Protein AF-A0A421JG02-F1 (afdb_monomer)

Foldseek 3Di:
DDFAADDLQDLARTADCVPPALCCQQQPPFQDDQVQQQFWDFDPPQADVLWFGWIFRRSRNNYFHLFHYPQGQFLLSLLVSLCVRFVAPFAEKEFDADPVVRDTHLAIDTDGSVRLVLLLQLLLQLVLVCLLPQPLQDVVPDVLSVLSVCQLVCLAVAFQVRAGQEEEEEEAWDPLSLSPLVSCQQSLHAYAYDYPLCDLVLVLVVCLLSLHQEYEYAPVCLQVVLVSCVVVVPSNSSHAEYEHQDDQQCDDPDPRNVVSVVSQVSSVVSRHHYYYSVSSSVSCVVRGDHGDHHDQRRFSYFQWDDDLPPDRTWTFTAGRSLLSSLLSQVSHQENDDDQFEEEQRPGCSDLASVSVSSNSSSSSHYYYYDHPPDDPVCLLVSLLNRLGAEYEDEQLVLLVLLLVLCCVACVPPPDPPRNVVRVVQLVQLLVLVVVVDDPSLDDPVCVVPPLCVSCSSRSNNNYAAYEYEPAFAALLSQSRCCSNNVHHYKYFYADVQLSGGQAIRNDPPDRQWNGAGTSFWMKMFRADVLQVQACPPPFHHKHFIKIAGSNGTQDIRVCVPVSPVQADPVGIGGPQWIWGQGPSRIIHTDAGVPQWAAALVRHIEHQRLLFNLLSRLDSQFSGKDKDHHNDHQAIEIETAGALVVVLVCCVPFVVDPNVNSPPDDLVVSQVVCQPLVNQLRVLVSSVVSSVVVVSDDPRSGHQGYHYHNPLQDSLLVQADPSSHGSNVSSCVVCVVVRVVRVVVPGSPDDVVVVCVVVVPDDDDDDDDDDDDPDPCVVQVQQQALCADPVLFHDCDDRNDHDQRQLSSVLSVVLVCVVVVNQFLFAAEEEAAPFQCQVNSLVRSQSVLHPLQQEAEDEQVVLVVDPAHSLLVVVLLFQSRKKKKFKDKFKKFKFAWADKAWDADPVRDFIKIWTWGDAPVDIDIDIDGPVLVVQCVVQVPDHQWIWMATPVPRHIDTPFGEPVCPPPDPDDDPPGDYDHTHDDGRMDMDMDMDMDGSSVVLLVQLCPDPPCSVPNPDDGRRDPVSSVVSVVVSVVCVVVVRIDMRAGEREYEQNLSHAPVSLVSVSVLSNDSRGHHYYYYAHDQWHDHPPDRDIDGRNHDPSNVVSYHYRYGDDDDLVSLLVSLVVLCVVVVAAEDPLLSNVLSVVCVVANSVVSSVLRVQLCVQCVVVVHSYRYNVSSVVSPVVDDGPVVVVVVCQVCQQVDADPVRHGRDDRPPDD

pLDDT: mean 83.11, std 15.07, range [21.45, 98.75]

Mean predicted aligned error: 18.97 Å

Radius of gyration: 35.98 Å; Cα contacts (8 Å, |Δi|>4): 2361; chains: 1; bounding box: 77×93×108 Å

Solvent-accessible surface area (backbone atoms only — not comparable to full-atom values): 64714 Å² total; per-residue (Å²): 136,81,89,46,73,30,61,67,68,37,53,26,52,23,64,62,60,86,94,56,52,35,57,54,50,40,58,67,55,19,47,50,64,61,83,37,47,46,20,18,40,69,45,85,93,48,54,47,96,64,33,41,39,37,32,26,10,52,72,44,65,75,24,54,32,33,24,55,17,84,78,37,45,26,60,50,40,35,36,51,49,13,39,73,66,33,30,85,38,50,30,41,29,36,38,57,70,40,86,87,82,75,46,64,48,97,54,77,49,63,43,25,31,47,55,49,54,51,48,25,45,16,33,43,20,12,48,52,51,52,59,68,69,35,92,66,63,47,49,90,82,32,71,44,43,38,34,60,73,43,35,92,78,46,44,76,73,25,22,88,87,48,60,52,36,29,44,31,38,39,62,76,53,41,66,64,57,54,42,50,55,52,25,29,43,35,53,34,32,19,30,36,55,49,60,93,80,60,47,68,71,48,50,48,51,50,44,38,74,57,38,24,37,35,39,42,24,40,60,88,51,50,62,59,52,44,49,52,32,67,80,33,53,83,66,36,61,54,42,33,36,38,37,22,68,40,88,71,43,79,82,60,87,46,76,63,15,51,48,42,43,50,50,46,50,56,23,45,79,64,51,25,50,72,42,28,45,65,60,32,27,52,47,4,67,76,48,67,62,81,80,38,68,51,43,47,55,18,38,45,34,39,49,66,41,78,57,77,78,79,58,85,58,50,28,36,44,35,24,18,33,20,49,27,8,23,34,41,32,51,45,39,57,41,86,54,58,88,80,29,30,34,46,51,72,56,54,56,67,42,48,57,41,38,41,51,51,53,38,33,46,37,58,49,17,25,42,33,34,52,55,84,94,62,53,85,75,50,47,46,55,51,29,50,72,69,39,30,30,32,40,70,47,43,40,70,59,53,54,52,50,50,44,55,48,36,50,72,29,66,55,33,92,86,39,71,68,58,19,53,52,44,42,52,55,33,53,53,32,44,52,30,48,74,68,66,44,90,63,26,81,63,48,77,73,51,44,73,61,52,25,48,54,54,18,50,75,51,12,39,72,53,39,59,38,36,38,34,27,94,54,86,61,35,50,56,53,51,51,48,50,32,40,52,50,59,30,52,75,33,31,31,40,57,41,74,55,30,40,12,54,50,21,39,29,65,63,83,92,52,76,66,35,24,17,4,44,26,50,19,35,35,38,32,31,36,50,33,70,96,75,73,25,39,61,80,40,93,74,27,34,19,13,37,33,30,42,33,47,62,21,42,52,84,45,40,59,99,32,66,68,64,24,60,75,34,37,46,97,90,54,39,33,58,69,55,30,26,28,32,36,31,87,57,28,28,32,29,80,58,45,45,70,86,62,59,34,38,28,51,85,68,50,76,40,53,39,62,49,42,27,46,46,53,46,39,55,32,78,43,40,72,43,61,46,51,49,66,38,59,86,34,83,56,25,35,31,46,32,8,33,36,80,68,54,45,51,52,48,37,33,75,75,66,76,42,55,69,76,72,57,74,80,53,53,74,67,60,50,38,56,56,47,57,34,68,69,46,37,32,54,50,48,52,54,54,51,53,45,39,54,80,66,71,75,60,58,85,70,62,40,72,35,28,74,44,60,38,61,73,73,77,35,53,88,78,56,22,19,41,91,86,67,47,76,20,59,68,50,36,47,64,73,42,38,70,62,54,50,51,37,60,76,71,38,53,56,82,59,63,66,68,70,57,46,68,77,54,73,84,70,90,80,91,82,86,90,76,92,85,79,71,98,56,89,42,84,86,43,68,68,37,61,16,57,25,54,50,98,83,45,50,47,47,67,68,28,45,69,37,69,53,61,48,71,37,40,28,51,50,45,52,49,51,52,32,51,78,66,68,69,44,81,59,44,38,36,34,36,38,36,60,81,78,45,51,62,68,48,53,55,49,6,48,44,38,61,77,29,88,83,49,29,76,34,70,46,48,29,64,54,52,77,74,50,103,56,55,58,69,54,52,51,50,50,46,49,29,46,2,21,25,38,36,36,61,46,80,45,54,33,36,43,23,25,27,66,45,76,48,73,51,75,48,95,82,74,81,60,52,48,30,40,40,30,36,25,29,77,75,46,74,51,78,43,81,34,51,57,69,46,54,50,33,40,60,72,64,65,66,50,68,46,26,28,36,39,31,35,68,88,80,56,50,61,45,74,76,26,34,29,60,92,60,70,82,81,62,101,78,79,69,99,78,76,51,70,36,75,64,39,69,55,72,50,67,50,80,47,79,48,78,47,76,43,34,50,38,59,54,46,62,59,66,71,50,86,58,66,86,69,56,80,76,60,91,68,84,68,91,77,57,65,71,58,50,52,55,47,53,52,52,53,52,50,32,40,74,72,68,41,30,46,81,41,68,10,32,27,36,33,35,51,44,37,59,32,35,59,68,57,53,55,48,50,58,58,50,35,67,42,94,74,42,35,48,41,34,33,27,33,63,51,67,71,29,54,27,35,97,57,95,49,71,27,65,41,13,44,58,68,74,57,50,75,37,36,49,77,41,61,43,62,84,76,52,69,70,48,44,37,52,52,49,51,54,48,28,59,76,69,73,45,46,65,36,72,66,23,47,52,48,38,30,51,45,22,71,79,68,35,52,60,58,31,51,59,44,50,64,51,10,38,54,47,14,47,73,73,73,35,83,50,22,41,48,68,26,45,53,50,38,56,74,76,49,73,53,74,68,58,44,50,51,49,50,61,76,46,28,65,79,39,62,47,101,84,71,46,54,46,85,68,82,82,79,88,129

Structure (mmCIF, N/CA/C/O backbone):
data_AF-A0A421JG02-F1
#
_entry.id   AF-A0A421JG02-F1
#
loop_
_atom_site.group_PDB
_atom_site.id
_atom_site.type_symbol
_atom_site.label_atom_id
_atom_site.label_alt_id
_atom_site.label_comp_id
_atom_site.label_asym_id
_atom_site.label_entity_id
_atom_site.label_seq_id
_atom_site.pdbx_PDB_ins_code
_atom_site.Cartn_x
_atom_site.Cartn_y
_atom_site.Cartn_z
_atom_site.occupancy
_atom_site.B_iso_or_equiv
_atom_site.auth_seq_id
_atom_site.auth_comp_id
_atom_site.auth_asym_id
_atom_site.auth_atom_id
_atom_site.pdbx_PDB_model_num
ATOM 1 N N . MET A 1 1 ? -4.098 19.974 -42.041 1.00 53.78 1 MET A N 1
ATOM 2 C CA . MET A 1 1 ? -4.782 18.676 -42.225 1.00 53.78 1 MET A CA 1
ATOM 3 C C . MET A 1 1 ? -5.918 18.601 -41.223 1.00 53.78 1 MET A C 1
ATOM 5 O O . MET A 1 1 ? -5.728 19.054 -40.105 1.00 53.78 1 MET A O 1
ATOM 9 N N . THR A 1 2 ? -7.088 18.103 -41.615 1.00 62.44 2 THR A N 1
ATOM 10 C CA . THR A 1 2 ? -8.236 17.939 -40.708 1.00 62.44 2 THR A CA 1
ATOM 11 C C . THR A 1 2 ? -8.220 16.510 -40.173 1.00 62.44 2 THR A C 1
ATOM 13 O O . THR A 1 2 ? -8.227 15.577 -40.975 1.00 62.44 2 THR A O 1
ATOM 16 N N . LEU A 1 3 ? -8.170 16.336 -38.849 1.00 81.12 3 LEU A N 1
ATOM 17 C CA . LEU A 1 3 ? -8.297 15.029 -38.192 1.00 81.12 3 LEU A CA 1
ATOM 18 C C . LEU A 1 3 ? -9.614 14.361 -38.609 1.00 81.12 3 LEU A C 1
ATOM 20 O O . LEU A 1 3 ? -10.677 14.975 -38.509 1.00 81.12 3 LEU A O 1
ATOM 24 N N . LYS A 1 4 ? -9.539 13.116 -39.090 1.00 86.81 4 LYS A N 1
ATOM 25 C CA . LYS A 1 4 ? -10.704 12.302 -39.457 1.00 86.81 4 LYS A CA 1
ATOM 26 C C . LYS A 1 4 ? -10.833 11.123 -38.506 1.00 86.81 4 LYS A C 1
ATOM 28 O O . LYS A 1 4 ? -9.879 10.362 -38.337 1.00 86.81 4 LYS A O 1
ATOM 33 N N . PHE A 1 5 ? -12.014 10.978 -37.910 1.00 90.00 5 PHE A N 1
ATOM 34 C CA . PHE A 1 5 ? -12.365 9.791 -37.136 1.00 90.00 5 PHE A CA 1
ATOM 35 C C . PHE A 1 5 ? -12.297 8.546 -38.015 1.00 90.00 5 PHE A C 1
ATOM 37 O O . PHE A 1 5 ? -12.697 8.587 -39.178 1.00 90.00 5 PHE A O 1
ATOM 44 N N . ALA A 1 6 ? -11.783 7.457 -37.449 1.00 92.19 6 ALA A N 1
ATOM 45 C CA . ALA A 1 6 ? -11.785 6.168 -38.119 1.00 92.19 6 ALA A CA 1
ATOM 46 C C . ALA A 1 6 ? -13.196 5.588 -38.228 1.00 92.19 6 ALA A C 1
ATOM 48 O O . ALA A 1 6 ? -14.113 5.997 -37.510 1.00 92.19 6 ALA A O 1
ATOM 49 N N . ALA A 1 7 ? -13.345 4.585 -39.096 1.00 92.44 7 ALA A N 1
ATOM 50 C CA . ALA A 1 7 ? -14.558 3.784 -39.161 1.00 92.44 7 ALA A CA 1
ATOM 51 C C . ALA A 1 7 ? -14.955 3.257 -37.757 1.00 92.44 7 ALA A C 1
ATOM 53 O O . ALA A 1 7 ? -14.069 2.952 -36.944 1.00 92.44 7 ALA A O 1
ATOM 54 N N . PRO A 1 8 ? -16.260 3.149 -37.439 1.00 88.88 8 PRO A N 1
ATOM 55 C CA . PRO A 1 8 ? -16.722 2.740 -36.109 1.00 88.88 8 PRO A CA 1
ATOM 56 C C . PRO A 1 8 ? -16.119 1.421 -35.607 1.00 88.88 8 PRO A C 1
ATOM 58 O O . PRO A 1 8 ? -15.774 1.323 -34.432 1.00 88.88 8 PRO A O 1
ATOM 61 N N . ASP A 1 9 ? -15.884 0.459 -36.498 1.00 91.69 9 ASP A N 1
ATOM 62 C CA . ASP A 1 9 ? -15.304 -0.864 -36.234 1.00 91.69 9 ASP A CA 1
ATOM 63 C C . ASP A 1 9 ? -13.762 -0.892 -36.168 1.00 91.69 9 ASP A C 1
ATOM 65 O O . ASP A 1 9 ? -13.172 -1.889 -35.753 1.00 91.69 9 ASP A O 1
ATOM 69 N N . SER A 1 10 ? -13.090 0.205 -36.532 1.00 95.31 10 SER A N 1
ATOM 70 C CA . SER A 1 10 ? -11.630 0.327 -36.457 1.00 95.31 10 SER A CA 1
ATOM 71 C C . SER A 1 10 ? -11.121 0.197 -35.013 1.00 95.31 10 SER A C 1
ATOM 73 O O . SER A 1 10 ? -11.756 0.716 -34.096 1.00 95.31 10 SER A O 1
ATOM 75 N N . PRO A 1 11 ? -9.939 -0.387 -34.761 1.00 95.50 11 PRO A N 1
ATOM 76 C CA . PRO A 1 11 ? -9.336 -0.387 -33.428 1.00 95.50 11 PRO A CA 1
ATOM 77 C C . PRO A 1 11 ? -8.666 0.953 -33.051 1.00 95.50 11 PRO A C 1
ATOM 79 O O . PRO A 1 11 ? -8.079 1.063 -31.970 1.00 95.50 11 PRO A O 1
ATOM 82 N N . TYR A 1 12 ? -8.737 1.961 -33.930 1.00 95.62 12 TYR A N 1
ATOM 83 C CA . TYR A 1 12 ? -8.125 3.282 -33.767 1.00 95.62 12 TYR A CA 1
ATOM 84 C C . TYR A 1 12 ? -9.171 4.397 -33.683 1.00 95.62 12 TYR A C 1
ATOM 86 O O . TYR A 1 12 ? -10.253 4.282 -34.260 1.00 95.62 12 TYR A O 1
ATOM 94 N N . VAL A 1 13 ? -8.845 5.491 -32.988 1.00 93.50 13 VAL A N 1
ATOM 95 C CA . VAL A 1 13 ? -9.718 6.681 -32.901 1.00 93.50 13 VAL A CA 1
ATOM 96 C C . VAL A 1 13 ? -9.753 7.445 -34.235 1.00 93.50 13 VAL A C 1
ATOM 98 O O . VAL A 1 13 ? -10.818 7.875 -34.678 1.00 93.50 13 VAL A O 1
ATOM 101 N N . PHE A 1 14 ? -8.608 7.565 -34.908 1.00 92.12 14 PHE A N 1
ATOM 102 C CA . PHE A 1 14 ? -8.414 8.291 -36.165 1.00 92.12 14 PHE A CA 1
ATOM 103 C C . PHE A 1 14 ? -7.791 7.381 -37.241 1.00 92.12 14 PHE A C 1
ATOM 105 O O . PHE A 1 14 ? -7.031 6.468 -36.920 1.00 92.12 14 PHE A O 1
ATOM 112 N N . GLU A 1 15 ? -8.110 7.613 -38.523 1.00 87.12 15 GLU A N 1
ATOM 113 C CA . GLU A 1 15 ? -7.632 6.770 -39.645 1.00 87.12 15 GLU A CA 1
ATOM 114 C C . GLU A 1 15 ? -6.109 6.849 -39.841 1.00 87.12 15 GLU A C 1
ATOM 116 O O . GLU A 1 15 ? -5.441 5.841 -40.056 1.00 87.12 15 GLU A O 1
ATOM 121 N N . SER A 1 16 ? -5.562 8.061 -39.770 1.00 81.94 16 SER A N 1
ATOM 122 C CA . SER A 1 16 ? -4.130 8.354 -39.785 1.00 81.94 16 SER A CA 1
ATOM 123 C C . SER A 1 16 ? -3.914 9.747 -39.205 1.00 81.94 16 SER A C 1
ATOM 125 O O . SER A 1 16 ? -4.707 10.661 -39.448 1.00 81.94 16 SER A O 1
ATOM 127 N N . THR A 1 17 ? -2.841 9.909 -38.438 1.00 75.44 17 THR A N 1
ATOM 128 C CA . THR A 1 17 ? -2.424 11.205 -37.877 1.00 75.44 17 THR A CA 1
ATOM 129 C C . THR A 1 17 ? -1.066 11.649 -38.409 1.00 75.44 17 THR A C 1
ATOM 131 O O . THR A 1 17 ? -0.420 12.518 -37.829 1.00 75.44 17 THR A O 1
ATOM 134 N N . GLU A 1 18 ? -0.605 11.044 -39.503 1.00 74.12 18 GLU A N 1
ATOM 135 C CA . GLU A 1 18 ? 0.679 11.380 -40.107 1.00 74.12 18 GLU A CA 1
ATOM 136 C C . GLU A 1 18 ? 0.724 12.863 -40.512 1.00 74.12 18 GLU A C 1
ATOM 138 O O . GLU A 1 18 ? -0.155 13.362 -41.214 1.00 74.12 18 GLU A O 1
ATOM 143 N N . GLY A 1 19 ? 1.736 13.586 -40.026 1.00 70.50 19 GLY A N 1
ATOM 144 C CA . GLY A 1 19 ? 1.893 15.023 -40.277 1.00 70.50 19 GLY A CA 1
ATOM 145 C C . GLY A 1 19 ? 0.917 15.932 -39.517 1.00 70.50 19 GLY A C 1
ATOM 146 O O . GLY A 1 19 ? 0.912 17.139 -39.764 1.00 70.50 19 GLY A O 1
ATOM 147 N N . VAL A 1 20 ? 0.104 15.389 -38.604 1.00 75.12 20 VAL A N 1
ATOM 148 C CA . VAL A 1 20 ? -0.772 16.166 -37.715 1.00 75.12 20 VAL A CA 1
ATOM 149 C C . VAL A 1 20 ? -0.023 16.517 -36.431 1.00 75.12 20 VAL A C 1
ATOM 151 O O . VAL A 1 20 ? 0.640 15.670 -35.836 1.00 75.12 20 VAL A O 1
ATOM 154 N N . ASP A 1 21 ? -0.140 17.771 -35.999 1.00 77.12 21 ASP A N 1
ATOM 155 C CA . ASP A 1 21 ? 0.488 18.254 -34.771 1.00 77.12 21 ASP A CA 1
ATOM 156 C C . ASP A 1 21 ? -0.081 17.516 -33.543 1.00 77.12 21 ASP A C 1
ATOM 158 O O . ASP A 1 21 ? -1.298 17.379 -33.397 1.00 77.12 21 ASP A O 1
ATOM 162 N N . ALA A 1 22 ? 0.789 17.067 -32.635 1.00 80.75 22 ALA A N 1
ATOM 163 C CA . ALA A 1 22 ? 0.407 16.471 -31.356 1.00 80.75 22 ALA A CA 1
ATOM 164 C C . ALA A 1 22 ? -0.580 17.356 -30.568 1.00 80.75 22 ALA A C 1
ATOM 166 O O . ALA A 1 22 ? -1.494 16.844 -29.930 1.00 80.75 22 ALA A O 1
ATOM 167 N N . ASN A 1 23 ? -0.462 18.681 -30.662 1.00 80.56 23 ASN A N 1
ATOM 168 C CA . ASN A 1 23 ? -1.401 19.632 -30.075 1.00 80.56 23 ASN A CA 1
ATOM 169 C C . ASN A 1 23 ? -2.809 19.525 -30.681 1.00 80.56 23 ASN A C 1
ATOM 171 O O . ASN A 1 23 ? -3.804 19.655 -29.969 1.00 80.56 23 ASN A O 1
ATOM 175 N N . ASP A 1 24 ? -2.913 19.294 -31.991 1.00 82.00 24 ASP A N 1
ATOM 176 C CA . ASP A 1 24 ? -4.205 19.126 -32.658 1.00 82.00 24 ASP A CA 1
ATOM 177 C C . ASP A 1 24 ? -4.868 17.808 -32.242 1.00 82.00 24 ASP A C 1
ATOM 179 O O . ASP A 1 24 ? -6.076 17.777 -32.011 1.00 82.00 24 ASP A O 1
ATOM 183 N N . ILE A 1 25 ? -4.078 16.742 -32.083 1.00 83.88 25 ILE A N 1
ATOM 184 C CA . ILE A 1 25 ? -4.570 15.435 -31.632 1.00 83.88 25 ILE A CA 1
ATOM 185 C C . ILE A 1 25 ? -4.988 15.518 -30.160 1.00 83.88 25 ILE A C 1
ATOM 187 O O . ILE A 1 25 ? -6.156 15.317 -29.836 1.00 83.88 25 ILE A O 1
ATOM 191 N N . PHE A 1 26 ? -4.047 15.845 -29.274 1.00 84.19 26 PHE A N 1
ATOM 192 C CA . PHE A 1 26 ? -4.220 15.650 -27.839 1.00 84.19 26 PHE A CA 1
ATOM 193 C C . PHE A 1 26 ? -4.927 16.824 -27.168 1.00 84.19 26 PHE A C 1
ATOM 195 O O . PHE A 1 26 ? -5.838 16.618 -26.376 1.00 84.19 26 PHE A O 1
ATOM 202 N N . CYS A 1 27 ? -4.586 18.068 -27.510 1.00 73.88 27 CYS A N 1
ATOM 203 C CA . CYS A 1 27 ? -5.169 19.232 -26.838 1.00 73.88 27 CYS A CA 1
ATOM 204 C C . CYS A 1 27 ? -6.498 19.694 -27.450 1.00 73.88 27 CYS A C 1
ATOM 206 O O . CYS A 1 27 ? -7.296 20.313 -26.747 1.00 73.88 27 CYS A O 1
ATOM 208 N N . LYS A 1 28 ? -6.736 19.442 -28.746 1.00 76.69 28 LYS A N 1
ATOM 209 C CA . LYS A 1 28 ? -7.933 19.940 -29.452 1.00 76.69 28 LYS A CA 1
ATOM 210 C C . LYS A 1 28 ? -8.975 18.868 -29.769 1.00 76.69 28 LYS A C 1
ATOM 212 O O . LYS A 1 28 ? -10.156 19.201 -29.750 1.00 76.69 28 LYS A O 1
ATOM 217 N N . ALA A 1 29 ? -8.572 17.634 -30.082 1.00 78.69 29 ALA A N 1
ATOM 218 C CA . ALA A 1 29 ? -9.492 16.597 -30.566 1.00 78.69 29 ALA A CA 1
ATOM 219 C C . ALA A 1 29 ? -9.861 15.516 -29.530 1.00 78.69 29 ALA A C 1
ATOM 221 O O . ALA A 1 29 ? -10.871 14.840 -29.711 1.00 78.69 29 ALA A O 1
ATOM 222 N N . THR A 1 30 ? -9.076 15.344 -28.461 1.00 77.19 30 THR A N 1
ATOM 223 C CA . THR A 1 30 ? -9.308 14.344 -27.402 1.00 77.19 30 THR A CA 1
ATOM 224 C C . THR A 1 30 ? -9.508 15.046 -26.062 1.00 77.19 30 THR A C 1
ATOM 226 O O . THR A 1 30 ? -8.708 14.964 -25.144 1.00 77.19 30 THR A O 1
ATOM 229 N N . PRO A 1 31 ? -10.602 15.775 -25.914 1.00 74.75 31 PRO A N 1
ATOM 230 C CA . PRO A 1 31 ? -11.671 15.008 -25.294 1.00 74.75 31 PRO A CA 1
ATOM 231 C C . PRO A 1 31 ? -12.711 14.648 -26.339 1.00 74.75 31 PRO A C 1
ATOM 233 O O . PRO A 1 31 ? -13.146 15.510 -27.103 1.00 74.75 31 PRO A O 1
ATOM 236 N N . LEU A 1 32 ? -13.118 13.378 -26.361 1.00 85.62 32 LEU A N 1
ATOM 237 C CA . LEU A 1 32 ? -14.301 12.987 -27.129 1.00 85.62 32 LEU A CA 1
ATOM 238 C C . LEU A 1 32 ? -15.550 13.574 -26.453 1.00 85.62 32 LEU A C 1
ATOM 240 O O . LEU A 1 32 ? -15.459 14.096 -25.342 1.00 85.62 32 LEU A O 1
ATOM 244 N N . ASP A 1 33 ? -16.709 13.507 -27.115 1.00 86.69 33 ASP A N 1
ATOM 245 C CA . ASP A 1 33 ? -17.950 14.087 -26.587 1.00 86.69 33 ASP A CA 1
ATOM 246 C C . ASP A 1 33 ? -18.226 13.607 -25.141 1.00 86.69 33 ASP A C 1
ATOM 248 O O . ASP A 1 33 ? -18.523 12.424 -24.920 1.00 86.69 33 ASP A O 1
ATOM 252 N N . PRO A 1 34 ? -18.159 14.504 -24.133 1.00 82.69 34 PRO A N 1
ATOM 253 C CA . PRO A 1 34 ? -18.368 14.133 -22.738 1.00 82.69 34 PRO A CA 1
ATOM 254 C C . PRO A 1 34 ? -19.764 13.552 -22.471 1.00 82.69 34 PRO A C 1
ATOM 256 O O . PRO A 1 34 ? -19.947 12.822 -21.493 1.00 82.69 34 PRO A O 1
ATOM 259 N N . HIS A 1 35 ? -20.757 13.856 -23.319 1.00 85.94 35 HIS A N 1
ATOM 260 C CA . HIS A 1 35 ? -22.115 13.335 -23.175 1.00 85.94 35 HIS A CA 1
ATOM 261 C C . HIS A 1 35 ? -22.213 11.841 -23.475 1.00 85.94 35 HIS A C 1
ATOM 263 O O . HIS A 1 35 ? -22.980 11.152 -22.801 1.00 85.94 35 HIS A O 1
ATOM 269 N N . THR A 1 36 ? -21.445 11.330 -24.439 1.00 90.44 36 THR A N 1
ATOM 270 C CA . THR A 1 36 ? -21.402 9.895 -24.746 1.00 90.44 36 THR A CA 1
ATOM 271 C C . THR A 1 36 ? -20.355 9.174 -23.908 1.00 90.44 36 THR A C 1
ATOM 273 O O . THR A 1 36 ? -20.602 8.057 -23.465 1.00 90.44 36 THR A O 1
ATOM 276 N N . LEU A 1 37 ? -19.220 9.814 -23.608 1.00 89.75 37 LEU A N 1
ATOM 277 C CA . LEU A 1 37 ? -18.149 9.210 -22.806 1.00 89.75 37 LEU A CA 1
ATOM 278 C C . LEU A 1 37 ? -18.584 8.821 -21.391 1.00 89.75 37 LEU A C 1
ATOM 280 O O . LEU A 1 37 ? -18.060 7.854 -20.841 1.00 89.75 37 LEU A O 1
ATOM 284 N N . LYS A 1 38 ? -19.533 9.558 -20.801 1.00 90.31 38 LYS A N 1
ATOM 285 C CA . LYS A 1 38 ? -20.004 9.344 -19.422 1.00 90.31 38 LYS A CA 1
ATOM 286 C C . LYS A 1 38 ? -20.917 8.129 -19.232 1.00 90.31 38 LYS A C 1
ATOM 288 O O . LYS A 1 38 ? -21.396 7.916 -18.113 1.00 90.31 38 LYS A O 1
ATOM 293 N N . GLU A 1 39 ? -21.192 7.381 -20.299 1.00 93.00 39 GLU A N 1
ATOM 294 C CA . GLU A 1 39 ? -22.127 6.256 -20.326 1.00 93.00 39 GLU A CA 1
ATOM 295 C C . GLU A 1 39 ? -21.510 5.025 -21.001 1.00 93.00 39 GLU A C 1
ATOM 297 O O . GLU A 1 39 ? -20.660 5.120 -21.890 1.00 93.00 39 GLU A O 1
ATOM 302 N N . ALA A 1 40 ? -21.987 3.849 -20.597 1.00 95.44 40 ALA A N 1
ATOM 303 C CA . ALA A 1 40 ? -21.702 2.591 -21.275 1.00 95.44 40 ALA A CA 1
ATOM 304 C C . ALA A 1 40 ? -23.009 1.891 -21.649 1.00 95.44 40 ALA A C 1
ATOM 306 O O . ALA A 1 40 ? -24.020 2.025 -20.961 1.00 95.44 40 ALA A O 1
ATOM 307 N N . VAL A 1 41 ? -22.989 1.140 -22.745 1.00 96.19 41 VAL A N 1
ATOM 308 C CA . VAL A 1 41 ? -24.159 0.426 -23.263 1.00 96.19 41 VAL A CA 1
ATOM 309 C C . VAL A 1 41 ? -23.917 -1.082 -23.249 1.00 96.19 41 VAL A C 1
ATOM 311 O O . VAL A 1 41 ? -22.798 -1.514 -23.546 1.00 96.19 41 VAL A O 1
ATOM 314 N N . PRO A 1 42 ? -24.935 -1.892 -22.907 1.00 96.50 42 PRO A N 1
ATOM 315 C CA . PRO A 1 42 ? -24.840 -3.340 -23.001 1.00 96.50 42 PRO A CA 1
ATOM 316 C C . PRO A 1 42 ? -24.860 -3.777 -24.469 1.00 96.50 42 PRO A C 1
ATOM 318 O O . PRO A 1 42 ? -25.662 -3.287 -25.268 1.00 96.50 42 PRO A O 1
ATOM 321 N N . LEU A 1 43 ? -24.007 -4.732 -24.827 1.00 95.62 43 LEU A N 1
ATOM 322 C CA . LEU A 1 43 ? -23.992 -5.326 -26.155 1.00 95.62 43 LEU A CA 1
ATOM 323 C C . LEU A 1 43 ? -25.175 -6.293 -26.317 1.00 95.62 43 LEU A C 1
ATOM 325 O O . LEU A 1 43 ? -25.401 -7.131 -25.433 1.00 95.62 43 LEU A O 1
ATOM 329 N N . PRO A 1 44 ? -25.918 -6.233 -27.437 1.00 93.00 44 PRO A N 1
ATOM 330 C CA . PRO A 1 44 ? -27.021 -7.153 -27.694 1.00 93.00 44 PRO A CA 1
ATOM 331 C C . PRO A 1 44 ? -26.571 -8.618 -27.639 1.00 93.00 44 PRO A C 1
ATOM 333 O O . PRO A 1 44 ? -25.515 -8.962 -28.163 1.00 93.00 44 PRO A O 1
ATOM 336 N N . ASN A 1 45 ? -27.394 -9.485 -27.039 1.00 92.81 45 ASN A N 1
ATOM 337 C CA . ASN A 1 45 ? -27.180 -10.940 -26.977 1.00 92.81 45 ASN A CA 1
ATOM 338 C C . ASN A 1 45 ? -25.843 -11.381 -26.342 1.00 92.81 45 ASN A C 1
ATOM 340 O O . ASN A 1 45 ? -25.326 -12.439 -26.684 1.00 92.81 45 ASN A O 1
ATOM 344 N N . SER A 1 46 ? -25.280 -10.577 -25.432 1.00 95.19 46 SER A N 1
ATOM 345 C CA . SER A 1 46 ? -23.986 -10.856 -24.781 1.00 95.19 46 SER A CA 1
ATOM 346 C C . SER A 1 46 ? -24.079 -11.345 -23.330 1.00 95.19 46 SER A C 1
ATOM 348 O O . SER A 1 46 ? -23.049 -11.599 -22.711 1.00 95.19 46 SER A O 1
ATOM 350 N N . ALA A 1 47 ? -25.285 -11.431 -22.764 1.00 93.38 47 ALA A N 1
ATOM 351 C CA . ALA A 1 47 ? -25.493 -11.949 -21.413 1.00 93.38 47 ALA A CA 1
ATOM 352 C C . ALA A 1 47 ? -25.419 -13.483 -21.402 1.00 93.38 47 ALA A C 1
ATOM 354 O O . ALA A 1 47 ? -25.941 -14.137 -22.305 1.00 93.38 47 ALA A O 1
ATOM 355 N N . GLU A 1 48 ? -24.817 -14.047 -20.357 1.00 94.38 48 GLU A N 1
ATOM 356 C CA . GLU A 1 48 ? -24.607 -15.490 -20.185 1.00 94.38 48 GLU A CA 1
ATOM 357 C C . GLU A 1 48 ? -25.083 -15.920 -18.787 1.00 94.38 48 GLU A C 1
ATOM 359 O O . GLU A 1 48 ? -25.111 -15.093 -17.875 1.00 94.38 48 GLU A O 1
ATOM 364 N N . PRO A 1 49 ? -25.452 -17.193 -18.556 1.00 92.81 49 PRO A N 1
ATOM 365 C CA . PRO A 1 49 ? -25.801 -17.661 -17.215 1.00 92.81 49 PRO A CA 1
ATOM 366 C C . PRO A 1 49 ? -24.705 -17.336 -16.185 1.00 92.81 49 PRO A C 1
ATOM 368 O O . PRO A 1 49 ? -23.549 -17.711 -16.367 1.00 92.81 49 PRO A O 1
ATOM 371 N N . GLY A 1 50 ? -25.069 -16.627 -15.111 1.00 93.50 50 GLY A N 1
ATOM 372 C CA . GLY A 1 50 ? -24.138 -16.172 -14.068 1.00 93.50 50 GLY A CA 1
ATOM 373 C C . GLY A 1 50 ? -23.319 -14.920 -14.415 1.00 93.50 50 GLY A C 1
ATOM 374 O O . GLY A 1 50 ? -22.515 -14.483 -13.593 1.00 93.50 50 GLY A O 1
ATOM 375 N N . TYR A 1 51 ? -23.524 -14.308 -15.587 1.00 96.00 51 TYR A N 1
ATOM 376 C CA . TYR A 1 51 ? -22.831 -13.092 -16.016 1.00 96.00 51 TYR A CA 1
ATOM 377 C C . TYR A 1 51 ? -23.794 -12.048 -16.599 1.00 96.00 51 TYR A C 1
ATOM 379 O O . TYR A 1 51 ? -24.737 -12.361 -17.323 1.00 96.00 51 TYR A O 1
ATOM 387 N N . SER A 1 52 ? -23.530 -10.766 -16.341 1.00 96.31 52 SER A N 1
ATOM 388 C CA . SER A 1 52 ? -24.252 -9.685 -17.022 1.00 96.31 52 SER A CA 1
ATOM 389 C C . SER A 1 52 ? -23.956 -9.664 -18.526 1.00 96.31 52 SER A C 1
ATOM 391 O O . SER A 1 52 ? -22.999 -10.278 -19.001 1.00 96.31 52 SER A O 1
ATOM 393 N N . ALA A 1 53 ? -24.710 -8.849 -19.271 1.00 96.31 53 ALA A N 1
ATOM 394 C CA . ALA A 1 53 ? -24.278 -8.408 -20.595 1.00 96.31 53 ALA A CA 1
ATOM 395 C C . ALA A 1 53 ? -22.879 -7.764 -20.535 1.00 96.31 53 ALA A C 1
ATOM 397 O O . ALA A 1 53 ? -22.455 -7.249 -19.493 1.00 96.31 53 ALA A O 1
ATOM 398 N N . ILE A 1 54 ? -22.180 -7.773 -21.666 1.00 97.44 54 ILE A N 1
ATOM 399 C CA . ILE A 1 54 ? -20.917 -7.059 -21.857 1.00 97.44 54 ILE A CA 1
ATOM 400 C C . ILE A 1 54 ? -21.233 -5.583 -22.085 1.00 97.44 54 ILE A C 1
ATOM 402 O O . ILE A 1 54 ? -22.054 -5.261 -22.938 1.00 97.44 54 ILE A O 1
ATOM 406 N N . TYR A 1 55 ? -20.566 -4.685 -21.366 1.00 97.62 55 TYR A N 1
ATOM 407 C CA . TYR A 1 55 ? -20.721 -3.240 -21.521 1.00 97.62 55 TYR A CA 1
ATOM 408 C C . TYR A 1 55 ? -19.493 -2.620 -22.187 1.00 97.62 55 TYR A C 1
ATOM 410 O O . TYR A 1 55 ? -18.352 -2.904 -21.809 1.00 97.62 55 TYR A O 1
ATOM 418 N N . ARG A 1 56 ? -19.745 -1.716 -23.138 1.00 97.31 56 ARG A N 1
ATOM 419 C CA . ARG A 1 56 ? -18.736 -0.880 -23.810 1.00 97.31 56 ARG A CA 1
ATOM 420 C C . ARG A 1 56 ? -19.097 0.593 -23.722 1.00 97.31 56 ARG A C 1
ATOM 422 O O . ARG A 1 56 ? -20.267 0.937 -23.562 1.00 97.31 56 ARG A O 1
ATOM 429 N N . ASN A 1 57 ? -18.098 1.464 -23.847 1.00 96.19 57 ASN A N 1
ATOM 430 C CA . ASN A 1 57 ? -18.325 2.906 -23.855 1.00 96.19 57 ASN A CA 1
ATOM 431 C C . ASN A 1 57 ? -19.282 3.300 -24.993 1.00 96.19 57 ASN A C 1
ATOM 433 O O . ASN A 1 57 ? -19.095 2.884 -26.137 1.00 96.19 57 ASN A O 1
ATOM 437 N N . LYS A 1 58 ? -20.279 4.138 -24.693 1.00 95.44 58 LYS A N 1
ATOM 438 C CA . LYS A 1 58 ? -21.313 4.554 -25.654 1.00 95.44 58 LYS A CA 1
ATOM 439 C C . LYS A 1 58 ? -20.764 5.343 -26.848 1.00 95.44 58 LYS A C 1
ATOM 441 O O . LYS A 1 58 ? -21.431 5.421 -27.872 1.00 95.44 58 LYS A O 1
ATOM 446 N N . THR A 1 59 ? -19.567 5.915 -26.734 1.00 94.06 59 THR A N 1
ATOM 447 C CA . THR A 1 59 ? -18.915 6.658 -27.825 1.00 94.06 59 THR A CA 1
ATOM 448 C C . THR A 1 59 ? -18.480 5.745 -28.975 1.00 94.06 59 THR A C 1
ATOM 450 O O . THR A 1 59 ? -18.545 6.158 -30.127 1.00 94.06 59 THR A O 1
ATOM 453 N N . PHE A 1 60 ? -18.062 4.509 -28.674 1.00 94.31 60 PHE A N 1
ATOM 454 C CA . PHE A 1 60 ? -17.628 3.514 -29.663 1.00 94.31 60 PHE A CA 1
ATOM 455 C C . PHE A 1 60 ? -18.097 2.104 -29.261 1.00 94.31 60 PHE A C 1
ATOM 457 O O . PHE A 1 60 ? -17.287 1.272 -28.842 1.00 94.31 60 PHE A O 1
ATOM 464 N N . PRO A 1 61 ? -19.405 1.812 -29.330 1.00 93.06 61 PRO A N 1
ATOM 465 C CA . PRO A 1 61 ? -19.927 0.510 -28.923 1.00 93.06 61 PRO A CA 1
ATOM 466 C C . PRO A 1 61 ? -19.480 -0.632 -29.855 1.00 93.06 61 PRO A C 1
ATOM 468 O O . PRO A 1 61 ? -19.384 -1.784 -29.424 1.00 93.06 61 PRO A O 1
ATOM 471 N N . GLU A 1 62 ? -19.163 -0.338 -31.117 1.00 94.06 62 GLU A N 1
ATOM 472 C CA . GLU A 1 62 ? -18.822 -1.335 -32.135 1.00 94.06 62 GLU A CA 1
ATOM 473 C C . GLU A 1 62 ? -17.424 -1.941 -31.933 1.00 94.06 62 GLU A C 1
ATOM 475 O O . GLU A 1 62 ? -17.245 -3.143 -32.147 1.00 94.06 62 GLU A O 1
ATOM 480 N N . ALA A 1 63 ? -16.444 -1.153 -31.472 1.00 94.44 63 ALA A N 1
ATOM 481 C CA . ALA A 1 63 ? -15.058 -1.599 -31.322 1.00 94.44 63 ALA A CA 1
ATOM 482 C C . ALA A 1 63 ? -14.293 -0.889 -30.198 1.00 94.44 63 ALA A C 1
ATOM 484 O O . ALA A 1 63 ? -14.453 0.307 -29.959 1.00 94.44 63 ALA A O 1
ATOM 485 N N . LEU A 1 64 ? -13.381 -1.634 -29.564 1.00 96.94 64 LEU A N 1
ATOM 486 C CA . LEU A 1 64 ? -12.440 -1.094 -28.584 1.00 96.94 64 LEU A CA 1
ATOM 487 C C . LEU A 1 64 ? -11.331 -0.305 -29.293 1.00 96.94 64 LEU A C 1
ATOM 489 O O . LEU A 1 64 ? -10.630 -0.843 -30.152 1.00 96.94 64 LEU A O 1
ATOM 493 N N . LYS A 1 65 ? -11.148 0.956 -28.900 1.00 96.62 65 LYS A N 1
ATOM 494 C CA . LYS A 1 65 ? -10.141 1.872 -29.444 1.00 96.62 65 LYS A CA 1
ATOM 495 C C . LYS A 1 65 ? -8.918 1.885 -28.537 1.00 96.62 65 LYS A C 1
ATOM 497 O O . LYS A 1 65 ? -8.941 2.491 -27.471 1.00 96.62 65 LYS A O 1
ATOM 502 N N . TRP A 1 66 ? -7.854 1.195 -28.930 1.00 95.75 66 TRP A N 1
ATOM 503 C CA . TRP A 1 66 ? -6.679 1.007 -28.067 1.00 95.75 66 TRP A CA 1
ATOM 504 C C . TRP A 1 66 ? -5.526 1.962 -28.363 1.00 95.75 66 TRP A C 1
ATOM 506 O O . TRP A 1 66 ? -4.624 2.110 -27.546 1.00 95.75 66 TRP A O 1
ATOM 516 N N . ALA A 1 67 ? -5.562 2.625 -29.514 1.00 95.56 67 ALA A N 1
ATOM 517 C CA . ALA A 1 67 ? -4.608 3.652 -29.897 1.00 95.56 67 ALA A CA 1
ATOM 518 C C . ALA A 1 67 ? -5.316 4.772 -30.665 1.00 95.56 67 ALA A C 1
ATOM 520 O O . ALA A 1 67 ? -6.390 4.578 -31.243 1.00 95.56 67 ALA A O 1
ATOM 521 N N . PHE A 1 68 ? -4.701 5.952 -30.704 1.00 92.62 68 PHE A N 1
ATOM 522 C CA . PHE A 1 68 ? -5.248 7.078 -31.460 1.00 92.62 68 PHE A CA 1
ATOM 523 C C . PHE A 1 68 ? -5.188 6.858 -32.963 1.00 92.62 68 PHE A C 1
ATOM 525 O O . PHE A 1 68 ? -6.131 7.210 -33.663 1.00 92.62 68 PHE A O 1
ATOM 532 N N . SER A 1 69 ? -4.106 6.263 -33.454 1.00 92.31 69 SER A N 1
ATOM 533 C CA . SER A 1 69 ? -3.886 6.009 -34.872 1.00 92.31 69 SER A CA 1
ATOM 534 C C . SER A 1 69 ? -2.952 4.811 -35.053 1.00 92.31 69 SER A C 1
ATOM 536 O O . SER A 1 69 ? -2.237 4.441 -34.114 1.00 92.31 69 SER A O 1
ATOM 538 N N . PRO A 1 70 ? -2.916 4.202 -36.248 1.00 91.75 70 PRO A N 1
ATOM 539 C CA . PRO A 1 70 ? -1.998 3.103 -36.540 1.00 91.75 70 PRO A CA 1
ATOM 540 C C . PRO A 1 70 ? -0.510 3.486 -36.487 1.00 91.75 70 PRO A C 1
ATOM 542 O O . PRO A 1 70 ? 0.326 2.591 -36.498 1.00 91.75 70 PRO A O 1
ATOM 545 N N . GLN A 1 71 ? -0.166 4.779 -36.410 1.00 90.56 71 GLN A N 1
ATOM 546 C CA . GLN A 1 71 ? 1.213 5.273 -36.275 1.00 90.56 71 GLN A CA 1
ATOM 547 C C . GLN A 1 71 ? 1.614 5.608 -34.827 1.00 90.56 71 GLN A C 1
ATOM 549 O O . GLN A 1 71 ? 2.756 5.987 -34.585 1.00 90.56 71 GLN A O 1
ATOM 554 N N . LEU A 1 72 ? 0.676 5.538 -33.875 1.00 93.19 72 LEU A N 1
ATOM 555 C CA . LEU A 1 72 ? 0.863 5.927 -32.472 1.00 93.19 72 LEU A CA 1
ATOM 556 C C . LEU A 1 72 ? 0.517 4.753 -31.549 1.00 93.19 72 LEU A C 1
ATOM 558 O O . LEU A 1 72 ? -0.431 4.802 -30.765 1.00 93.19 72 LEU A O 1
ATOM 562 N N . THR A 1 73 ? 1.269 3.668 -31.697 1.00 95.31 73 THR A N 1
ATOM 563 C CA . THR A 1 73 ? 0.989 2.344 -31.125 1.00 95.31 73 THR A CA 1
ATOM 564 C C . THR A 1 73 ? 1.921 1.936 -29.987 1.00 95.31 73 THR A C 1
ATOM 566 O O . THR A 1 73 ? 1.661 0.949 -29.291 1.00 95.31 73 THR A O 1
ATOM 569 N N . THR A 1 74 ? 2.987 2.702 -29.765 1.00 96.75 74 THR A N 1
ATOM 570 C CA . THR A 1 74 ? 3.946 2.504 -28.677 1.00 96.75 74 THR A CA 1
ATOM 571 C C . THR A 1 74 ? 4.223 3.810 -27.932 1.00 96.75 74 THR A C 1
ATOM 573 O O . THR A 1 74 ? 4.080 4.905 -28.475 1.00 96.75 74 THR A O 1
ATOM 576 N N . ILE A 1 75 ? 4.708 3.705 -26.688 1.00 95.44 75 ILE A N 1
ATOM 577 C CA . ILE A 1 75 ? 5.219 4.863 -25.924 1.00 95.44 75 ILE A CA 1
ATOM 578 C C . ILE A 1 75 ? 6.303 5.616 -26.713 1.00 95.44 75 ILE A C 1
ATOM 580 O O . ILE A 1 75 ? 6.344 6.844 -26.668 1.00 95.44 75 ILE A O 1
ATOM 584 N N . TYR A 1 76 ? 7.151 4.894 -27.456 1.00 95.12 76 TYR A N 1
ATOM 585 C CA . TYR A 1 76 ? 8.161 5.486 -28.335 1.00 95.12 76 TYR A CA 1
ATOM 586 C C . TYR A 1 76 ? 7.540 6.422 -29.367 1.00 95.12 76 TYR A C 1
ATOM 588 O O . TYR A 1 76 ? 7.949 7.578 -29.480 1.00 95.12 76 TYR A O 1
ATOM 596 N N . GLU A 1 77 ? 6.522 5.953 -30.081 1.00 94.50 77 GLU A N 1
ATOM 597 C CA . GLU A 1 77 ? 5.849 6.732 -31.118 1.00 94.50 77 GLU A CA 1
ATOM 598 C C . GLU A 1 77 ? 5.089 7.926 -30.531 1.00 94.50 77 GLU A C 1
ATOM 600 O O . GLU A 1 77 ? 5.208 9.036 -31.052 1.00 94.50 77 GLU A O 1
ATOM 605 N N . LEU A 1 78 ? 4.382 7.733 -29.411 1.00 93.81 78 LEU A N 1
ATOM 606 C CA . LEU A 1 78 ? 3.680 8.808 -28.700 1.00 93.81 78 LEU A CA 1
ATOM 607 C C . LEU A 1 78 ? 4.637 9.923 -28.256 1.00 93.81 78 LEU A C 1
ATOM 609 O O . LEU A 1 78 ? 4.404 11.102 -28.544 1.00 93.81 78 LEU A O 1
ATOM 613 N N . TYR A 1 79 ? 5.743 9.561 -27.600 1.00 94.00 79 TYR A N 1
ATOM 614 C CA . TYR A 1 79 ? 6.762 10.520 -27.180 1.00 94.00 79 TYR A CA 1
ATOM 615 C C . TYR A 1 79 ? 7.428 11.197 -28.383 1.00 94.00 79 TYR A C 1
ATOM 617 O O . TYR A 1 79 ? 7.558 12.417 -28.404 1.00 94.00 79 TYR A O 1
ATOM 625 N N . THR A 1 80 ? 7.809 10.433 -29.409 1.00 92.56 80 THR A N 1
ATOM 626 C CA . THR A 1 80 ? 8.497 10.957 -30.599 1.00 92.56 80 THR A CA 1
ATOM 627 C C . THR A 1 80 ? 7.625 11.946 -31.367 1.00 92.56 80 THR A C 1
ATOM 629 O O . THR A 1 80 ? 8.116 12.979 -31.823 1.00 92.56 80 THR A O 1
ATOM 632 N N . ASN A 1 81 ? 6.326 11.668 -31.489 1.00 91.19 81 ASN A N 1
ATOM 633 C CA . ASN A 1 81 ? 5.374 12.594 -32.093 1.00 91.19 81 ASN A CA 1
ATOM 634 C C . ASN A 1 81 ? 5.294 13.909 -31.304 1.00 91.19 81 ASN A C 1
ATOM 636 O O . ASN A 1 81 ? 5.360 14.993 -31.876 1.00 91.19 81 ASN A O 1
ATOM 640 N N . SER A 1 82 ? 5.246 13.808 -29.979 1.00 90.38 82 SER A N 1
ATOM 641 C CA . SER A 1 82 ? 5.192 14.963 -29.078 1.00 90.38 82 SER A CA 1
ATOM 642 C C . SER A 1 82 ? 6.483 15.779 -29.115 1.00 90.38 82 SER A C 1
ATOM 644 O O . SER A 1 82 ? 6.444 17.000 -29.230 1.00 90.38 82 SER A O 1
ATOM 646 N N . PHE A 1 83 ? 7.638 15.112 -29.105 1.00 92.25 83 PHE A N 1
ATOM 647 C CA . PHE A 1 83 ? 8.950 15.740 -29.229 1.00 92.25 83 PHE A CA 1
ATOM 648 C C . PHE A 1 83 ? 9.073 16.554 -30.526 1.00 92.25 83 PHE A C 1
ATOM 650 O O . PHE A 1 83 ? 9.522 17.699 -30.482 1.00 92.25 83 PHE A O 1
ATOM 657 N N . LYS A 1 84 ? 8.613 16.010 -31.663 1.00 90.75 84 LYS A N 1
ATOM 658 C CA . LYS A 1 84 ? 8.618 16.719 -32.955 1.00 90.75 84 LYS A CA 1
ATOM 659 C C . LYS A 1 84 ? 7.840 18.038 -32.904 1.00 90.75 84 LYS A C 1
ATOM 661 O O . LYS A 1 84 ? 8.271 19.011 -33.515 1.00 90.75 84 LYS A O 1
ATOM 666 N N . CYS A 1 85 ? 6.728 18.082 -32.172 1.00 88.44 85 CYS A N 1
ATOM 667 C CA . CYS A 1 85 ? 5.861 19.260 -32.080 1.00 88.44 85 CYS A CA 1
ATOM 668 C C . CYS A 1 85 ? 6.291 20.247 -30.983 1.00 88.44 85 CYS A C 1
ATOM 670 O O . CYS A 1 85 ? 6.143 21.456 -31.140 1.00 88.44 85 CYS A O 1
ATOM 672 N N . PHE A 1 86 ? 6.851 19.745 -29.881 1.00 90.88 86 PHE A N 1
ATOM 673 C CA . PHE A 1 86 ? 7.069 20.511 -28.652 1.00 90.88 86 PHE A CA 1
ATOM 674 C C . PHE A 1 86 ? 8.534 20.591 -28.219 1.00 90.88 86 PHE A C 1
ATOM 676 O O . PHE A 1 86 ? 8.808 20.884 -27.060 1.00 90.88 86 PHE A O 1
ATOM 683 N N . SER A 1 87 ? 9.487 20.367 -29.129 1.00 93.62 87 SER A N 1
ATOM 684 C CA . SER A 1 87 ? 10.931 20.311 -28.840 1.00 93.62 87 SER A CA 1
ATOM 685 C C . SER A 1 87 ? 11.441 21.442 -27.928 1.00 93.62 87 SER A C 1
ATOM 687 O O . SER A 1 87 ? 12.233 21.195 -27.021 1.00 93.62 87 SER A O 1
ATOM 689 N N . ASN A 1 88 ? 10.965 22.677 -28.122 1.00 95.25 88 ASN A N 1
ATOM 690 C CA . ASN A 1 88 ? 11.409 23.844 -27.347 1.00 95.25 88 ASN A CA 1
ATOM 691 C C . ASN A 1 88 ? 10.557 24.127 -26.096 1.00 95.25 88 ASN A C 1
ATOM 693 O O . ASN A 1 88 ? 10.873 25.041 -25.335 1.00 95.25 88 ASN A O 1
ATOM 697 N N . ASN A 1 89 ? 9.481 23.372 -25.868 1.00 94.25 89 ASN A N 1
ATOM 698 C CA . ASN A 1 89 ? 8.622 23.557 -24.705 1.00 94.25 89 ASN A CA 1
ATOM 699 C C . ASN A 1 89 ? 9.260 22.932 -23.453 1.00 94.25 89 ASN A C 1
ATOM 701 O O . ASN A 1 89 ? 9.973 21.930 -23.563 1.00 94.25 89 ASN A O 1
ATOM 705 N N . PRO A 1 90 ? 8.971 23.466 -22.253 1.00 96.69 90 PRO A N 1
ATOM 706 C CA . PRO A 1 90 ? 9.338 22.832 -20.989 1.00 96.69 90 PRO A CA 1
ATOM 707 C C . PRO A 1 90 ? 8.735 21.425 -20.852 1.00 96.69 90 PRO A C 1
ATOM 709 O O . PRO A 1 90 ? 7.522 21.267 -20.964 1.00 96.69 90 PRO A O 1
ATOM 712 N N . ALA A 1 91 ? 9.566 20.428 -20.546 1.00 96.56 91 ALA A N 1
ATOM 713 C CA . ALA A 1 91 ? 9.174 19.026 -20.397 1.00 96.56 91 ALA A CA 1
ATOM 714 C C . ALA A 1 91 ? 9.151 18.574 -18.935 1.00 96.56 91 ALA A C 1
ATOM 716 O O . ALA A 1 91 ? 8.152 18.039 -18.467 1.00 96.56 91 ALA A O 1
ATOM 717 N N . LEU A 1 92 ? 10.238 18.803 -18.197 1.00 97.75 92 LEU A N 1
ATOM 718 C CA . LEU A 1 92 ? 10.389 18.390 -16.799 1.00 97.75 92 LEU A CA 1
ATOM 719 C C . LEU A 1 92 ? 10.869 19.583 -15.979 1.00 97.75 92 LEU A C 1
ATOM 721 O O . LEU A 1 92 ? 11.711 20.341 -16.453 1.00 97.75 92 LEU A O 1
ATOM 725 N N . ALA A 1 93 ? 10.357 19.743 -14.764 1.00 97.44 93 ALA A N 1
ATOM 726 C CA . ALA A 1 93 ? 10.704 20.821 -13.856 1.00 97.44 93 ALA A CA 1
ATOM 727 C C . ALA A 1 93 ? 10.967 20.300 -12.443 1.00 97.44 93 ALA A C 1
ATOM 729 O O . ALA A 1 93 ? 10.155 19.582 -11.859 1.00 97.44 93 ALA A O 1
ATOM 730 N N . SER A 1 94 ? 12.085 20.720 -11.870 1.00 95.81 94 SER A N 1
ATOM 731 C CA . SER A 1 94 ? 12.502 20.371 -10.516 1.00 95.81 94 SER A CA 1
ATOM 732 C C . SER A 1 94 ? 13.235 21.549 -9.877 1.00 95.81 94 SER A C 1
ATOM 734 O O . SER A 1 94 ? 13.549 22.551 -10.525 1.00 95.81 94 SER A O 1
ATOM 736 N N . ARG A 1 95 ? 13.475 21.452 -8.571 1.00 94.25 95 ARG A N 1
ATOM 737 C CA . ARG A 1 95 ? 14.333 22.391 -7.850 1.00 94.25 95 ARG A CA 1
ATOM 738 C C . ARG A 1 95 ? 15.728 21.790 -7.799 1.00 94.25 95 ARG A C 1
ATOM 740 O O . ARG A 1 95 ? 15.882 20.666 -7.328 1.00 94.25 95 ARG A O 1
ATOM 747 N N . GLU A 1 96 ? 16.722 22.522 -8.288 1.00 92.19 96 GLU A N 1
ATOM 748 C CA . GLU A 1 96 ? 18.118 22.090 -8.185 1.00 92.19 96 GLU A CA 1
ATOM 749 C C . GLU A 1 96 ? 18.483 21.877 -6.712 1.00 92.19 96 GLU A C 1
ATOM 751 O O . GLU A 1 96 ? 18.162 22.710 -5.861 1.00 92.19 96 GLU A O 1
ATOM 756 N N . TYR A 1 97 ? 19.134 20.756 -6.417 1.00 92.12 97 TYR A N 1
ATOM 757 C CA . TYR A 1 97 ? 19.553 20.403 -5.069 1.00 92.12 97 TYR A CA 1
ATOM 758 C C . TYR A 1 97 ? 21.052 20.633 -4.911 1.00 92.12 97 TYR A C 1
ATOM 760 O O . TYR A 1 97 ? 21.856 20.122 -5.694 1.00 92.12 97 TYR A O 1
ATOM 768 N N . ASN A 1 98 ? 21.434 21.404 -3.897 1.00 90.12 98 ASN A N 1
ATOM 769 C CA . ASN A 1 98 ? 22.829 21.589 -3.543 1.00 90.12 98 ASN A CA 1
ATOM 770 C C . ASN A 1 98 ? 23.233 20.519 -2.523 1.00 90.12 98 ASN A C 1
ATOM 772 O O . ASN A 1 98 ? 22.879 20.589 -1.350 1.00 90.12 98 ASN A O 1
ATOM 776 N N . TYR A 1 99 ? 24.012 19.541 -2.976 1.00 86.81 99 TYR A N 1
ATOM 777 C CA . TYR A 1 99 ? 24.478 18.428 -2.150 1.00 86.81 99 TYR A CA 1
ATOM 778 C C . TYR A 1 99 ? 25.575 18.805 -1.134 1.00 86.81 99 TYR A C 1
ATOM 780 O O . TYR A 1 99 ? 25.956 17.966 -0.321 1.00 86.81 99 TYR A O 1
ATOM 788 N N . GLU A 1 100 ? 26.114 20.026 -1.183 1.00 82.38 100 GLU A N 1
ATOM 789 C CA . GLU A 1 100 ? 27.046 20.545 -0.173 1.00 82.38 100 GLU A CA 1
ATOM 790 C C . GLU A 1 100 ? 26.299 21.224 0.980 1.00 82.38 100 GLU A C 1
ATOM 792 O O . GLU A 1 100 ? 26.638 21.002 2.141 1.00 82.38 100 GLU A O 1
ATOM 797 N N . THR A 1 101 ? 25.271 22.029 0.678 1.00 86.31 101 THR A N 1
ATOM 798 C CA . THR A 1 101 ? 24.486 22.751 1.700 1.00 86.31 101 THR A CA 1
ATOM 799 C C . THR A 1 101 ? 23.266 21.976 2.193 1.00 86.31 101 THR A C 1
ATOM 801 O O . THR A 1 101 ? 22.737 22.277 3.258 1.00 86.31 101 THR A O 1
ATOM 804 N N . GLY A 1 102 ? 22.805 20.983 1.430 1.00 85.38 102 GLY A N 1
ATOM 805 C CA . GLY A 1 102 ? 21.595 20.215 1.710 1.00 85.38 102 GLY A CA 1
ATOM 806 C C . GLY A 1 102 ? 20.291 20.943 1.361 1.00 85.38 102 GLY A C 1
ATOM 807 O O . GLY A 1 102 ? 19.213 20.489 1.749 1.00 85.38 102 GLY A O 1
ATOM 808 N N . GLU A 1 103 ? 20.363 22.065 0.640 1.00 87.88 103 GLU A N 1
ATOM 809 C CA . GLU A 1 103 ? 19.219 22.929 0.340 1.00 87.88 103 GLU A CA 1
ATOM 810 C C . GLU A 1 103 ? 18.767 22.827 -1.124 1.00 87.88 103 GLU A C 1
ATOM 812 O O . GLU A 1 103 ? 19.564 22.652 -2.046 1.00 87.88 103 GLU A O 1
ATOM 817 N N . SER A 1 104 ? 17.459 22.984 -1.352 1.00 91.69 104 SER A N 1
ATOM 818 C CA . SER A 1 104 ? 16.888 23.109 -2.700 1.00 91.69 104 SER A CA 1
ATOM 819 C C . SER A 1 104 ? 16.810 24.575 -3.130 1.00 91.69 104 SER A C 1
ATOM 821 O O . SER A 1 104 ? 16.347 25.419 -2.359 1.00 91.69 104 SER A O 1
ATOM 823 N N . ALA A 1 105 ? 17.155 24.873 -4.384 1.00 92.38 105 ALA A N 1
ATOM 824 C CA . ALA A 1 105 ? 17.061 26.207 -4.981 1.00 92.38 105 ALA A CA 1
ATOM 825 C C . ALA A 1 105 ? 15.656 26.810 -4.802 1.00 92.38 105 ALA A C 1
ATOM 827 O O . ALA A 1 105 ? 14.680 26.071 -4.877 1.00 92.38 105 ALA A O 1
ATOM 828 N N . PRO A 1 106 ? 15.487 28.121 -4.568 1.00 91.81 106 PRO A N 1
ATOM 829 C CA . PRO A 1 106 ? 14.192 28.717 -4.200 1.00 91.81 106 PRO A CA 1
ATOM 830 C C . PRO A 1 106 ? 13.129 28.687 -5.314 1.00 91.81 106 PRO A C 1
ATOM 832 O O . PRO A 1 106 ? 11.964 28.980 -5.055 1.00 91.81 106 PRO A O 1
ATOM 835 N N . GLU A 1 107 ? 13.507 28.322 -6.537 1.00 93.81 107 GLU A N 1
ATOM 836 C CA . GLU A 1 107 ? 12.652 28.317 -7.722 1.00 93.81 107 GLU A CA 1
ATOM 837 C C . GLU A 1 107 ? 12.717 26.981 -8.475 1.00 93.81 107 GLU A C 1
ATOM 839 O O . GLU A 1 107 ? 13.670 26.212 -8.341 1.00 93.81 107 GLU A O 1
ATOM 844 N N . TYR A 1 108 ? 11.682 26.711 -9.273 1.00 95.56 108 TYR A N 1
ATOM 845 C CA . TYR A 1 108 ? 11.664 25.582 -10.200 1.00 95.56 108 TYR A CA 1
ATOM 846 C C . TYR A 1 108 ? 12.367 25.961 -11.496 1.00 95.56 108 TYR A C 1
ATOM 848 O O . TYR A 1 108 ? 12.002 26.950 -12.133 1.00 95.56 108 TYR A O 1
ATOM 856 N N . LYS A 1 109 ? 13.297 25.116 -11.929 1.00 96.06 109 LYS A N 1
ATOM 857 C CA . LYS A 1 109 ? 13.894 25.181 -13.260 1.00 96.06 109 LYS A CA 1
ATOM 858 C C . LYS A 1 109 ? 13.364 24.036 -14.099 1.00 96.06 109 LYS A C 1
ATOM 860 O O . LYS A 1 109 ? 13.154 22.934 -13.596 1.00 96.06 109 LYS A O 1
ATOM 865 N N . SER A 1 110 ? 13.122 24.314 -15.372 1.00 96.56 110 SER A N 1
ATOM 866 C CA . SER A 1 110 ? 12.650 23.315 -16.320 1.00 96.56 110 SER A CA 1
ATOM 867 C C . SER A 1 110 ? 13.677 23.046 -17.400 1.00 96.56 110 SER A C 1
ATOM 869 O O . SER A 1 110 ? 14.269 23.993 -17.911 1.00 96.56 110 SER A O 1
ATOM 871 N N . ILE A 1 111 ? 13.786 21.787 -17.803 1.00 97.19 111 ILE A N 1
ATOM 872 C CA . ILE A 1 111 ? 14.431 21.399 -19.055 1.00 97.19 111 ILE A CA 1
ATOM 873 C C . ILE A 1 111 ? 13.378 21.245 -20.151 1.00 97.19 111 ILE A C 1
ATOM 875 O O . ILE A 1 111 ? 12.226 20.887 -19.889 1.00 97.19 111 ILE A O 1
ATOM 879 N N . THR A 1 112 ? 13.772 21.522 -21.382 1.00 98.00 112 THR A N 1
ATOM 880 C CA . THR A 1 112 ? 12.951 21.401 -22.588 1.00 98.00 112 THR A CA 1
ATOM 881 C C . THR A 1 112 ? 12.842 19.955 -23.072 1.00 98.00 112 THR A C 1
ATOM 883 O O . THR A 1 112 ? 13.633 19.092 -22.685 1.00 98.00 112 THR A O 1
ATOM 886 N N . TYR A 1 113 ? 11.893 19.675 -23.968 1.00 97.00 113 TYR A N 1
ATOM 887 C CA . TYR A 1 113 ? 11.809 18.375 -24.645 1.00 97.00 113 TYR A CA 1
ATOM 888 C C . TYR A 1 113 ? 13.081 18.051 -25.449 1.00 97.00 113 TYR A C 1
ATOM 890 O O . TYR A 1 113 ? 13.490 16.894 -25.487 1.00 97.00 113 TYR A O 1
ATOM 898 N N . SER A 1 114 ? 13.751 19.054 -26.025 1.00 98.00 114 SER A N 1
ATOM 899 C CA . SER A 1 114 ? 15.052 18.913 -26.693 1.00 98.00 114 SER A CA 1
ATOM 900 C C . SER A 1 114 ? 16.155 18.476 -25.735 1.00 98.00 114 SER A C 1
ATOM 902 O O . SER A 1 114 ? 16.912 17.551 -26.032 1.00 98.00 114 SER A O 1
ATOM 904 N N . GLU A 1 115 ? 16.246 19.110 -24.568 1.00 97.56 115 GLU A N 1
ATOM 905 C CA . GLU A 1 115 ? 17.225 18.742 -23.541 1.00 97.56 115 GLU A CA 1
ATOM 906 C C . GLU A 1 115 ? 16.928 17.362 -22.951 1.00 97.56 115 GLU A C 1
ATOM 908 O O . GLU A 1 115 ? 17.854 16.568 -22.774 1.00 97.56 115 GLU A O 1
ATOM 913 N N . LEU A 1 116 ? 15.651 17.038 -22.723 1.00 97.38 116 LEU A N 1
ATOM 914 C CA . LEU A 1 116 ? 15.205 15.700 -22.339 1.00 97.38 116 LEU A CA 1
ATOM 915 C C . LEU A 1 116 ? 15.625 14.661 -23.388 1.00 97.38 116 LEU A C 1
ATOM 917 O O . LEU A 1 116 ? 16.239 13.657 -23.032 1.00 97.38 116 LEU A O 1
ATOM 921 N N . ASN A 1 117 ? 15.358 14.920 -24.674 1.00 96.75 117 ASN A N 1
ATOM 922 C CA . ASN A 1 117 ? 15.678 14.011 -25.774 1.00 96.75 117 ASN A CA 1
ATOM 923 C C . ASN A 1 117 ? 17.195 13.787 -25.917 1.00 96.75 117 ASN A C 1
ATOM 925 O O . ASN A 1 117 ? 17.652 12.657 -26.096 1.00 96.75 117 ASN A O 1
ATOM 929 N N . LYS A 1 118 ? 18.000 14.846 -25.772 1.00 96.75 118 LYS A N 1
ATOM 930 C CA . LYS A 1 118 ? 19.465 14.736 -25.756 1.00 96.75 118 LYS A CA 1
ATOM 931 C C . LYS A 1 118 ? 19.952 13.930 -24.549 1.00 96.75 118 LYS A C 1
ATOM 933 O O . LYS A 1 118 ? 20.779 13.034 -24.698 1.00 96.75 118 LYS A O 1
ATOM 938 N N . THR A 1 119 ? 19.418 14.225 -23.365 1.00 96.69 119 THR A N 1
ATOM 939 C CA . THR A 1 119 ? 19.842 13.602 -22.105 1.00 96.69 119 THR A CA 1
ATOM 940 C C . THR A 1 119 ? 19.508 12.115 -22.073 1.00 96.69 119 THR A C 1
ATOM 942 O O . THR A 1 119 ? 20.388 11.318 -21.759 1.00 96.69 119 THR A O 1
ATOM 945 N N . ARG A 1 120 ? 18.289 11.714 -22.467 1.00 95.62 120 ARG A N 1
ATOM 946 C CA . ARG A 1 120 ? 17.913 10.290 -22.548 1.00 95.62 120 ARG A CA 1
ATOM 947 C C . ARG A 1 120 ? 18.814 9.511 -23.511 1.00 95.62 120 ARG A C 1
ATOM 949 O O . ARG A 1 120 ? 19.165 8.379 -23.209 1.00 95.62 120 ARG A O 1
ATOM 956 N N . SER A 1 121 ? 19.192 10.112 -24.644 1.00 96.75 121 SER A N 1
ATOM 957 C CA . SER A 1 121 ? 19.961 9.433 -25.697 1.00 96.75 121 SER A CA 1
ATOM 958 C C . SER A 1 121 ? 21.389 9.193 -25.220 1.00 96.75 121 SER A C 1
ATOM 960 O O . SER A 1 121 ? 21.890 8.074 -25.275 1.00 96.75 121 SER A O 1
ATOM 962 N N . ALA A 1 122 ? 22.000 10.227 -24.636 1.00 98.06 122 ALA A N 1
ATOM 963 C CA . ALA A 1 122 ? 23.310 10.136 -24.007 1.00 98.06 122 ALA A CA 1
ATOM 964 C C . ALA A 1 122 ? 23.328 9.139 -22.832 1.00 98.06 122 ALA A C 1
ATOM 966 O O . ALA A 1 122 ? 24.243 8.334 -22.713 1.00 98.06 122 ALA A O 1
ATOM 967 N N . LEU A 1 123 ? 22.308 9.129 -21.971 1.00 97.94 123 LEU A N 1
ATOM 968 C CA . LEU A 1 123 ? 22.238 8.157 -20.874 1.00 97.94 123 LEU A CA 1
ATOM 969 C C . LEU A 1 123 ? 22.065 6.724 -21.370 1.00 97.94 123 LEU A C 1
ATOM 971 O O . LEU A 1 123 ? 22.731 5.829 -20.861 1.00 97.94 123 LEU A O 1
ATOM 975 N N . GLY A 1 124 ? 21.205 6.507 -22.365 1.00 97.31 124 GLY A N 1
ATOM 976 C CA . GLY A 1 124 ? 20.958 5.185 -22.933 1.00 97.31 124 GLY A CA 1
ATOM 977 C C . GLY A 1 124 ? 22.204 4.601 -23.589 1.00 97.31 124 GLY A C 1
ATOM 978 O O . GLY A 1 124 ? 22.595 3.475 -23.285 1.00 97.31 124 GLY A O 1
ATOM 979 N N . ALA A 1 125 ? 22.877 5.399 -24.419 1.00 98.06 125 ALA A N 1
ATOM 980 C CA . ALA A 1 125 ? 24.136 5.025 -25.049 1.00 98.06 125 ALA A CA 1
ATOM 981 C C . ALA A 1 125 ? 25.236 4.738 -24.011 1.00 98.06 125 ALA A C 1
ATOM 983 O O . ALA A 1 125 ? 25.914 3.711 -24.078 1.00 98.06 125 ALA A O 1
ATOM 984 N N . GLY A 1 126 ? 25.353 5.592 -22.990 1.00 98.25 126 GLY A N 1
ATOM 985 C CA . GLY A 1 126 ? 26.302 5.409 -21.896 1.00 98.25 126 GLY A CA 1
ATOM 986 C C . GLY A 1 126 ? 26.027 4.159 -21.063 1.00 98.25 126 GLY A C 1
ATOM 987 O O . GLY A 1 126 ? 26.956 3.422 -20.740 1.00 98.25 126 GLY A O 1
ATOM 988 N N . LEU A 1 127 ? 24.759 3.878 -20.752 1.00 98.19 127 LEU A N 1
ATOM 989 C CA . LEU A 1 127 ? 24.348 2.676 -20.028 1.00 98.19 127 LEU A CA 1
ATOM 990 C C . LEU A 1 127 ? 24.695 1.412 -20.821 1.00 98.19 127 LEU A C 1
ATOM 992 O O . LEU A 1 127 ? 25.285 0.485 -20.267 1.00 98.19 127 LEU A O 1
ATOM 996 N N . MET A 1 128 ? 24.373 1.382 -22.117 1.00 98.00 128 MET A N 1
ATOM 997 C CA . MET A 1 128 ? 24.700 0.249 -22.984 1.00 98.00 128 MET A CA 1
ATOM 998 C C . MET A 1 128 ? 26.209 0.030 -23.084 1.00 98.00 128 MET A C 1
ATOM 1000 O O . MET A 1 128 ? 26.662 -1.108 -22.964 1.00 98.00 128 MET A O 1
ATOM 1004 N N . TYR A 1 129 ? 26.990 1.104 -23.242 1.00 97.69 129 TYR A N 1
ATOM 1005 C CA . TYR A 1 129 ? 28.450 1.033 -23.229 1.00 97.69 129 TYR A CA 1
ATOM 1006 C C . TYR A 1 129 ? 28.961 0.422 -21.918 1.00 97.69 129 TYR A C 1
ATOM 1008 O O . TYR A 1 129 ? 29.668 -0.584 -21.949 1.00 97.69 129 TYR A O 1
ATOM 1016 N N . LEU A 1 130 ? 28.536 0.971 -20.773 1.00 97.38 130 LEU A N 1
ATOM 1017 C CA . LEU A 1 130 ? 28.964 0.523 -19.445 1.00 97.38 130 LEU A CA 1
ATOM 1018 C C . LEU A 1 130 ? 28.667 -0.952 -19.196 1.00 97.38 130 LEU A C 1
ATOM 1020 O O . LEU A 1 130 ? 29.514 -1.663 -18.660 1.00 97.38 130 LEU A O 1
ATOM 1024 N N . LEU A 1 131 ? 27.479 -1.415 -19.581 1.00 98.00 131 LEU A N 1
ATOM 1025 C CA . LEU A 1 131 ? 27.086 -2.806 -19.397 1.00 98.00 131 LEU A CA 1
ATOM 1026 C C . LEU A 1 131 ? 27.839 -3.747 -20.341 1.00 98.00 131 LEU A C 1
ATOM 1028 O O . LEU A 1 131 ? 28.317 -4.791 -19.899 1.00 98.00 131 LEU A O 1
ATOM 1032 N N . LYS A 1 132 ? 28.010 -3.373 -21.614 1.00 96.88 132 LYS A N 1
ATOM 1033 C CA . LYS A 1 132 ? 28.775 -4.169 -22.587 1.00 96.88 132 LYS A CA 1
ATOM 1034 C C . LYS A 1 132 ? 30.243 -4.314 -22.184 1.00 96.88 132 LYS A C 1
ATOM 1036 O O . LYS A 1 132 ? 30.802 -5.400 -22.325 1.00 96.88 132 LYS A O 1
ATOM 1041 N N . SER A 1 133 ? 30.849 -3.254 -21.645 1.00 96.62 133 SER A N 1
ATOM 1042 C CA . SER A 1 133 ? 32.246 -3.245 -21.197 1.00 96.62 133 SER A CA 1
ATOM 1043 C C . SER A 1 133 ? 32.442 -3.631 -19.725 1.00 96.62 133 SER A C 1
ATOM 1045 O O . SER A 1 133 ? 33.550 -3.484 -19.210 1.00 96.62 133 SER A O 1
ATOM 1047 N N . ASN A 1 134 ? 31.394 -4.059 -19.012 1.00 98.31 134 ASN A N 1
ATOM 1048 C CA . ASN A 1 134 ? 31.482 -4.306 -17.573 1.00 98.31 134 ASN A CA 1
ATOM 1049 C C . ASN A 1 134 ? 32.414 -5.501 -17.270 1.00 98.31 134 ASN A C 1
ATOM 1051 O O . ASN A 1 134 ? 32.194 -6.586 -17.815 1.00 98.31 134 ASN A O 1
ATOM 1055 N N . PRO A 1 135 ? 33.415 -5.355 -16.379 1.00 97.69 135 PRO A N 1
ATOM 1056 C CA . PRO A 1 135 ? 34.392 -6.411 -16.095 1.00 97.69 135 PRO A CA 1
ATOM 1057 C C . PRO A 1 135 ? 33.799 -7.630 -15.374 1.00 97.69 135 PRO A C 1
ATOM 1059 O O . PRO A 1 135 ? 34.415 -8.692 -15.371 1.00 97.69 135 PRO A O 1
ATOM 1062 N N . TYR A 1 136 ? 32.622 -7.491 -14.762 1.00 97.81 136 TYR A N 1
ATOM 1063 C CA . TYR A 1 136 ? 31.938 -8.555 -14.027 1.00 97.81 136 TYR A CA 1
ATOM 1064 C C . TYR A 1 136 ? 30.854 -9.254 -14.861 1.00 97.81 136 TYR A C 1
ATOM 1066 O O . TYR A 1 136 ? 30.187 -10.167 -14.369 1.00 97.81 136 TYR A O 1
ATOM 1074 N N . LYS A 1 137 ? 30.663 -8.846 -16.123 1.00 97.69 137 LYS A N 1
ATOM 1075 C CA . LYS A 1 137 ? 29.699 -9.468 -17.033 1.00 97.69 137 LYS A CA 1
ATOM 1076 C C . LYS A 1 137 ? 30.179 -10.855 -17.463 1.00 97.69 137 LYS A C 1
ATOM 1078 O O . LYS A 1 137 ? 31.158 -10.996 -18.187 1.00 97.69 137 LYS A O 1
ATOM 1083 N N . ASP A 1 138 ? 29.421 -11.870 -17.073 1.00 96.69 138 ASP A N 1
ATOM 1084 C CA . ASP A 1 138 ? 29.602 -13.267 -17.478 1.00 96.69 138 ASP A CA 1
ATOM 1085 C C . ASP A 1 138 ? 28.391 -13.754 -18.291 1.00 96.69 138 ASP A C 1
ATOM 1087 O O . ASP A 1 138 ? 27.382 -14.192 -17.732 1.00 96.69 138 ASP A O 1
ATOM 1091 N N . SER A 1 139 ? 28.478 -13.625 -19.617 1.00 96.81 139 SER A N 1
ATOM 1092 C CA . SER A 1 139 ? 27.412 -14.003 -20.557 1.00 96.81 139 SER A CA 1
ATOM 1093 C C . SER A 1 139 ? 27.311 -15.513 -20.788 1.00 96.81 139 SER A C 1
ATOM 1095 O O . SER A 1 139 ? 26.301 -15.976 -21.310 1.00 96.81 139 SER A O 1
ATOM 1097 N N . ALA A 1 140 ? 28.333 -16.287 -20.406 1.00 95.62 140 ALA A N 1
ATOM 1098 C CA . ALA A 1 140 ? 28.287 -17.745 -20.478 1.00 95.62 140 ALA A CA 1
ATOM 1099 C C . ALA A 1 140 ? 27.466 -18.325 -19.319 1.00 95.62 140 ALA A C 1
ATOM 1101 O O . ALA A 1 140 ? 26.770 -19.325 -19.487 1.00 95.62 140 ALA A O 1
ATOM 1102 N N . ARG A 1 141 ? 27.535 -17.682 -18.149 1.00 95.06 141 ARG A N 1
ATOM 1103 C CA . ARG A 1 141 ? 26.825 -18.114 -16.945 1.00 95.06 141 ARG A CA 1
ATOM 1104 C C . ARG A 1 141 ? 25.413 -17.550 -16.821 1.00 95.06 141 ARG A C 1
ATOM 1106 O O . ARG A 1 141 ? 24.532 -18.258 -16.338 1.00 95.06 141 ARG A O 1
ATOM 1113 N N . TYR A 1 142 ? 25.192 -16.292 -17.203 1.00 96.75 142 TYR A N 1
ATOM 1114 C CA . TYR A 1 142 ? 23.930 -15.600 -16.934 1.00 96.75 142 TYR A CA 1
ATOM 1115 C C . TYR A 1 142 ? 23.217 -15.164 -18.216 1.00 96.75 142 TYR A C 1
ATOM 1117 O O . TYR A 1 142 ? 23.747 -14.395 -19.020 1.00 96.75 142 TYR A O 1
ATOM 1125 N N . ALA A 1 143 ? 21.962 -15.595 -18.373 1.00 94.94 143 ALA A N 1
ATOM 1126 C CA . ALA A 1 143 ? 21.139 -15.250 -19.530 1.00 94.94 143 ALA A CA 1
ATOM 1127 C C . ALA A 1 143 ? 20.882 -13.736 -19.637 1.00 94.94 143 ALA A C 1
ATOM 1129 O O . ALA A 1 143 ? 20.902 -13.186 -20.738 1.00 94.94 143 ALA A O 1
ATOM 1130 N N . SER A 1 144 ? 20.695 -13.039 -18.510 1.00 96.12 144 SER A N 1
ATOM 1131 C CA . SER A 1 144 ? 20.522 -11.580 -18.498 1.00 96.12 144 SER A CA 1
ATOM 1132 C C . SER A 1 144 ? 21.747 -10.831 -19.033 1.00 96.12 144 SER A C 1
ATOM 1134 O O . SER A 1 144 ? 21.585 -9.820 -19.711 1.00 96.12 144 SER A O 1
ATOM 1136 N N . HIS A 1 145 ? 22.960 -11.353 -18.829 1.00 98.19 145 HIS A N 1
ATOM 1137 C CA . HIS A 1 145 ? 24.188 -10.795 -19.402 1.00 98.19 145 HIS A CA 1
ATOM 1138 C C . HIS A 1 145 ? 24.300 -11.051 -20.905 1.00 98.19 145 HIS A C 1
ATOM 1140 O O . HIS A 1 145 ? 24.623 -10.137 -21.661 1.00 98.19 145 HIS A O 1
ATOM 1146 N N . ALA A 1 146 ? 23.957 -12.259 -21.361 1.00 97.50 146 ALA A N 1
ATOM 1147 C CA . ALA A 1 146 ? 23.907 -12.560 -22.791 1.00 97.50 146 ALA A CA 1
ATOM 1148 C C . ALA A 1 146 ? 22.899 -11.664 -23.536 1.00 97.50 146 ALA A C 1
ATOM 1150 O O . ALA A 1 146 ? 23.134 -11.286 -24.683 1.00 97.50 146 ALA A O 1
ATOM 1151 N N . LYS A 1 147 ? 21.794 -11.276 -22.886 1.00 97.19 147 LYS A N 1
ATOM 1152 C CA . LYS A 1 147 ? 20.823 -10.325 -23.450 1.00 97.19 147 LYS A CA 1
ATOM 1153 C C . LYS A 1 147 ? 21.397 -8.921 -23.641 1.00 97.19 147 LYS A C 1
ATOM 1155 O O . LYS A 1 147 ? 21.019 -8.271 -24.604 1.00 97.19 147 LYS A O 1
ATOM 1160 N N . ILE A 1 148 ? 22.328 -8.470 -22.796 1.00 98.00 148 ILE A N 1
ATOM 1161 C CA . ILE A 1 148 ? 23.028 -7.182 -22.980 1.00 98.00 148 ILE A CA 1
ATOM 1162 C C . ILE A 1 148 ? 23.829 -7.199 -24.289 1.00 98.00 148 ILE A C 1
ATOM 1164 O O . ILE A 1 148 ? 23.757 -6.255 -25.075 1.00 98.00 148 ILE A O 1
ATOM 1168 N N . ASP A 1 149 ? 24.566 -8.285 -24.542 1.00 97.06 149 ASP A N 1
ATOM 1169 C CA . ASP A 1 149 ? 25.421 -8.413 -25.730 1.00 97.06 149 ASP A CA 1
ATOM 1170 C C . ASP A 1 149 ? 24.611 -8.484 -27.025 1.00 97.06 149 ASP A C 1
ATOM 1172 O O . ASP A 1 149 ? 24.987 -7.897 -28.039 1.00 97.06 149 ASP A O 1
ATOM 1176 N N . ASN A 1 150 ? 23.479 -9.186 -26.982 1.00 96.38 150 ASN A N 1
ATOM 1177 C CA . ASN A 1 150 ? 22.636 -9.427 -28.147 1.00 96.38 150 ASN A CA 1
ATOM 1178 C C . ASN A 1 150 ? 21.549 -8.359 -28.362 1.00 96.38 150 ASN A C 1
ATOM 1180 O O . ASN A 1 150 ? 20.818 -8.428 -29.348 1.00 96.38 150 ASN A O 1
ATOM 1184 N N . HIS A 1 151 ? 21.445 -7.365 -27.475 1.00 97.38 151 HIS A N 1
ATOM 1185 C CA . HIS A 1 151 ? 20.308 -6.443 -27.415 1.00 97.38 151 HIS A CA 1
ATOM 1186 C C . HIS A 1 151 ? 20.009 -5.720 -28.733 1.00 97.38 151 HIS A C 1
ATOM 1188 O O . HIS A 1 151 ? 18.886 -5.762 -29.225 1.00 97.38 151 HIS A O 1
ATOM 1194 N N . GLU A 1 152 ? 21.027 -5.115 -29.348 1.00 95.50 152 GLU A N 1
ATOM 1195 C CA . GLU A 1 152 ? 20.900 -4.382 -30.622 1.00 95.50 152 GLU A CA 1
ATOM 1196 C C . GLU A 1 152 ? 20.470 -5.276 -31.794 1.00 95.50 152 GLU A C 1
ATOM 1198 O O . GLU A 1 152 ? 19.868 -4.793 -32.752 1.00 95.50 152 GLU A O 1
ATOM 1203 N N . ARG A 1 153 ? 20.753 -6.581 -31.717 1.00 95.75 153 ARG A N 1
ATOM 1204 C CA . ARG A 1 153 ? 20.327 -7.563 -32.719 1.00 95.75 153 ARG A CA 1
ATOM 1205 C C . ARG A 1 153 ? 18.884 -8.008 -32.482 1.00 95.75 153 ARG A C 1
ATOM 1207 O O . ARG A 1 153 ? 18.121 -8.123 -33.437 1.00 95.75 153 ARG A O 1
ATOM 1214 N N . ASP A 1 154 ? 18.523 -8.253 -31.224 1.00 96.38 154 ASP A N 1
ATOM 1215 C CA . ASP A 1 154 ? 17.312 -8.998 -30.869 1.00 96.38 154 ASP A CA 1
ATOM 1216 C C . ASP A 1 154 ? 16.113 -8.107 -30.506 1.00 96.38 154 ASP A C 1
ATOM 1218 O O . ASP A 1 154 ? 14.995 -8.616 -30.434 1.00 96.38 154 ASP A O 1
ATOM 1222 N N . TYR A 1 155 ? 16.297 -6.788 -30.334 1.00 96.19 155 TYR A N 1
ATOM 1223 C CA . TYR A 1 155 ? 15.270 -5.895 -29.769 1.00 96.19 155 TYR A CA 1
ATOM 1224 C C . TYR A 1 155 ? 13.889 -5.961 -30.437 1.00 96.19 155 TYR A C 1
ATOM 1226 O O . TYR A 1 155 ? 12.866 -5.859 -29.761 1.00 96.19 155 TYR A O 1
ATOM 1234 N N . ARG A 1 156 ? 13.836 -6.178 -31.758 1.00 95.31 156 ARG A N 1
ATOM 1235 C CA . ARG A 1 156 ? 12.568 -6.276 -32.505 1.00 95.31 156 ARG A CA 1
ATOM 1236 C C . ARG A 1 156 ? 11.786 -7.555 -32.223 1.00 95.31 156 ARG A C 1
ATOM 1238 O O . ARG A 1 156 ? 10.591 -7.596 -32.493 1.00 95.31 156 ARG A O 1
ATOM 1245 N N . GLY A 1 157 ? 12.457 -8.594 -31.735 1.00 95.00 157 GLY A N 1
ATOM 1246 C CA . GLY A 1 157 ? 11.854 -9.879 -31.399 1.00 95.00 157 GLY A CA 1
ATOM 1247 C C . GLY A 1 157 ? 11.395 -9.982 -29.947 1.00 95.00 157 GLY A C 1
ATOM 1248 O O . GLY A 1 157 ? 10.948 -11.055 -29.550 1.00 95.00 157 GLY A O 1
ATOM 1249 N N . TYR A 1 158 ? 11.538 -8.922 -29.142 1.00 96.69 158 TYR A N 1
ATOM 1250 C CA . TYR A 1 158 ? 11.163 -8.987 -27.736 1.00 96.69 158 TYR A CA 1
ATOM 1251 C C . TYR A 1 158 ? 9.655 -8.927 -27.516 1.00 96.69 158 TYR A C 1
ATOM 1253 O O . TYR A 1 158 ? 8.975 -8.029 -28.017 1.00 96.69 158 TYR A O 1
ATOM 1261 N N . ASP A 1 159 ? 9.175 -9.836 -26.672 1.00 95.50 159 ASP A N 1
ATOM 1262 C CA . ASP A 1 159 ? 7.785 -9.974 -26.244 1.00 95.50 159 ASP A CA 1
ATOM 1263 C C . ASP A 1 159 ? 7.699 -10.417 -24.767 1.00 95.50 159 ASP A C 1
ATOM 1265 O O . ASP A 1 159 ? 8.683 -10.357 -24.025 1.00 95.50 159 ASP A O 1
ATOM 1269 N N . SER A 1 160 ? 6.521 -10.855 -24.310 1.00 91.81 160 SER A N 1
ATOM 1270 C CA . SER A 1 160 ? 6.312 -11.330 -22.934 1.00 91.81 160 SER A CA 1
ATOM 1271 C C . SER A 1 160 ? 7.068 -12.616 -22.572 1.00 91.81 160 SER A C 1
ATOM 1273 O O . SER A 1 160 ? 7.286 -12.868 -21.389 1.00 91.81 160 SER A O 1
ATOM 1275 N N . ASN A 1 161 ? 7.457 -13.429 -23.556 1.00 90.56 161 ASN A N 1
ATOM 1276 C CA . ASN A 1 161 ? 8.174 -14.692 -23.360 1.00 90.56 161 ASN A CA 1
ATOM 1277 C C . ASN A 1 161 ? 9.690 -14.515 -23.514 1.00 90.56 161 ASN A C 1
ATOM 1279 O O . ASN A 1 161 ? 10.470 -15.172 -22.826 1.00 90.56 161 ASN A O 1
ATOM 1283 N N . ASN A 1 162 ? 10.112 -13.603 -24.388 1.00 92.94 162 ASN A N 1
ATOM 1284 C CA . ASN A 1 162 ? 11.502 -13.266 -24.642 1.00 92.94 162 ASN A CA 1
ATOM 1285 C C . ASN A 1 162 ? 11.731 -11.765 -24.439 1.00 92.94 162 ASN A C 1
ATOM 1287 O O . ASN A 1 162 ? 11.746 -10.991 -25.385 1.00 92.94 162 ASN A O 1
ATOM 1291 N N . MET A 1 163 ? 11.900 -11.341 -23.189 1.00 94.12 163 MET A N 1
ATOM 1292 C CA . MET A 1 163 ? 12.151 -9.932 -22.856 1.00 94.12 163 MET A CA 1
ATOM 1293 C C . MET A 1 163 ? 13.624 -9.544 -23.023 1.00 94.12 163 MET A C 1
ATOM 1295 O O . MET A 1 163 ? 14.505 -10.406 -22.979 1.00 94.12 163 MET A O 1
ATOM 1299 N N . SER A 1 164 ? 13.894 -8.238 -23.069 1.00 96.50 164 SER A N 1
ATOM 1300 C CA . SER A 1 164 ? 15.226 -7.661 -22.834 1.00 96.50 164 SER A CA 1
ATOM 1301 C C . SER A 1 164 ? 15.800 -8.067 -21.461 1.00 96.50 164 SER A C 1
ATOM 1303 O O . SER A 1 164 ? 15.110 -8.637 -20.610 1.00 96.50 164 SER A O 1
ATOM 1305 N N . PHE A 1 165 ? 17.075 -7.752 -21.210 1.00 97.69 165 PHE A N 1
ATOM 1306 C CA . PHE A 1 165 ? 17.560 -7.630 -19.832 1.00 97.69 165 PHE A CA 1
ATOM 1307 C C . PHE A 1 165 ? 16.759 -6.550 -19.081 1.00 97.69 165 PHE A C 1
ATOM 1309 O O . PHE A 1 165 ? 16.241 -5.618 -19.705 1.00 97.69 165 PHE A O 1
ATOM 1316 N N . VAL A 1 166 ? 16.655 -6.684 -17.752 1.00 98.44 166 VAL A N 1
ATOM 1317 C CA . VAL A 1 166 ? 15.796 -5.824 -16.925 1.00 98.44 166 VAL A CA 1
ATOM 1318 C C . VAL A 1 166 ? 16.603 -4.748 -16.202 1.00 98.44 166 VAL A C 1
ATOM 1320 O O . VAL A 1 166 ? 17.427 -5.053 -15.342 1.00 98.44 166 VAL A O 1
ATOM 1323 N N . ALA A 1 167 ? 16.334 -3.477 -16.498 1.00 98.50 167 ALA A N 1
ATOM 1324 C CA . ALA A 1 167 ? 16.873 -2.359 -15.723 1.00 98.50 167 ALA A CA 1
ATOM 1325 C C . ALA A 1 167 ? 15.968 -2.061 -14.516 1.00 98.50 167 ALA A C 1
ATOM 1327 O O . ALA A 1 167 ? 14.760 -1.884 -14.666 1.00 98.50 167 ALA A O 1
ATOM 1328 N N . THR A 1 168 ? 16.530 -2.003 -13.308 1.00 98.56 168 THR A N 1
ATOM 1329 C CA . THR A 1 168 ? 15.747 -1.718 -12.093 1.00 98.56 168 THR A CA 1
ATOM 1330 C C . THR A 1 168 ? 15.895 -0.261 -11.678 1.00 98.56 168 THR A C 1
ATOM 1332 O O . THR A 1 168 ? 17.012 0.236 -11.592 1.00 98.56 168 THR A O 1
ATOM 1335 N N . LEU A 1 169 ? 14.785 0.420 -11.399 1.00 98.19 169 LEU A N 1
ATOM 1336 C CA . LEU A 1 169 ? 14.765 1.792 -10.887 1.00 98.19 169 LEU A CA 1
ATOM 1337 C C . LEU A 1 169 ? 14.482 1.783 -9.377 1.00 98.19 169 LEU A C 1
ATOM 1339 O O . LEU A 1 169 ? 13.520 1.151 -8.941 1.00 98.19 169 LEU A O 1
ATOM 1343 N N . PHE A 1 170 ? 15.279 2.490 -8.575 1.00 95.31 170 PHE A N 1
ATOM 1344 C CA . PHE A 1 170 ? 15.077 2.572 -7.124 1.00 95.31 170 PHE A CA 1
ATOM 1345 C C . PHE A 1 170 ? 15.354 3.982 -6.591 1.00 95.31 170 PHE A C 1
ATOM 1347 O O . PHE A 1 170 ? 16.488 4.352 -6.332 1.00 95.31 170 PHE A O 1
ATOM 1354 N N . SER A 1 171 ? 14.321 4.812 -6.482 1.00 92.19 171 SER A N 1
ATOM 1355 C CA . SER A 1 171 ? 14.437 6.140 -5.872 1.00 92.19 171 SER A CA 1
ATOM 1356 C C . SER A 1 171 ? 13.049 6.705 -5.578 1.00 92.19 171 SER A C 1
ATOM 1358 O O . SER A 1 171 ? 12.056 6.261 -6.167 1.00 92.19 171 SER A O 1
ATOM 1360 N N . GLY A 1 172 ? 12.988 7.731 -4.729 1.00 84.62 172 GLY A N 1
ATOM 1361 C CA . GLY A 1 172 ? 11.834 8.622 -4.641 1.00 84.62 172 GLY A CA 1
ATOM 1362 C C . GLY A 1 172 ? 11.569 9.388 -5.949 1.00 84.62 172 GLY A C 1
ATOM 1363 O O . GLY A 1 172 ? 12.330 9.328 -6.916 1.00 84.62 172 GLY A O 1
ATOM 1364 N N . ASN A 1 173 ? 10.464 10.137 -5.992 1.00 87.56 173 ASN A N 1
ATOM 1365 C CA . ASN A 1 173 ? 10.074 10.881 -7.191 1.00 87.56 173 ASN A CA 1
ATOM 1366 C C . ASN A 1 173 ? 11.056 11.995 -7.549 1.00 87.56 173 ASN A C 1
ATOM 1368 O O . ASN A 1 173 ? 11.240 12.934 -6.776 1.00 87.56 173 ASN A O 1
ATOM 1372 N N . ARG A 1 174 ? 11.592 11.933 -8.770 1.00 92.75 174 ARG A N 1
ATOM 1373 C CA . ARG A 1 174 ? 12.487 12.947 -9.335 1.00 92.75 174 ARG A CA 1
ATOM 1374 C C . ARG A 1 174 ? 12.530 12.889 -10.861 1.00 92.75 174 ARG A C 1
ATOM 1376 O O . ARG A 1 174 ? 12.110 11.900 -11.464 1.00 92.75 174 ARG A O 1
ATOM 1383 N N . ALA A 1 175 ? 13.071 13.937 -11.477 1.00 95.75 175 ALA A N 1
ATOM 1384 C CA . ALA A 1 175 ? 13.159 14.050 -12.932 1.00 95.75 175 ALA A CA 1
ATOM 1385 C C . ALA A 1 175 ? 14.022 12.938 -13.552 1.00 95.75 175 ALA A C 1
ATOM 1387 O O . ALA A 1 175 ? 13.655 12.378 -14.579 1.00 95.75 175 ALA A O 1
ATOM 1388 N N . GLU A 1 176 ? 15.127 12.571 -12.905 1.00 97.00 176 GLU A N 1
ATOM 1389 C CA . GLU A 1 176 ? 16.058 11.520 -13.327 1.00 97.00 176 GLU A CA 1
ATOM 1390 C C . GLU A 1 176 ? 15.369 10.158 -13.427 1.00 97.00 176 GLU A C 1
ATOM 1392 O O . GLU A 1 176 ? 15.599 9.417 -14.380 1.00 97.00 176 GLU A O 1
ATOM 1397 N N . TRP A 1 177 ? 14.440 9.859 -12.516 1.00 96.38 177 TRP A N 1
ATOM 1398 C CA . TRP A 1 177 ? 13.620 8.653 -12.606 1.00 96.38 177 TRP A CA 1
ATOM 1399 C C . TRP A 1 177 ? 12.809 8.648 -13.905 1.00 96.38 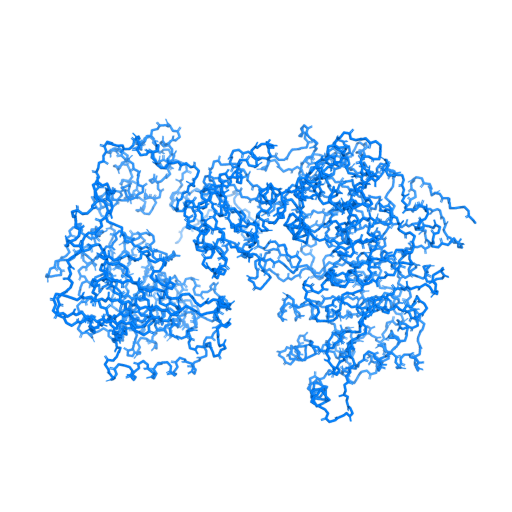177 TRP A C 1
ATOM 1401 O O . TRP A 1 177 ? 12.857 7.685 -14.669 1.00 96.38 177 TRP A O 1
ATOM 1411 N N . GLY A 1 178 ? 12.114 9.755 -14.198 1.00 96.25 178 GLY A N 1
ATOM 1412 C CA . GLY A 1 178 ? 11.337 9.909 -15.429 1.00 96.25 178 GLY A CA 1
ATOM 1413 C C . GLY A 1 178 ? 12.201 9.823 -16.690 1.00 96.25 178 GLY A C 1
ATOM 1414 O O . GLY A 1 178 ? 11.818 9.176 -17.661 1.00 96.25 178 GLY A O 1
ATOM 1415 N N . ILE A 1 179 ? 13.399 10.412 -16.671 1.00 97.94 179 ILE A N 1
ATOM 1416 C CA . ILE A 1 179 ? 14.350 10.332 -17.788 1.00 97.94 179 ILE A CA 1
ATOM 1417 C C . ILE A 1 179 ? 14.804 8.884 -18.017 1.00 97.94 179 ILE A C 1
ATOM 1419 O O . ILE A 1 179 ? 14.864 8.452 -19.167 1.00 97.94 179 ILE A O 1
ATOM 1423 N N . ALA A 1 180 ? 15.095 8.127 -16.954 1.00 98.12 180 ALA A N 1
ATOM 1424 C CA . ALA A 1 180 ? 15.482 6.721 -17.058 1.00 98.12 180 ALA A CA 1
ATOM 1425 C C . ALA A 1 180 ? 14.340 5.849 -17.616 1.00 98.12 180 ALA A C 1
ATOM 1427 O O . ALA A 1 180 ? 14.570 4.959 -18.439 1.00 98.12 180 ALA A O 1
ATOM 1428 N N . ASP A 1 181 ? 13.096 6.136 -17.237 1.00 97.12 181 ASP A N 1
ATOM 1429 C CA . ASP A 1 181 ? 11.922 5.445 -17.773 1.00 97.12 181 ASP A CA 1
ATOM 1430 C C . ASP A 1 181 ? 11.713 5.707 -19.277 1.00 97.12 181 ASP A C 1
ATOM 1432 O O . ASP A 1 181 ? 11.505 4.780 -20.067 1.00 97.12 181 ASP A O 1
ATOM 1436 N N . VAL A 1 182 ? 11.869 6.964 -19.710 1.00 96.62 182 VAL A N 1
ATOM 1437 C CA . VAL A 1 182 ? 11.852 7.305 -21.140 1.00 96.62 182 VAL A CA 1
ATOM 1438 C C . VAL A 1 182 ? 13.014 6.619 -21.856 1.00 96.62 182 VAL A C 1
ATOM 1440 O O . VAL A 1 182 ? 12.791 5.943 -22.852 1.00 96.62 182 VAL A O 1
ATOM 1443 N N . MET A 1 183 ? 14.239 6.729 -21.338 1.00 97.50 183 MET A N 1
ATOM 1444 C CA . MET A 1 183 ? 15.439 6.111 -21.915 1.00 97.50 183 MET A CA 1
ATOM 1445 C C . MET A 1 183 ? 15.257 4.605 -22.153 1.00 97.50 183 MET A C 1
ATOM 1447 O O . MET A 1 183 ? 15.501 4.135 -23.262 1.00 97.50 183 MET A O 1
ATOM 1451 N N . THR A 1 184 ? 14.808 3.855 -21.142 1.00 97.62 184 THR A N 1
ATOM 1452 C CA . THR A 1 184 ? 14.586 2.402 -21.275 1.00 97.62 184 THR A CA 1
ATOM 1453 C C . THR A 1 184 ? 13.555 2.080 -22.358 1.00 97.62 184 THR A C 1
ATOM 1455 O O . THR A 1 184 ? 13.802 1.211 -23.194 1.00 97.62 184 THR A O 1
ATOM 1458 N N . SER A 1 185 ? 12.465 2.850 -22.430 1.00 94.25 185 SER A N 1
ATOM 1459 C CA . SER A 1 185 ? 11.434 2.706 -23.467 1.00 94.25 185 SER A CA 1
ATOM 1460 C C . SER A 1 185 ? 11.966 2.924 -24.884 1.00 94.25 185 SER A C 1
ATOM 1462 O O . SER A 1 185 ? 11.557 2.218 -25.802 1.00 94.25 185 SER A O 1
ATOM 1464 N N . MET A 1 186 ? 12.862 3.897 -25.082 1.00 92.25 186 MET A N 1
ATOM 1465 C CA . MET A 1 186 ? 13.413 4.202 -26.412 1.00 92.25 186 MET A CA 1
ATOM 1466 C C . MET A 1 186 ? 14.440 3.174 -26.888 1.00 92.25 186 MET A C 1
ATOM 1468 O O . MET A 1 186 ? 14.738 3.108 -28.078 1.00 92.25 186 MET A O 1
ATOM 1472 N N . LEU A 1 187 ? 14.981 2.382 -25.962 1.00 97.19 187 LEU A N 1
ATOM 1473 C CA . LEU A 1 187 ? 15.935 1.322 -26.255 1.00 97.19 187 LEU A CA 1
ATOM 1474 C C . LEU A 1 187 ? 15.308 -0.073 -26.208 1.00 97.19 187 LEU A C 1
ATOM 1476 O O . LEU A 1 187 ? 16.047 -1.047 -26.258 1.00 97.19 187 LEU A O 1
ATOM 1480 N N . SER A 1 188 ? 13.983 -0.210 -26.088 1.00 97.81 188 SER A N 1
ATOM 1481 C CA . SER A 1 188 ? 13.323 -1.515 -25.897 1.00 97.81 188 SER A CA 1
ATOM 1482 C C . SER A 1 188 ? 13.851 -2.303 -24.685 1.00 97.81 188 SER A C 1
ATOM 1484 O O . SER A 1 188 ? 13.852 -3.535 -24.682 1.00 97.81 188 SER A O 1
ATOM 1486 N N . ILE A 1 189 ? 14.330 -1.602 -23.653 1.00 98.25 189 ILE A N 1
ATOM 1487 C CA . ILE A 1 189 ? 14.795 -2.206 -22.403 1.00 98.25 189 ILE A CA 1
ATOM 1488 C C . ILE A 1 189 ? 13.598 -2.326 -21.465 1.00 98.25 189 ILE A C 1
ATOM 1490 O O . ILE A 1 189 ? 13.000 -1.327 -21.071 1.00 98.25 189 ILE A O 1
ATOM 1494 N N . THR A 1 190 ? 13.270 -3.551 -21.063 1.00 98.12 190 THR A N 1
ATOM 1495 C CA . THR A 1 190 ? 12.267 -3.789 -20.023 1.00 98.12 190 THR A CA 1
ATOM 1496 C C . THR A 1 190 ? 12.778 -3.251 -18.693 1.00 98.12 190 THR A C 1
ATOM 1498 O O . THR A 1 190 ? 13.926 -3.493 -18.319 1.00 98.12 190 THR A O 1
ATOM 1501 N N . ASN A 1 191 ? 11.930 -2.548 -17.943 1.00 97.81 191 ASN A N 1
ATOM 1502 C CA . ASN A 1 191 ? 12.302 -2.070 -16.615 1.00 97.81 191 ASN A CA 1
ATOM 1503 C C . ASN A 1 191 ? 11.363 -2.574 -15.504 1.00 97.81 191 ASN A C 1
ATOM 1505 O O . ASN A 1 191 ? 10.246 -3.032 -15.753 1.00 97.81 191 ASN A O 1
ATOM 1509 N N . THR A 1 192 ? 11.828 -2.484 -14.263 1.00 97.44 192 THR A N 1
ATOM 1510 C CA . THR A 1 192 ? 11.042 -2.715 -13.040 1.00 97.44 192 THR A CA 1
ATOM 1511 C C . THR A 1 192 ? 11.409 -1.656 -12.001 1.00 97.44 192 THR A C 1
ATOM 1513 O O . THR A 1 192 ? 12.384 -0.923 -12.182 1.00 97.44 192 THR A O 1
ATOM 1516 N N . ALA A 1 193 ? 10.652 -1.561 -10.910 1.00 94.19 193 ALA A N 1
ATOM 1517 C CA . ALA A 1 193 ? 10.917 -0.601 -9.845 1.00 94.19 193 ALA A CA 1
ATOM 1518 C C . ALA A 1 193 ? 10.890 -1.238 -8.451 1.00 94.19 193 ALA A C 1
ATOM 1520 O O . ALA A 1 193 ? 10.075 -2.120 -8.170 1.00 94.19 193 ALA A O 1
ATOM 1521 N N . LEU A 1 194 ? 11.767 -0.745 -7.576 1.00 88.81 194 LEU A N 1
ATOM 1522 C CA . LEU A 1 194 ? 11.759 -1.010 -6.137 1.00 88.81 194 LEU A CA 1
ATOM 1523 C C . LEU A 1 194 ? 11.139 0.172 -5.381 1.00 88.81 194 LEU A C 1
ATOM 1525 O O . LEU A 1 194 ? 11.049 1.283 -5.903 1.00 88.81 194 LEU A O 1
ATOM 1529 N N . TYR A 1 195 ? 10.724 -0.077 -4.139 1.00 74.38 195 TYR A N 1
ATOM 1530 C CA . TYR A 1 195 ? 10.183 0.944 -3.245 1.00 74.38 195 TYR A CA 1
ATOM 1531 C C . TYR A 1 195 ? 10.914 0.888 -1.905 1.00 74.38 195 TYR A C 1
ATOM 1533 O O . TYR A 1 195 ? 11.175 -0.204 -1.398 1.00 74.38 195 TYR A O 1
ATOM 1541 N N . ASP A 1 196 ? 11.093 2.044 -1.267 1.00 63.19 196 ASP A N 1
ATOM 1542 C CA . ASP A 1 196 ? 11.696 2.164 0.075 1.00 63.19 196 ASP A CA 1
ATOM 1543 C C . ASP A 1 196 ? 10.975 1.333 1.141 1.00 63.19 196 ASP A C 1
ATOM 1545 O O . ASP A 1 196 ? 11.530 0.916 2.151 1.00 63.19 196 ASP A O 1
ATOM 1549 N N . THR A 1 197 ? 9.699 1.076 0.895 1.00 56.59 197 THR A N 1
ATOM 1550 C CA . THR A 1 197 ? 8.736 0.500 1.830 1.00 56.59 197 THR A CA 1
ATOM 1551 C C . THR A 1 197 ? 8.523 -1.003 1.647 1.00 56.59 197 THR A C 1
ATOM 1553 O O . THR A 1 197 ? 7.784 -1.607 2.421 1.00 56.59 197 THR A O 1
ATOM 1556 N N . LEU A 1 198 ? 9.131 -1.627 0.629 1.00 60.34 198 LEU A N 1
ATOM 1557 C CA . LEU A 1 198 ? 9.019 -3.075 0.400 1.00 60.34 198 LEU A CA 1
ATOM 1558 C C . LEU A 1 198 ? 9.970 -3.900 1.284 1.00 60.34 198 LEU A C 1
ATOM 1560 O O . LEU A 1 198 ? 9.742 -5.098 1.466 1.00 60.34 198 LEU A O 1
ATOM 1564 N N . GLY A 1 199 ? 11.004 -3.268 1.842 1.00 64.75 199 GLY A N 1
ATOM 1565 C CA . GLY A 1 199 ? 12.027 -3.925 2.653 1.00 64.75 199 GLY A CA 1
ATOM 1566 C C . GLY A 1 199 ? 13.033 -4.760 1.837 1.00 64.75 199 GLY A C 1
ATOM 1567 O O . GLY A 1 199 ? 12.802 -5.066 0.663 1.00 64.75 199 GLY A O 1
ATOM 1568 N N . PRO A 1 200 ? 14.167 -5.147 2.451 1.00 75.69 200 PRO A N 1
ATOM 1569 C CA . PRO A 1 200 ? 15.292 -5.783 1.758 1.00 75.69 200 PRO A CA 1
ATOM 1570 C C . PRO A 1 200 ? 14.958 -7.163 1.175 1.00 75.69 200 PRO A C 1
ATOM 1572 O O . PRO A 1 200 ? 15.373 -7.459 0.059 1.00 75.69 200 PRO A O 1
ATOM 1575 N N . THR A 1 201 ? 14.155 -7.978 1.866 1.00 77.62 201 THR A N 1
ATOM 1576 C CA . THR A 1 201 ? 13.744 -9.315 1.395 1.00 77.62 201 THR A CA 1
ATOM 1577 C C . THR A 1 201 ? 12.963 -9.243 0.086 1.00 77.62 201 THR A C 1
ATOM 1579 O O . THR A 1 201 ? 13.212 -10.001 -0.850 1.00 77.62 201 THR A O 1
ATOM 1582 N N . THR A 1 202 ? 12.039 -8.290 -0.018 1.00 78.50 202 THR A N 1
ATOM 1583 C CA . THR A 1 202 ? 11.261 -8.097 -1.241 1.00 78.50 202 THR A CA 1
ATOM 1584 C C . THR A 1 202 ? 12.135 -7.560 -2.370 1.00 78.50 202 THR A C 1
ATOM 1586 O O . THR A 1 202 ? 12.015 -8.018 -3.506 1.00 78.50 202 THR A O 1
ATOM 1589 N N . SER A 1 203 ? 13.040 -6.623 -2.070 1.00 87.25 203 SER A N 1
ATOM 1590 C CA . SER A 1 203 ? 14.006 -6.114 -3.047 1.00 87.25 203 SER A CA 1
ATOM 1591 C C . SER A 1 203 ? 14.905 -7.226 -3.584 1.00 87.25 203 SER A C 1
ATOM 1593 O O . SER A 1 203 ? 15.098 -7.317 -4.794 1.00 87.25 203 SER A O 1
ATOM 1595 N N . GLN A 1 204 ? 15.380 -8.123 -2.715 1.00 91.56 204 GLN A N 1
ATOM 1596 C CA . GLN A 1 204 ? 16.135 -9.309 -3.116 1.00 91.56 204 GLN A CA 1
ATOM 1597 C C . GLN A 1 204 ? 15.309 -10.198 -4.045 1.00 91.56 204 GLN A C 1
ATOM 1599 O O . GLN A 1 204 ? 15.794 -10.574 -5.109 1.00 91.56 204 GLN A O 1
ATOM 1604 N N . PHE A 1 205 ? 14.070 -10.522 -3.661 1.00 89.81 205 PHE A N 1
ATOM 1605 C CA . PHE A 1 205 ? 13.186 -11.358 -4.470 1.00 89.81 205 PHE A CA 1
ATOM 1606 C C . PHE A 1 205 ? 12.977 -10.766 -5.866 1.00 89.81 205 PHE A C 1
ATOM 1608 O O . PHE A 1 205 ? 13.123 -11.478 -6.859 1.00 89.81 205 PHE A O 1
ATOM 1615 N N . ILE A 1 206 ? 12.685 -9.464 -5.956 1.00 92.06 206 ILE A N 1
ATOM 1616 C CA . ILE A 1 206 ? 12.486 -8.785 -7.239 1.00 92.06 206 ILE A CA 1
ATOM 1617 C C . ILE A 1 206 ? 13.767 -8.868 -8.071 1.00 92.06 206 ILE A C 1
ATOM 1619 O O . ILE A 1 206 ? 13.712 -9.435 -9.158 1.00 92.06 206 ILE A O 1
ATOM 1623 N N . LEU A 1 207 ? 14.909 -8.409 -7.544 1.00 96.31 207 LEU A N 1
ATOM 1624 C CA . LEU A 1 207 ? 16.188 -8.395 -8.265 1.00 96.31 207 LEU A CA 1
ATOM 1625 C C . LEU A 1 207 ? 16.624 -9.790 -8.735 1.00 96.31 207 LEU A C 1
ATOM 1627 O O . LEU A 1 207 ? 17.077 -9.937 -9.870 1.00 96.31 207 LEU A O 1
ATOM 1631 N N . ALA A 1 208 ? 16.454 -10.810 -7.890 1.00 95.31 208 ALA A N 1
ATOM 1632 C CA . ALA A 1 208 ? 16.766 -12.194 -8.231 1.00 95.31 208 ALA A CA 1
ATOM 1633 C C . ALA A 1 208 ? 15.799 -12.746 -9.290 1.00 95.31 208 ALA A C 1
ATOM 1635 O O . ALA A 1 208 ? 16.224 -13.391 -10.246 1.00 95.31 208 ALA A O 1
ATOM 1636 N N . SER A 1 209 ? 14.496 -12.472 -9.162 1.00 94.38 209 SER A N 1
ATOM 1637 C CA . SER A 1 209 ? 13.482 -12.971 -10.099 1.00 94.38 209 SER A CA 1
ATOM 1638 C C . SER A 1 209 ? 13.620 -12.363 -11.497 1.00 94.38 209 SER A C 1
ATOM 1640 O O . SER A 1 209 ? 13.442 -13.073 -12.494 1.00 94.38 209 SER A O 1
ATOM 1642 N N . THR A 1 210 ? 13.956 -11.072 -11.580 1.00 95.94 210 THR A N 1
ATOM 1643 C CA . THR A 1 210 ? 14.173 -10.343 -12.836 1.00 95.94 210 THR A CA 1
ATOM 1644 C C . THR A 1 210 ? 15.596 -10.475 -13.363 1.00 95.94 210 THR A C 1
ATOM 1646 O O . THR A 1 210 ? 15.855 -10.043 -14.485 1.00 95.94 210 THR A O 1
ATOM 1649 N N . GLU A 1 211 ? 16.499 -11.085 -12.587 1.00 97.00 211 GLU A N 1
ATOM 1650 C CA . GLU A 1 211 ? 17.913 -11.277 -12.930 1.00 97.00 211 GLU A CA 1
ATOM 1651 C C . GLU A 1 211 ? 18.591 -9.954 -13.326 1.00 97.00 211 GLU A C 1
ATOM 1653 O O . GLU A 1 211 ? 19.387 -9.902 -14.268 1.00 97.00 211 GLU A O 1
ATOM 1658 N N . SER A 1 212 ? 18.223 -8.871 -12.633 1.00 97.75 212 SER A N 1
ATOM 1659 C CA . SER A 1 212 ? 18.544 -7.496 -13.020 1.00 97.75 212 SER A CA 1
ATOM 1660 C C . SER A 1 212 ? 20.051 -7.231 -12.987 1.00 97.75 212 SER A C 1
ATOM 1662 O O . SER A 1 212 ? 20.639 -7.246 -11.902 1.00 97.75 212 SER A O 1
ATOM 1664 N N . PRO A 1 213 ? 20.690 -6.906 -14.129 1.00 98.38 213 PRO A N 1
ATOM 1665 C CA . PRO A 1 213 ? 22.116 -6.612 -14.144 1.00 98.38 213 PRO A CA 1
ATOM 1666 C C . PRO A 1 213 ? 22.466 -5.219 -13.631 1.00 98.38 213 PRO A C 1
ATOM 1668 O O . PRO A 1 213 ? 23.600 -4.984 -13.208 1.00 98.38 213 PRO A O 1
ATOM 1671 N N . VAL A 1 214 ? 21.501 -4.297 -13.659 1.00 98.75 214 VAL A N 1
ATOM 1672 C CA . VAL A 1 214 ? 21.711 -2.895 -13.306 1.00 98.75 214 VAL A CA 1
ATOM 1673 C C . VAL A 1 214 ? 20.586 -2.336 -12.450 1.00 98.75 214 VAL A C 1
ATOM 1675 O O . VAL A 1 214 ? 19.404 -2.592 -12.705 1.00 98.75 214 VAL A O 1
ATOM 1678 N N . VAL A 1 215 ? 20.972 -1.524 -11.467 1.00 98.62 215 VAL A N 1
ATOM 1679 C CA . VAL A 1 215 ? 20.055 -0.710 -10.666 1.00 98.62 215 VAL A CA 1
ATOM 1680 C C . VAL A 1 215 ? 20.408 0.771 -10.839 1.00 98.62 215 VAL A C 1
ATOM 1682 O O . VAL A 1 215 ? 21.534 1.183 -10.567 1.00 98.62 215 VAL A O 1
ATOM 1685 N N . ILE A 1 216 ? 19.450 1.575 -11.302 1.00 98.62 216 ILE A N 1
ATOM 1686 C CA . ILE A 1 216 ? 19.544 3.038 -11.392 1.00 98.62 216 ILE A CA 1
ATOM 1687 C C . ILE A 1 216 ? 18.844 3.613 -10.159 1.00 98.62 216 ILE A C 1
ATOM 1689 O O . ILE A 1 216 ? 17.642 3.407 -9.980 1.00 98.62 216 ILE A O 1
ATOM 1693 N N . THR A 1 217 ? 19.583 4.297 -9.292 1.00 97.69 217 THR A N 1
ATOM 1694 C CA . THR A 1 217 ? 19.141 4.573 -7.919 1.00 97.69 217 THR A CA 1
ATOM 1695 C C . THR A 1 217 ? 19.607 5.917 -7.391 1.00 97.69 217 THR A C 1
ATOM 1697 O O . THR A 1 217 ? 20.617 6.433 -7.854 1.00 97.69 217 THR A O 1
ATOM 1700 N N . SER A 1 218 ? 18.931 6.478 -6.388 1.00 94.44 218 SER A N 1
ATOM 1701 C CA . SER A 1 218 ? 19.547 7.527 -5.566 1.00 94.44 218 SER A CA 1
ATOM 1702 C C . SER A 1 218 ? 20.686 6.965 -4.709 1.00 94.44 218 SER A C 1
ATOM 1704 O O . SER A 1 218 ? 20.756 5.765 -4.416 1.00 94.44 218 SER A O 1
ATOM 1706 N N . SER A 1 219 ? 21.618 7.851 -4.367 1.00 93.06 219 SER A N 1
ATOM 1707 C CA . SER A 1 219 ? 22.877 7.551 -3.678 1.00 93.06 219 SER A CA 1
ATOM 1708 C C . SER A 1 219 ? 22.696 6.936 -2.290 1.00 93.06 219 SER A C 1
ATOM 1710 O O . SER A 1 219 ? 23.531 6.148 -1.846 1.00 93.06 219 SER A O 1
ATOM 1712 N N . ASP A 1 220 ? 21.587 7.240 -1.624 1.00 90.94 220 ASP A N 1
ATOM 1713 C CA . ASP A 1 220 ? 21.225 6.737 -0.301 1.00 90.94 220 ASP A CA 1
ATOM 1714 C C . ASP A 1 220 ? 20.905 5.235 -0.270 1.00 90.94 220 ASP A C 1
ATOM 1716 O O . ASP A 1 220 ? 21.023 4.613 0.785 1.00 90.94 220 ASP A O 1
ATOM 1720 N N . HIS A 1 221 ? 20.585 4.617 -1.411 1.00 94.12 221 HIS A N 1
ATOM 1721 C CA . HIS A 1 221 ? 20.354 3.170 -1.491 1.00 94.12 221 HIS A CA 1
ATOM 1722 C C . HIS A 1 221 ? 21.575 2.364 -1.960 1.00 94.12 221 HIS A C 1
ATOM 1724 O O . HIS A 1 221 ? 21.515 1.136 -1.999 1.00 94.12 221 HIS A O 1
ATOM 1730 N N . ILE A 1 222 ? 22.691 3.005 -2.330 1.00 96.62 222 ILE A N 1
ATOM 1731 C CA . ILE A 1 222 ? 23.861 2.290 -2.874 1.00 96.62 222 ILE A CA 1
ATOM 1732 C C . ILE A 1 222 ? 24.399 1.283 -1.855 1.00 96.62 222 ILE A C 1
ATOM 1734 O O . ILE A 1 222 ? 24.585 0.112 -2.179 1.00 96.62 222 ILE A O 1
ATOM 1738 N N . GLU A 1 223 ? 24.606 1.719 -0.613 1.00 95.94 223 GLU A N 1
ATOM 1739 C CA . GLU A 1 223 ? 25.153 0.873 0.450 1.00 95.94 223 GLU A CA 1
ATOM 1740 C C . GLU A 1 223 ? 24.266 -0.346 0.727 1.00 95.94 223 GLU A C 1
ATOM 1742 O O . GLU A 1 223 ? 24.758 -1.473 0.811 1.00 95.94 223 GLU A O 1
ATOM 1747 N N . SER A 1 224 ? 22.947 -0.137 0.809 1.00 93.81 224 SER A N 1
ATOM 1748 C CA . SER A 1 224 ? 21.994 -1.213 1.084 1.00 93.81 224 SER A CA 1
ATOM 1749 C C . SER A 1 224 ? 21.930 -2.227 -0.057 1.00 93.81 224 SER A C 1
ATOM 1751 O O . SER A 1 224 ? 21.850 -3.422 0.210 1.00 93.81 224 SER A O 1
ATOM 1753 N N . LEU A 1 225 ? 22.041 -1.788 -1.314 1.00 97.12 225 LEU A N 1
ATOM 1754 C CA . LEU A 1 225 ? 22.100 -2.672 -2.481 1.00 97.12 225 LEU A CA 1
ATOM 1755 C C . LEU A 1 225 ? 23.387 -3.504 -2.521 1.00 97.12 225 LEU A C 1
ATOM 1757 O O . LEU A 1 225 ? 23.334 -4.700 -2.816 1.00 97.12 225 LEU A O 1
ATOM 1761 N N . VAL A 1 226 ? 24.538 -2.896 -2.213 1.00 97.81 226 VAL A N 1
ATOM 1762 C CA . VAL A 1 226 ? 25.819 -3.619 -2.161 1.00 97.81 226 VAL A CA 1
ATOM 1763 C C . VAL A 1 226 ? 25.789 -4.654 -1.038 1.00 97.81 226 VAL A C 1
ATOM 1765 O O . VAL A 1 226 ? 26.108 -5.818 -1.279 1.00 97.81 226 VAL A O 1
ATOM 1768 N N . LYS A 1 227 ? 25.317 -4.266 0.153 1.00 96.75 227 LYS A N 1
ATOM 1769 C CA . LYS A 1 227 ? 25.129 -5.177 1.288 1.00 96.75 227 LYS A CA 1
ATOM 1770 C C . LYS A 1 227 ? 24.182 -6.329 0.939 1.00 96.75 227 LYS A C 1
ATOM 1772 O O . LYS A 1 227 ? 24.490 -7.483 1.222 1.00 96.75 227 LYS A O 1
ATOM 1777 N N . LEU A 1 228 ? 23.078 -6.043 0.248 1.00 95.19 228 LEU A N 1
ATOM 1778 C CA . LEU A 1 228 ? 22.120 -7.064 -0.174 1.00 95.19 228 LEU A CA 1
ATOM 1779 C C . LEU A 1 228 ? 22.769 -8.116 -1.084 1.00 95.19 228 LEU A C 1
ATOM 1781 O O . LEU A 1 228 ? 22.520 -9.310 -0.912 1.00 95.19 228 LEU A O 1
ATOM 1785 N N . LYS A 1 229 ? 23.630 -7.694 -2.023 1.00 97.12 229 LYS A N 1
ATOM 1786 C CA . LYS A 1 229 ? 24.422 -8.613 -2.857 1.00 97.12 229 LYS A CA 1
ATOM 1787 C C . LYS A 1 229 ? 25.473 -9.366 -2.042 1.00 97.12 229 LYS A C 1
ATOM 1789 O O . LYS A 1 229 ? 25.655 -10.559 -2.272 1.00 97.12 229 LYS A O 1
ATOM 1794 N N . ALA A 1 230 ? 26.145 -8.698 -1.106 1.00 96.56 230 ALA A N 1
ATOM 1795 C CA . ALA A 1 230 ? 27.146 -9.310 -0.236 1.00 96.56 230 ALA A CA 1
ATOM 1796 C C . ALA A 1 230 ? 26.560 -10.462 0.598 1.00 96.56 230 ALA A C 1
ATOM 1798 O O . ALA A 1 230 ? 27.183 -11.514 0.714 1.00 96.56 230 ALA A O 1
ATOM 1799 N N . GLU A 1 231 ? 25.344 -1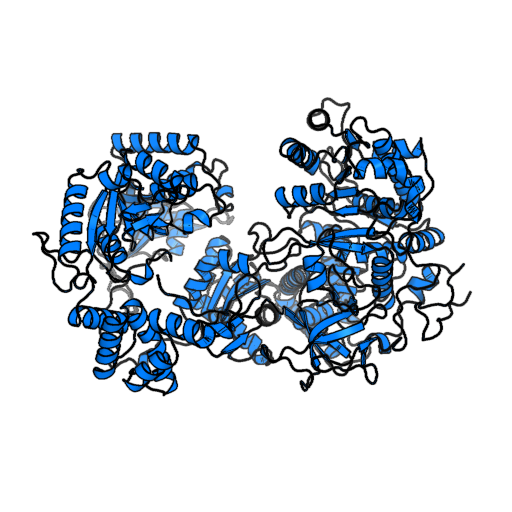0.284 1.116 1.00 96.25 231 GLU A N 1
ATOM 1800 C CA . GLU A 1 231 ? 24.608 -11.298 1.880 1.00 96.25 231 GLU A CA 1
ATOM 1801 C C . GLU A 1 231 ? 24.016 -12.400 0.984 1.00 96.25 231 GLU A C 1
ATOM 1803 O O . GLU A 1 231 ? 23.812 -13.525 1.435 1.00 96.25 231 GLU A O 1
ATOM 1808 N N . ASN A 1 232 ? 23.774 -12.109 -0.301 1.00 96.25 232 ASN A N 1
ATOM 1809 C CA . ASN A 1 232 ? 23.094 -13.011 -1.237 1.00 96.25 232 ASN A CA 1
ATOM 1810 C C . ASN A 1 232 ? 23.860 -13.213 -2.565 1.00 96.25 232 ASN A C 1
ATOM 1812 O O . ASN A 1 232 ? 23.290 -13.041 -3.649 1.00 96.25 232 ASN A O 1
ATOM 1816 N N . PRO A 1 233 ? 25.143 -13.622 -2.538 1.00 93.94 233 PRO A N 1
ATOM 1817 C CA . PRO A 1 233 ? 26.016 -13.591 -3.715 1.00 93.94 233 PRO A CA 1
ATOM 1818 C C . PRO A 1 233 ? 25.619 -14.596 -4.804 1.00 93.94 233 PRO A C 1
ATOM 1820 O O . PRO A 1 233 ? 25.929 -14.388 -5.976 1.00 93.94 233 PRO A O 1
ATOM 1823 N N . GLN A 1 234 ? 24.939 -15.690 -4.442 1.00 90.94 234 GLN A N 1
ATOM 1824 C CA . GLN A 1 234 ? 24.488 -16.695 -5.408 1.00 90.94 234 GLN A CA 1
ATOM 1825 C C . GLN A 1 234 ? 23.238 -16.256 -6.179 1.00 90.94 234 GLN A C 1
ATOM 1827 O O . GLN A 1 234 ? 23.178 -16.457 -7.389 1.00 90.94 234 GLN A O 1
ATOM 1832 N N . SER A 1 235 ? 22.252 -15.661 -5.498 1.00 93.62 235 SER A N 1
ATOM 1833 C CA . SER A 1 235 ? 20.983 -15.254 -6.118 1.00 93.62 235 SER A CA 1
ATOM 1834 C C . SER A 1 235 ? 21.050 -13.887 -6.797 1.00 93.62 235 SER A C 1
ATOM 1836 O O . SER A 1 235 ? 20.239 -13.625 -7.679 1.00 93.62 235 SER A O 1
ATOM 1838 N N . LEU A 1 236 ? 22.024 -13.044 -6.433 1.00 97.19 236 LEU A N 1
ATOM 1839 C CA . LEU A 1 236 ? 22.251 -11.717 -7.020 1.00 97.19 236 LEU A CA 1
ATOM 1840 C C . LEU A 1 236 ? 23.558 -11.636 -7.828 1.00 97.19 236 LEU A C 1
ATOM 1842 O O . LEU A 1 236 ? 24.124 -10.559 -8.014 1.00 97.19 236 LEU A O 1
ATOM 1846 N N . GLY A 1 237 ? 24.059 -12.769 -8.326 1.00 96.06 237 GLY A N 1
ATOM 1847 C CA . GLY A 1 237 ? 25.297 -12.824 -9.110 1.00 96.06 237 GLY A CA 1
ATOM 1848 C C . GLY A 1 237 ? 25.233 -12.073 -10.448 1.00 96.06 237 GLY A C 1
ATOM 1849 O O . GLY A 1 237 ? 26.270 -11.656 -10.958 1.00 96.06 237 GLY A O 1
ATOM 1850 N N . GLN A 1 238 ? 24.027 -11.865 -10.984 1.00 96.62 238 GLN A N 1
ATOM 1851 C CA . GLN A 1 238 ? 23.750 -11.089 -12.196 1.00 96.62 238 GLN A CA 1
ATOM 1852 C C . GLN A 1 238 ? 23.871 -9.580 -11.962 1.00 96.62 238 GLN A C 1
ATOM 1854 O O . GLN A 1 238 ? 24.098 -8.833 -12.901 1.00 96.62 238 GLN A O 1
ATOM 1859 N N . PHE A 1 239 ? 23.715 -9.103 -10.726 1.00 98.50 239 PHE A N 1
ATOM 1860 C CA . PHE A 1 239 ? 23.702 -7.676 -10.422 1.00 98.50 239 PHE A CA 1
ATOM 1861 C C . PHE A 1 239 ? 25.126 -7.105 -10.426 1.00 98.50 239 PHE A C 1
ATOM 1863 O O . PHE A 1 239 ? 25.878 -7.296 -9.472 1.00 98.50 239 PHE A O 1
ATOM 1870 N N . ILE A 1 240 ? 25.516 -6.416 -11.500 1.00 98.50 240 ILE A N 1
ATOM 1871 C CA . ILE A 1 240 ? 26.914 -6.025 -11.772 1.00 98.50 240 ILE A CA 1
ATOM 1872 C C . ILE A 1 240 ? 27.147 -4.513 -11.855 1.00 98.50 240 ILE A C 1
ATOM 1874 O O . ILE A 1 240 ? 28.300 -4.077 -11.875 1.00 98.50 240 ILE A O 1
ATOM 1878 N N . ALA A 1 241 ? 26.090 -3.700 -11.908 1.00 98.69 241 ALA A N 1
ATOM 1879 C CA . ALA A 1 241 ? 26.222 -2.258 -12.085 1.00 98.69 241 ALA A CA 1
ATOM 1880 C C . ALA A 1 241 ? 25.197 -1.445 -11.284 1.00 98.69 241 ALA A C 1
ATOM 1882 O O . ALA A 1 241 ? 24.015 -1.777 -11.232 1.00 98.69 241 ALA A O 1
ATOM 1883 N N . ILE A 1 242 ? 25.645 -0.320 -10.733 1.00 98.75 242 ILE A N 1
ATOM 1884 C CA . ILE A 1 242 ? 24.806 0.716 -10.135 1.00 98.75 242 ILE A CA 1
ATOM 1885 C C . ILE A 1 242 ? 25.036 2.030 -10.881 1.00 98.75 242 ILE A C 1
ATOM 1887 O O . ILE A 1 242 ? 26.179 2.442 -11.091 1.00 98.75 242 ILE A O 1
ATOM 1891 N N . VAL A 1 243 ? 23.943 2.705 -11.234 1.00 98.62 243 VAL A N 1
ATOM 1892 C CA . VAL A 1 243 ? 23.966 4.084 -11.732 1.00 98.62 243 VAL A CA 1
ATOM 1893 C C . VAL A 1 243 ? 23.323 4.993 -10.691 1.00 98.62 243 VAL A C 1
ATOM 1895 O O . VAL A 1 243 ? 22.117 4.924 -10.464 1.00 98.62 243 VAL A O 1
ATOM 1898 N N . SER A 1 244 ? 24.123 5.846 -10.057 1.00 98.00 244 SER A N 1
ATOM 1899 C CA . SER A 1 244 ? 23.648 6.847 -9.104 1.00 98.00 244 SER A CA 1
ATOM 1900 C C . SER A 1 244 ? 22.980 8.008 -9.841 1.00 98.00 244 SER A C 1
ATOM 1902 O O . SER A 1 244 ? 23.599 8.642 -10.692 1.00 98.00 244 SER A O 1
ATOM 1904 N N . MET A 1 245 ? 21.733 8.326 -9.496 1.00 97.12 245 MET A N 1
ATOM 1905 C CA . MET A 1 245 ? 21.026 9.529 -9.949 1.00 97.12 245 MET A CA 1
ATOM 1906 C C . MET A 1 245 ? 21.615 10.803 -9.328 1.00 97.12 245 MET A C 1
ATOM 1908 O O . MET A 1 245 ? 21.440 11.889 -9.870 1.00 97.12 245 MET A O 1
ATOM 1912 N N . ASP A 1 246 ? 22.323 10.674 -8.204 1.00 95.25 246 ASP A N 1
ATOM 1913 C CA . ASP A 1 246 ? 23.028 11.774 -7.553 1.00 95.25 246 ASP A CA 1
ATOM 1914 C C . ASP A 1 246 ? 24.502 11.809 -7.983 1.00 95.25 246 ASP A C 1
ATOM 1916 O O . ASP A 1 246 ? 25.101 10.748 -8.197 1.00 95.25 246 ASP A O 1
ATOM 1920 N N . PRO A 1 247 ? 25.121 12.999 -8.069 1.00 93.81 247 PRO A N 1
ATOM 1921 C CA . PRO A 1 247 ? 26.554 13.112 -8.307 1.00 93.81 247 PRO A CA 1
ATOM 1922 C C . PRO A 1 247 ? 27.355 12.492 -7.153 1.00 93.81 247 PRO A C 1
ATOM 1924 O O . PRO A 1 247 ? 27.001 12.673 -5.984 1.00 93.81 247 PRO A O 1
ATOM 1927 N N . LEU A 1 248 ? 28.458 11.817 -7.480 1.00 93.38 248 LEU A N 1
ATOM 1928 C CA . LEU A 1 248 ? 29.387 11.232 -6.509 1.00 93.38 248 LEU A CA 1
ATOM 1929 C C . LEU A 1 248 ? 30.694 12.035 -6.481 1.00 93.38 248 LEU A C 1
ATOM 1931 O O . LEU A 1 248 ? 31.255 12.352 -7.532 1.00 93.38 248 LEU A O 1
ATOM 1935 N N . ASP A 1 249 ? 31.206 12.356 -5.292 1.00 90.38 249 ASP A N 1
ATOM 1936 C CA . ASP A 1 249 ? 32.501 13.033 -5.150 1.00 90.38 249 ASP A CA 1
ATOM 1937 C C . ASP A 1 249 ? 33.634 12.010 -4.979 1.00 90.38 249 ASP A C 1
ATOM 1939 O O . ASP A 1 249 ? 33.874 11.476 -3.903 1.00 90.38 249 ASP A O 1
ATOM 1943 N N . LEU A 1 250 ? 34.363 11.736 -6.062 1.00 88.31 250 LEU A N 1
ATOM 1944 C CA . LEU A 1 250 ? 35.445 10.741 -6.068 1.00 88.31 250 LEU A CA 1
ATOM 1945 C C . LEU A 1 250 ? 36.852 11.353 -6.040 1.00 88.31 250 LEU A C 1
ATOM 1947 O O . LEU A 1 250 ? 37.830 10.622 -6.185 1.00 88.31 250 LEU A O 1
ATOM 1951 N N . ARG A 1 251 ? 36.979 12.683 -5.934 1.00 82.62 251 ARG A N 1
ATOM 1952 C CA . ARG A 1 251 ? 38.273 13.381 -6.101 1.00 82.62 251 ARG A CA 1
ATOM 1953 C C . ARG A 1 251 ? 38.666 14.259 -4.913 1.00 82.62 251 ARG A C 1
ATOM 1955 O O . ARG A 1 251 ? 39.825 14.660 -4.840 1.00 82.62 251 ARG A O 1
ATOM 1962 N N . GLY A 1 252 ? 37.734 14.573 -4.014 1.00 78.38 252 GLY A N 1
ATOM 1963 C CA . GLY A 1 252 ? 37.995 15.392 -2.833 1.00 78.38 252 GLY A CA 1
ATOM 1964 C C . GLY A 1 252 ? 38.459 14.620 -1.592 1.00 78.38 252 GLY A C 1
ATOM 1965 O O . GLY A 1 252 ? 38.506 13.391 -1.561 1.00 78.38 252 GLY A O 1
ATOM 1966 N N . SER A 1 253 ? 38.736 15.384 -0.532 1.00 83.81 253 SER A N 1
ATOM 1967 C CA . SER A 1 253 ? 38.992 14.891 0.835 1.00 83.81 253 SER A CA 1
ATOM 1968 C C . SER A 1 253 ? 37.880 15.297 1.815 1.00 83.81 253 SER A C 1
ATOM 1970 O O . SER A 1 253 ? 38.071 15.252 3.029 1.00 83.81 253 SER A O 1
ATOM 1972 N N . SER A 1 254 ? 36.736 15.765 1.300 1.00 85.88 254 SER A N 1
ATOM 1973 C CA . SER A 1 254 ? 35.576 16.123 2.120 1.00 85.88 254 SER A CA 1
ATOM 1974 C C . SER A 1 254 ? 34.979 14.866 2.781 1.00 85.88 254 SER A C 1
ATOM 1976 O O . SER A 1 254 ? 35.170 13.761 2.266 1.00 85.88 254 SER A O 1
ATOM 1978 N N . PRO A 1 255 ? 34.218 14.984 3.887 1.00 85.19 255 PRO A N 1
ATOM 1979 C CA . PRO A 1 255 ? 33.538 13.832 4.486 1.00 85.19 255 PRO A CA 1
ATOM 1980 C C . PRO A 1 255 ? 32.641 13.082 3.493 1.00 85.19 255 PRO A C 1
ATOM 1982 O O . PRO A 1 255 ? 32.584 11.855 3.510 1.00 85.19 255 PRO A O 1
ATOM 1985 N N . ARG A 1 256 ? 31.987 13.819 2.586 1.00 86.31 256 ARG A N 1
ATOM 1986 C CA . ARG A 1 256 ? 31.207 13.241 1.491 1.00 86.31 256 ARG A CA 1
ATOM 1987 C C . ARG A 1 256 ? 32.097 12.497 0.498 1.00 86.31 256 ARG A C 1
ATOM 1989 O O . ARG A 1 256 ? 31.773 11.369 0.157 1.00 86.31 256 ARG A O 1
ATOM 1996 N N . ALA A 1 257 ? 33.227 13.079 0.096 1.00 88.31 257 ALA A N 1
ATOM 1997 C CA . ALA A 1 257 ? 34.144 12.434 -0.837 1.00 88.31 257 ALA A CA 1
ATOM 1998 C C . ALA A 1 257 ? 34.696 11.112 -0.291 1.00 88.31 257 ALA A C 1
ATOM 2000 O O . ALA A 1 257 ? 34.730 10.106 -0.992 1.00 88.31 257 ALA A O 1
ATOM 2001 N N . LEU A 1 258 ? 35.090 11.099 0.986 1.00 89.81 258 LEU A N 1
ATOM 2002 C CA . LEU A 1 258 ? 35.575 9.892 1.657 1.00 89.81 258 LEU A CA 1
ATOM 2003 C C . LEU A 1 258 ? 34.478 8.822 1.752 1.00 89.81 258 LEU A C 1
ATOM 2005 O O . LEU A 1 258 ? 34.756 7.643 1.530 1.00 89.81 258 LEU A O 1
ATOM 2009 N N . LYS A 1 259 ? 33.232 9.227 2.034 1.00 90.44 259 LYS A N 1
ATOM 2010 C CA . LYS A 1 259 ? 32.071 8.327 2.031 1.00 90.44 259 LYS A CA 1
ATOM 2011 C C . LYS A 1 259 ? 31.834 7.734 0.640 1.00 90.44 259 LYS A C 1
ATOM 2013 O O . LYS A 1 259 ? 31.758 6.516 0.516 1.00 90.44 259 LYS A O 1
ATOM 2018 N N . ASP A 1 260 ? 31.752 8.568 -0.394 1.00 93.06 260 ASP A N 1
ATOM 2019 C CA . ASP A 1 260 ? 31.472 8.136 -1.767 1.00 93.06 260 ASP A CA 1
ATOM 2020 C C . ASP A 1 260 ? 32.591 7.219 -2.299 1.00 93.06 260 ASP A C 1
ATOM 2022 O O . ASP A 1 260 ? 32.308 6.177 -2.889 1.00 93.06 260 ASP A O 1
ATOM 2026 N N . GLN A 1 261 ? 33.863 7.527 -2.012 1.00 92.88 261 GLN A N 1
ATOM 2027 C CA . GLN A 1 261 ? 35.002 6.652 -2.326 1.00 92.88 261 GLN A CA 1
ATOM 2028 C C . GLN A 1 261 ? 34.902 5.294 -1.620 1.00 92.88 261 GLN A C 1
ATOM 2030 O O . GLN A 1 261 ? 35.128 4.260 -2.253 1.00 92.88 261 GLN A O 1
ATOM 2035 N N . GLY A 1 262 ? 34.536 5.286 -0.333 1.00 94.06 262 GLY A N 1
ATOM 2036 C CA . GLY A 1 262 ? 34.311 4.061 0.435 1.00 94.06 262 GLY A CA 1
ATOM 2037 C C . GLY A 1 262 ? 33.176 3.211 -0.136 1.00 94.06 262 GLY A C 1
ATOM 2038 O O . GLY A 1 262 ? 33.338 2.003 -0.295 1.00 94.06 262 GLY A O 1
ATOM 2039 N N . LEU A 1 263 ? 32.063 3.837 -0.532 1.00 94.00 263 LEU A N 1
ATOM 2040 C CA . LEU A 1 263 ? 30.932 3.151 -1.165 1.00 94.00 263 LEU A CA 1
ATOM 2041 C C . LEU A 1 263 ? 31.319 2.511 -2.502 1.00 94.00 263 LEU A C 1
ATOM 2043 O O . LEU A 1 263 ? 30.974 1.357 -2.755 1.00 94.00 263 LEU A O 1
ATOM 2047 N N . VAL A 1 264 ? 32.061 3.229 -3.352 1.00 96.38 264 VAL A N 1
ATOM 2048 C CA . VAL A 1 264 ? 32.536 2.693 -4.638 1.00 96.38 264 VAL A CA 1
ATOM 2049 C C . VAL A 1 264 ? 33.534 1.550 -4.428 1.00 96.38 264 VAL A C 1
ATOM 2051 O O . VAL A 1 264 ? 33.479 0.552 -5.148 1.00 96.38 264 VAL A O 1
ATOM 2054 N N . ALA A 1 265 ? 34.427 1.659 -3.439 1.00 96.38 265 ALA A N 1
ATOM 2055 C CA . ALA A 1 265 ? 35.358 0.588 -3.090 1.00 96.38 265 ALA A CA 1
ATOM 2056 C C . ALA A 1 265 ? 34.618 -0.667 -2.597 1.00 96.38 265 ALA A C 1
ATOM 2058 O O . ALA A 1 265 ? 34.861 -1.754 -3.118 1.00 96.38 265 ALA A O 1
ATOM 2059 N N . TYR A 1 266 ? 33.654 -0.502 -1.688 1.00 97.00 266 TYR A N 1
ATOM 2060 C CA . TYR A 1 266 ? 32.832 -1.596 -1.169 1.00 97.00 266 TYR A CA 1
ATOM 2061 C C . TYR A 1 266 ? 32.023 -2.287 -2.279 1.00 97.00 266 TYR A C 1
ATOM 2063 O O . TYR A 1 266 ? 31.986 -3.513 -2.375 1.00 97.00 266 TYR A O 1
ATOM 2071 N N . ALA A 1 267 ? 31.439 -1.514 -3.199 1.00 97.62 267 ALA A N 1
ATOM 2072 C CA . ALA A 1 267 ? 30.759 -2.065 -4.369 1.00 97.62 267 ALA A CA 1
ATOM 2073 C C . ALA A 1 267 ? 31.702 -2.906 -5.246 1.00 97.62 267 ALA A C 1
ATOM 2075 O O . ALA A 1 267 ? 31.341 -4.002 -5.684 1.00 97.62 267 ALA A O 1
ATOM 2076 N N . LYS A 1 268 ? 32.934 -2.430 -5.458 1.00 97.56 268 LYS A N 1
ATOM 2077 C CA . LYS A 1 268 ? 33.954 -3.123 -6.253 1.00 97.56 268 LYS A CA 1
ATOM 2078 C C . LYS A 1 268 ? 34.384 -4.451 -5.623 1.00 97.56 268 LYS A C 1
ATOM 2080 O O . LYS A 1 268 ? 34.556 -5.427 -6.353 1.00 97.56 268 LYS A O 1
ATOM 2085 N N . GLU A 1 269 ? 34.522 -4.508 -4.298 1.00 97.12 269 GLU A N 1
ATOM 2086 C CA . GLU A 1 269 ? 34.810 -5.746 -3.548 1.00 97.12 269 GLU A CA 1
ATOM 2087 C C . GLU A 1 269 ? 33.731 -6.816 -3.766 1.00 97.12 269 GLU A C 1
ATOM 2089 O O . GLU A 1 269 ? 34.028 -8.009 -3.817 1.00 97.12 269 GLU A O 1
ATOM 2094 N N . HIS A 1 270 ? 32.488 -6.386 -3.992 1.00 97.31 270 HIS A N 1
ATOM 2095 C CA . HIS A 1 270 ? 31.348 -7.253 -4.282 1.00 97.31 270 HIS A CA 1
ATOM 2096 C C . HIS A 1 270 ? 30.989 -7.325 -5.775 1.00 97.31 270 HIS A C 1
ATOM 2098 O O . HIS A 1 270 ? 29.862 -7.677 -6.140 1.00 97.31 270 HIS A O 1
ATOM 2104 N N . ASN A 1 271 ? 31.952 -7.064 -6.664 1.00 97.75 271 ASN A N 1
ATOM 2105 C CA . ASN A 1 271 ? 31.800 -7.179 -8.117 1.00 97.75 271 ASN A CA 1
ATOM 2106 C C . ASN A 1 271 ? 30.656 -6.314 -8.685 1.00 97.75 271 ASN A C 1
ATOM 2108 O O . ASN A 1 271 ? 29.854 -6.791 -9.492 1.00 97.75 271 ASN A O 1
ATOM 2112 N N . ILE A 1 272 ? 30.529 -5.072 -8.215 1.00 98.50 272 ILE A N 1
ATOM 2113 C CA . ILE A 1 272 ? 29.601 -4.065 -8.740 1.00 98.50 272 ILE A CA 1
ATOM 2114 C C . ILE A 1 272 ? 30.406 -2.842 -9.193 1.00 98.50 272 ILE A C 1
ATOM 2116 O O . ILE A 1 272 ? 31.209 -2.296 -8.439 1.00 98.50 272 ILE A O 1
ATOM 2120 N N . THR A 1 273 ? 30.167 -2.369 -10.416 1.00 98.44 273 THR A N 1
ATOM 2121 C CA . THR A 1 273 ? 30.647 -1.052 -10.867 1.00 98.44 273 THR A CA 1
ATOM 2122 C C . THR A 1 273 ? 29.651 0.036 -10.478 1.00 98.44 273 THR A C 1
ATOM 2124 O O . THR A 1 273 ? 28.454 -0.139 -10.698 1.00 98.44 273 THR A O 1
ATOM 2127 N N . VAL A 1 274 ? 30.122 1.177 -9.976 1.00 98.19 274 VAL A N 1
ATOM 2128 C CA . VAL A 1 274 ? 29.269 2.318 -9.607 1.00 98.19 274 VAL A CA 1
ATOM 2129 C C . VAL A 1 274 ? 29.655 3.531 -10.445 1.00 98.19 274 VAL A C 1
ATOM 2131 O O . VAL A 1 274 ? 30.825 3.907 -10.481 1.00 98.19 274 VAL A O 1
ATOM 2134 N N . HIS A 1 275 ? 28.668 4.141 -11.099 1.00 97.56 275 HIS A N 1
ATOM 2135 C CA . HIS A 1 275 ? 28.834 5.360 -11.890 1.00 97.56 275 HIS A CA 1
ATOM 2136 C C . HIS A 1 275 ? 27.750 6.372 -11.540 1.00 97.56 275 HIS A C 1
ATOM 2138 O O . HIS A 1 275 ? 26.613 5.983 -11.288 1.00 97.56 275 HIS A O 1
ATOM 2144 N N . ASP A 1 276 ? 28.069 7.662 -11.543 1.00 96.94 276 ASP A N 1
ATOM 2145 C CA . ASP A 1 276 ? 27.049 8.703 -11.400 1.00 96.94 276 ASP A CA 1
ATOM 2146 C C . ASP A 1 276 ? 26.396 9.078 -12.738 1.00 96.94 276 ASP A C 1
ATOM 2148 O O . ASP A 1 276 ? 26.911 8.803 -13.825 1.00 96.94 276 ASP A O 1
ATOM 2152 N N . TRP A 1 277 ? 25.247 9.741 -12.645 1.00 97.12 277 TRP A N 1
ATOM 2153 C CA . TRP A 1 277 ? 24.420 10.174 -13.766 1.00 97.12 277 TRP A CA 1
ATOM 2154 C C . TRP A 1 277 ? 25.197 10.929 -14.852 1.00 97.12 277 TRP A C 1
ATOM 2156 O O . TRP A 1 277 ? 25.001 10.701 -16.048 1.00 97.12 277 TRP A O 1
ATOM 2166 N N . ASN A 1 278 ? 26.104 11.824 -14.452 1.00 96.25 278 ASN A N 1
ATOM 2167 C CA . ASN A 1 278 ? 26.859 12.653 -15.385 1.00 96.25 278 ASN A CA 1
ATOM 2168 C C . ASN A 1 278 ? 27.960 11.862 -16.085 1.00 96.25 278 ASN A C 1
ATOM 2170 O O . ASN A 1 278 ? 28.178 12.075 -17.278 1.00 96.25 278 ASN A O 1
ATOM 2174 N N . GLN A 1 279 ? 28.613 10.937 -15.382 1.00 96.56 279 GLN A N 1
ATOM 2175 C CA . GLN A 1 279 ? 29.588 10.022 -15.974 1.00 96.56 279 GLN A CA 1
ATOM 2176 C C . GLN A 1 279 ? 28.936 9.162 -17.060 1.00 96.56 279 GLN A C 1
ATOM 2178 O O . GLN A 1 279 ? 29.456 9.089 -18.173 1.00 96.56 279 GLN A O 1
ATOM 2183 N N . VAL A 1 280 ? 27.770 8.567 -16.772 1.00 98.12 280 VAL A N 1
ATOM 2184 C CA . VAL A 1 280 ? 27.032 7.764 -17.763 1.00 98.12 280 VAL A CA 1
ATOM 2185 C C . VAL A 1 280 ? 26.637 8.621 -18.964 1.00 98.12 280 VAL A C 1
ATOM 2187 O O . VAL A 1 280 ? 26.884 8.239 -20.105 1.00 98.12 280 VAL A O 1
ATOM 2190 N N . ARG A 1 281 ? 26.090 9.819 -18.724 1.00 97.81 281 ARG A N 1
ATOM 2191 C CA . ARG A 1 281 ? 25.704 10.756 -19.789 1.00 97.81 281 ARG A CA 1
ATOM 2192 C C . ARG A 1 281 ? 26.888 11.119 -20.692 1.00 97.81 281 ARG A C 1
ATOM 2194 O O . ARG A 1 281 ? 26.758 11.066 -21.909 1.00 97.81 281 ARG A O 1
ATOM 2201 N N . GLN A 1 282 ? 28.041 11.463 -20.119 1.00 97.56 282 GLN A N 1
ATOM 2202 C CA . GLN A 1 282 ? 29.242 11.817 -20.888 1.00 97.56 282 GLN A CA 1
ATOM 2203 C C . GLN A 1 282 ? 29.755 10.645 -21.729 1.00 97.56 282 GLN A C 1
ATOM 2205 O O . GLN A 1 282 ? 30.147 10.846 -22.876 1.00 97.56 282 GLN A O 1
ATOM 2210 N N . LEU A 1 283 ? 29.716 9.419 -21.197 1.00 97.50 283 LEU A N 1
ATOM 2211 C CA . LEU A 1 283 ? 30.106 8.230 -21.956 1.00 97.50 283 LEU A CA 1
ATOM 2212 C C . LEU A 1 283 ? 29.245 8.047 -23.206 1.00 97.50 283 LEU A C 1
ATOM 2214 O O . LEU A 1 283 ? 29.789 7.785 -24.273 1.00 97.50 283 LEU A O 1
ATOM 2218 N N . GLY A 1 284 ? 27.930 8.240 -23.115 1.00 97.38 284 GLY A N 1
ATOM 2219 C CA . GLY A 1 284 ? 27.076 8.135 -24.297 1.00 97.38 284 GLY A CA 1
ATOM 2220 C C . GLY A 1 284 ? 27.142 9.326 -25.251 1.00 97.38 284 GLY A C 1
ATOM 2221 O O . GLY A 1 284 ? 26.821 9.167 -26.422 1.00 97.38 284 GLY A O 1
ATOM 2222 N N . GLU A 1 285 ? 27.594 10.503 -24.802 1.00 97.25 285 GLU A N 1
ATOM 2223 C CA . GLU A 1 285 ? 27.956 11.600 -25.717 1.00 97.25 285 GLU A CA 1
ATOM 2224 C C . GLU A 1 285 ? 29.202 11.252 -26.552 1.00 97.25 285 GLU A C 1
ATOM 2226 O O . GLU A 1 285 ? 29.309 11.687 -27.697 1.00 97.25 285 GLU A O 1
ATOM 2231 N N . ILE A 1 286 ? 30.126 10.458 -25.997 1.00 97.69 286 ILE A N 1
ATOM 2232 C CA . ILE A 1 286 ? 31.335 9.981 -26.689 1.00 97.69 286 ILE A CA 1
ATOM 2233 C C . ILE A 1 286 ? 31.022 8.774 -27.586 1.00 97.69 286 ILE A C 1
ATOM 2235 O O . ILE A 1 286 ? 31.542 8.686 -28.698 1.00 97.69 286 ILE A O 1
ATOM 2239 N N . PHE A 1 287 ? 30.173 7.857 -27.115 1.00 96.50 287 PHE A N 1
ATOM 2240 C CA . PHE A 1 287 ? 29.813 6.608 -27.793 1.00 96.50 287 PHE A CA 1
ATOM 2241 C C . PHE A 1 287 ? 28.304 6.543 -28.078 1.00 96.50 287 PHE A C 1
ATOM 2243 O O . PHE A 1 287 ? 27.606 5.746 -27.450 1.00 96.50 287 PHE A O 1
ATOM 2250 N N . PRO A 1 288 ? 27.773 7.381 -28.986 1.00 95.62 288 PRO A N 1
ATOM 2251 C CA . PRO A 1 288 ? 26.344 7.420 -29.272 1.00 95.62 288 PRO A CA 1
ATOM 2252 C C . PRO A 1 288 ? 25.859 6.129 -29.945 1.00 95.62 288 PRO A C 1
ATOM 2254 O O . PRO A 1 288 ? 26.588 5.505 -30.716 1.00 95.62 288 PRO A O 1
ATOM 2257 N N . ILE A 1 289 ? 24.597 5.776 -29.692 1.00 95.38 289 ILE A N 1
ATOM 2258 C CA . ILE A 1 289 ? 23.863 4.719 -30.399 1.00 95.38 289 ILE A CA 1
ATOM 2259 C C . ILE A 1 289 ? 22.531 5.274 -30.908 1.00 95.38 289 ILE A C 1
ATOM 2261 O O . ILE A 1 289 ? 22.004 6.234 -30.337 1.00 95.38 289 ILE A O 1
ATOM 2265 N N . ASP A 1 290 ? 21.989 4.661 -31.958 1.00 95.00 290 ASP A N 1
ATOM 2266 C CA . ASP A 1 290 ? 20.647 4.973 -32.448 1.00 95.00 290 ASP A CA 1
ATOM 2267 C C . ASP A 1 290 ? 19.564 4.428 -31.500 1.00 95.00 290 ASP A C 1
ATOM 2269 O O . ASP A 1 290 ? 19.774 3.447 -30.781 1.00 95.00 290 ASP A O 1
ATOM 2273 N N . ASP A 1 291 ? 18.383 5.053 -31.523 1.00 95.31 291 ASP A N 1
ATOM 2274 C CA . ASP A 1 291 ? 17.207 4.538 -30.815 1.00 95.31 291 ASP A CA 1
ATOM 2275 C C . ASP A 1 291 ? 16.850 3.126 -31.327 1.00 95.31 291 ASP A C 1
ATOM 2277 O O . ASP A 1 291 ? 16.918 2.837 -32.526 1.00 95.31 291 ASP A O 1
ATOM 2281 N N . LEU A 1 292 ? 16.408 2.254 -30.417 1.00 97.25 292 LEU A N 1
ATOM 2282 C CA . LEU A 1 292 ? 15.988 0.882 -30.714 1.00 97.25 292 LEU A CA 1
ATOM 2283 C C . LEU A 1 292 ? 14.481 0.775 -30.444 1.00 97.25 292 LEU A C 1
ATOM 2285 O O . LEU A 1 292 ? 14.084 0.360 -29.349 1.00 97.25 292 LEU A O 1
ATOM 2289 N N . PRO A 1 293 ? 13.627 1.201 -31.395 1.00 96.19 293 PRO A N 1
ATOM 2290 C CA . PRO A 1 293 ? 12.205 1.384 -31.143 1.00 96.19 293 PRO A CA 1
ATOM 2291 C C . PRO A 1 293 ? 11.498 0.050 -30.837 1.00 96.19 293 PRO A C 1
ATOM 2293 O O . PRO A 1 293 ? 11.706 -0.930 -31.559 1.00 96.19 293 PRO A O 1
ATOM 2296 N N . PRO A 1 294 ? 10.645 0.007 -29.799 1.00 97.38 294 PRO A N 1
ATOM 2297 C CA . PRO A 1 294 ? 9.926 -1.194 -29.393 1.00 97.38 294 PRO A CA 1
ATOM 2298 C C . PRO A 1 294 ? 8.798 -1.547 -30.359 1.00 97.38 294 PRO A C 1
ATOM 2300 O O . PRO A 1 294 ? 8.292 -0.703 -31.098 1.00 97.38 294 PRO A O 1
ATOM 2303 N N . THR A 1 295 ? 8.345 -2.799 -30.296 1.00 97.38 295 THR A N 1
ATOM 2304 C CA . THR A 1 295 ? 7.081 -3.221 -30.915 1.00 97.38 295 THR A CA 1
ATOM 2305 C C . THR A 1 295 ? 5.938 -3.143 -29.901 1.00 97.38 295 THR A C 1
ATOM 2307 O O . THR A 1 295 ? 6.150 -2.949 -28.703 1.00 97.38 295 THR A O 1
ATOM 2310 N N . THR A 1 296 ? 4.699 -3.340 -30.352 1.00 97.12 296 THR A N 1
ATOM 2311 C CA . THR A 1 296 ? 3.521 -3.360 -29.470 1.00 97.12 296 THR A CA 1
ATOM 2312 C C . THR A 1 296 ? 3.565 -4.484 -28.430 1.00 97.12 296 THR A C 1
ATOM 2314 O O . THR A 1 296 ? 3.028 -4.321 -27.332 1.00 97.12 296 THR A O 1
ATOM 2317 N N . GLU A 1 297 ? 4.202 -5.614 -28.751 1.00 96.81 297 GLU A N 1
ATOM 2318 C CA . GLU A 1 297 ? 4.307 -6.772 -27.853 1.00 96.81 297 GLU A CA 1
ATOM 2319 C C . GLU A 1 297 ? 5.522 -6.692 -26.917 1.00 96.81 297 GLU A C 1
ATOM 2321 O O . GLU A 1 297 ? 5.560 -7.399 -25.910 1.00 96.81 297 GLU A O 1
ATOM 2326 N N . THR A 1 298 ? 6.474 -5.792 -27.186 1.00 98.12 298 THR A N 1
ATOM 2327 C CA . THR A 1 298 ? 7.635 -5.566 -26.319 1.00 98.12 298 THR A CA 1
ATOM 2328 C C . THR A 1 298 ? 7.180 -5.170 -24.912 1.00 98.12 298 THR A C 1
ATOM 2330 O O . THR A 1 298 ? 6.283 -4.337 -24.731 1.00 98.12 298 THR A O 1
ATOM 2333 N N . VAL A 1 299 ? 7.784 -5.788 -23.893 1.00 98.19 299 VAL A N 1
ATOM 2334 C CA . VAL A 1 299 ? 7.464 -5.502 -22.489 1.00 98.19 299 VAL A CA 1
ATOM 2335 C C . VAL A 1 299 ? 8.085 -4.172 -22.090 1.00 98.19 299 VAL A C 1
ATOM 2337 O O . VAL A 1 299 ? 9.307 -4.052 -22.004 1.00 98.19 299 VAL A O 1
ATOM 2340 N N . TYR A 1 300 ? 7.222 -3.201 -21.802 1.00 97.69 300 TYR A N 1
ATOM 2341 C CA . TYR A 1 300 ? 7.610 -1.890 -21.298 1.00 97.69 300 TYR A CA 1
ATOM 2342 C C . TYR A 1 300 ? 8.067 -1.999 -19.840 1.00 97.69 300 TYR A C 1
ATOM 2344 O O . TYR A 1 300 ? 9.168 -1.575 -19.488 1.00 97.69 300 TYR A O 1
ATOM 2352 N N . THR A 1 301 ? 7.252 -2.622 -18.982 1.00 97.81 301 THR A N 1
ATOM 2353 C CA . THR A 1 301 ? 7.598 -2.766 -17.567 1.00 97.81 301 THR A CA 1
ATOM 2354 C C . THR A 1 301 ? 6.990 -3.993 -16.903 1.00 97.81 301 THR A C 1
ATOM 2356 O O . THR A 1 301 ? 5.921 -4.468 -17.287 1.00 97.81 301 THR A O 1
ATOM 2359 N N . ILE A 1 302 ? 7.675 -4.483 -15.870 1.00 97.44 302 ILE A N 1
ATOM 2360 C CA . ILE A 1 302 ? 7.136 -5.442 -14.910 1.00 97.44 302 ILE A CA 1
ATOM 2361 C C . ILE A 1 302 ? 6.808 -4.669 -13.635 1.00 97.44 302 ILE A C 1
ATOM 2363 O O . ILE A 1 302 ? 7.697 -4.112 -12.994 1.00 97.44 302 ILE A O 1
ATOM 2367 N N . SER A 1 303 ? 5.534 -4.629 -13.253 1.00 94.50 303 SER A N 1
ATOM 2368 C CA . SER A 1 303 ? 5.101 -3.922 -12.045 1.00 94.50 303 SER A CA 1
ATOM 2369 C C . SER A 1 303 ? 4.738 -4.916 -10.949 1.00 94.50 303 SER A C 1
ATOM 2371 O O . SER A 1 303 ? 3.774 -5.669 -11.076 1.00 94.50 303 SER A O 1
ATOM 2373 N N . PHE A 1 304 ? 5.523 -4.940 -9.872 1.00 88.50 304 PHE A N 1
ATOM 2374 C CA . PHE A 1 304 ? 5.296 -5.843 -8.747 1.00 88.50 304 PHE A CA 1
ATOM 2375 C C . PHE A 1 304 ? 4.221 -5.305 -7.798 1.00 88.50 304 PHE A C 1
ATOM 2377 O O . PHE A 1 304 ? 4.315 -4.179 -7.307 1.00 88.50 304 PHE A O 1
ATOM 2384 N N . THR A 1 305 ? 3.212 -6.127 -7.505 1.00 75.69 305 THR A N 1
ATOM 2385 C CA . THR A 1 305 ? 2.138 -5.810 -6.559 1.00 75.69 305 THR A CA 1
ATOM 2386 C C . THR A 1 305 ? 2.295 -6.633 -5.282 1.00 75.69 305 THR A C 1
ATOM 2388 O O . THR A 1 305 ? 2.435 -7.857 -5.314 1.00 75.69 305 THR A O 1
ATOM 2391 N N . SER A 1 306 ? 2.291 -5.962 -4.127 1.00 60.09 306 SER A N 1
ATOM 2392 C CA . SER A 1 306 ? 2.184 -6.641 -2.833 1.00 60.09 306 SER A CA 1
ATOM 2393 C C . SER A 1 306 ? 0.717 -7.008 -2.608 1.00 60.09 306 SER A C 1
ATOM 2395 O O . SER A 1 306 ? -0.136 -6.138 -2.435 1.00 60.09 306 SER A O 1
ATOM 2397 N N . GLY A 1 307 ? 0.393 -8.299 -2.666 1.00 50.16 307 GLY A N 1
ATOM 2398 C CA . GLY A 1 307 ? -0.940 -8.778 -2.305 1.00 50.16 307 GLY A CA 1
ATOM 2399 C C . GLY A 1 307 ? -1.246 -8.528 -0.822 1.00 50.16 307 GLY A C 1
ATOM 2400 O O . GLY A 1 307 ? -0.344 -8.407 0.006 1.00 50.16 307 GLY A O 1
ATOM 2401 N N . THR A 1 308 ? -2.530 -8.497 -0.454 1.00 41.25 308 THR A N 1
ATOM 2402 C CA . THR A 1 308 ? -2.996 -8.370 0.945 1.00 41.25 308 THR A CA 1
ATOM 2403 C C . THR A 1 308 ? -2.699 -9.603 1.812 1.00 41.25 308 THR A C 1
ATOM 2405 O O . THR A 1 308 ? -2.984 -9.592 3.008 1.00 41.25 308 THR A O 1
ATOM 2408 N N . THR A 1 309 ? -2.126 -10.657 1.224 1.00 43.09 309 THR A N 1
ATOM 2409 C CA . THR A 1 309 ? -1.970 -11.994 1.811 1.00 43.09 309 THR A CA 1
ATOM 2410 C C . THR A 1 309 ? -0.580 -12.288 2.387 1.00 43.09 309 THR A C 1
ATOM 2412 O O . THR A 1 309 ? -0.365 -13.395 2.862 1.00 43.09 309 THR A O 1
ATOM 2415 N N . GLY A 1 310 ? 0.368 -11.342 2.359 1.00 41.03 310 GLY A N 1
ATOM 2416 C CA . GLY A 1 310 ? 1.710 -11.540 2.937 1.00 41.03 310 GLY A CA 1
ATOM 2417 C C . GLY A 1 310 ? 2.641 -12.484 2.155 1.00 41.03 310 GLY A C 1
ATOM 2418 O O . GLY A 1 310 ? 3.716 -12.802 2.644 1.00 41.03 310 GLY A O 1
ATOM 2419 N N . ALA A 1 311 ? 2.254 -12.917 0.949 1.00 54.72 311 ALA A N 1
ATOM 2420 C CA . ALA A 1 311 ? 3.091 -13.710 0.041 1.00 54.72 311 ALA A CA 1
ATOM 2421 C C . ALA A 1 311 ? 4.045 -12.830 -0.801 1.00 54.72 311 ALA A C 1
ATOM 2423 O O . ALA A 1 311 ? 3.856 -11.613 -0.883 1.00 54.72 311 ALA A O 1
ATOM 2424 N N . ASN A 1 312 ? 5.029 -13.456 -1.471 1.00 66.00 312 ASN A N 1
ATOM 2425 C CA . ASN A 1 312 ? 5.925 -12.792 -2.433 1.00 66.00 312 ASN A CA 1
ATOM 2426 C C . ASN A 1 312 ? 5.129 -11.945 -3.450 1.00 66.00 312 ASN A C 1
ATOM 2428 O O . ASN A 1 312 ? 4.066 -12.380 -3.910 1.00 66.00 312 ASN A O 1
ATOM 2432 N N . PRO A 1 313 ? 5.612 -10.743 -3.822 1.00 79.75 313 PRO A N 1
ATOM 2433 C CA . PRO A 1 313 ? 4.877 -9.860 -4.718 1.00 79.75 313 PRO A CA 1
ATOM 2434 C C . PRO A 1 313 ? 4.733 -10.463 -6.119 1.00 79.75 313 PRO A C 1
ATOM 2436 O O . PRO A 1 313 ? 5.634 -11.128 -6.632 1.00 79.75 313 PRO A O 1
ATOM 2439 N N . LYS A 1 314 ? 3.604 -10.184 -6.773 1.00 87.25 314 LYS A N 1
ATOM 2440 C CA . LYS A 1 314 ? 3.307 -10.677 -8.124 1.00 87.25 314 LYS A CA 1
ATOM 2441 C C . LYS A 1 314 ? 3.760 -9.653 -9.160 1.00 87.25 314 LYS A C 1
ATOM 2443 O O . LYS A 1 314 ? 3.328 -8.506 -9.101 1.00 87.25 314 LYS A O 1
ATOM 2448 N N . GLY A 1 315 ? 4.604 -10.047 -10.111 1.00 93.12 315 GLY A N 1
ATOM 2449 C CA . GLY A 1 315 ? 5.018 -9.170 -11.211 1.00 93.12 315 GLY A CA 1
ATOM 2450 C C . GLY A 1 315 ? 3.970 -9.143 -12.322 1.00 93.12 315 GLY A C 1
ATOM 2451 O O . GLY A 1 315 ? 3.732 -10.165 -12.953 1.00 93.12 315 GLY A O 1
ATOM 2452 N N . VAL A 1 316 ? 3.339 -8.004 -12.588 1.00 96.62 316 VAL A N 1
ATOM 2453 C CA . VAL A 1 316 ? 2.410 -7.820 -13.716 1.00 96.62 316 VAL A CA 1
ATOM 2454 C C . VAL A 1 316 ? 3.207 -7.443 -14.961 1.00 96.62 316 VAL A C 1
ATOM 2456 O O . VAL A 1 316 ? 3.920 -6.439 -14.939 1.00 96.62 316 VAL A O 1
ATOM 2459 N N . ILE A 1 317 ? 3.088 -8.219 -16.043 1.00 97.69 317 ILE A N 1
ATOM 2460 C CA . ILE A 1 317 ? 3.746 -7.912 -17.322 1.00 97.69 317 ILE A CA 1
ATOM 2461 C C . ILE A 1 317 ? 2.910 -6.888 -18.098 1.00 97.69 317 ILE A C 1
ATOM 2463 O O . ILE A 1 317 ? 1.760 -7.158 -18.446 1.00 97.69 317 ILE A O 1
ATOM 2467 N N . LEU A 1 318 ? 3.503 -5.731 -18.406 1.00 98.25 318 LEU A N 1
ATOM 2468 C CA . LEU A 1 318 ? 2.853 -4.629 -19.117 1.00 98.25 318 LEU A CA 1
ATOM 2469 C C . LEU A 1 318 ? 3.629 -4.311 -20.403 1.00 98.25 318 LEU A C 1
ATOM 2471 O O . LEU A 1 318 ? 4.777 -3.867 -20.363 1.00 98.25 318 LEU A O 1
ATOM 2475 N N . THR A 1 319 ? 3.003 -4.552 -21.557 1.00 98.31 319 THR A N 1
ATOM 2476 C CA . THR A 1 319 ? 3.587 -4.289 -22.882 1.00 98.31 319 THR A CA 1
ATOM 2477 C C . THR A 1 319 ? 3.369 -2.847 -23.333 1.00 98.31 319 THR A C 1
ATOM 2479 O O . THR A 1 319 ? 2.529 -2.127 -22.785 1.00 98.31 319 THR A O 1
ATOM 2482 N N . HIS A 1 320 ? 4.083 -2.421 -24.378 1.00 97.94 320 HIS A N 1
ATOM 2483 C CA . HIS A 1 320 ? 3.856 -1.113 -24.997 1.00 97.94 320 HIS A CA 1
ATOM 2484 C C . HIS A 1 320 ? 2.416 -0.937 -25.500 1.00 97.94 320 HIS A C 1
ATOM 2486 O O . HIS A 1 320 ? 1.876 0.163 -25.380 1.00 97.94 320 HIS A O 1
ATOM 2492 N N . LYS A 1 321 ? 1.761 -1.999 -25.993 1.00 97.94 321 LYS A N 1
ATOM 2493 C CA . LYS A 1 321 ? 0.336 -1.968 -26.365 1.00 97.94 321 LYS A CA 1
ATOM 2494 C C . LYS A 1 321 ? -0.567 -1.646 -25.178 1.00 97.94 321 LYS A C 1
ATOM 2496 O O . LYS A 1 321 ? -1.441 -0.787 -25.284 1.00 97.94 321 LYS A O 1
ATOM 2501 N N . ILE A 1 322 ? -0.336 -2.313 -24.047 1.00 98.31 322 ILE A N 1
ATOM 2502 C CA . ILE A 1 322 ? -1.104 -2.109 -22.813 1.00 98.31 322 ILE A CA 1
ATOM 2503 C C . ILE A 1 322 ? -0.917 -0.671 -22.310 1.00 98.31 322 ILE A C 1
ATOM 2505 O O . ILE A 1 322 ? -1.897 0.022 -22.034 1.00 98.31 322 ILE A O 1
ATOM 2509 N N . ALA A 1 323 ? 0.328 -0.190 -22.273 1.00 97.75 323 ALA A N 1
ATOM 2510 C CA . ALA A 1 323 ? 0.638 1.165 -21.834 1.00 97.75 323 ALA A CA 1
ATOM 2511 C C . ALA A 1 323 ? 0.025 2.245 -22.742 1.00 97.75 323 ALA A C 1
ATOM 2513 O O . ALA A 1 323 ? -0.585 3.200 -22.260 1.00 97.75 323 ALA A O 1
ATOM 2514 N N . THR A 1 324 ? 0.125 2.063 -24.061 1.00 97.56 324 THR A N 1
ATOM 2515 C CA . THR A 1 324 ? -0.481 2.953 -25.068 1.00 97.56 324 THR A CA 1
ATOM 2516 C C . THR A 1 324 ? -2.002 2.976 -24.946 1.00 97.56 324 THR A C 1
ATOM 2518 O O . THR A 1 324 ? -2.609 4.045 -25.028 1.00 97.56 324 THR A O 1
ATOM 2521 N N . SER A 1 325 ? -2.619 1.825 -24.663 1.00 98.06 325 SER A N 1
ATOM 2522 C CA . SER A 1 325 ? -4.057 1.737 -24.391 1.00 98.06 325 SER A CA 1
ATOM 2523 C C . SER A 1 325 ? -4.432 2.554 -23.158 1.00 98.06 325 SER A C 1
ATOM 2525 O O . SER A 1 325 ? -5.335 3.382 -23.221 1.00 98.06 325 SER A O 1
ATOM 2527 N N . GLY A 1 326 ? -3.689 2.412 -22.059 1.00 97.06 326 GLY A N 1
ATOM 2528 C CA . GLY A 1 326 ? -3.927 3.208 -20.857 1.00 97.06 326 GLY A CA 1
ATOM 2529 C C . GLY A 1 326 ? -3.733 4.714 -21.066 1.00 97.06 326 GLY A C 1
ATOM 2530 O O . GLY A 1 326 ? -4.498 5.502 -20.516 1.00 97.06 326 GLY A O 1
ATOM 2531 N N . ILE A 1 327 ? -2.761 5.143 -21.873 1.00 96.25 327 ILE A N 1
ATOM 2532 C CA . ILE A 1 327 ? -2.580 6.565 -22.222 1.00 96.25 327 ILE A CA 1
ATOM 2533 C C . ILE A 1 327 ? -3.746 7.062 -23.091 1.00 96.25 327 ILE A C 1
ATOM 2535 O O . ILE A 1 327 ? -4.297 8.133 -22.831 1.00 96.25 327 ILE A O 1
ATOM 2539 N N . THR A 1 328 ? -4.171 6.256 -24.070 1.00 95.56 328 THR A N 1
ATOM 2540 C CA . THR A 1 328 ? -5.319 6.546 -24.946 1.00 95.56 328 THR A CA 1
ATOM 2541 C C . THR A 1 328 ? -6.602 6.727 -24.142 1.00 95.56 328 THR A C 1
ATOM 2543 O O . THR A 1 328 ? -7.367 7.656 -24.403 1.00 95.56 328 THR A O 1
ATOM 2546 N N . PHE A 1 329 ? -6.812 5.897 -23.117 1.00 95.38 329 PHE A N 1
ATOM 2547 C CA . PHE A 1 329 ? -7.917 6.036 -22.174 1.00 95.38 329 PHE A CA 1
ATOM 2548 C C . PHE A 1 329 ? -7.935 7.415 -21.502 1.00 95.38 329 PHE A C 1
ATOM 2550 O O . PHE A 1 329 ? -8.938 8.120 -21.600 1.00 95.38 329 PHE A O 1
ATOM 2557 N N . VAL A 1 330 ? -6.837 7.814 -20.846 1.00 93.19 330 VAL A N 1
ATOM 2558 C CA . VAL A 1 330 ? -6.784 9.070 -20.072 1.00 93.19 330 VAL A CA 1
ATOM 2559 C C . VAL A 1 330 ? -6.983 10.269 -20.991 1.00 93.19 330 VAL A C 1
ATOM 2561 O O . VAL A 1 330 ? -7.823 11.126 -20.718 1.00 93.19 330 VAL A O 1
ATOM 2564 N N . LEU A 1 331 ? -6.248 10.309 -22.102 1.00 91.75 331 LEU A N 1
ATOM 2565 C CA . LEU A 1 331 ? -6.333 11.402 -23.065 1.00 91.75 331 LEU A CA 1
ATOM 2566 C C . LEU A 1 331 ? -7.718 11.495 -23.711 1.00 91.75 331 LEU A C 1
ATOM 2568 O O . LEU A 1 331 ? -8.153 12.590 -24.015 1.00 91.75 331 LEU A O 1
ATOM 2572 N N . SER A 1 332 ? -8.455 10.392 -23.867 1.00 90.75 332 SER A N 1
ATOM 2573 C CA . SER A 1 332 ? -9.824 10.451 -24.401 1.00 90.75 332 SER A CA 1
ATOM 2574 C C . SER A 1 332 ? -10.853 10.953 -23.383 1.00 90.75 332 SER A C 1
ATOM 2576 O O . SER A 1 332 ? -11.870 11.508 -23.791 1.00 90.75 332 SER A O 1
ATOM 2578 N N . GLN A 1 333 ? -10.613 10.742 -22.083 1.00 86.69 333 GLN A N 1
ATOM 2579 C CA . GLN A 1 333 ? -11.571 11.004 -20.999 1.00 86.69 333 GLN A CA 1
ATOM 2580 C C . GLN A 1 333 ? -11.481 12.427 -20.436 1.00 86.69 333 GLN A C 1
ATOM 2582 O O . GLN A 1 333 ? -12.504 13.046 -20.145 1.00 86.69 333 GLN A O 1
ATOM 2587 N N . PHE A 1 334 ? -10.265 12.934 -20.219 1.00 85.31 334 PHE A N 1
ATOM 2588 C CA . PHE A 1 334 ? -10.061 14.142 -19.421 1.00 85.31 334 PHE A CA 1
ATOM 2589 C C . PHE A 1 334 ? -9.814 15.384 -20.277 1.00 85.31 334 PHE A C 1
ATOM 2591 O O . PHE A 1 334 ? -9.142 15.302 -21.307 1.00 85.31 334 PHE A O 1
ATOM 2598 N N . PRO A 1 335 ? -10.290 16.563 -19.831 1.00 76.44 335 PRO A N 1
ATOM 2599 C CA . PRO A 1 335 ? -9.992 17.818 -20.501 1.00 76.44 335 PRO A CA 1
ATOM 2600 C C . PRO A 1 335 ? -8.486 18.091 -20.488 1.00 76.44 335 PRO A C 1
ATOM 2602 O O . PRO A 1 335 ? -7.831 18.010 -19.445 1.00 76.44 335 PRO A O 1
ATOM 2605 N N . GLN A 1 336 ? -7.942 18.461 -21.644 1.00 77.69 336 GLN A N 1
ATOM 2606 C CA . GLN A 1 336 ? -6.540 18.840 -21.759 1.00 77.69 336 GLN A CA 1
ATOM 2607 C C . GLN A 1 336 ? -6.351 20.333 -21.493 1.00 77.69 336 GLN A C 1
ATOM 2609 O O . GLN A 1 336 ? -7.100 21.185 -21.974 1.00 77.69 336 GLN A O 1
ATOM 2614 N N . ALA A 1 337 ? -5.336 20.650 -20.694 1.00 73.31 337 ALA A N 1
ATOM 2615 C CA . ALA A 1 337 ? -4.951 22.017 -20.387 1.00 73.31 337 ALA A CA 1
ATOM 2616 C C . ALA A 1 337 ? -3.996 22.536 -21.472 1.00 73.31 337 ALA A C 1
ATOM 2618 O O . ALA A 1 337 ? -2.954 21.913 -21.686 1.00 73.31 337 ALA A O 1
ATOM 2619 N N . PRO A 1 338 ? -4.261 23.685 -22.117 1.00 69.94 338 PRO A N 1
ATOM 2620 C CA . PRO A 1 338 ? -3.252 24.333 -22.947 1.00 69.94 338 PRO A CA 1
ATOM 2621 C C . PRO A 1 338 ? -1.989 24.598 -22.113 1.00 69.94 338 PRO A C 1
ATOM 2623 O O . PRO A 1 338 ? -2.069 25.251 -21.072 1.00 69.94 338 PRO A O 1
ATOM 2626 N N . ASN A 1 339 ? -0.832 24.089 -22.552 1.00 80.19 339 ASN A N 1
ATOM 2627 C CA . ASN A 1 339 ? 0.430 24.130 -21.798 1.00 80.19 339 ASN A CA 1
ATOM 2628 C C . ASN A 1 339 ? 0.316 23.525 -20.386 1.00 80.19 339 ASN A C 1
ATOM 2630 O O . ASN A 1 339 ? 0.715 24.149 -19.400 1.00 80.19 339 ASN A O 1
ATOM 2634 N N . GLY A 1 340 ? -0.258 22.324 -20.281 1.00 90.12 340 GLY A N 1
ATOM 2635 C CA . GLY A 1 340 ? -0.437 21.625 -19.013 1.00 90.12 340 GLY A CA 1
ATOM 2636 C C . GLY A 1 340 ? 0.841 21.540 -18.172 1.00 90.12 340 GLY A C 1
ATOM 2637 O O . GLY A 1 340 ? 1.943 21.296 -18.662 1.00 90.12 340 GLY A O 1
ATOM 2638 N N . ARG A 1 341 ? 0.670 21.760 -16.870 1.00 94.50 341 ARG A N 1
ATOM 2639 C CA . ARG A 1 341 ? 1.713 21.709 -15.836 1.00 94.50 341 ARG A CA 1
ATOM 2640 C C . ARG A 1 341 ? 1.260 20.833 -14.669 1.00 94.50 341 ARG A C 1
ATOM 2642 O O . ARG A 1 341 ? 0.767 21.384 -13.677 1.00 94.50 341 ARG A O 1
ATOM 2649 N N . PRO A 1 342 ? 1.252 19.501 -14.791 1.00 94.81 342 PRO A N 1
ATOM 2650 C CA . PRO A 1 342 ? 0.933 18.643 -13.660 1.00 94.81 342 PRO A CA 1
ATOM 2651 C C . PRO A 1 342 ? 2.070 18.554 -12.656 1.00 94.81 342 PRO A C 1
ATOM 2653 O O . PRO A 1 342 ? 3.240 18.681 -13.006 1.00 94.81 342 PRO A O 1
ATOM 2656 N N . PHE A 1 343 ? 1.713 18.294 -11.402 1.00 95.12 343 PHE A N 1
ATOM 2657 C CA . PHE A 1 343 ? 2.679 18.031 -10.339 1.00 95.12 343 PHE A CA 1
ATOM 2658 C C . PHE A 1 343 ? 2.649 16.553 -9.954 1.00 95.12 343 PHE A C 1
ATOM 2660 O O . PHE A 1 343 ? 1.623 16.071 -9.472 1.00 95.12 343 PHE A O 1
ATOM 2667 N N . LEU A 1 344 ? 3.764 15.856 -10.183 1.00 93.19 344 LEU A N 1
ATOM 2668 C CA . LEU A 1 344 ? 3.899 14.409 -10.048 1.00 93.19 344 LEU A CA 1
ATOM 2669 C C . LEU A 1 344 ? 4.555 14.033 -8.717 1.00 93.19 344 LEU A C 1
ATOM 2671 O O . LEU A 1 344 ? 5.777 13.886 -8.616 1.00 93.19 344 LEU A O 1
ATOM 2675 N N . PHE A 1 345 ? 3.750 13.898 -7.667 1.00 87.06 345 PHE A N 1
ATOM 2676 C CA . PHE A 1 345 ? 4.249 13.613 -6.317 1.00 87.06 345 PHE A CA 1
ATOM 2677 C C . PHE A 1 345 ? 3.973 12.178 -5.847 1.00 87.06 345 PHE A C 1
ATOM 2679 O O . PHE A 1 345 ? 4.571 11.754 -4.858 1.00 87.06 345 PHE A O 1
ATOM 2686 N N . LEU A 1 346 ? 3.080 11.432 -6.511 1.00 86.25 346 LEU A N 1
ATOM 2687 C CA . LEU A 1 346 ? 2.842 10.027 -6.167 1.00 86.25 346 LEU A CA 1
ATOM 2688 C C . LEU A 1 346 ? 3.988 9.160 -6.706 1.00 86.25 346 LEU A C 1
ATOM 2690 O O . LEU A 1 346 ? 4.429 9.414 -7.821 1.00 86.25 346 LEU A O 1
ATOM 2694 N N . PRO A 1 347 ? 4.445 8.113 -5.996 1.00 85.12 347 PRO A N 1
ATOM 2695 C CA . PRO A 1 347 ? 5.592 7.311 -6.422 1.00 85.12 347 PRO A CA 1
ATOM 2696 C C . PRO A 1 347 ? 5.505 6.846 -7.886 1.00 85.12 347 PRO A C 1
ATOM 2698 O O . PRO A 1 347 ? 4.566 6.139 -8.245 1.00 85.12 347 PRO A O 1
ATOM 2701 N N . LEU A 1 348 ? 6.498 7.176 -8.716 1.00 89.94 348 LEU A N 1
ATOM 2702 C CA . LEU A 1 348 ? 6.580 6.753 -10.123 1.00 89.94 348 LEU A CA 1
ATOM 2703 C C . LEU A 1 348 ? 6.770 5.237 -10.275 1.00 89.94 348 LEU A C 1
ATOM 2705 O O . LEU A 1 348 ? 6.382 4.655 -11.287 1.00 89.94 348 LEU A O 1
ATOM 2709 N N . ALA A 1 349 ? 7.295 4.579 -9.238 1.00 87.69 349 ALA A N 1
ATOM 2710 C CA . ALA A 1 349 ? 7.297 3.123 -9.127 1.00 87.69 349 ALA A CA 1
ATOM 2711 C C . ALA A 1 349 ? 5.872 2.530 -9.180 1.00 87.69 349 ALA A C 1
ATOM 2713 O O . ALA A 1 349 ? 5.686 1.402 -9.643 1.00 87.69 349 ALA A O 1
ATOM 2714 N N . HIS A 1 350 ? 4.860 3.291 -8.745 1.00 88.38 350 HIS A N 1
ATOM 2715 C CA . HIS A 1 350 ? 3.460 2.893 -8.797 1.00 88.38 350 HIS A CA 1
ATOM 2716 C C . HIS A 1 350 ? 2.833 3.251 -10.150 1.00 88.38 350 HIS A C 1
ATOM 2718 O O . HIS A 1 350 ? 2.903 4.391 -10.612 1.00 88.38 350 HIS A O 1
ATOM 2724 N N . ILE A 1 351 ? 2.121 2.292 -10.754 1.00 92.38 351 ILE A N 1
ATOM 2725 C CA . ILE A 1 351 ? 1.639 2.411 -12.138 1.00 92.38 351 ILE A CA 1
ATOM 2726 C C . ILE A 1 351 ? 0.704 3.609 -12.378 1.00 92.38 351 ILE A C 1
ATOM 2728 O O . ILE A 1 351 ? 0.639 4.129 -13.486 1.00 92.38 351 ILE A O 1
ATOM 2732 N N . TYR A 1 352 ? 0.014 4.079 -11.331 1.00 91.88 352 TYR A N 1
ATOM 2733 C CA . TYR A 1 352 ? -0.903 5.220 -11.419 1.00 91.88 352 TYR A CA 1
ATOM 2734 C C . TYR A 1 352 ? -0.192 6.510 -11.826 1.00 91.88 352 TYR A C 1
ATOM 2736 O O . TYR A 1 352 ? -0.607 7.147 -12.792 1.00 91.88 352 TYR A O 1
ATOM 2744 N N . GLU A 1 353 ? 0.902 6.872 -11.152 1.00 92.19 353 GLU A N 1
ATOM 2745 C CA . GLU A 1 353 ? 1.624 8.088 -11.534 1.00 92.19 353 GLU A CA 1
ATOM 2746 C C . GLU A 1 353 ? 2.382 7.903 -12.840 1.00 92.19 353 GLU A C 1
ATOM 2748 O O . GLU A 1 353 ? 2.517 8.832 -13.630 1.00 92.19 353 GLU A O 1
ATOM 2753 N N . ARG A 1 354 ? 2.815 6.676 -13.116 1.00 93.81 354 ARG A N 1
ATOM 2754 C CA . ARG A 1 354 ? 3.508 6.350 -14.356 1.00 93.81 354 ARG A CA 1
ATOM 2755 C C . ARG A 1 354 ? 2.614 6.475 -15.595 1.00 93.81 354 ARG A C 1
ATOM 2757 O O . ARG A 1 354 ? 3.068 6.984 -16.616 1.00 93.81 354 ARG A O 1
ATOM 2764 N N . GLN A 1 355 ? 1.330 6.111 -15.501 1.00 95.69 355 GLN A N 1
ATOM 2765 C CA . GLN A 1 355 ? 0.335 6.397 -16.546 1.00 95.69 355 GLN A CA 1
ATOM 2766 C C . GLN A 1 355 ? 0.194 7.911 -16.765 1.00 95.69 355 GLN A C 1
ATOM 2768 O O . GLN A 1 355 ? 0.225 8.364 -17.910 1.00 95.69 355 GLN A O 1
ATOM 2773 N N . ASN A 1 356 ? 0.110 8.698 -15.683 1.00 93.94 356 ASN A N 1
ATOM 2774 C CA . ASN A 1 356 ? 0.040 10.161 -15.768 1.00 93.94 356 ASN A CA 1
ATOM 2775 C C . ASN A 1 356 ? 1.296 10.745 -16.422 1.00 93.94 356 ASN A C 1
ATOM 2777 O O . ASN A 1 356 ? 1.193 11.619 -17.276 1.00 93.94 356 ASN A O 1
ATOM 2781 N N . PHE A 1 357 ? 2.479 10.236 -16.079 1.00 95.88 357 PHE A N 1
ATOM 2782 C CA . PHE A 1 357 ? 3.731 10.661 -16.695 1.00 95.88 357 PHE A CA 1
ATOM 2783 C C . PHE A 1 357 ? 3.758 10.373 -18.204 1.00 95.88 357 PHE A C 1
ATOM 2785 O O . PHE A 1 357 ? 4.120 11.247 -18.990 1.00 95.88 357 PHE A O 1
ATOM 2792 N N . GLY A 1 358 ? 3.278 9.201 -18.633 1.00 95.19 358 GLY A N 1
ATOM 2793 C CA . GLY A 1 358 ? 3.116 8.881 -20.055 1.00 95.19 358 GLY A CA 1
ATOM 2794 C C . GLY A 1 358 ? 2.177 9.850 -20.785 1.00 95.19 358 GLY A C 1
ATOM 2795 O O . GLY A 1 358 ? 2.485 10.299 -21.890 1.00 95.19 358 GLY A O 1
ATOM 2796 N N . VAL A 1 359 ? 1.068 10.238 -20.151 1.00 93.62 359 VAL A N 1
ATOM 2797 C CA . VAL A 1 359 ? 0.128 11.243 -20.681 1.00 93.62 359 VAL A CA 1
ATOM 2798 C C . VAL A 1 359 ? 0.788 12.615 -20.794 1.00 93.62 359 VAL A C 1
ATOM 2800 O O . VAL A 1 359 ? 0.642 13.270 -21.820 1.00 93.62 359 VAL A O 1
ATOM 2803 N N . VAL A 1 360 ? 1.566 13.026 -19.790 1.00 93.50 360 VAL A N 1
ATOM 2804 C CA . VAL A 1 360 ? 2.304 14.299 -19.795 1.00 93.50 360 VAL A CA 1
ATOM 2805 C C . VAL A 1 360 ? 3.241 14.401 -20.983 1.00 93.50 360 VAL A C 1
ATOM 2807 O O . VAL A 1 360 ? 3.209 15.396 -21.708 1.00 93.50 360 VAL A O 1
ATOM 2810 N N . LEU A 1 361 ? 4.034 13.353 -21.195 1.00 92.88 361 LEU A N 1
ATOM 2811 C CA . LEU A 1 361 ? 4.979 13.286 -22.301 1.00 92.88 361 LEU A CA 1
ATOM 2812 C C . LEU A 1 361 ? 4.277 13.247 -23.661 1.00 92.88 361 LEU A C 1
ATOM 2814 O O . LEU A 1 361 ? 4.796 13.805 -24.623 1.00 92.88 361 LEU A O 1
ATOM 2818 N N . THR A 1 362 ? 3.101 12.620 -23.728 1.00 92.12 362 THR A N 1
ATOM 2819 C CA . THR A 1 362 ? 2.286 12.527 -24.948 1.00 92.12 362 THR A CA 1
ATOM 2820 C C . THR A 1 362 ? 1.575 13.847 -25.272 1.00 92.12 362 THR A C 1
ATOM 2822 O O . THR A 1 362 ? 1.434 14.220 -26.427 1.00 92.12 362 THR A O 1
ATOM 2825 N N . ALA A 1 363 ? 1.131 14.601 -24.268 1.00 90.12 363 ALA A N 1
ATOM 2826 C CA . ALA A 1 363 ? 0.417 15.861 -24.477 1.00 90.12 363 ALA A CA 1
ATOM 2827 C C . ALA A 1 363 ? 1.346 17.080 -24.644 1.00 90.12 363 ALA A C 1
ATOM 2829 O O . ALA A 1 363 ? 0.864 18.195 -24.845 1.00 90.12 363 ALA A O 1
ATOM 2830 N N . GLY A 1 364 ? 2.671 16.908 -24.536 1.00 91.00 364 GLY A N 1
ATOM 2831 C CA . GLY A 1 364 ? 3.622 18.025 -24.581 1.00 91.00 364 GLY A CA 1
ATOM 2832 C C . GLY A 1 364 ? 3.600 18.906 -23.329 1.00 91.00 364 GLY A C 1
ATOM 2833 O O . GLY A 1 364 ? 3.927 20.092 -23.394 1.00 91.00 364 GLY A O 1
ATOM 2834 N N . PHE A 1 365 ? 3.178 18.353 -22.192 1.00 93.88 365 PHE A N 1
ATOM 2835 C CA . PHE A 1 365 ? 3.070 19.064 -20.917 1.00 93.88 365 PHE A CA 1
ATOM 2836 C C . PHE A 1 365 ? 4.416 19.132 -20.183 1.00 93.88 365 PHE A C 1
ATOM 2838 O O . PHE A 1 365 ? 5.370 18.438 -20.531 1.00 93.88 365 PHE A O 1
ATOM 2845 N N . CYS A 1 366 ? 4.476 19.966 -19.143 1.00 96.19 366 CYS A N 1
ATOM 2846 C CA . CYS A 1 366 ? 5.631 20.111 -18.262 1.00 96.19 366 CYS A CA 1
ATOM 2847 C C . CYS A 1 366 ? 5.358 19.394 -16.929 1.00 96.19 366 CYS A C 1
ATOM 2849 O O . CYS A 1 366 ? 4.491 19.840 -16.186 1.00 96.19 366 CYS A O 1
ATOM 2851 N N . ALA A 1 367 ? 6.072 18.318 -16.591 1.00 96.75 367 ALA A N 1
ATOM 2852 C CA . ALA A 1 367 ? 5.944 17.647 -15.291 1.00 96.75 367 ALA A CA 1
ATOM 2853 C C . ALA A 1 367 ? 6.723 18.390 -14.196 1.00 96.75 367 ALA A C 1
ATOM 2855 O O . ALA A 1 367 ? 7.928 18.578 -14.330 1.00 96.75 367 ALA A O 1
ATOM 2856 N N . GLY A 1 368 ? 6.076 18.767 -13.094 1.00 96.94 368 GLY A N 1
ATOM 2857 C CA . GLY A 1 368 ? 6.745 19.236 -11.875 1.00 96.94 368 GLY A CA 1
ATOM 2858 C C . GLY A 1 368 ? 7.004 18.095 -10.891 1.00 96.94 368 GLY A C 1
ATOM 2859 O O . GLY A 1 368 ? 6.103 17.296 -10.652 1.00 96.94 368 GLY A O 1
ATOM 2860 N N . PHE A 1 369 ? 8.195 18.036 -10.293 1.00 95.25 369 PHE A N 1
ATOM 2861 C CA . PHE A 1 369 ? 8.569 17.021 -9.295 1.00 95.25 369 PHE A CA 1
ATOM 2862 C C . PHE A 1 369 ? 8.751 17.620 -7.894 1.00 95.25 369 PHE A C 1
ATOM 2864 O O . PHE A 1 369 ? 9.181 18.769 -7.787 1.00 95.25 369 PHE A O 1
ATOM 2871 N N . PRO A 1 370 ? 8.477 16.862 -6.815 1.00 92.19 370 PRO A N 1
ATOM 2872 C CA . PRO A 1 370 ? 8.770 17.307 -5.455 1.00 92.19 370 PRO A CA 1
ATOM 2873 C C . PRO A 1 370 ? 10.267 17.557 -5.248 1.00 92.19 370 PRO A C 1
ATOM 2875 O O . PRO A 1 370 ? 11.116 16.988 -5.936 1.00 92.19 370 PRO A O 1
ATOM 2878 N N . ARG A 1 371 ? 10.598 18.410 -4.271 1.00 90.31 371 ARG A N 1
ATOM 2879 C CA . ARG A 1 371 ? 11.993 18.604 -3.851 1.00 90.31 371 ARG A CA 1
ATOM 2880 C C . ARG A 1 371 ? 12.585 17.308 -3.277 1.00 90.31 371 ARG A C 1
ATOM 2882 O O . ARG A 1 371 ? 11.876 16.541 -2.620 1.00 90.31 371 ARG A O 1
ATOM 2889 N N . LEU A 1 372 ? 13.892 17.107 -3.454 1.00 88.31 372 LEU A N 1
ATOM 2890 C CA . LEU A 1 372 ? 14.610 15.997 -2.818 1.00 88.31 372 LEU A CA 1
ATOM 2891 C C . LEU A 1 372 ? 14.565 16.138 -1.289 1.00 88.31 372 LEU A C 1
ATOM 2893 O O . LEU A 1 372 ? 14.617 17.249 -0.759 1.00 88.31 372 LEU A O 1
ATOM 2897 N N . HIS A 1 373 ? 14.434 15.007 -0.589 1.00 80.94 373 HIS A N 1
ATOM 2898 C CA . HIS A 1 373 ? 14.307 14.929 0.877 1.00 80.94 373 HIS A CA 1
ATOM 2899 C C . HIS A 1 373 ? 13.139 15.754 1.467 1.00 80.94 373 HIS A C 1
ATOM 2901 O O . HIS A 1 373 ? 13.162 16.149 2.633 1.00 80.94 373 HIS A O 1
ATOM 2907 N N . GLY A 1 374 ? 12.106 16.031 0.662 1.00 71.25 374 GLY A N 1
ATOM 2908 C CA . GLY A 1 374 ? 10.903 16.737 1.097 1.00 71.25 374 GLY A CA 1
ATOM 2909 C C . GLY A 1 374 ? 10.028 15.923 2.059 1.00 71.25 374 GLY A C 1
ATOM 2910 O O . GLY A 1 374 ? 10.039 14.696 2.070 1.00 71.25 374 GLY A O 1
ATOM 2911 N N . THR A 1 375 ? 9.211 16.623 2.845 1.00 66.31 375 THR A N 1
ATOM 2912 C CA . THR A 1 375 ? 8.187 16.040 3.728 1.00 66.31 375 THR A CA 1
ATOM 2913 C C . THR A 1 375 ? 6.779 16.389 3.224 1.00 66.31 375 THR A C 1
ATOM 2915 O O . THR A 1 375 ? 6.620 17.298 2.402 1.00 66.31 375 THR A O 1
ATOM 2918 N N . PRO A 1 376 ? 5.705 15.759 3.740 1.00 58.94 376 PRO A N 1
ATOM 2919 C CA . PRO A 1 376 ? 4.339 16.173 3.410 1.00 58.94 376 PRO A CA 1
ATOM 2920 C C . PRO A 1 376 ? 4.041 17.657 3.692 1.00 58.94 376 PRO A C 1
ATOM 2922 O O . PRO A 1 376 ? 3.191 18.244 3.028 1.00 58.94 376 PRO A O 1
ATOM 2925 N N . LEU A 1 377 ? 4.744 18.285 4.644 1.00 62.53 377 LEU A N 1
ATOM 2926 C CA . LEU A 1 377 ? 4.594 19.714 4.942 1.00 62.53 377 LEU A CA 1
ATOM 2927 C C . LEU A 1 377 ? 5.196 20.599 3.842 1.00 62.53 377 LEU A C 1
ATOM 2929 O O . LEU A 1 377 ? 4.600 21.610 3.473 1.00 62.53 377 LEU A O 1
ATOM 2933 N N . THR A 1 378 ? 6.333 20.199 3.267 1.00 80.00 378 THR A N 1
ATOM 2934 C CA . THR A 1 378 ? 6.994 20.967 2.200 1.00 80.00 378 THR A CA 1
ATOM 2935 C C . THR A 1 378 ? 6.262 20.876 0.859 1.00 80.00 378 THR A C 1
ATOM 2937 O O . THR A 1 378 ? 6.483 21.718 -0.009 1.00 80.00 378 THR A O 1
ATOM 2940 N N . LEU A 1 379 ? 5.342 19.915 0.693 1.00 83.75 379 LEU A N 1
ATOM 2941 C CA . LEU A 1 379 ? 4.524 19.775 -0.516 1.00 83.75 379 LEU A CA 1
ATOM 2942 C C . LEU A 1 379 ? 3.736 21.056 -0.827 1.00 83.75 379 LEU A C 1
ATOM 2944 O O . LEU A 1 379 ? 3.744 21.520 -1.959 1.00 83.75 379 LEU A O 1
ATOM 2948 N N . VAL A 1 380 ? 3.089 21.673 0.167 1.00 84.88 380 VAL A N 1
ATOM 2949 C CA . VAL A 1 380 ? 2.281 22.890 -0.059 1.00 84.88 380 VAL A CA 1
ATOM 2950 C C . VAL A 1 380 ? 3.144 24.066 -0.525 1.00 84.88 380 VAL A C 1
ATOM 2952 O O . VAL A 1 380 ? 2.699 24.883 -1.330 1.00 84.88 380 VAL A O 1
ATOM 2955 N N . GLU A 1 381 ? 4.384 24.163 -0.047 1.00 88.19 381 GLU A N 1
ATOM 2956 C CA . GLU A 1 381 ? 5.335 25.170 -0.526 1.00 88.19 381 GLU A CA 1
ATOM 2957 C C . GLU A 1 381 ? 5.696 24.934 -1.993 1.00 88.19 381 GLU A C 1
ATOM 2959 O O . GLU A 1 381 ? 5.665 25.866 -2.794 1.00 88.19 381 GLU A O 1
ATOM 2964 N N . ASP A 1 382 ? 5.983 23.683 -2.353 1.00 91.88 382 ASP A N 1
ATOM 2965 C CA . ASP A 1 382 ? 6.305 23.303 -3.726 1.00 91.88 382 ASP A CA 1
ATOM 2966 C C . ASP A 1 382 ? 5.133 23.585 -4.677 1.00 91.88 382 ASP A C 1
ATOM 2968 O O . ASP A 1 382 ? 5.339 24.143 -5.754 1.00 91.88 382 ASP A O 1
ATOM 2972 N N . LEU A 1 383 ? 3.894 23.324 -4.247 1.00 92.31 383 LEU A N 1
ATOM 2973 C CA . LEU A 1 383 ? 2.687 23.659 -5.008 1.00 92.31 383 LEU A CA 1
ATOM 2974 C C . LEU A 1 383 ? 2.519 25.170 -5.208 1.00 92.31 383 LEU A C 1
ATOM 2976 O O . LEU A 1 383 ? 2.165 25.604 -6.303 1.00 92.31 383 LEU A O 1
ATOM 2980 N N . LYS A 1 384 ? 2.805 25.988 -4.187 1.00 91.94 384 LYS A N 1
ATOM 2981 C CA . LYS A 1 384 ? 2.749 27.460 -4.289 1.00 91.94 384 LYS A CA 1
ATOM 2982 C C . LYS A 1 384 ? 3.778 28.030 -5.257 1.00 91.94 384 LYS A C 1
ATOM 2984 O O . LYS A 1 384 ? 3.496 29.030 -5.920 1.00 91.94 384 LYS A O 1
ATOM 2989 N N . LEU A 1 385 ? 4.958 27.417 -5.319 1.00 93.62 385 LEU A N 1
ATOM 2990 C CA . LEU A 1 385 ? 6.022 27.812 -6.237 1.00 93.62 385 LEU A CA 1
ATOM 2991 C C . LEU A 1 385 ? 5.711 27.358 -7.667 1.00 93.62 385 LEU A C 1
ATOM 2993 O O . LEU A 1 385 ? 5.779 28.159 -8.596 1.00 93.62 385 LEU A O 1
ATOM 2997 N N . TYR A 1 386 ? 5.334 26.090 -7.842 1.00 95.44 386 TYR A N 1
ATOM 2998 C CA . TYR A 1 386 ? 5.149 25.485 -9.159 1.00 95.44 386 TYR A CA 1
ATOM 2999 C C . TYR A 1 386 ? 3.823 25.867 -9.840 1.00 95.44 386 TYR A C 1
ATOM 3001 O O . TYR A 1 386 ? 3.780 25.995 -11.068 1.00 95.44 386 TYR A O 1
ATOM 3009 N N . LYS A 1 387 ? 2.760 26.072 -9.046 1.00 94.06 387 LYS A N 1
ATOM 3010 C CA . LYS A 1 387 ? 1.390 26.426 -9.465 1.00 94.06 387 LYS A CA 1
ATOM 3011 C C . LYS A 1 387 ? 0.810 25.470 -10.519 1.00 94.06 387 LYS A C 1
ATOM 3013 O O . LYS A 1 387 ? 0.618 25.872 -11.673 1.00 94.06 387 LYS A O 1
ATOM 3018 N N . PRO A 1 388 ? 0.536 24.207 -10.147 1.00 94.75 388 PRO A N 1
ATOM 3019 C CA . PRO A 1 388 ? 0.087 23.197 -11.095 1.00 94.75 388 PRO A CA 1
ATOM 3020 C C . PRO A 1 388 ? -1.299 23.466 -11.686 1.00 94.75 388 PRO A C 1
ATOM 3022 O O . PRO A 1 388 ? -2.148 24.126 -11.088 1.00 94.75 388 PRO A O 1
ATOM 3025 N N . THR A 1 389 ? -1.516 22.890 -12.867 1.00 93.44 389 THR A N 1
ATOM 3026 C CA . THR A 1 389 ? -2.797 22.924 -13.600 1.00 93.44 389 THR A CA 1
ATOM 3027 C C . THR A 1 389 ? -3.691 21.729 -13.305 1.00 93.44 389 THR A C 1
ATOM 3029 O O . THR A 1 389 ? -4.905 21.845 -13.387 1.00 93.44 389 THR A O 1
ATOM 3032 N N . HIS A 1 390 ? -3.115 20.576 -12.985 1.00 91.94 390 HIS A N 1
ATOM 3033 C CA . HIS A 1 390 ? -3.859 19.388 -12.595 1.00 91.94 390 HIS A CA 1
ATOM 3034 C C . HIS A 1 390 ? -2.971 18.478 -11.758 1.00 91.94 390 HIS A C 1
ATOM 3036 O O . HIS A 1 390 ? -1.743 18.570 -11.812 1.00 91.94 390 HIS A O 1
ATOM 3042 N N . MET A 1 391 ? -3.590 17.629 -10.946 1.00 90.12 391 MET A N 1
ATOM 3043 C CA . MET A 1 391 ? -2.880 16.679 -10.095 1.00 90.12 391 MET A CA 1
ATOM 3044 C C . MET A 1 391 ? -3.694 15.410 -9.895 1.00 90.12 391 MET A C 1
ATOM 3046 O O . MET A 1 391 ? -4.913 15.467 -9.697 1.00 90.12 391 MET A O 1
ATOM 3050 N N . SER A 1 392 ? -2.985 14.291 -9.856 1.00 89.19 392 SER A N 1
ATOM 3051 C CA . SER A 1 392 ? -3.512 12.999 -9.439 1.00 89.19 392 SER A CA 1
ATOM 3052 C C . SER A 1 392 ? -3.209 12.787 -7.964 1.00 89.19 392 SER A C 1
ATOM 3054 O O . SER A 1 392 ? -2.089 12.983 -7.512 1.00 89.19 392 SER A O 1
ATOM 3056 N N . ASN A 1 393 ? -4.222 12.417 -7.191 1.00 84.31 393 ASN A N 1
ATOM 3057 C CA . ASN A 1 393 ? -4.137 12.279 -5.743 1.00 84.31 393 ASN A CA 1
ATOM 3058 C C . ASN A 1 393 ? -4.858 11.011 -5.278 1.00 84.31 393 ASN A C 1
ATOM 3060 O O . ASN A 1 393 ? -5.660 10.407 -5.992 1.00 84.31 393 ASN A O 1
ATOM 3064 N N . VAL A 1 394 ? -4.618 10.637 -4.025 1.00 79.25 394 VAL A N 1
ATOM 3065 C CA . VAL A 1 394 ? -5.332 9.551 -3.341 1.00 79.25 394 VAL A CA 1
ATOM 3066 C C . VAL A 1 394 ? -6.298 10.118 -2.290 1.00 79.25 394 VAL A C 1
ATOM 3068 O O . VAL A 1 394 ? -6.037 11.204 -1.761 1.00 79.25 394 VAL A O 1
ATOM 3071 N N . PRO A 1 395 ? -7.386 9.406 -1.933 1.00 73.06 395 PRO A N 1
ATOM 3072 C CA . PRO A 1 395 ? -8.415 9.912 -1.017 1.00 73.06 395 PRO A CA 1
ATOM 3073 C C . PRO A 1 395 ? -7.873 10.475 0.302 1.00 73.06 395 PRO A C 1
ATOM 3075 O O . PRO A 1 395 ? -8.319 11.523 0.759 1.00 73.06 395 PRO A O 1
ATOM 3078 N N . ARG A 1 396 ? -6.836 9.846 0.873 1.00 65.25 396 ARG A N 1
ATOM 3079 C CA . ARG A 1 396 ? -6.196 10.284 2.125 1.00 65.25 396 ARG A CA 1
ATOM 3080 C C . ARG A 1 396 ? -5.651 11.717 2.061 1.00 65.25 396 ARG A C 1
ATOM 3082 O O . ARG A 1 396 ? -5.736 12.438 3.055 1.00 65.25 396 ARG A O 1
ATOM 3089 N N . VAL A 1 397 ? -5.103 12.133 0.917 1.00 74.00 397 VAL A N 1
ATOM 3090 C CA . VAL A 1 397 ? -4.597 13.504 0.717 1.00 74.00 397 VAL A CA 1
ATOM 3091 C C . VAL A 1 397 ? -5.764 14.490 0.717 1.00 74.00 397 VAL A C 1
ATOM 3093 O O . VAL A 1 397 ? -5.706 15.515 1.394 1.00 74.00 397 VAL A O 1
ATOM 3096 N N . TYR A 1 398 ? -6.864 14.140 0.049 1.00 77.75 398 TYR A N 1
ATOM 3097 C CA . TYR A 1 398 ? -8.072 14.960 0.019 1.00 77.75 398 TYR A CA 1
ATOM 3098 C C . TYR A 1 398 ? -8.747 15.096 1.379 1.00 77.75 398 TYR A C 1
ATOM 3100 O O . TYR A 1 398 ? -9.164 16.199 1.718 1.00 77.75 398 TYR A O 1
ATOM 3108 N N . SER A 1 399 ? -8.797 14.038 2.191 1.00 66.62 399 SER A N 1
ATOM 3109 C CA . SER A 1 399 ? -9.308 14.132 3.566 1.00 66.62 399 SER A CA 1
ATOM 3110 C C . SER A 1 399 ? -8.471 15.095 4.416 1.00 66.62 399 SER A C 1
ATOM 3112 O O . SER A 1 399 ? -9.029 15.893 5.167 1.00 66.62 399 SER A O 1
ATOM 3114 N N . LYS A 1 400 ? -7.136 15.090 4.260 1.00 68.75 400 LYS A N 1
ATOM 3115 C CA . LYS A 1 400 ? -6.253 16.059 4.936 1.00 68.75 400 LYS A CA 1
ATOM 3116 C C . LYS A 1 400 ? -6.478 17.490 4.428 1.00 68.75 400 LYS A C 1
ATOM 3118 O O . LYS A 1 400 ? -6.530 18.414 5.238 1.00 68.75 400 LYS A O 1
ATOM 3123 N N . PHE A 1 401 ? -6.659 17.686 3.118 1.00 74.38 401 PHE A N 1
ATOM 3124 C CA . PHE A 1 401 ? -7.006 18.999 2.560 1.00 74.38 401 PHE A CA 1
ATOM 3125 C C . PHE A 1 401 ? -8.374 19.491 3.032 1.00 74.38 401 PHE A C 1
ATOM 3127 O O . PHE A 1 401 ? -8.498 20.658 3.393 1.00 74.38 401 PHE A O 1
ATOM 3134 N N . GLU A 1 402 ? -9.383 18.621 3.085 1.00 75.44 402 GLU A N 1
ATOM 3135 C CA . GLU A 1 402 ? -10.701 18.953 3.622 1.00 75.44 402 GLU A CA 1
ATOM 3136 C C . GLU A 1 402 ? -10.598 19.411 5.082 1.00 75.44 402 GLU A C 1
ATOM 3138 O O . GLU A 1 402 ? -11.086 20.496 5.403 1.00 75.44 402 GLU A O 1
ATOM 3143 N N . ALA A 1 403 ? -9.926 18.640 5.944 1.00 66.06 403 ALA A N 1
ATOM 3144 C CA . ALA A 1 403 ? -9.745 18.987 7.355 1.00 66.06 403 ALA A CA 1
ATOM 3145 C C . ALA A 1 403 ? -9.044 20.347 7.524 1.00 66.06 403 ALA A C 1
ATOM 3147 O O . ALA A 1 403 ? -9.542 21.226 8.233 1.00 66.06 403 ALA A O 1
ATOM 3148 N N . ALA A 1 404 ? -7.942 20.568 6.799 1.00 69.06 404 ALA A N 1
ATOM 3149 C CA . ALA A 1 404 ? -7.208 21.831 6.831 1.00 69.06 404 ALA A CA 1
ATOM 3150 C C . ALA A 1 404 ? -8.056 23.020 6.338 1.00 69.06 404 ALA A C 1
ATOM 3152 O O . ALA A 1 404 ? -8.051 24.091 6.951 1.00 69.06 404 ALA A O 1
ATOM 3153 N N . LEU A 1 405 ? -8.822 22.842 5.256 1.00 74.94 405 LEU A N 1
ATOM 3154 C CA . LEU A 1 405 ? -9.700 23.881 4.716 1.00 74.94 405 LEU A CA 1
ATOM 3155 C C . LEU A 1 405 ? -10.850 24.204 5.666 1.00 74.94 405 LEU A C 1
ATOM 3157 O O . LEU A 1 405 ? -11.148 25.383 5.860 1.00 74.94 405 LEU A O 1
ATOM 3161 N N . ARG A 1 406 ? -11.481 23.200 6.285 1.00 72.81 406 ARG A N 1
ATOM 3162 C CA . ARG A 1 406 ? -12.546 23.409 7.280 1.00 72.81 406 ARG A CA 1
ATOM 3163 C C . ARG A 1 406 ? -12.030 24.190 8.482 1.00 72.81 406 ARG A C 1
ATOM 3165 O O . ARG A 1 406 ? -12.628 25.215 8.815 1.00 72.81 406 ARG A O 1
ATOM 3172 N N . ALA A 1 407 ? -10.878 23.804 9.033 1.00 66.19 407 ALA A N 1
ATOM 3173 C CA . ALA A 1 407 ? -10.209 24.529 10.114 1.00 66.19 407 ALA A CA 1
ATOM 3174 C C . ALA A 1 407 ? -9.920 26.000 9.744 1.00 66.19 407 ALA A C 1
ATOM 3176 O O . ALA A 1 407 ? -10.138 26.910 10.547 1.00 66.19 407 ALA A O 1
ATOM 3177 N N . ALA A 1 408 ? -9.491 26.253 8.503 1.00 65.00 408 ALA A N 1
ATOM 3178 C CA . ALA A 1 408 ? -9.190 27.594 8.003 1.00 65.00 408 ALA A CA 1
ATOM 3179 C C . ALA A 1 408 ? -10.432 28.443 7.644 1.00 65.00 408 ALA A C 1
ATOM 3181 O O . ALA A 1 408 ? -10.304 29.658 7.472 1.00 65.00 408 ALA A O 1
ATOM 3182 N N . THR A 1 409 ? -11.624 27.844 7.522 1.00 68.56 409 THR A N 1
ATOM 3183 C CA . THR A 1 409 ? -12.835 28.513 7.005 1.00 68.56 409 THR A CA 1
ATOM 3184 C C . THR A 1 409 ? -14.042 28.371 7.934 1.00 68.56 409 THR A C 1
ATOM 3186 O O . THR A 1 409 ? -14.371 29.289 8.687 1.00 68.56 409 THR A O 1
ATOM 3189 N N . VAL A 1 410 ? -14.704 27.217 7.877 1.00 60.72 410 VAL A N 1
ATOM 3190 C CA . VAL A 1 410 ? -15.962 26.870 8.552 1.00 60.72 410 VAL A CA 1
ATOM 3191 C C . VAL A 1 410 ? -15.789 26.708 10.063 1.00 60.72 410 VAL A C 1
ATOM 3193 O O . VAL A 1 410 ? -16.752 26.846 10.814 1.00 60.72 410 VAL A O 1
ATOM 3196 N N . GLU A 1 411 ? -14.569 26.474 10.534 1.00 59.22 411 GLU A N 1
ATOM 3197 C CA . GLU A 1 411 ? -14.238 26.277 11.949 1.00 59.22 411 GLU A CA 1
ATOM 3198 C C . GLU A 1 411 ? -13.280 27.356 12.478 1.00 59.22 411 GLU A C 1
ATOM 3200 O O . GLU A 1 411 ? -12.704 27.209 13.554 1.00 59.22 411 GLU A O 1
ATOM 3205 N N . HIS A 1 412 ? -13.139 28.475 11.750 1.00 56.06 412 HIS A N 1
ATOM 3206 C CA . HIS A 1 412 ? -12.161 29.519 12.057 1.00 56.06 412 HIS A CA 1
ATOM 3207 C C . HIS A 1 412 ? -12.296 30.021 13.517 1.00 56.06 412 HIS A C 1
ATOM 3209 O O . HIS A 1 412 ? -13.294 30.670 13.861 1.00 56.06 412 HIS A O 1
ATOM 3215 N N . PRO A 1 413 ? -11.286 29.801 14.383 1.00 46.50 413 PRO A N 1
ATOM 3216 C CA . PRO A 1 413 ? -11.458 29.847 15.839 1.00 46.50 413 PRO A CA 1
ATOM 3217 C C . PRO A 1 413 ? -11.664 31.251 16.427 1.00 46.50 413 PRO A C 1
ATOM 3219 O O . PRO A 1 413 ? -12.067 31.373 17.580 1.00 46.50 413 PRO A O 1
ATOM 3222 N N . THR A 1 414 ? -11.398 32.314 15.662 1.00 45.94 414 THR A N 1
ATOM 3223 C CA . THR A 1 414 ? -11.344 33.697 16.176 1.00 45.94 414 THR A CA 1
ATOM 3224 C C . THR A 1 414 ? -12.296 34.693 15.500 1.00 45.94 414 THR A C 1
ATOM 3226 O O . THR A 1 414 ? -12.318 35.855 15.893 1.00 45.94 414 THR A O 1
ATOM 3229 N N . SER A 1 415 ? -13.101 34.303 14.497 1.00 61.88 415 SER A N 1
ATOM 3230 C CA . SER A 1 415 ? -13.979 35.260 13.792 1.00 61.88 415 SER A CA 1
ATOM 3231 C C . SER A 1 415 ? -15.296 34.639 13.323 1.00 61.88 415 SER A C 1
ATOM 3233 O O . SER A 1 415 ? -15.370 34.022 12.260 1.00 61.88 415 SER A O 1
ATOM 3235 N N . ALA A 1 416 ? -16.364 34.870 14.093 1.00 68.44 416 ALA A N 1
ATOM 3236 C CA . ALA A 1 416 ? -17.720 34.416 13.769 1.00 68.44 416 ALA A CA 1
ATOM 3237 C C . ALA A 1 416 ? -18.244 34.995 12.438 1.00 68.44 416 ALA A C 1
ATOM 3239 O O . ALA A 1 416 ? -18.954 34.316 11.698 1.00 68.44 416 ALA A O 1
ATOM 3240 N N . LEU A 1 417 ? -17.841 36.226 12.096 1.00 68.75 417 LEU A N 1
ATOM 3241 C CA . LEU A 1 417 ? -18.232 36.887 10.849 1.00 68.75 417 LEU A CA 1
ATOM 3242 C C . LEU A 1 417 ? -17.618 36.196 9.619 1.00 68.75 417 LEU A C 1
ATOM 3244 O O . LEU A 1 417 ? -18.323 35.918 8.651 1.00 68.75 417 LEU A O 1
ATOM 3248 N N . LYS A 1 418 ? -16.314 35.871 9.668 1.00 68.50 418 LYS A N 1
ATOM 3249 C CA . LYS A 1 418 ? -15.638 35.127 8.592 1.00 68.50 418 LYS A CA 1
ATOM 3250 C C . LYS A 1 418 ? -16.221 33.723 8.451 1.00 68.50 418 LYS A C 1
ATOM 3252 O O . LYS A 1 418 ? -16.501 33.309 7.333 1.00 68.50 418 LYS A O 1
ATOM 3257 N N . ARG A 1 419 ? -16.472 33.039 9.573 1.00 75.19 419 ARG A N 1
ATOM 3258 C CA . ARG A 1 419 ? -17.114 31.717 9.607 1.00 75.19 419 ARG A CA 1
ATOM 3259 C C . ARG A 1 419 ? -18.458 31.716 8.872 1.00 75.19 419 ARG A C 1
ATOM 3261 O O . ARG A 1 419 ? -18.659 30.904 7.978 1.00 75.19 419 ARG A O 1
ATOM 3268 N N . SER A 1 420 ? -19.341 32.658 9.210 1.00 74.94 420 SER A N 1
ATOM 3269 C CA . SER A 1 420 ? -20.657 32.802 8.571 1.00 74.94 420 SER A CA 1
ATOM 3270 C C . SER A 1 420 ? -20.548 33.091 7.068 1.00 74.94 420 SER A C 1
ATOM 3272 O O . SER A 1 420 ? -21.262 32.491 6.266 1.00 74.94 420 SER A O 1
ATOM 3274 N N . LEU A 1 421 ? -19.597 33.945 6.665 1.00 79.75 421 LEU A N 1
ATOM 3275 C CA . LEU A 1 421 ? -19.341 34.239 5.254 1.00 79.75 421 LEU A CA 1
ATOM 3276 C C . LEU A 1 421 ? -18.879 32.995 4.479 1.00 79.75 421 LEU A C 1
ATOM 3278 O O . LEU A 1 421 ? -19.469 32.683 3.449 1.00 79.75 421 LEU A O 1
ATOM 3282 N N . PHE A 1 422 ? -17.857 32.278 4.960 1.00 80.25 422 PHE A N 1
ATOM 3283 C CA . PHE A 1 422 ? -17.354 31.071 4.293 1.00 80.25 422 PHE A CA 1
ATOM 3284 C C . PHE A 1 422 ? -18.419 29.974 4.213 1.00 80.25 422 PHE A C 1
ATOM 3286 O O . PHE A 1 422 ? -18.589 29.379 3.152 1.00 80.25 422 PHE A O 1
ATOM 3293 N N . GLN A 1 423 ? -19.163 29.752 5.300 1.00 80.69 423 GLN A N 1
ATOM 3294 C CA . GLN A 1 423 ? -20.253 28.779 5.336 1.00 80.69 423 GLN A CA 1
ATOM 3295 C C . GLN A 1 423 ? -21.311 29.104 4.277 1.00 80.69 423 GLN A C 1
ATOM 3297 O O . GLN A 1 423 ? -21.636 28.257 3.452 1.00 80.69 423 GLN A O 1
ATOM 3302 N N . LYS A 1 424 ? -21.765 30.363 4.219 1.00 83.25 424 LYS A N 1
ATOM 3303 C CA . LYS A 1 424 ? -22.742 30.810 3.222 1.00 83.25 424 LYS A CA 1
ATOM 3304 C C . LYS A 1 424 ? -22.238 30.621 1.790 1.00 83.25 424 LYS A C 1
ATOM 3306 O O . LYS A 1 424 ? -23.007 30.186 0.938 1.00 83.25 424 LYS A O 1
ATOM 3311 N N . VAL A 1 425 ? -20.970 30.940 1.519 1.00 83.00 425 VAL A N 1
ATOM 3312 C CA . VAL A 1 425 ? -20.357 30.761 0.190 1.00 83.00 425 VAL A CA 1
ATOM 3313 C C . VAL A 1 425 ? -20.370 29.290 -0.227 1.00 83.00 425 VAL A C 1
ATOM 3315 O O . VAL A 1 425 ? -20.802 28.979 -1.336 1.00 83.00 425 VAL A O 1
ATOM 3318 N N . ILE A 1 426 ? -19.920 28.399 0.660 1.00 82.56 426 ILE A N 1
ATOM 3319 C CA . ILE A 1 426 ? -19.829 26.961 0.390 1.00 82.56 426 ILE A CA 1
ATOM 3320 C C . ILE A 1 426 ? -21.228 26.361 0.219 1.00 82.56 426 ILE A C 1
ATOM 3322 O O . ILE A 1 426 ? -21.479 25.720 -0.798 1.00 82.56 426 ILE A O 1
ATOM 3326 N N . ASP A 1 427 ? -22.158 26.637 1.136 1.00 83.69 427 ASP A N 1
ATOM 3327 C CA . ASP A 1 427 ? -23.527 26.108 1.079 1.00 83.69 427 ASP A CA 1
ATOM 3328 C C . ASP A 1 427 ? -24.269 26.570 -0.178 1.00 83.69 427 ASP A C 1
ATOM 3330 O O . ASP A 1 427 ? -24.937 25.772 -0.830 1.00 83.69 427 ASP A O 1
ATOM 3334 N N . THR A 1 428 ? -24.098 27.838 -0.574 1.00 82.38 428 THR A N 1
ATOM 3335 C CA . THR A 1 428 ? -24.701 28.366 -1.809 1.00 82.38 428 THR A CA 1
ATOM 3336 C C . THR A 1 428 ? -24.194 27.608 -3.035 1.00 82.38 428 THR A C 1
ATOM 3338 O O . THR A 1 428 ? -24.978 27.274 -3.919 1.00 82.38 428 THR A O 1
ATOM 3341 N N . LYS A 1 429 ? -22.889 27.321 -3.105 1.00 82.69 429 LYS A N 1
ATOM 3342 C CA . LYS A 1 429 ? -22.309 26.564 -4.223 1.00 82.69 429 LYS A CA 1
ATOM 3343 C C . LYS A 1 429 ? -22.743 25.102 -4.234 1.00 82.69 429 LYS A C 1
ATOM 3345 O O . LYS A 1 429 ? -22.995 24.561 -5.305 1.00 82.69 429 LYS A O 1
ATOM 3350 N N . ILE A 1 430 ? -22.831 24.475 -3.065 1.00 81.00 430 ILE A N 1
ATOM 3351 C CA . ILE A 1 430 ? -23.340 23.107 -2.929 1.00 81.00 430 ILE A CA 1
ATOM 3352 C C . ILE A 1 430 ? -24.784 23.030 -3.438 1.00 81.00 430 ILE A C 1
ATOM 3354 O O . ILE A 1 430 ? -25.102 22.169 -4.254 1.00 81.00 430 ILE A O 1
ATOM 3358 N N . GLU A 1 431 ? -25.640 23.963 -3.019 1.00 79.81 431 GLU A N 1
ATOM 3359 C CA . GLU A 1 431 ? -27.042 23.993 -3.437 1.00 79.81 431 GLU A CA 1
ATOM 3360 C C . GLU A 1 431 ? -27.185 24.195 -4.953 1.00 79.81 431 GLU A C 1
ATOM 3362 O O . GLU A 1 431 ? -27.890 23.435 -5.614 1.00 79.81 431 GLU A O 1
ATOM 3367 N N . LYS A 1 432 ? -26.438 25.143 -5.534 1.00 75.00 432 LYS A N 1
ATOM 3368 C CA . LYS A 1 432 ? -26.430 25.368 -6.989 1.00 75.00 432 LYS A CA 1
ATOM 3369 C C . LYS A 1 432 ? -25.983 24.147 -7.791 1.00 75.00 432 LYS A C 1
ATOM 3371 O O . LYS A 1 432 ? -26.566 23.853 -8.833 1.00 75.00 432 LYS A O 1
ATOM 3376 N N . ARG A 1 433 ? -24.975 23.413 -7.302 1.00 73.06 433 ARG A N 1
ATOM 3377 C CA . ARG A 1 433 ? -24.524 22.154 -7.919 1.00 73.06 433 ARG A CA 1
ATOM 3378 C C . ARG A 1 433 ? -25.623 21.093 -7.892 1.00 73.06 433 ARG A C 1
ATOM 3380 O O . ARG A 1 433 ? -25.868 20.452 -8.907 1.00 73.06 433 ARG A O 1
ATOM 3387 N N . ARG A 1 434 ? -26.324 20.932 -6.764 1.00 72.00 434 ARG A N 1
ATOM 3388 C CA . ARG A 1 434 ? -27.433 19.965 -6.637 1.00 72.00 434 ARG A CA 1
ATOM 3389 C C . ARG A 1 434 ? -28.594 20.270 -7.578 1.00 72.00 434 ARG A C 1
ATOM 3391 O O . ARG A 1 434 ? -29.222 19.349 -8.094 1.00 72.00 434 ARG A O 1
ATOM 3398 N N . GLN A 1 435 ? -28.845 21.548 -7.840 1.00 66.00 435 GLN A N 1
ATOM 3399 C CA . GLN A 1 435 ? -29.890 22.002 -8.758 1.00 66.00 435 GLN A CA 1
ATOM 3400 C C . GLN A 1 435 ? -29.511 21.861 -10.244 1.00 66.00 435 GLN A C 1
ATOM 3402 O O . GLN A 1 435 ? -30.336 22.169 -11.099 1.00 66.00 435 GLN A O 1
ATOM 3407 N N . HIS A 1 436 ? -28.304 21.366 -10.562 1.00 62.09 436 HIS A N 1
ATOM 3408 C CA . HIS A 1 436 ? -27.794 21.210 -11.931 1.00 62.09 436 HIS A CA 1
ATOM 3409 C C . HIS A 1 436 ? -27.908 22.508 -12.763 1.00 62.09 436 HIS A C 1
ATOM 3411 O O . HIS A 1 436 ? -28.113 22.464 -13.977 1.00 62.09 436 HIS A O 1
ATOM 3417 N N . GLU A 1 437 ? -27.789 23.679 -12.118 1.00 52.88 437 GLU A N 1
ATOM 3418 C CA . GLU A 1 437 ? -27.833 24.967 -12.816 1.00 52.88 437 GLU A CA 1
ATOM 3419 C C . GLU A 1 437 ? -26.658 25.085 -13.802 1.00 52.88 437 GLU A C 1
ATOM 3421 O O . GLU A 1 437 ? -25.507 24.781 -13.473 1.00 52.88 437 GLU A O 1
ATOM 3426 N N . VAL A 1 438 ? -26.923 25.603 -15.006 1.00 42.78 438 VAL A N 1
ATOM 3427 C CA . VAL A 1 438 ? -25.869 25.977 -15.961 1.00 42.78 438 VAL A CA 1
ATOM 3428 C C . VAL A 1 438 ? -24.962 27.021 -15.292 1.00 42.78 438 VAL A C 1
ATOM 3430 O O . VAL A 1 438 ? -25.442 28.064 -14.855 1.00 42.78 438 VAL A O 1
ATOM 3433 N N . ASN A 1 439 ? -23.655 26.747 -15.201 1.00 47.66 439 ASN A N 1
ATOM 3434 C CA . ASN A 1 439 ? -22.664 27.530 -14.438 1.00 47.66 439 ASN A CA 1
ATOM 3435 C C . ASN A 1 439 ? -22.834 27.524 -12.902 1.00 47.66 439 ASN A C 1
ATOM 3437 O O . ASN A 1 439 ? -22.267 28.396 -12.235 1.00 47.66 439 ASN A O 1
ATOM 3441 N N . GLY A 1 440 ? -23.533 26.536 -12.325 1.00 50.81 440 GLY A N 1
ATOM 3442 C CA . GLY A 1 440 ? -23.729 26.379 -10.872 1.00 50.81 440 GLY A CA 1
ATOM 3443 C C . GLY A 1 440 ? -22.433 26.326 -10.043 1.00 50.81 440 GLY A C 1
ATOM 3444 O O . GLY A 1 440 ? -22.440 26.606 -8.844 1.00 50.81 440 GLY A O 1
ATOM 3445 N N . ASP A 1 441 ? -21.302 26.065 -10.703 1.00 53.25 441 ASP A N 1
ATOM 3446 C CA . ASP A 1 441 ? -19.953 26.035 -10.132 1.00 53.25 441 ASP A CA 1
ATOM 3447 C C . ASP A 1 441 ? -19.333 27.421 -9.912 1.00 53.25 441 ASP A C 1
ATOM 3449 O O . ASP A 1 441 ? -18.367 27.547 -9.149 1.00 53.25 441 ASP A O 1
ATOM 3453 N N . SER A 1 442 ? -19.877 28.459 -10.550 1.00 59.34 442 SER A N 1
ATOM 3454 C CA . SER A 1 442 ? -19.289 29.798 -10.587 1.00 59.34 442 SER A CA 1
ATOM 3455 C C . SER A 1 442 ? -20.189 30.843 -9.927 1.00 59.34 442 SER A C 1
ATOM 3457 O O . SER A 1 442 ? -21.392 30.937 -10.168 1.00 59.34 442 SER A O 1
ATOM 3459 N N . HIS A 1 443 ? -19.596 31.651 -9.057 1.00 68.62 443 HIS A N 1
ATOM 3460 C CA . HIS A 1 443 ? -20.232 32.809 -8.451 1.00 68.62 443 HIS A CA 1
ATOM 3461 C C . HIS A 1 443 ? -19.230 33.960 -8.464 1.00 68.62 443 HIS A C 1
ATOM 3463 O O . HIS A 1 443 ? -18.375 34.046 -7.583 1.00 68.62 443 HIS A O 1
ATOM 3469 N N . LEU A 1 444 ? -19.373 34.873 -9.433 1.00 68.56 444 LEU A N 1
ATOM 3470 C CA . LEU A 1 444 ? -18.441 35.976 -9.726 1.00 68.56 444 LEU A CA 1
ATOM 3471 C C . LEU A 1 444 ? -17.855 36.640 -8.468 1.00 68.56 444 LEU A C 1
ATOM 3473 O O . LEU A 1 444 ? -16.641 36.734 -8.308 1.00 68.56 444 LEU A O 1
ATOM 3477 N N . LEU A 1 445 ? -18.706 37.043 -7.521 1.00 72.56 445 LEU A N 1
ATOM 3478 C CA . LEU A 1 445 ? -18.250 37.711 -6.298 1.00 72.56 445 LEU A CA 1
ATOM 3479 C C . LEU A 1 445 ? -17.480 36.786 -5.346 1.00 72.56 445 LEU A C 1
ATOM 3481 O O . LEU A 1 445 ? -16.514 37.222 -4.726 1.00 72.56 445 LEU A O 1
ATOM 3485 N N . TYR A 1 446 ? -17.887 35.525 -5.206 1.00 79.50 446 TYR A N 1
ATOM 3486 C CA . TYR A 1 446 ? -17.300 34.594 -4.234 1.00 79.50 446 TYR A CA 1
ATOM 3487 C C . TYR A 1 446 ? -16.006 33.984 -4.768 1.00 79.50 446 TYR A C 1
ATOM 3489 O O . TYR A 1 446 ? -15.039 33.833 -4.017 1.00 79.50 446 TYR A O 1
ATOM 3497 N N . ASP A 1 447 ? -15.959 33.739 -6.075 1.00 77.69 447 ASP A N 1
ATOM 3498 C CA . ASP A 1 447 ? -14.790 33.225 -6.778 1.00 77.69 447 ASP A CA 1
ATOM 3499 C C . ASP A 1 447 ? -13.628 34.215 -6.709 1.00 77.69 447 ASP A C 1
ATOM 3501 O O . ASP A 1 447 ? -12.527 33.862 -6.280 1.00 77.69 447 ASP A O 1
ATOM 3505 N N . HIS A 1 448 ? -13.889 35.489 -7.020 1.00 78.94 448 HIS A N 1
ATOM 3506 C CA . HIS A 1 448 ? -12.852 36.522 -7.046 1.00 78.94 448 HIS A CA 1
ATOM 3507 C C . HIS A 1 448 ? -12.344 36.952 -5.660 1.00 78.94 448 HIS A C 1
ATOM 3509 O O . HIS A 1 448 ? -11.199 37.414 -5.541 1.00 78.94 448 HIS A O 1
ATOM 3515 N N . THR A 1 449 ? -13.159 36.811 -4.609 1.00 77.25 449 THR A N 1
ATOM 3516 C CA . THR A 1 449 ? -12.829 37.329 -3.268 1.00 77.25 449 THR A CA 1
ATOM 3517 C C . THR A 1 449 ? -12.390 36.250 -2.281 1.00 77.25 449 THR A C 1
ATOM 3519 O O . THR A 1 449 ? -11.366 36.424 -1.615 1.00 77.25 449 THR A O 1
ATOM 3522 N N . VAL A 1 450 ? -13.138 35.148 -2.183 1.00 79.25 450 VAL A N 1
ATOM 3523 C CA . VAL A 1 450 ? -12.994 34.128 -1.137 1.00 79.25 450 VAL A CA 1
ATOM 3524 C C . VAL A 1 450 ? -12.226 32.919 -1.665 1.00 79.25 450 VAL A C 1
ATOM 3526 O O . VAL A 1 450 ? -11.171 32.576 -1.132 1.00 79.25 450 VAL A O 1
ATOM 3529 N N . ILE A 1 451 ? -12.700 32.314 -2.754 1.00 83.12 451 ILE A N 1
ATOM 3530 C CA . ILE A 1 451 ? -12.144 31.059 -3.279 1.00 83.12 451 ILE A CA 1
ATOM 3531 C C . ILE A 1 451 ? -10.747 31.271 -3.853 1.00 83.12 451 ILE A C 1
ATOM 3533 O O . ILE A 1 451 ? -9.851 30.482 -3.569 1.00 83.12 451 ILE A O 1
ATOM 3537 N N . ARG A 1 452 ? -10.499 32.382 -4.559 1.00 85.56 452 ARG A N 1
ATOM 3538 C CA . ARG A 1 452 ? -9.150 32.729 -5.033 1.00 85.56 452 ARG A CA 1
ATOM 3539 C C . ARG A 1 452 ? -8.111 32.752 -3.905 1.00 85.56 452 ARG A C 1
ATOM 3541 O O . ARG A 1 452 ? -7.002 32.265 -4.092 1.00 85.56 452 ARG A O 1
ATOM 3548 N N . LYS A 1 453 ? -8.467 33.277 -2.725 1.00 83.31 453 LYS A N 1
ATOM 3549 C CA . LYS A 1 453 ? -7.564 33.295 -1.560 1.00 83.31 453 LYS A CA 1
ATOM 3550 C C . LYS A 1 453 ? -7.333 31.895 -0.994 1.00 83.31 453 LYS A C 1
ATOM 3552 O O . LYS A 1 453 ? -6.203 31.574 -0.639 1.00 83.31 453 LYS A O 1
ATOM 3557 N N . LEU A 1 454 ? -8.378 31.065 -0.933 1.00 83.25 454 LEU A N 1
ATOM 3558 C CA . LEU A 1 454 ? -8.254 29.670 -0.496 1.00 83.25 454 LEU A CA 1
ATOM 3559 C C . LEU A 1 454 ? -7.366 28.863 -1.443 1.00 83.25 454 LEU A C 1
ATOM 3561 O O . LEU A 1 454 ? -6.439 28.200 -0.987 1.00 83.25 454 LEU A O 1
ATOM 3565 N N . ARG A 1 455 ? -7.569 28.996 -2.755 1.00 87.50 455 ARG A N 1
ATOM 3566 C CA . ARG A 1 455 ? -6.729 28.357 -3.774 1.00 87.50 455 ARG A CA 1
ATOM 3567 C C . ARG A 1 455 ? -5.265 28.774 -3.647 1.00 87.50 455 ARG A C 1
ATOM 3569 O O . ARG A 1 455 ? -4.404 27.907 -3.541 1.00 87.50 455 ARG A O 1
ATOM 3576 N N . ALA A 1 456 ? -4.991 30.076 -3.553 1.00 86.75 456 ALA A N 1
ATOM 3577 C CA . ALA A 1 456 ? -3.632 30.595 -3.381 1.00 86.75 456 ALA A CA 1
ATOM 3578 C C . ALA A 1 456 ? -2.944 30.059 -2.109 1.00 86.75 456 ALA A C 1
ATOM 3580 O O . ALA A 1 456 ? -1.737 29.820 -2.087 1.00 86.75 456 ALA A O 1
ATOM 3581 N N . SER A 1 457 ? -3.707 29.801 -1.040 1.00 82.81 457 SER A N 1
ATOM 3582 C CA . SER A 1 457 ? -3.162 29.238 0.203 1.00 82.81 457 SER A CA 1
ATOM 3583 C C . SER A 1 457 ? -2.639 27.799 0.064 1.00 82.81 457 SER A C 1
ATOM 3585 O O . SER A 1 457 ? -1.793 27.399 0.865 1.00 82.81 457 SER A O 1
ATOM 3587 N N . LEU A 1 458 ? -3.081 27.069 -0.967 1.00 84.31 458 LEU A N 1
ATOM 3588 C CA . LEU A 1 458 ? -2.658 25.705 -1.307 1.00 84.31 458 LEU A CA 1
ATOM 3589 C C . LEU A 1 458 ? -1.753 25.639 -2.553 1.00 84.31 458 LEU A C 1
ATOM 3591 O O . LEU A 1 458 ? -1.285 24.560 -2.901 1.00 84.31 458 LEU A O 1
ATOM 3595 N N . GLY A 1 459 ? -1.528 26.762 -3.245 1.00 87.00 459 GLY A N 1
ATOM 3596 C CA . GLY A 1 459 ? -0.867 26.781 -4.559 1.00 87.00 459 GLY A CA 1
ATOM 3597 C C . GLY A 1 459 ? -1.766 26.329 -5.717 1.00 87.00 459 GLY A C 1
ATOM 3598 O O . GLY A 1 459 ? -1.282 25.954 -6.780 1.00 87.00 459 GLY A O 1
ATOM 3599 N N . TYR A 1 460 ? -3.087 26.342 -5.519 1.00 90.56 460 TYR A N 1
ATOM 3600 C CA . TYR A 1 460 ? -4.098 25.919 -6.496 1.00 90.56 460 TYR A CA 1
ATOM 3601 C C . TYR A 1 460 ? -4.531 27.061 -7.424 1.00 90.56 460 TYR A C 1
ATOM 3603 O O . TYR A 1 460 ? -5.598 27.006 -8.033 1.00 90.56 460 TYR A O 1
ATOM 3611 N N . ASP A 1 461 ? -3.735 28.122 -7.535 1.00 88.75 461 ASP A N 1
ATOM 3612 C CA . ASP A 1 461 ? -4.021 29.298 -8.357 1.00 88.75 461 ASP A CA 1
ATOM 3613 C C . ASP A 1 461 ? -4.464 28.893 -9.774 1.00 88.75 461 ASP A C 1
ATOM 3615 O O . ASP A 1 461 ? -5.554 29.269 -10.206 1.00 88.75 461 ASP A O 1
ATOM 3619 N N . ASN A 1 462 ? -3.700 28.004 -10.416 1.00 91.06 462 ASN A N 1
ATOM 3620 C CA . ASN A 1 462 ? -3.916 27.555 -11.795 1.00 91.06 462 ASN A CA 1
ATOM 3621 C C . ASN A 1 462 ? -4.628 26.194 -11.918 1.00 91.06 462 ASN A C 1
ATOM 3623 O O . ASN A 1 462 ? -4.760 25.680 -13.026 1.00 91.06 462 ASN A O 1
ATOM 3627 N N . MET A 1 463 ? -5.085 25.603 -10.810 1.00 90.69 463 MET A N 1
ATOM 3628 C CA . MET A 1 463 ? -5.646 24.249 -10.799 1.00 90.69 463 MET A CA 1
ATOM 3629 C C . MET A 1 463 ? -6.973 24.167 -11.576 1.00 90.69 463 MET A C 1
ATOM 3631 O O . MET A 1 463 ? -7.969 24.774 -11.186 1.00 90.69 463 MET A O 1
ATOM 3635 N N . LEU A 1 464 ? -7.013 23.400 -12.657 1.00 87.12 464 LEU A N 1
ATOM 3636 C CA . LEU A 1 464 ? -8.191 23.201 -13.502 1.00 87.12 464 LEU A CA 1
ATOM 3637 C C . LEU A 1 464 ? -9.047 22.046 -12.986 1.00 87.12 464 LEU A C 1
ATOM 3639 O O . LEU A 1 464 ? -10.252 22.193 -12.789 1.00 87.12 464 LEU A O 1
ATOM 3643 N N . TYR A 1 465 ? -8.415 20.906 -12.722 1.00 87.81 465 TYR A N 1
ATOM 3644 C CA . TYR A 1 465 ? -9.071 19.725 -12.181 1.00 87.81 465 TYR A CA 1
ATOM 3645 C C . TYR A 1 465 ? -8.088 18.879 -11.380 1.00 87.81 465 TYR A C 1
ATOM 3647 O O . TYR A 1 465 ? -6.872 19.025 -11.480 1.00 87.81 465 TYR A O 1
ATOM 3655 N N . THR A 1 466 ? -8.623 17.962 -10.588 1.00 89.00 466 THR A N 1
ATOM 3656 C CA . THR A 1 466 ? -7.834 16.941 -9.910 1.00 89.00 466 THR A CA 1
ATOM 3657 C C . THR A 1 466 ? -8.489 15.578 -10.082 1.00 89.00 466 THR A C 1
ATOM 3659 O O . THR A 1 466 ? -9.700 15.496 -10.296 1.00 89.00 466 THR A O 1
ATOM 3662 N N . VAL A 1 467 ? -7.695 14.514 -10.018 1.00 89.06 467 VAL A N 1
ATOM 3663 C CA . VAL A 1 467 ? -8.169 13.139 -10.213 1.00 89.06 467 V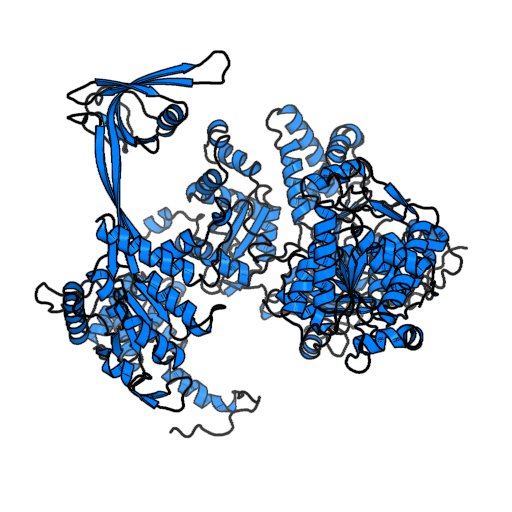AL A CA 1
ATOM 3664 C C . VAL A 1 467 ? -7.880 12.319 -8.966 1.00 89.06 467 VAL A C 1
ATOM 3666 O O . VAL A 1 467 ? -6.797 12.409 -8.385 1.00 89.06 467 VAL A O 1
ATOM 3669 N N . THR A 1 468 ? -8.841 11.498 -8.555 1.00 86.75 468 THR A N 1
ATOM 3670 C CA . THR A 1 468 ? -8.687 10.552 -7.455 1.00 86.75 468 THR A CA 1
ATOM 3671 C C . THR A 1 468 ? -8.947 9.117 -7.888 1.00 86.75 468 THR A C 1
ATOM 3673 O O . THR A 1 468 ? -9.815 8.845 -8.713 1.00 86.75 468 THR A O 1
ATOM 3676 N N . GLY A 1 469 ? -8.185 8.195 -7.310 1.00 83.81 469 GLY A N 1
ATOM 3677 C CA . GLY A 1 469 ? -8.290 6.760 -7.544 1.00 83.81 469 GLY A CA 1
ATOM 3678 C C . GLY A 1 469 ? -7.532 5.991 -6.465 1.00 83.81 469 GLY A C 1
ATOM 3679 O O . GLY A 1 469 ? -7.209 6.543 -5.412 1.00 83.81 469 GLY A O 1
ATOM 3680 N N . SER A 1 470 ? -7.208 4.722 -6.725 1.00 67.44 470 SER A N 1
ATOM 3681 C CA . SER A 1 470 ? -6.523 3.794 -5.800 1.00 67.44 470 SER A CA 1
ATOM 3682 C C . SER A 1 470 ? -7.359 3.312 -4.604 1.00 67.44 470 SER A C 1
ATOM 3684 O O . SER A 1 470 ? -7.224 2.151 -4.214 1.00 67.44 470 SER A O 1
ATOM 3686 N N . ALA A 1 471 ? -8.230 4.157 -4.050 1.00 66.44 471 ALA A N 1
ATOM 3687 C CA . ALA A 1 471 ? -9.158 3.820 -2.973 1.00 66.44 471 ALA A CA 1
ATOM 3688 C C . ALA A 1 471 ? -10.470 4.623 -3.106 1.00 66.44 471 ALA A C 1
ATOM 3690 O O . ALA A 1 471 ? -10.497 5.628 -3.826 1.00 66.44 471 ALA A O 1
ATOM 3691 N N . PRO A 1 472 ? -11.556 4.216 -2.427 1.00 67.44 472 PRO A N 1
ATOM 3692 C CA . PRO A 1 472 ? -12.796 4.983 -2.429 1.00 67.44 472 PRO A CA 1
ATOM 3693 C C . PRO A 1 472 ? -12.632 6.338 -1.723 1.00 67.44 472 PRO A C 1
ATOM 3695 O O . PRO A 1 472 ? -11.908 6.470 -0.737 1.00 67.44 472 PRO A O 1
ATOM 3698 N N . ILE A 1 473 ? -13.327 7.355 -2.229 1.00 72.19 473 ILE A N 1
ATOM 3699 C CA . ILE A 1 473 ? -13.465 8.672 -1.601 1.00 72.19 473 ILE A CA 1
ATOM 3700 C C . ILE A 1 473 ? -14.940 8.934 -1.343 1.00 72.19 473 ILE A C 1
ATOM 3702 O O . ILE A 1 473 ? -15.817 8.402 -2.028 1.00 72.19 473 ILE A O 1
ATOM 3706 N N . SER A 1 474 ? -15.229 9.789 -0.372 1.00 71.31 474 SER A N 1
ATOM 3707 C CA . SER A 1 474 ? -16.608 10.089 -0.080 1.00 71.31 474 SER A CA 1
ATOM 3708 C C . SER A 1 474 ? -17.280 11.110 -0.998 1.00 71.31 474 SER A C 1
ATOM 3710 O O . SER A 1 474 ? -16.670 12.136 -1.315 1.00 71.31 474 SER A O 1
ATOM 3712 N N . PRO A 1 475 ? -18.579 10.924 -1.314 1.00 76.38 475 PRO A N 1
ATOM 3713 C CA . PRO A 1 475 ? -19.374 11.926 -2.019 1.00 76.38 475 PRO A CA 1
ATOM 3714 C C . PRO A 1 475 ? -19.366 13.308 -1.352 1.00 76.38 475 PRO A C 1
ATOM 3716 O O . PRO A 1 475 ? -19.267 14.317 -2.043 1.00 76.38 475 PRO A O 1
ATOM 3719 N N . SER A 1 476 ? -19.433 13.375 -0.015 1.00 73.38 476 SER A N 1
ATOM 3720 C CA . SER A 1 476 ? -19.443 14.652 0.716 1.00 73.38 476 SER A CA 1
ATOM 3721 C C . SER A 1 476 ? -18.095 15.368 0.701 1.00 73.38 476 SER A C 1
ATOM 3723 O O . SER A 1 476 ? -18.076 16.593 0.628 1.00 73.38 476 SER A O 1
ATOM 3725 N N . THR A 1 477 ? -16.982 14.632 0.733 1.00 75.94 477 THR A N 1
ATOM 3726 C CA . THR A 1 477 ? -15.636 15.202 0.566 1.00 75.94 477 THR A CA 1
ATOM 3727 C C . THR A 1 477 ? -15.481 15.784 -0.834 1.00 75.94 477 THR A C 1
ATOM 3729 O O . THR A 1 477 ? -15.001 16.908 -0.972 1.00 75.94 477 THR A O 1
ATOM 3732 N N . ILE A 1 478 ? -15.934 15.063 -1.870 1.00 80.56 478 ILE A N 1
ATOM 3733 C CA . ILE A 1 478 ? -15.936 15.565 -3.252 1.00 80.56 478 ILE A CA 1
ATOM 3734 C C . ILE A 1 478 ? -16.750 16.862 -3.334 1.00 80.56 478 ILE A C 1
ATOM 3736 O O . ILE A 1 478 ? -16.223 17.887 -3.759 1.00 80.56 478 ILE A O 1
ATOM 3740 N N . GLU A 1 479 ? -18.003 16.838 -2.874 1.00 81.38 479 GLU A N 1
ATOM 3741 C CA . GLU A 1 479 ? -18.915 17.987 -2.911 1.00 81.38 479 GLU A CA 1
ATOM 3742 C C . GLU A 1 479 ? -18.326 19.207 -2.177 1.00 81.38 479 GLU A C 1
ATOM 3744 O O . GLU A 1 479 ? -18.319 20.319 -2.712 1.00 81.38 479 GLU A O 1
ATOM 3749 N N . PHE A 1 480 ? -17.753 18.999 -0.985 1.00 83.19 480 PHE A N 1
ATOM 3750 C CA . PHE A 1 480 ? -17.112 20.061 -0.211 1.00 83.19 480 PHE A CA 1
ATOM 3751 C C . PHE A 1 480 ? -15.887 20.645 -0.919 1.00 83.19 480 PHE A C 1
ATOM 3753 O O . PHE A 1 480 ? -15.788 21.865 -1.046 1.00 83.19 480 PHE A O 1
ATOM 3760 N N . LEU A 1 481 ? -14.953 19.810 -1.383 1.00 84.19 481 LEU A N 1
ATOM 3761 C CA . LEU A 1 481 ? -13.719 20.281 -2.020 1.00 84.19 481 LEU A CA 1
ATOM 3762 C C . LEU A 1 481 ? -14.007 21.018 -3.329 1.00 84.19 481 LEU A C 1
ATOM 3764 O O . LEU A 1 481 ? -13.438 22.084 -3.570 1.00 84.19 481 LEU A O 1
ATOM 3768 N N . GLN A 1 482 ? -14.935 20.502 -4.136 1.00 85.19 482 GLN A N 1
ATOM 3769 C CA . GLN A 1 482 ? -15.371 21.160 -5.365 1.00 85.19 482 GLN A CA 1
ATOM 3770 C C . GLN A 1 482 ? -16.016 22.527 -5.080 1.00 85.19 482 GLN A C 1
ATOM 3772 O O . GLN A 1 482 ? -15.750 23.502 -5.790 1.00 85.19 482 GLN A O 1
ATOM 3777 N N . ALA A 1 483 ? -16.828 22.641 -4.023 1.00 83.31 483 ALA A N 1
ATOM 3778 C CA . ALA A 1 483 ? -17.429 23.910 -3.615 1.00 83.31 483 ALA A CA 1
ATOM 3779 C C . ALA A 1 483 ? -16.402 24.897 -3.027 1.00 83.31 483 ALA A C 1
ATOM 3781 O O . ALA A 1 483 ? -16.411 26.077 -3.385 1.00 83.31 483 ALA A O 1
ATOM 3782 N N . ALA A 1 484 ? -15.501 24.426 -2.160 1.00 83.19 484 ALA A N 1
ATOM 3783 C CA . ALA A 1 484 ? -14.533 25.252 -1.440 1.00 83.19 484 ALA A CA 1
ATOM 3784 C C . ALA A 1 484 ? -13.384 25.756 -2.328 1.00 83.19 484 ALA A C 1
ATOM 3786 O O . ALA A 1 484 ? -12.900 26.873 -2.135 1.00 83.19 484 ALA A O 1
ATOM 3787 N N . LEU A 1 485 ? -12.947 24.949 -3.300 1.00 84.44 485 LEU A N 1
ATOM 3788 C CA . LEU A 1 485 ? -11.809 25.266 -4.169 1.00 84.44 485 LEU A CA 1
ATOM 3789 C C . LEU A 1 485 ? -12.226 25.706 -5.576 1.00 84.44 485 LEU A C 1
ATOM 3791 O O . LEU A 1 485 ? -11.416 26.303 -6.286 1.00 84.44 485 LEU A O 1
ATOM 3795 N N . GLY A 1 486 ? -13.468 25.438 -5.992 1.00 81.44 486 GLY A N 1
ATOM 3796 C CA . GLY A 1 486 ? -13.912 25.708 -7.361 1.00 81.44 486 GLY A CA 1
ATOM 3797 C C . GLY A 1 486 ? -13.084 24.939 -8.395 1.00 81.44 486 GLY A C 1
ATOM 3798 O O . GLY A 1 486 ? -12.674 25.516 -9.396 1.00 81.44 486 GLY A O 1
ATOM 3799 N N . VAL A 1 487 ? -12.756 23.678 -8.102 1.00 82.38 487 VAL A N 1
ATOM 3800 C CA . VAL A 1 487 ? -11.962 22.782 -8.958 1.00 82.38 487 VAL A CA 1
ATOM 3801 C C . VAL A 1 487 ? -12.759 21.500 -9.172 1.00 82.38 487 VAL A C 1
ATOM 3803 O O . VAL A 1 487 ? -13.338 20.992 -8.213 1.00 82.38 487 VAL A O 1
ATOM 3806 N N . SER A 1 488 ? -12.773 20.961 -10.393 1.00 83.25 488 SER A N 1
ATOM 3807 C CA . SER A 1 488 ? -13.385 19.655 -10.665 1.00 83.25 488 SER A CA 1
ATOM 3808 C C . SER A 1 488 ? -12.565 18.526 -10.044 1.00 83.25 488 SER A C 1
ATOM 3810 O O . SER A 1 488 ? -11.336 18.535 -10.094 1.00 83.25 488 SER A O 1
ATOM 3812 N N . LEU A 1 489 ? -13.243 17.540 -9.464 1.00 86.81 489 LEU A N 1
ATOM 3813 C CA . LEU A 1 489 ? -12.608 16.366 -8.865 1.00 86.81 489 LEU A CA 1
ATOM 3814 C C . LEU A 1 489 ? -13.197 15.118 -9.517 1.00 86.81 489 LEU A C 1
ATOM 3816 O O . LEU A 1 489 ? -14.348 14.781 -9.251 1.00 86.81 489 LEU A O 1
ATOM 3820 N N . PHE A 1 490 ? -12.413 14.478 -10.381 1.00 87.50 490 PHE A N 1
ATOM 3821 C CA . PHE A 1 490 ? -12.805 13.265 -11.091 1.00 87.50 490 PHE A CA 1
ATOM 3822 C C . PHE A 1 490 ? -12.408 12.020 -10.305 1.00 87.50 490 PHE A C 1
ATOM 3824 O O . PHE A 1 490 ? -11.356 11.992 -9.668 1.00 87.50 490 PHE A O 1
ATOM 3831 N N . GLN A 1 491 ? -13.234 10.982 -10.368 1.00 88.12 491 GLN A N 1
ATOM 3832 C CA . GLN A 1 491 ? -13.014 9.711 -9.688 1.00 88.12 491 GLN A CA 1
ATOM 3833 C C . GLN A 1 491 ? -12.824 8.609 -10.726 1.00 88.12 491 GLN A C 1
ATOM 3835 O O . GLN A 1 491 ? -13.656 8.446 -11.615 1.00 88.12 491 GLN A O 1
ATOM 3840 N N . GLY A 1 492 ? -11.745 7.840 -10.600 1.00 90.88 492 GLY A N 1
ATOM 3841 C CA . GLY A 1 492 ? -11.448 6.716 -11.480 1.00 90.88 492 GLY A CA 1
ATOM 3842 C C . GLY A 1 492 ? -11.208 5.412 -10.730 1.00 90.88 492 GLY A C 1
ATOM 3843 O O . GLY A 1 492 ? -10.866 5.405 -9.544 1.00 90.88 492 GLY A O 1
ATOM 3844 N N . TYR A 1 493 ? -11.382 4.303 -11.444 1.00 93.38 493 TYR A N 1
ATOM 3845 C CA . TYR A 1 493 ? -11.034 2.962 -10.984 1.00 93.38 493 TYR A CA 1
ATOM 3846 C C . TYR A 1 493 ? -10.023 2.315 -11.936 1.00 93.38 493 TYR A C 1
ATOM 3848 O O . TYR A 1 493 ? -10.015 2.560 -13.146 1.00 93.38 493 TYR A O 1
ATOM 3856 N N . GLY A 1 494 ? -9.139 1.508 -11.355 1.00 93.31 494 GLY A N 1
ATOM 3857 C CA . GLY A 1 494 ? -8.027 0.894 -12.052 1.00 93.31 494 GLY A CA 1
ATOM 3858 C C . GLY A 1 494 ? -7.150 0.041 -11.142 1.00 93.31 494 GLY A C 1
ATOM 3859 O O . GLY A 1 494 ? -7.166 0.184 -9.916 1.00 93.31 494 GLY A O 1
ATOM 3860 N N . LEU A 1 495 ? -6.368 -0.833 -11.764 1.00 93.88 495 LEU A N 1
ATOM 3861 C CA . LEU A 1 495 ? -5.475 -1.804 -11.139 1.00 93.88 495 LEU A CA 1
ATOM 3862 C C . LEU A 1 495 ? -4.115 -1.783 -11.845 1.00 93.88 495 LEU A C 1
ATOM 3864 O O . LEU A 1 495 ? -3.963 -1.194 -12.917 1.00 93.88 495 LEU A O 1
ATOM 3868 N N . THR A 1 496 ? -3.114 -2.454 -11.278 1.00 93.81 496 THR A N 1
ATOM 3869 C CA . THR A 1 496 ? -1.842 -2.646 -11.991 1.00 93.81 496 THR A CA 1
ATOM 3870 C C . THR A 1 496 ? -2.060 -3.458 -13.266 1.00 93.81 496 THR A C 1
ATOM 3872 O O . THR A 1 496 ? -1.539 -3.109 -14.321 1.00 93.81 496 THR A O 1
ATOM 3875 N N . GLU A 1 497 ? -2.922 -4.468 -13.184 1.00 96.12 497 GLU A N 1
ATOM 3876 C CA . GLU A 1 497 ? -3.375 -5.353 -14.257 1.00 96.12 497 GLU A CA 1
ATOM 3877 C C . GLU A 1 497 ? -4.083 -4.633 -15.416 1.00 96.12 497 GLU A C 1
ATOM 3879 O O . GLU A 1 497 ? -4.174 -5.189 -16.507 1.00 96.12 497 GLU A O 1
ATOM 3884 N N . SER A 1 498 ? -4.552 -3.397 -15.213 1.00 96.19 498 SER A N 1
ATOM 3885 C CA . SER A 1 498 ? -5.168 -2.555 -16.247 1.00 96.19 498 SER A CA 1
ATOM 3886 C C . SER A 1 498 ? -4.313 -1.345 -16.627 1.00 96.19 498 SER A C 1
ATOM 3888 O O . SER A 1 498 ? -4.845 -0.380 -17.168 1.00 96.19 498 SER A O 1
ATOM 3890 N N . TYR A 1 499 ? -3.014 -1.338 -16.302 1.00 96.75 499 TYR A N 1
ATOM 3891 C CA . TYR A 1 499 ? -2.141 -0.169 -16.481 1.00 96.75 499 TYR A CA 1
ATOM 3892 C C . TYR A 1 499 ? -2.736 1.097 -15.841 1.00 96.75 499 TYR A C 1
ATOM 3894 O O . TYR A 1 499 ? -2.926 2.125 -16.487 1.00 96.75 499 TYR A O 1
ATOM 3902 N N . ALA A 1 500 ? -3.063 0.991 -14.551 1.00 94.94 500 ALA A N 1
ATOM 3903 C CA . ALA A 1 500 ? -3.761 2.004 -13.769 1.00 94.94 500 ALA A CA 1
ATOM 3904 C C . ALA A 1 500 ? -5.210 2.236 -14.232 1.00 94.94 500 ALA A C 1
ATOM 3906 O O . ALA A 1 500 ? -5.981 1.278 -14.258 1.00 94.94 500 ALA A O 1
ATOM 3907 N N . GLY A 1 501 ? -5.635 3.479 -14.473 1.00 94.38 501 GLY A N 1
ATOM 3908 C CA . GLY A 1 501 ? -7.046 3.829 -14.664 1.00 94.38 501 GLY A CA 1
ATOM 3909 C C . GLY A 1 501 ? -7.642 3.227 -15.936 1.00 94.38 501 GLY A C 1
ATOM 3910 O O . GLY A 1 501 ? -7.035 3.339 -16.998 1.00 94.38 501 GLY A O 1
ATOM 3911 N N . ILE A 1 502 ? -8.835 2.633 -15.831 1.00 95.81 502 ILE A N 1
ATOM 3912 C CA . ILE A 1 502 ? -9.616 2.095 -16.965 1.00 95.81 502 ILE A CA 1
ATOM 3913 C C . ILE A 1 502 ? -11.071 2.594 -16.981 1.00 95.81 502 ILE A C 1
ATOM 3915 O O . ILE A 1 502 ? -11.764 2.509 -17.995 1.00 95.81 502 ILE A O 1
ATOM 3919 N N . THR A 1 503 ? -11.535 3.180 -15.878 1.00 95.00 503 THR A N 1
ATOM 3920 C CA . THR A 1 503 ? -12.836 3.852 -15.771 1.00 95.00 503 THR A CA 1
ATOM 3921 C C . THR A 1 503 ? -12.616 5.218 -15.135 1.00 95.00 503 THR A C 1
ATOM 3923 O O . THR A 1 503 ? -11.744 5.366 -14.271 1.00 95.00 503 THR A O 1
ATOM 3926 N N . ALA A 1 504 ? -13.375 6.224 -15.558 1.00 91.56 504 ALA A N 1
ATOM 3927 C CA . ALA A 1 504 ? -13.303 7.559 -14.976 1.00 91.56 504 ALA A CA 1
ATOM 3928 C C . ALA A 1 504 ? -14.640 8.286 -15.079 1.00 91.56 504 ALA A C 1
ATOM 3930 O O . ALA A 1 504 ? -15.359 8.160 -16.072 1.00 91.56 504 ALA A O 1
ATOM 3931 N N . SER A 1 505 ? -14.966 9.083 -14.061 1.00 88.38 505 SER A N 1
ATOM 3932 C CA . SER A 1 505 ? -16.018 10.082 -14.177 1.00 88.38 505 SER A CA 1
ATOM 3933 C C . SER A 1 505 ? -15.531 11.248 -15.043 1.00 88.38 505 SER A C 1
ATOM 3935 O O . SER A 1 505 ? -14.448 11.785 -14.827 1.00 88.38 505 SER A O 1
ATOM 3937 N N . VAL A 1 506 ? -16.345 11.646 -16.024 1.00 75.69 506 VAL A N 1
ATOM 3938 C CA . VAL A 1 506 ? -16.088 12.808 -16.907 1.00 75.69 506 VAL A CA 1
ATOM 3939 C C . VAL A 1 506 ? -16.999 13.997 -16.599 1.00 75.69 506 VAL A C 1
ATOM 3941 O O . VAL A 1 506 ? -16.858 15.076 -17.163 1.00 75.69 506 VAL A O 1
ATOM 3944 N N . SER A 1 507 ? -17.958 13.805 -15.693 1.00 68.06 507 SER A N 1
ATOM 3945 C CA . SER A 1 507 ? -18.887 14.827 -15.208 1.00 68.06 507 SER A CA 1
ATOM 3946 C C . SER A 1 507 ? -19.246 14.548 -13.749 1.00 68.06 507 SER A C 1
ATOM 3948 O O . SER A 1 507 ? -19.061 13.433 -13.253 1.00 68.06 507 SER A O 1
ATOM 3950 N N . ASN A 1 508 ? -19.760 15.565 -13.060 1.00 65.06 508 ASN A N 1
ATOM 3951 C CA . ASN A 1 508 ? -20.139 15.479 -11.646 1.00 65.06 508 ASN A CA 1
ATOM 3952 C C . ASN A 1 508 ? -21.586 15.000 -11.434 1.00 65.06 508 ASN A C 1
ATOM 3954 O O . ASN A 1 508 ? -22.082 15.034 -10.311 1.00 65.06 508 ASN A O 1
ATOM 3958 N N . ASP A 1 509 ? -22.249 14.521 -12.489 1.00 66.44 509 ASP A N 1
ATOM 3959 C CA . ASP A 1 509 ? -23.673 14.157 -12.503 1.00 66.44 509 ASP A CA 1
ATOM 3960 C C . ASP A 1 509 ? -24.001 12.941 -11.612 1.00 66.44 509 ASP A C 1
ATOM 3962 O O . ASP A 1 509 ? -25.164 12.619 -11.385 1.00 66.44 509 ASP A O 1
ATOM 3966 N N . SER A 1 510 ? -22.986 12.212 -11.136 1.00 72.94 510 SER A N 1
ATOM 3967 C CA . SER A 1 510 ? -23.160 10.992 -10.344 1.00 72.94 510 SER A CA 1
ATOM 3968 C C . SER A 1 510 ? -22.066 10.842 -9.291 1.00 72.94 510 SER A C 1
ATOM 3970 O O . SER A 1 510 ? -21.091 10.110 -9.479 1.00 72.94 510 SER A O 1
ATOM 3972 N N . LEU A 1 511 ? -22.247 11.515 -8.153 1.00 74.56 511 LEU A N 1
ATOM 3973 C CA . LEU A 1 511 ? -21.337 11.413 -7.012 1.00 74.56 511 LEU A CA 1
ATOM 3974 C C . LEU A 1 511 ? -21.187 9.956 -6.534 1.00 74.56 511 LEU A C 1
ATOM 3976 O O . LEU A 1 511 ? -22.170 9.236 -6.367 1.00 74.56 511 LEU A O 1
ATOM 3980 N N . GLY A 1 512 ? -19.943 9.534 -6.292 1.00 73.31 512 GLY A N 1
ATOM 3981 C CA . GLY A 1 512 ? -19.600 8.179 -5.841 1.00 73.31 512 GLY A CA 1
ATOM 3982 C C . GLY A 1 512 ? -19.463 7.134 -6.954 1.00 73.31 512 GLY A C 1
ATOM 3983 O O . GLY A 1 512 ? -19.117 5.993 -6.658 1.00 73.31 512 GLY A O 1
ATOM 3984 N N . SER A 1 513 ? -19.713 7.494 -8.216 1.00 86.88 513 SER A N 1
ATOM 3985 C CA . SER A 1 513 ? -19.406 6.631 -9.358 1.00 86.88 513 SER A CA 1
ATOM 3986 C C . SER A 1 513 ? -17.954 6.801 -9.807 1.00 86.88 513 SER A C 1
ATOM 3988 O O . SER A 1 513 ? -17.450 7.918 -9.897 1.00 86.88 513 SER A O 1
ATOM 3990 N N . CYS A 1 514 ? -17.321 5.699 -10.211 1.00 89.75 514 CYS A N 1
ATOM 3991 C CA . CYS A 1 514 ? -16.041 5.696 -10.927 1.00 89.75 514 CYS A CA 1
ATOM 3992 C C . CYS A 1 514 ? -16.210 5.942 -12.442 1.00 89.75 514 CYS A C 1
ATOM 3994 O O . CYS A 1 514 ? -15.291 5.676 -13.217 1.00 89.75 514 CYS A O 1
ATOM 3996 N N . GLY A 1 515 ? -17.393 6.408 -12.860 1.00 91.81 515 GLY A N 1
ATOM 3997 C CA . GLY A 1 515 ? -17.780 6.671 -14.241 1.00 91.81 515 GLY A CA 1
ATOM 3998 C C . GLY A 1 515 ? -17.997 5.418 -15.084 1.00 91.81 515 GLY A C 1
ATOM 3999 O O . GLY A 1 515 ? -18.207 4.325 -14.559 1.00 91.81 515 GLY A O 1
ATOM 4000 N N . ALA A 1 516 ? -18.007 5.596 -16.402 1.00 93.94 516 ALA A N 1
ATOM 4001 C CA . ALA A 1 516 ? -18.169 4.512 -17.364 1.00 93.94 516 ALA A CA 1
ATOM 4002 C C . ALA A 1 516 ? -16.811 3.890 -17.733 1.00 93.94 516 ALA A C 1
ATOM 4004 O O . ALA A 1 516 ? -15.749 4.488 -17.523 1.00 93.94 516 ALA A O 1
ATOM 4005 N N . ILE A 1 517 ? -16.851 2.682 -18.302 1.00 96.31 517 ILE A N 1
ATOM 4006 C CA . ILE A 1 517 ? -15.667 2.050 -18.893 1.00 96.31 517 ILE A CA 1
ATOM 4007 C C . ILE A 1 517 ? -15.101 2.925 -20.017 1.00 96.31 517 ILE A C 1
ATOM 4009 O O . ILE A 1 517 ? -15.851 3.532 -20.783 1.00 96.31 517 ILE A O 1
ATOM 4013 N N . GLY A 1 518 ? -13.775 3.004 -20.107 1.00 95.12 518 GLY A N 1
ATOM 4014 C CA . GLY A 1 518 ? -13.078 3.662 -21.204 1.00 95.12 518 GLY A CA 1
ATOM 4015 C C . GLY A 1 518 ? -13.305 3.024 -22.573 1.00 95.12 518 GLY A C 1
ATOM 4016 O O . GLY A 1 518 ? -13.754 1.890 -22.685 1.00 95.12 518 GLY A O 1
ATOM 4017 N N . ILE A 1 519 ? -12.913 3.731 -23.634 1.00 95.94 519 ILE A N 1
ATOM 4018 C CA . ILE A 1 519 ? -12.998 3.225 -25.017 1.00 95.94 519 ILE A CA 1
ATOM 4019 C C . ILE A 1 519 ? -12.024 2.064 -25.305 1.00 95.94 519 ILE A C 1
ATOM 4021 O O . ILE A 1 519 ? -12.119 1.418 -26.341 1.00 95.94 519 ILE A O 1
ATOM 4025 N N . THR A 1 520 ? -11.087 1.800 -24.396 1.00 97.12 520 THR A N 1
ATOM 4026 C CA . THR A 1 520 ? -9.970 0.850 -24.524 1.00 97.12 520 THR A CA 1
ATOM 4027 C C . THR A 1 520 ? -10.263 -0.525 -23.922 1.00 97.12 520 THR A C 1
ATOM 4029 O O . THR A 1 520 ? -9.431 -1.428 -24.027 1.00 97.12 520 THR A O 1
ATOM 4032 N N . GLY A 1 521 ? -11.416 -0.700 -23.274 1.00 96.81 521 GLY A N 1
ATOM 4033 C CA . GLY A 1 521 ? -11.773 -1.925 -22.571 1.00 96.81 521 GLY A CA 1
ATOM 4034 C C . GLY A 1 521 ? -13.276 -2.158 -22.523 1.00 96.81 521 GLY A C 1
ATOM 4035 O O . GLY A 1 521 ? -14.081 -1.297 -22.869 1.00 96.81 521 GLY A O 1
ATOM 4036 N N . GLU A 1 522 ? -13.645 -3.347 -22.078 1.00 97.44 522 GLU A N 1
ATOM 4037 C CA . GLU A 1 522 ? -15.026 -3.747 -21.841 1.00 97.44 522 GLU A CA 1
ATOM 4038 C C . GLU A 1 522 ? -15.149 -4.461 -20.500 1.00 97.44 522 GLU A C 1
ATOM 4040 O O . GLU A 1 522 ? -14.179 -5.009 -19.964 1.00 97.44 522 GLU A O 1
ATOM 4045 N N . ILE A 1 523 ? -16.358 -4.417 -19.950 1.00 97.69 523 ILE A N 1
ATOM 4046 C CA . ILE A 1 523 ? -16.652 -4.941 -18.617 1.00 97.69 523 ILE A CA 1
ATOM 4047 C C . ILE A 1 523 ? -17.857 -5.867 -18.646 1.00 97.69 523 ILE A C 1
ATOM 4049 O O . ILE A 1 523 ? -18.748 -5.725 -19.482 1.00 97.69 523 ILE A O 1
ATOM 4053 N N . ARG A 1 524 ? -17.917 -6.762 -17.668 1.00 97.06 524 ARG A N 1
ATOM 4054 C CA . ARG A 1 524 ? -19.142 -7.439 -17.229 1.00 97.06 524 ARG A CA 1
ATOM 4055 C C . ARG A 1 524 ? -19.049 -7.700 -15.730 1.00 97.06 524 ARG A C 1
ATOM 4057 O O . ARG A 1 524 ? -17.969 -7.559 -15.158 1.00 97.06 524 ARG A O 1
ATOM 4064 N N . VAL A 1 525 ? -20.150 -8.088 -15.099 1.00 96.88 525 VAL A N 1
ATOM 4065 C CA . VAL A 1 525 ? -20.126 -8.610 -13.726 1.00 96.88 525 VAL A CA 1
ATOM 4066 C C . VAL A 1 525 ? -20.466 -10.096 -13.706 1.00 96.88 525 VAL A C 1
ATOM 4068 O O . VAL A 1 525 ? -21.332 -10.539 -14.460 1.00 96.88 525 VAL A O 1
ATOM 4071 N N . ARG A 1 526 ? -19.773 -10.859 -12.857 1.00 95.62 526 ARG A N 1
ATOM 4072 C CA . ARG A 1 526 ? -20.101 -12.244 -12.498 1.00 95.62 526 ARG A CA 1
ATOM 4073 C C . ARG A 1 526 ? -20.948 -12.240 -11.232 1.00 95.62 526 ARG A C 1
ATOM 4075 O O . ARG A 1 526 ? -20.546 -11.637 -10.242 1.00 95.62 526 ARG A O 1
ATOM 4082 N N . GLU A 1 527 ? -22.098 -12.897 -11.262 1.00 93.31 527 GLU A N 1
ATOM 4083 C CA . GLU A 1 527 ? -23.025 -12.941 -10.131 1.00 93.31 527 GLU A CA 1
ATOM 4084 C C . GLU A 1 527 ? -22.375 -13.564 -8.884 1.00 93.31 527 GLU A C 1
ATOM 4086 O O . GLU A 1 527 ? -21.595 -14.513 -8.991 1.00 93.31 527 GLU A O 1
ATOM 4091 N N . LEU A 1 528 ? -22.714 -13.049 -7.696 1.00 88.19 528 LEU A N 1
ATOM 4092 C CA . LEU A 1 528 ? -22.256 -13.584 -6.408 1.00 88.19 528 LEU A CA 1
ATOM 4093 C C . LEU A 1 528 ? -23.467 -13.811 -5.481 1.00 88.19 528 LEU A C 1
ATOM 4095 O O . LEU A 1 528 ? -23.665 -13.043 -4.531 1.00 88.19 528 LEU A O 1
ATOM 4099 N N . PRO A 1 529 ? -24.283 -14.860 -5.723 1.00 79.75 529 PRO A N 1
ATOM 4100 C CA . PRO A 1 529 ? -25.528 -15.083 -4.982 1.00 79.75 529 PRO A CA 1
ATOM 4101 C C . PRO A 1 529 ? -25.309 -15.268 -3.479 1.00 79.75 529 PRO A C 1
ATOM 4103 O O . PRO A 1 529 ? -26.090 -14.780 -2.667 1.00 79.75 529 PRO A O 1
ATOM 4106 N N . GLU A 1 530 ? -24.206 -15.917 -3.096 1.00 72.31 530 GLU A N 1
ATOM 4107 C CA . GLU A 1 530 ? -23.830 -16.142 -1.692 1.00 72.31 530 GLU A CA 1
ATOM 4108 C C . GLU A 1 530 ? -23.611 -14.840 -0.908 1.00 72.31 530 GLU A C 1
ATOM 4110 O O . GLU A 1 530 ? -23.678 -14.831 0.319 1.00 72.31 530 GLU A O 1
ATOM 4115 N N . MET A 1 531 ? -23.359 -13.742 -1.621 1.00 69.31 531 MET A N 1
ATOM 4116 C CA . MET A 1 531 ? -23.071 -12.419 -1.073 1.00 69.31 531 MET A CA 1
ATOM 4117 C C . MET A 1 531 ? -24.231 -11.436 -1.302 1.00 69.31 531 MET A C 1
ATOM 4119 O O . MET A 1 531 ? -24.100 -10.255 -0.987 1.00 69.31 531 MET A O 1
ATOM 4123 N N . GLY A 1 532 ? -25.360 -11.910 -1.845 1.00 74.75 532 GLY A N 1
ATOM 4124 C CA . GLY A 1 532 ? -26.549 -11.102 -2.124 1.00 74.75 532 GLY A CA 1
ATOM 4125 C C . GLY A 1 532 ? -26.409 -10.145 -3.312 1.00 74.75 532 GLY A C 1
ATOM 4126 O O . GLY A 1 532 ? -27.201 -9.210 -3.426 1.00 74.75 532 GLY A O 1
ATOM 4127 N N . TYR A 1 533 ? -25.411 -10.348 -4.180 1.00 84.44 533 TYR A N 1
ATOM 4128 C CA . TYR A 1 533 ? -25.239 -9.559 -5.401 1.00 84.44 533 TYR A CA 1
ATOM 4129 C C . TYR A 1 533 ? -25.801 -10.311 -6.596 1.00 84.44 533 TYR A C 1
ATOM 4131 O O . TYR A 1 533 ? -25.276 -11.356 -6.990 1.00 84.44 533 TYR A O 1
ATOM 4139 N N . HIS A 1 534 ? -26.856 -9.735 -7.163 1.00 85.94 534 HIS A N 1
ATOM 4140 C CA . HIS A 1 534 ? -27.619 -10.315 -8.254 1.00 85.94 534 HIS A CA 1
ATOM 4141 C C . HIS A 1 534 ? -27.534 -9.470 -9.522 1.00 85.94 534 HIS A C 1
ATOM 4143 O O . HIS A 1 534 ? -27.329 -8.246 -9.491 1.00 85.94 534 HIS A O 1
ATOM 4149 N N . LEU A 1 535 ? -27.717 -10.139 -10.659 1.00 91.50 535 LEU A N 1
ATOM 4150 C CA . LEU A 1 535 ? -27.710 -9.496 -11.972 1.00 91.50 535 LEU A CA 1
ATOM 4151 C C . LEU A 1 535 ? -28.972 -8.657 -12.224 1.00 91.50 535 LEU A C 1
ATOM 4153 O O . LEU A 1 535 ? -28.926 -7.738 -13.043 1.00 91.50 535 LEU A O 1
ATOM 4157 N N . ASP A 1 536 ? -30.066 -8.945 -11.520 1.00 86.88 536 ASP A N 1
ATOM 4158 C CA . ASP A 1 536 ? -31.379 -8.307 -11.647 1.00 86.88 536 ASP A CA 1
ATOM 4159 C C . ASP A 1 536 ? -31.679 -7.262 -10.550 1.00 86.88 536 ASP A C 1
ATOM 4161 O O . ASP A 1 536 ? -32.823 -6.820 -10.420 1.00 86.88 536 ASP A O 1
ATOM 4165 N N . ASP A 1 537 ? -30.665 -6.814 -9.793 1.00 80.88 537 ASP A N 1
ATOM 4166 C CA . ASP A 1 537 ? -30.825 -5.766 -8.772 1.00 80.88 537 ASP A CA 1
ATOM 4167 C C . ASP A 1 537 ? -31.501 -4.511 -9.382 1.00 80.88 537 ASP A C 1
ATOM 4169 O O . ASP A 1 537 ? -31.070 -4.012 -10.432 1.00 80.88 537 ASP A O 1
ATOM 4173 N N . PRO A 1 538 ? -32.545 -3.951 -8.731 1.00 78.25 538 PRO A N 1
ATOM 4174 C CA . PRO A 1 538 ? -33.248 -2.750 -9.189 1.00 78.25 538 PRO A CA 1
ATOM 4175 C C . PRO A 1 538 ? -32.346 -1.559 -9.553 1.00 78.25 538 PRO A C 1
ATOM 4177 O O . PRO A 1 538 ? -32.719 -0.731 -10.393 1.00 78.25 538 PRO A O 1
ATOM 4180 N N . ASN A 1 539 ? -31.174 -1.458 -8.919 1.00 77.81 539 ASN A N 1
ATOM 4181 C CA . ASN A 1 539 ? -30.202 -0.381 -9.114 1.00 77.81 539 ASN A CA 1
ATOM 4182 C C . ASN A 1 539 ? -29.168 -0.670 -10.220 1.00 77.81 539 ASN A C 1
ATOM 4184 O O . ASN A 1 539 ? -28.275 0.154 -10.441 1.00 77.81 539 ASN A O 1
ATOM 4188 N N . GLY A 1 540 ? -29.289 -1.805 -10.910 1.00 88.38 540 GLY A N 1
ATOM 4189 C CA . GLY A 1 540 ? -28.381 -2.275 -11.954 1.00 88.38 540 GLY A CA 1
ATOM 4190 C C . GLY A 1 540 ? -27.592 -3.516 -11.532 1.00 88.38 540 GLY A C 1
ATOM 4191 O O . GLY A 1 540 ? -27.426 -3.768 -10.341 1.00 88.38 540 GLY A O 1
ATOM 4192 N N . SER A 1 541 ? -27.102 -4.285 -12.507 1.00 92.75 541 SER A N 1
ATOM 4193 C CA . SER A 1 541 ? -26.448 -5.577 -12.273 1.00 92.75 541 SER A CA 1
ATOM 4194 C C . SER A 1 541 ? -25.241 -5.455 -11.345 1.00 92.75 541 SER A C 1
ATOM 4196 O O . SER A 1 541 ? -24.393 -4.575 -11.522 1.00 92.75 541 SER A O 1
ATOM 4198 N N . SER A 1 542 ? -25.152 -6.358 -10.370 1.00 91.81 542 SER A N 1
ATOM 4199 C CA . SER A 1 542 ? -24.103 -6.365 -9.350 1.00 91.81 542 SER A CA 1
ATOM 4200 C C . SER A 1 542 ? -23.411 -7.725 -9.250 1.00 91.81 542 SER A C 1
ATOM 4202 O O . SER A 1 542 ? -24.015 -8.759 -9.528 1.00 91.81 542 SER A O 1
ATOM 4204 N N . GLY A 1 543 ? -22.128 -7.720 -8.892 1.00 92.75 543 GLY A N 1
ATOM 4205 C CA . GLY A 1 543 ? -21.308 -8.928 -8.807 1.00 92.75 543 GLY A CA 1
ATOM 4206 C C . GLY A 1 543 ? -19.813 -8.621 -8.867 1.00 92.75 543 GLY A C 1
ATOM 4207 O O . GLY A 1 543 ? -19.406 -7.466 -8.739 1.00 92.75 543 GLY A O 1
ATOM 4208 N N . GLU A 1 544 ? -18.977 -9.636 -9.074 1.00 95.00 544 GLU A N 1
ATOM 4209 C CA . GLU A 1 544 ? -17.542 -9.443 -9.298 1.00 95.00 544 GLU A CA 1
ATOM 4210 C C . GLU A 1 544 ? -17.288 -8.791 -10.657 1.00 95.00 544 GLU A C 1
ATOM 4212 O O . GLU A 1 544 ? -17.720 -9.297 -11.692 1.00 95.00 544 GLU A O 1
ATOM 4217 N N . LEU A 1 545 ? -16.555 -7.681 -10.662 1.00 96.81 545 LEU A N 1
ATOM 4218 C CA . LEU A 1 545 ? -16.165 -6.970 -11.866 1.00 96.81 545 LEU A CA 1
ATOM 4219 C C . LEU A 1 545 ? -15.141 -7.788 -12.657 1.00 96.81 545 LEU A C 1
ATOM 4221 O O . LEU A 1 545 ? -14.083 -8.169 -12.152 1.00 96.81 545 LEU A O 1
ATOM 4225 N N . MET A 1 546 ? -15.444 -7.995 -13.930 1.00 97.50 546 MET A N 1
ATOM 4226 C CA . MET A 1 546 ? -14.578 -8.652 -14.896 1.00 97.50 546 MET A CA 1
ATOM 4227 C C . MET A 1 546 ? -14.157 -7.633 -15.952 1.00 97.50 546 MET A C 1
ATOM 4229 O O . MET A 1 546 ? -14.996 -6.884 -16.459 1.00 97.50 546 MET A O 1
ATOM 4233 N N . LEU A 1 547 ? -12.873 -7.623 -16.309 1.00 98.00 547 LEU A N 1
ATOM 4234 C CA . LEU A 1 547 ? -12.324 -6.733 -17.334 1.00 98.00 547 LEU A CA 1
ATOM 4235 C C . LEU A 1 547 ? -11.774 -7.532 -18.513 1.00 98.00 547 LEU A C 1
ATOM 4237 O O . LEU A 1 547 ? -11.146 -8.572 -18.322 1.00 98.00 547 LEU A O 1
ATOM 4241 N N . ARG A 1 548 ? -11.957 -7.019 -19.728 1.00 97.62 548 ARG A N 1
ATOM 4242 C CA . ARG A 1 548 ? -11.316 -7.545 -20.938 1.00 97.62 548 ARG A CA 1
ATOM 4243 C C . ARG A 1 548 ? -10.937 -6.401 -21.867 1.00 97.62 548 ARG A C 1
ATOM 4245 O O . ARG A 1 548 ? -11.586 -5.358 -21.890 1.00 97.62 548 ARG A O 1
ATOM 4252 N N . GLY A 1 549 ? -9.871 -6.588 -22.636 1.00 96.56 549 GLY A N 1
ATOM 4253 C CA . GLY A 1 549 ? -9.474 -5.646 -23.674 1.00 96.56 549 GLY A CA 1
ATOM 4254 C C . GLY A 1 549 ? -7.962 -5.460 -23.791 1.00 96.56 549 GLY A C 1
ATOM 4255 O O . GLY A 1 549 ? -7.199 -6.019 -23.007 1.00 96.56 549 GLY A O 1
ATOM 4256 N N . PRO A 1 550 ? -7.517 -4.658 -24.768 1.00 96.50 550 PRO A N 1
ATOM 4257 C CA . PRO A 1 550 ? -6.101 -4.425 -25.069 1.00 96.50 550 PRO A CA 1
ATOM 4258 C C . PRO A 1 550 ? -5.319 -3.707 -23.957 1.00 96.50 550 PRO A C 1
ATOM 4260 O O . PRO A 1 550 ? -4.093 -3.776 -23.946 1.00 96.50 550 PRO A O 1
ATOM 4263 N N . GLN A 1 551 ? -6.013 -3.055 -23.020 1.00 96.94 551 GLN A N 1
ATOM 4264 C CA . GLN A 1 551 ? -5.419 -2.447 -21.827 1.00 96.94 551 GLN A CA 1
ATOM 4265 C C . GLN A 1 551 ? -5.185 -3.453 -20.677 1.00 96.94 551 GLN A C 1
ATOM 4267 O O . GLN A 1 551 ? -4.511 -3.127 -19.702 1.00 96.94 551 GLN A O 1
ATOM 4272 N N . ILE A 1 552 ? -5.739 -4.665 -20.761 1.00 97.38 552 ILE A N 1
ATOM 4273 C CA . ILE A 1 552 ? -5.651 -5.668 -19.695 1.00 97.38 552 ILE A CA 1
ATOM 4274 C C . ILE A 1 552 ? -4.415 -6.547 -19.900 1.00 97.38 552 ILE A C 1
ATOM 4276 O O . ILE A 1 552 ? -4.129 -6.995 -21.012 1.00 97.38 552 ILE A O 1
ATOM 4280 N N . PHE A 1 553 ? -3.671 -6.786 -18.820 1.00 96.50 553 PHE A N 1
ATOM 4281 C CA . PHE A 1 553 ? -2.531 -7.699 -18.816 1.00 96.50 553 PHE A CA 1
ATOM 4282 C C . PHE A 1 553 ? -2.938 -9.129 -19.210 1.00 96.50 553 PHE A C 1
ATOM 4284 O O . PHE A 1 553 ? -4.092 -9.532 -19.078 1.00 96.50 553 PHE A O 1
ATOM 4291 N N . LYS A 1 554 ? -1.964 -9.918 -19.673 1.00 93.38 554 LYS A N 1
ATOM 4292 C CA . LYS A 1 554 ? -2.190 -11.314 -20.085 1.00 93.38 554 LYS A CA 1
ATOM 4293 C C . LYS A 1 554 ? -1.668 -12.336 -19.076 1.00 93.38 554 LYS A C 1
ATOM 4295 O O . LYS A 1 554 ? -2.184 -13.446 -19.017 1.00 93.38 554 LYS A O 1
ATOM 4300 N N . SER A 1 555 ? -0.626 -11.990 -18.318 1.00 93.94 555 SER A N 1
ATOM 4301 C CA . SER A 1 555 ? 0.062 -12.943 -17.444 1.00 93.94 555 SER A CA 1
ATOM 4302 C C . SER A 1 555 ? 0.898 -12.281 -16.356 1.00 93.94 555 SER A C 1
ATOM 4304 O O . SER A 1 555 ? 1.466 -11.202 -16.547 1.00 93.94 555 SER A O 1
ATOM 4306 N N . TYR A 1 556 ? 1.042 -12.985 -15.237 1.00 94.88 556 TYR A N 1
ATOM 4307 C CA . TYR A 1 556 ? 2.012 -12.660 -14.200 1.00 94.88 556 TYR A CA 1
ATOM 4308 C C . TYR A 1 556 ? 3.396 -13.239 -14.540 1.00 94.88 556 TYR A C 1
ATOM 4310 O O . TYR A 1 556 ? 3.535 -14.367 -15.017 1.00 94.88 556 TYR A O 1
ATOM 4318 N N . PHE A 1 557 ? 4.439 -12.459 -14.274 1.00 94.94 557 PHE A N 1
ATOM 4319 C CA . PHE A 1 557 ? 5.835 -12.786 -14.530 1.00 94.94 557 PHE A CA 1
ATOM 4320 C C . PHE A 1 557 ? 6.273 -14.022 -13.742 1.00 94.94 557 PHE A C 1
ATOM 4322 O O . PHE A 1 557 ? 6.195 -14.042 -12.514 1.00 94.94 557 PHE A O 1
ATOM 4329 N N . LYS A 1 558 ? 6.724 -15.053 -14.472 1.00 92.12 558 LYS A N 1
ATOM 4330 C CA . LYS A 1 558 ? 7.167 -16.351 -13.933 1.00 92.12 558 LYS A CA 1
ATOM 4331 C C . LYS A 1 558 ? 6.149 -16.994 -12.961 1.00 92.12 558 LYS A C 1
ATOM 4333 O O . LYS A 1 558 ? 6.547 -17.712 -12.049 1.00 92.12 558 LYS A O 1
ATOM 4338 N N . ASN A 1 559 ? 4.843 -16.756 -13.150 1.00 91.06 559 ASN A N 1
ATOM 4339 C CA . ASN A 1 559 ? 3.787 -17.295 -12.282 1.00 91.06 559 ASN A CA 1
ATOM 4340 C C . ASN A 1 559 ? 2.552 -17.776 -13.086 1.00 91.06 559 ASN A C 1
ATOM 4342 O O . ASN A 1 559 ? 1.541 -17.067 -13.171 1.00 91.06 559 ASN A O 1
ATOM 4346 N N . PRO A 1 560 ? 2.625 -18.968 -13.713 1.00 91.12 560 PRO A N 1
ATOM 4347 C CA . PRO A 1 560 ? 1.537 -19.505 -14.534 1.00 91.12 560 PRO A CA 1
ATOM 4348 C C . PRO A 1 560 ? 0.305 -19.904 -13.710 1.00 91.12 560 PRO A C 1
ATOM 4350 O O . PRO A 1 560 ? -0.815 -19.771 -14.196 1.00 91.12 560 PRO A O 1
ATOM 4353 N N . GLU A 1 561 ? 0.491 -20.334 -12.460 1.00 88.75 561 GLU A N 1
ATOM 4354 C CA . GLU A 1 561 ? -0.600 -20.760 -11.578 1.00 88.75 561 GLU A CA 1
ATOM 4355 C C . GLU A 1 561 ? -1.538 -19.593 -11.244 1.00 88.75 561 GLU A C 1
ATOM 4357 O O . GLU A 1 561 ? -2.745 -19.671 -11.474 1.00 88.75 561 GLU A O 1
ATOM 4362 N N . GLU A 1 562 ? -0.993 -18.470 -10.768 1.00 86.38 562 GLU A N 1
ATOM 4363 C CA . GLU A 1 562 ? -1.811 -17.288 -10.479 1.00 86.38 562 GLU A CA 1
ATOM 4364 C C . GLU A 1 562 ? -2.364 -16.651 -11.758 1.00 86.38 562 GLU A C 1
ATOM 4366 O O . GLU A 1 562 ? -3.449 -16.077 -11.734 1.00 86.38 562 GLU A O 1
ATOM 4371 N N . THR A 1 563 ? -1.665 -16.794 -12.889 1.00 90.12 563 THR A N 1
ATOM 4372 C CA . THR A 1 563 ? -2.185 -16.353 -14.191 1.00 90.12 563 THR A CA 1
ATOM 4373 C C . THR A 1 563 ? -3.455 -17.119 -14.558 1.00 90.12 563 THR A C 1
ATOM 4375 O O . THR A 1 563 ? -4.469 -16.491 -14.855 1.00 90.12 563 THR A O 1
ATOM 4378 N N . ALA A 1 564 ? -3.434 -18.452 -14.465 1.00 89.56 564 ALA A N 1
ATOM 4379 C CA . ALA A 1 564 ? -4.578 -19.304 -14.791 1.00 89.56 564 ALA A CA 1
ATOM 4380 C C . ALA A 1 564 ? -5.772 -19.098 -13.841 1.00 89.56 564 ALA A C 1
ATOM 4382 O O . ALA A 1 564 ? -6.921 -19.239 -14.253 1.00 89.56 564 ALA A O 1
ATOM 4383 N N . LYS A 1 565 ? -5.520 -18.733 -12.575 1.00 87.56 565 LYS A N 1
ATOM 4384 C CA . LYS A 1 565 ? -6.582 -18.398 -11.608 1.00 87.56 565 LYS A CA 1
ATOM 4385 C C . LYS A 1 565 ? -7.255 -17.054 -11.896 1.00 87.56 565 LYS A C 1
ATOM 4387 O O . LYS A 1 565 ? -8.429 -16.883 -11.577 1.00 87.56 565 LYS A O 1
ATOM 4392 N N . SER A 1 566 ? -6.513 -16.085 -12.432 1.00 88.56 566 SER A N 1
ATOM 4393 C CA . SER A 1 566 ? -6.988 -14.707 -12.598 1.00 88.56 566 SER A CA 1
ATOM 4394 C C . SER A 1 566 ? -7.526 -14.403 -13.994 1.00 88.56 566 SER A C 1
ATOM 4396 O O . SER A 1 566 ? -8.443 -13.588 -14.114 1.00 88.56 566 SER A O 1
ATOM 4398 N N . VAL A 1 567 ? -6.977 -15.033 -15.034 1.00 92.88 567 VAL A N 1
ATOM 4399 C CA . VAL A 1 567 ? -7.339 -14.795 -16.435 1.00 92.88 567 VAL A CA 1
ATOM 4400 C C . VAL A 1 567 ? -7.966 -16.056 -17.021 1.00 92.88 567 VAL A C 1
ATOM 4402 O O . VAL A 1 567 ? -7.365 -17.126 -17.045 1.00 92.88 567 VAL A O 1
ATOM 4405 N N . SER A 1 568 ? -9.196 -15.915 -17.497 1.00 91.31 568 SER A N 1
ATOM 4406 C CA . SER A 1 568 ? -9.957 -16.975 -18.166 1.00 91.31 568 SER A CA 1
ATOM 4407 C C . SER A 1 568 ? -9.487 -17.213 -19.607 1.00 91.31 568 SER A C 1
ATOM 4409 O O . SER A 1 568 ? -8.839 -16.363 -20.221 1.00 91.31 568 SER A O 1
ATOM 4411 N N . ALA A 1 569 ? -9.850 -18.369 -20.172 1.00 87.56 569 ALA A N 1
ATOM 4412 C CA . ALA A 1 569 ? -9.465 -18.761 -21.531 1.00 87.56 569 ALA A CA 1
ATOM 4413 C C . ALA A 1 569 ? -9.997 -17.810 -22.624 1.00 87.56 569 ALA A C 1
ATOM 4415 O O . ALA A 1 569 ? -9.363 -17.653 -23.664 1.00 87.56 569 ALA A O 1
ATOM 4416 N N . ASP A 1 570 ? -11.131 -17.148 -22.386 1.00 87.88 570 ASP A N 1
ATOM 4417 C CA . ASP A 1 570 ? -11.742 -16.149 -23.271 1.00 87.88 570 ASP A CA 1
ATOM 4418 C C . ASP A 1 570 ? -11.278 -14.705 -22.972 1.00 87.88 570 ASP A C 1
ATOM 4420 O O . ASP A 1 570 ? -11.839 -13.731 -23.492 1.00 87.88 570 ASP A O 1
ATOM 4424 N N . GLY A 1 571 ? -10.221 -14.561 -22.162 1.00 91.19 571 GLY A N 1
ATOM 4425 C CA . GLY A 1 571 ? -9.488 -13.317 -21.941 1.00 91.19 571 GLY A CA 1
ATOM 4426 C C . GLY A 1 571 ? -10.078 -12.386 -20.884 1.00 91.19 571 GLY A C 1
ATOM 4427 O O . GLY A 1 571 ? -9.615 -11.250 -20.772 1.00 91.19 571 GLY A O 1
ATOM 4428 N N . TRP A 1 572 ? -11.082 -12.817 -20.110 1.00 96.62 572 TRP A N 1
ATOM 4429 C CA . TRP A 1 572 ? -11.563 -12.032 -18.971 1.00 96.62 572 TRP A CA 1
ATOM 4430 C C . TRP A 1 572 ? -10.643 -12.169 -17.772 1.00 96.62 572 TRP A C 1
ATOM 4432 O O . TRP A 1 572 ? -10.359 -13.276 -17.308 1.00 96.62 572 TRP A O 1
ATOM 4442 N N . PHE A 1 573 ? -10.269 -11.023 -17.225 1.00 97.00 573 PHE A N 1
ATOM 4443 C CA . PHE A 1 573 ? -9.582 -10.894 -15.959 1.00 97.00 573 PHE A CA 1
ATOM 4444 C C . PHE A 1 573 ? -10.590 -10.700 -14.821 1.00 97.00 573 PHE A C 1
ATOM 4446 O O . PHE A 1 573 ? -11.410 -9.778 -14.857 1.00 97.00 573 PHE A O 1
ATOM 4453 N N . SER A 1 574 ? -10.502 -11.564 -13.809 1.00 95.06 574 SER A N 1
ATOM 4454 C CA . SER A 1 574 ? -11.266 -11.463 -12.562 1.00 95.06 574 SER A CA 1
ATOM 4455 C C . SER A 1 574 ? -10.574 -10.478 -11.625 1.00 95.06 574 SER A C 1
ATOM 4457 O O . SER A 1 574 ? -9.482 -10.752 -11.126 1.00 95.06 574 SER A O 1
ATOM 4459 N N . THR A 1 575 ? -11.190 -9.320 -11.390 1.00 92.94 575 THR A N 1
ATOM 4460 C CA . THR A 1 575 ? -10.550 -8.234 -10.622 1.00 92.94 575 THR A CA 1
ATOM 4461 C C . THR A 1 575 ? -10.482 -8.505 -9.116 1.00 92.94 575 THR A C 1
ATOM 4463 O O . THR A 1 575 ? -9.713 -7.857 -8.399 1.00 92.94 575 THR A O 1
ATOM 4466 N N . GLY A 1 576 ? -11.312 -9.425 -8.610 1.00 88.94 576 GLY A N 1
ATOM 4467 C CA . GLY A 1 576 ? -11.547 -9.598 -7.180 1.00 88.94 576 GLY A CA 1
ATOM 4468 C C . GLY A 1 576 ? -12.241 -8.402 -6.514 1.00 88.94 576 GLY A C 1
ATOM 4469 O O . GLY A 1 576 ? -12.268 -8.343 -5.283 1.00 88.94 576 GLY A O 1
ATOM 4470 N N . ASP A 1 577 ? -12.774 -7.452 -7.289 1.00 89.50 577 ASP A N 1
ATOM 4471 C CA . ASP A 1 577 ? -13.578 -6.315 -6.836 1.00 89.50 577 ASP A CA 1
ATOM 4472 C C . ASP A 1 577 ? -15.061 -6.572 -7.128 1.00 89.50 577 ASP A C 1
ATOM 4474 O O . ASP A 1 577 ? -15.424 -7.009 -8.215 1.00 89.50 577 ASP A O 1
ATOM 4478 N N . VAL A 1 578 ? -15.933 -6.274 -6.171 1.00 89.00 578 VAL A N 1
ATOM 4479 C CA . VAL A 1 578 ? -17.386 -6.266 -6.342 1.00 89.00 578 VAL A CA 1
ATOM 4480 C C . VAL A 1 578 ? -17.813 -4.894 -6.842 1.00 89.00 578 VAL A C 1
ATOM 4482 O O . VAL A 1 578 ? -17.492 -3.866 -6.237 1.00 89.00 578 VAL A O 1
ATOM 4485 N N . ALA A 1 579 ? -18.576 -4.872 -7.927 1.00 92.88 579 ALA A N 1
ATOM 4486 C CA . ALA A 1 579 ? -19.091 -3.654 -8.521 1.00 92.88 579 ALA A CA 1
ATOM 4487 C C . ALA A 1 579 ? -20.573 -3.773 -8.871 1.00 92.88 579 ALA A C 1
ATOM 4489 O O . ALA A 1 579 ? -21.120 -4.861 -9.049 1.00 92.88 579 ALA A O 1
ATOM 4490 N N . ARG A 1 580 ? -21.208 -2.613 -9.021 1.00 92.75 580 ARG A N 1
ATOM 4491 C CA . ARG A 1 580 ? -22.522 -2.473 -9.644 1.00 92.75 580 ARG A CA 1
ATOM 4492 C C . ARG A 1 580 ? -22.417 -1.622 -10.898 1.00 92.75 580 ARG A C 1
ATOM 4494 O O . ARG A 1 580 ? -21.832 -0.537 -10.861 1.00 92.75 580 ARG A O 1
ATOM 4501 N N . ILE A 1 581 ? -23.032 -2.098 -11.974 1.00 95.25 581 ILE A N 1
ATOM 4502 C CA . ILE A 1 581 ? -23.194 -1.375 -13.233 1.00 95.25 581 ILE A CA 1
ATOM 4503 C C . ILE A 1 581 ? -24.614 -0.806 -13.259 1.00 95.25 581 ILE A C 1
ATOM 4505 O O . ILE A 1 581 ? -25.590 -1.547 -13.318 1.00 95.25 581 ILE A O 1
ATOM 4509 N N . SER A 1 582 ? -24.728 0.519 -13.180 1.00 92.94 582 SER A N 1
ATOM 4510 C CA . SER A 1 582 ? -26.012 1.233 -13.279 1.00 92.94 582 SER A CA 1
ATOM 4511 C C . SER A 1 582 ? -26.650 1.100 -14.668 1.00 92.94 582 SER A C 1
ATOM 4513 O O . SER A 1 582 ? -26.015 0.651 -15.623 1.00 92.94 582 SER A O 1
ATOM 4515 N N . LYS A 1 583 ? -27.904 1.544 -14.808 1.00 89.94 583 LYS A N 1
ATOM 4516 C CA . LYS A 1 583 ? -28.631 1.527 -16.090 1.00 89.94 583 LYS A CA 1
ATOM 4517 C C . LYS A 1 583 ? -27.942 2.366 -17.170 1.00 89.94 583 LYS A C 1
ATOM 4519 O O . LYS A 1 583 ? -27.995 2.010 -18.340 1.00 89.94 583 LYS A O 1
ATOM 4524 N N . GLU A 1 584 ? -27.250 3.429 -16.770 1.00 90.62 584 GLU A N 1
ATOM 4525 C CA . GLU A 1 584 ? -26.448 4.295 -17.640 1.00 90.62 584 GLU A CA 1
ATOM 4526 C C . GLU A 1 584 ? -25.043 3.716 -17.925 1.00 90.62 584 GLU A C 1
ATOM 4528 O O . GLU A 1 584 ? -24.193 4.382 -18.520 1.00 90.62 584 GLU A O 1
ATOM 4533 N N . GLY A 1 585 ? -24.753 2.497 -17.455 1.00 92.06 585 GLY A N 1
ATOM 4534 C CA . GLY A 1 585 ? -23.467 1.826 -17.644 1.00 92.06 585 GLY A CA 1
ATOM 4535 C C . GLY A 1 585 ? -22.330 2.385 -16.787 1.00 92.06 585 GLY A C 1
ATOM 4536 O O . GLY A 1 585 ? -21.157 2.127 -17.055 1.00 92.06 585 GLY A O 1
ATOM 4537 N N . ARG A 1 586 ? -22.653 3.169 -15.753 1.00 92.56 586 ARG A N 1
ATOM 4538 C CA . ARG A 1 586 ? -21.666 3.701 -14.805 1.00 92.56 586 ARG A CA 1
ATOM 4539 C C . ARG A 1 586 ? -21.372 2.705 -13.702 1.00 92.56 586 ARG A C 1
ATOM 4541 O O . ARG A 1 586 ? -22.285 2.043 -13.202 1.00 92.56 586 ARG A O 1
ATOM 4548 N N . ILE A 1 587 ? -20.115 2.670 -13.292 1.00 92.31 587 ILE A N 1
ATOM 4549 C CA . ILE A 1 587 ? -19.569 1.691 -12.364 1.00 92.31 587 ILE A CA 1
ATOM 4550 C C . ILE A 1 587 ? -19.515 2.301 -10.967 1.00 92.31 587 ILE A C 1
ATOM 4552 O O . ILE A 1 587 ? -19.081 3.443 -10.770 1.00 92.31 587 ILE A O 1
ATOM 4556 N N . PHE A 1 588 ? -19.949 1.514 -9.992 1.00 89.88 588 PHE A N 1
ATOM 4557 C CA . PHE A 1 588 ? -19.802 1.786 -8.571 1.00 89.88 588 PHE A CA 1
ATOM 4558 C C . PHE A 1 588 ? -19.038 0.624 -7.959 1.00 89.88 588 PHE A C 1
ATOM 4560 O O . PHE A 1 588 ? -19.532 -0.502 -7.968 1.00 89.88 588 PHE A O 1
ATOM 4567 N N . ILE A 1 589 ? -17.841 0.894 -7.446 1.00 87.50 589 ILE A N 1
ATOM 4568 C CA . ILE A 1 589 ? -17.074 -0.103 -6.702 1.00 87.50 589 ILE A CA 1
ATOM 4569 C C . ILE A 1 589 ? -17.664 -0.194 -5.300 1.00 87.50 589 ILE A C 1
ATOM 4571 O O . ILE A 1 589 ? -17.817 0.823 -4.621 1.00 87.50 589 ILE A O 1
ATOM 4575 N N . ILE A 1 590 ? -18.039 -1.405 -4.905 1.00 79.19 590 ILE A N 1
ATOM 4576 C CA . ILE A 1 590 ? -18.716 -1.673 -3.638 1.00 79.19 590 ILE A CA 1
ATOM 4577 C C . ILE A 1 590 ? -17.712 -2.192 -2.611 1.00 79.19 590 ILE A C 1
ATOM 4579 O O . ILE A 1 590 ? -17.655 -1.653 -1.506 1.00 79.19 590 ILE A O 1
ATOM 4583 N N . ASP A 1 591 ? -16.939 -3.223 -2.968 1.00 69.25 591 ASP A N 1
ATOM 4584 C CA . ASP A 1 591 ? -16.011 -3.906 -2.055 1.00 69.25 591 ASP A CA 1
ATOM 4585 C C . ASP A 1 591 ? -15.029 -4.825 -2.808 1.00 69.25 591 ASP A C 1
ATOM 4587 O O . ASP A 1 591 ? -15.009 -4.851 -4.034 1.00 69.25 591 ASP A O 1
ATOM 4591 N N . ARG A 1 592 ? -14.251 -5.630 -2.081 1.00 74.44 592 ARG A N 1
ATOM 4592 C CA . ARG A 1 592 ? -13.415 -6.733 -2.573 1.00 74.44 592 ARG A CA 1
ATOM 4593 C C . ARG A 1 592 ? -14.056 -8.075 -2.248 1.00 74.44 592 ARG A C 1
ATOM 4595 O O . ARG A 1 592 ? -14.372 -8.324 -1.091 1.00 74.44 592 ARG A O 1
ATOM 4602 N N . VAL A 1 593 ? -14.110 -8.997 -3.210 1.00 71.69 593 VAL A N 1
ATOM 4603 C CA . VAL A 1 593 ? -14.692 -10.351 -3.056 1.00 71.69 593 VAL A CA 1
ATOM 4604 C C . VAL A 1 593 ? -14.152 -11.085 -1.817 1.00 71.69 593 VAL A C 1
ATOM 4606 O O . VAL A 1 593 ? -14.888 -11.785 -1.132 1.00 71.69 593 VAL A O 1
ATOM 4609 N N . LYS A 1 594 ? -12.872 -10.883 -1.480 1.00 67.31 594 LYS A N 1
ATOM 4610 C CA . LYS A 1 594 ? -12.192 -11.554 -0.358 1.00 67.31 594 LYS A CA 1
ATOM 4611 C C . LYS A 1 594 ? -12.240 -10.805 0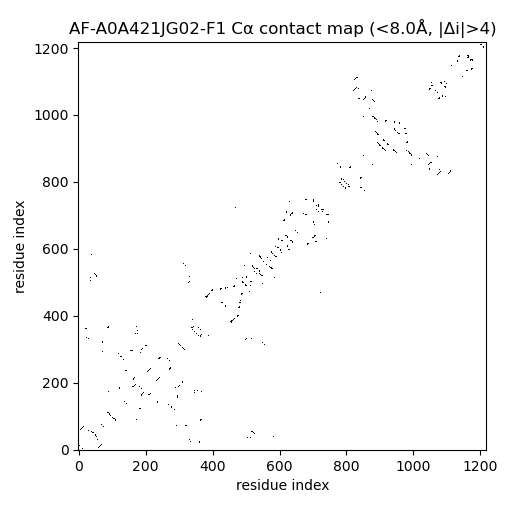.987 1.00 67.31 594 LYS A C 1
ATOM 4613 O O . LYS A 1 594 ? -11.711 -11.333 1.959 1.00 67.31 594 LYS A O 1
ATOM 4618 N N . ASN A 1 595 ? -12.817 -9.598 1.064 1.00 65.88 595 ASN A N 1
ATOM 4619 C CA . ASN A 1 595 ? -12.785 -8.762 2.281 1.00 65.88 595 ASN A CA 1
ATOM 4620 C C . ASN A 1 595 ? -14.095 -8.753 3.085 1.00 65.88 595 ASN A C 1
ATOM 4622 O O . ASN A 1 595 ? -14.190 -8.025 4.075 1.00 65.88 595 ASN A O 1
ATOM 4626 N N . PHE A 1 596 ? -15.085 -9.552 2.696 1.00 68.19 596 PHE A N 1
ATOM 4627 C CA . PHE A 1 596 ? -16.342 -9.652 3.424 1.00 68.19 596 PHE A CA 1
ATOM 4628 C C . PHE A 1 596 ? -16.171 -10.479 4.690 1.00 68.19 596 PHE A C 1
ATOM 4630 O O . PHE A 1 596 ? -15.459 -11.484 4.712 1.00 68.19 596 PHE A O 1
ATOM 4637 N N . PHE A 1 597 ? -16.900 -10.094 5.728 1.00 69.00 597 PHE A N 1
ATOM 4638 C CA . PHE A 1 597 ? -17.150 -10.973 6.858 1.00 69.00 597 PHE A CA 1
ATOM 4639 C C . PHE A 1 597 ? -18.649 -11.070 7.097 1.00 69.00 597 PHE A C 1
ATOM 4641 O O . PHE A 1 597 ? -19.420 -10.134 6.874 1.00 69.00 597 PHE A O 1
ATOM 4648 N N . LYS A 1 598 ? -19.063 -12.250 7.534 1.00 68.75 598 LYS A N 1
ATOM 4649 C CA . LYS A 1 598 ? -20.433 -12.532 7.936 1.00 68.75 598 LYS A CA 1
ATOM 4650 C C . LYS A 1 598 ? -20.541 -12.242 9.422 1.00 68.75 598 LYS A C 1
ATOM 4652 O O . LYS A 1 598 ? -19.667 -12.683 10.153 1.00 68.75 598 LYS A O 1
ATOM 4657 N N . LEU A 1 599 ? -21.563 -11.517 9.864 1.00 67.94 599 LEU A N 1
ATOM 4658 C CA . LEU A 1 599 ? -21.868 -11.366 11.289 1.00 67.94 599 LEU A CA 1
ATOM 4659 C C . LEU A 1 599 ? -22.663 -12.571 11.799 1.00 67.94 599 LEU A C 1
ATOM 4661 O O . LEU A 1 599 ? -23.240 -13.323 11.012 1.00 67.94 599 LEU A O 1
ATOM 4665 N N . ALA A 1 600 ? -22.745 -12.746 13.116 1.00 59.53 600 ALA A N 1
ATOM 4666 C CA . ALA A 1 600 ? -23.418 -13.894 13.732 1.00 59.53 600 ALA A CA 1
ATOM 4667 C C . ALA A 1 600 ? -24.911 -14.035 13.356 1.00 59.53 600 ALA A C 1
ATOM 4669 O O . ALA A 1 600 ? -25.450 -15.138 13.333 1.00 59.53 600 ALA A O 1
ATOM 4670 N N . GLN A 1 601 ? -25.582 -12.938 12.993 1.00 57.31 601 GLN A N 1
ATOM 4671 C CA . GLN A 1 601 ? -26.952 -12.936 12.458 1.00 57.31 601 GLN A CA 1
ATOM 4672 C C . GLN A 1 601 ? -27.068 -13.446 11.010 1.00 57.31 601 GLN A C 1
ATOM 4674 O O . GLN A 1 601 ? -28.171 -13.539 10.482 1.00 57.31 601 GLN A O 1
ATOM 4679 N N . GLY A 1 602 ? -25.949 -13.769 10.362 1.00 51.31 602 GLY A N 1
ATOM 4680 C CA . GLY A 1 602 ? -25.894 -14.271 8.992 1.00 51.31 602 GLY A CA 1
ATOM 4681 C C . GLY A 1 602 ? -25.814 -13.191 7.912 1.00 51.31 602 GLY A C 1
ATOM 4682 O O . GLY A 1 602 ? -25.663 -13.532 6.743 1.00 51.31 602 GLY A O 1
ATOM 4683 N N . GLU A 1 603 ? -25.863 -11.918 8.299 1.00 65.19 603 GLU A N 1
ATOM 4684 C CA . GLU A 1 603 ? -25.720 -10.779 7.393 1.00 65.19 603 GLU A CA 1
ATOM 4685 C C . GLU A 1 603 ? -24.256 -10.590 6.986 1.00 65.19 603 GLU A C 1
ATOM 4687 O O . GLU A 1 603 ? -23.358 -10.592 7.836 1.00 65.19 603 GLU A O 1
ATOM 4692 N N . TYR A 1 604 ? -24.018 -10.403 5.690 1.00 68.31 604 TYR A N 1
ATOM 4693 C CA . TYR A 1 604 ? -22.698 -10.065 5.169 1.00 68.31 604 TYR A CA 1
ATOM 4694 C C . TYR A 1 604 ? -22.462 -8.568 5.303 1.00 68.31 604 TYR A C 1
ATOM 4696 O O . TYR A 1 604 ? -23.309 -7.746 4.954 1.00 68.31 604 TYR A O 1
ATOM 4704 N N . VAL A 1 605 ? -21.287 -8.218 5.810 1.00 71.12 605 VAL A N 1
ATOM 4705 C CA . VAL A 1 605 ? -20.855 -6.836 5.943 1.00 71.12 605 VAL A CA 1
ATOM 4706 C C . VAL A 1 605 ? -19.618 -6.613 5.100 1.00 71.12 605 VAL A C 1
ATOM 4708 O O . VAL A 1 605 ? -18.645 -7.366 5.148 1.00 71.12 605 VAL A O 1
ATOM 4711 N N . THR A 1 606 ? -19.681 -5.506 4.378 1.00 75.00 606 THR A N 1
ATOM 4712 C CA . THR A 1 606 ? -18.593 -4.919 3.615 1.00 75.00 606 THR A CA 1
ATOM 4713 C C . THR A 1 606 ? -17.870 -3.891 4.484 1.00 75.00 606 THR A C 1
ATOM 4715 O O . THR A 1 606 ? -18.359 -2.763 4.631 1.00 75.00 606 THR A O 1
ATOM 4718 N N . PRO A 1 607 ? -16.717 -4.214 5.092 1.00 79.31 607 PRO A N 1
ATOM 4719 C CA . PRO A 1 607 ? -16.033 -3.252 5.944 1.00 79.31 607 PRO A CA 1
ATOM 4720 C C . PRO A 1 607 ? -15.589 -1.992 5.192 1.00 79.31 607 PRO A C 1
ATOM 4722 O O . PRO A 1 607 ? -15.677 -0.911 5.767 1.00 79.31 607 PRO A O 1
ATOM 4725 N N . GLU A 1 608 ? -15.206 -2.071 3.910 1.00 74.81 608 GLU A N 1
ATOM 4726 C CA . GLU A 1 608 ? -14.783 -0.881 3.150 1.00 74.81 608 GLU A CA 1
ATOM 4727 C C . GLU A 1 608 ? -15.921 0.134 2.980 1.00 74.81 608 GLU A C 1
ATOM 4729 O O . GLU A 1 608 ? -15.719 1.327 3.219 1.00 74.81 608 GLU A O 1
ATOM 4734 N N . LYS A 1 609 ? -17.141 -0.288 2.617 1.00 73.00 609 LYS A N 1
ATOM 4735 C CA . LYS A 1 609 ? -18.267 0.661 2.523 1.00 73.00 609 LYS A CA 1
ATOM 4736 C C . LYS A 1 609 ? -18.645 1.229 3.888 1.00 73.00 609 LYS A C 1
ATOM 4738 O O . LYS A 1 609 ? -18.996 2.408 3.951 1.00 73.00 609 LYS A O 1
ATOM 4743 N N . VAL A 1 610 ? -18.531 0.456 4.972 1.00 80.25 610 VAL A N 1
ATOM 4744 C CA . VAL A 1 610 ? -18.742 0.974 6.332 1.00 80.25 610 VAL A CA 1
ATOM 4745 C C . VAL A 1 610 ? -17.689 2.040 6.652 1.00 80.25 610 VAL A C 1
ATOM 4747 O O . VAL A 1 610 ? -18.051 3.190 6.897 1.00 80.25 610 VAL A O 1
ATOM 4750 N N . GLU A 1 611 ? -16.399 1.713 6.556 1.00 83.62 611 GLU A N 1
ATOM 4751 C CA . GLU A 1 611 ? -15.266 2.626 6.792 1.00 83.62 611 GLU A CA 1
ATOM 4752 C C . GLU A 1 611 ? -15.409 3.931 6.005 1.00 83.62 611 GLU A C 1
ATOM 4754 O O . GLU A 1 611 ? -15.376 5.019 6.584 1.00 83.62 611 GLU A O 1
ATOM 4759 N N . ASN A 1 612 ? -15.645 3.827 4.695 1.00 70.94 612 ASN A N 1
ATOM 4760 C CA . ASN A 1 612 ? -15.788 4.981 3.813 1.00 70.94 612 ASN A CA 1
ATOM 4761 C C . ASN A 1 612 ? -17.021 5.818 4.151 1.00 70.94 612 ASN A C 1
ATOM 4763 O O . ASN A 1 612 ? -16.966 7.046 4.075 1.00 70.94 612 ASN A O 1
ATOM 4767 N N . THR A 1 613 ? -18.122 5.192 4.575 1.00 72.94 613 THR A N 1
ATOM 4768 C CA . THR A 1 613 ? -19.317 5.928 4.999 1.00 72.94 613 THR A CA 1
ATOM 4769 C C . THR A 1 613 ? -19.057 6.718 6.282 1.00 72.94 613 THR A C 1
ATOM 4771 O O . THR A 1 613 ? -19.431 7.890 6.354 1.00 72.94 613 THR A O 1
ATOM 4774 N N . TYR A 1 614 ? -18.363 6.153 7.272 1.00 82.06 614 TYR A N 1
ATOM 4775 C CA . TYR A 1 614 ? -18.012 6.901 8.486 1.00 82.06 614 TYR A CA 1
ATOM 4776 C C . TYR A 1 614 ? -16.994 8.012 8.213 1.00 82.06 614 TYR A C 1
ATOM 4778 O O . TYR A 1 614 ? -17.214 9.142 8.652 1.00 82.06 614 TYR A O 1
ATOM 4786 N N . LEU A 1 615 ? -15.947 7.733 7.429 1.00 75.62 615 LEU A N 1
ATOM 4787 C CA . LEU A 1 615 ? -14.971 8.739 6.991 1.00 75.62 615 LEU A CA 1
ATOM 4788 C C . LEU A 1 615 ? -15.640 9.879 6.213 1.00 75.62 615 LEU A C 1
ATOM 4790 O O . LEU A 1 615 ? -15.321 11.044 6.418 1.00 75.62 615 LEU A O 1
ATOM 4794 N N . SER A 1 616 ? -16.625 9.559 5.368 1.00 63.66 616 SER A N 1
ATOM 4795 C CA . SER A 1 616 ? -17.392 10.555 4.613 1.00 63.66 616 SER A CA 1
ATOM 4796 C C . SER A 1 616 ? -18.249 11.474 5.454 1.00 63.66 616 SER A C 1
ATOM 4798 O O . SER A 1 616 ? -18.486 12.633 5.104 1.00 63.66 616 SER A O 1
ATOM 4800 N N . GLY A 1 617 ? -18.832 10.893 6.498 1.00 66.75 617 GLY A N 1
ATOM 4801 C CA . GLY A 1 617 ? -19.905 11.503 7.254 1.00 66.75 617 GLY A CA 1
ATOM 4802 C C . GLY A 1 617 ? -19.385 12.446 8.322 1.00 66.75 617 GLY A C 1
ATOM 4803 O O . GLY A 1 617 ? -20.177 13.218 8.864 1.00 66.75 617 GLY A O 1
ATOM 4804 N N . ASN A 1 618 ? -18.089 12.380 8.643 1.00 72.12 618 ASN A N 1
ATOM 4805 C CA . ASN A 1 618 ? -17.529 13.093 9.774 1.00 72.12 618 ASN A CA 1
ATOM 4806 C C . ASN A 1 618 ? -16.073 13.526 9.545 1.00 72.12 618 ASN A C 1
ATOM 4808 O O . ASN A 1 618 ? -15.158 12.709 9.538 1.00 72.12 618 ASN A O 1
ATOM 4812 N N . HIS A 1 619 ? -15.869 14.842 9.456 1.00 69.75 619 HIS A N 1
ATOM 4813 C CA . HIS A 1 619 ? -14.564 15.478 9.247 1.00 69.75 619 HIS A CA 1
ATOM 4814 C C . HIS A 1 619 ? -13.573 15.298 10.411 1.00 69.75 619 HIS A C 1
ATOM 4816 O O . HIS A 1 619 ? -12.400 15.628 10.265 1.00 69.75 619 HIS A O 1
ATOM 4822 N N . LEU A 1 620 ? -14.029 14.819 11.575 1.00 79.81 620 LEU A N 1
ATOM 4823 C CA . LEU A 1 620 ? -13.146 14.484 12.691 1.00 79.81 620 LEU A CA 1
ATOM 4824 C C . LEU A 1 620 ? -12.368 13.203 12.418 1.00 79.81 620 LEU A C 1
ATOM 4826 O O . LEU A 1 620 ? -11.326 13.006 13.035 1.00 79.81 620 LEU A O 1
ATOM 4830 N N . LEU A 1 621 ? -12.873 12.330 11.541 1.00 84.06 621 LEU A N 1
ATOM 4831 C CA . LEU A 1 621 ? -12.222 11.077 11.205 1.00 84.06 621 LEU A CA 1
ATOM 4832 C C . LEU A 1 621 ? -11.250 11.273 10.052 1.00 84.06 621 LEU A C 1
ATOM 4834 O O . LEU A 1 621 ? -11.560 11.879 9.031 1.00 84.06 621 LEU A O 1
ATOM 4838 N N . THR A 1 622 ? -10.070 10.697 10.206 1.00 77.62 622 THR A N 1
ATOM 4839 C CA . THR A 1 622 ? -9.035 10.694 9.184 1.00 77.62 622 THR A CA 1
ATOM 4840 C C . THR A 1 622 ? -8.813 9.267 8.666 1.00 77.62 622 THR A C 1
ATOM 4842 O O . THR A 1 622 ? -8.616 9.082 7.463 1.00 77.62 622 THR A O 1
ATOM 4845 N N . GLN A 1 623 ? -8.849 8.250 9.535 1.00 84.06 623 GLN A N 1
ATOM 4846 C CA . GLN A 1 623 ? -8.671 6.833 9.180 1.00 84.06 623 GLN A CA 1
ATOM 4847 C C . GLN A 1 623 ? -9.780 5.989 9.802 1.00 84.06 623 GLN A C 1
ATOM 4849 O O . GLN A 1 623 ? -10.315 6.348 10.848 1.00 84.06 623 GLN A O 1
ATOM 4854 N N . ALA A 1 624 ? -10.123 4.872 9.173 1.00 89.75 624 ALA A N 1
ATOM 4855 C CA . ALA A 1 624 ? -11.057 3.914 9.735 1.00 89.75 624 ALA A CA 1
ATOM 4856 C C . ALA A 1 624 ? -10.620 2.503 9.358 1.00 89.75 624 ALA A C 1
ATOM 4858 O O . ALA A 1 624 ? -10.318 2.232 8.200 1.00 89.75 624 ALA A O 1
ATOM 4859 N N . TYR A 1 625 ? -10.594 1.626 10.351 1.00 93.50 625 TYR A N 1
ATOM 4860 C CA . TYR A 1 625 ? -10.504 0.189 10.187 1.00 93.50 625 TYR A CA 1
ATOM 4861 C C . TYR A 1 625 ? -11.680 -0.432 10.935 1.00 93.50 625 TYR A C 1
ATOM 4863 O O . TYR A 1 625 ? -11.730 -0.395 12.163 1.00 93.50 625 TYR A O 1
ATOM 4871 N N . VAL A 1 626 ? -12.643 -0.958 10.187 1.00 93.12 626 VAL A N 1
ATOM 4872 C CA . VAL A 1 626 ? -13.823 -1.644 10.706 1.00 93.12 626 VAL A CA 1
ATOM 4873 C C . VAL A 1 626 ? -13.555 -3.136 10.708 1.00 93.12 626 VAL A C 1
ATOM 4875 O O . VAL A 1 626 ? -13.035 -3.706 9.745 1.00 93.12 626 VAL A O 1
ATOM 4878 N N . HIS A 1 627 ? -13.952 -3.767 11.802 1.00 92.00 627 HIS A N 1
ATOM 4879 C CA . HIS A 1 627 ? -13.838 -5.193 11.992 1.00 92.00 627 HIS A CA 1
ATOM 4880 C C . HIS A 1 627 ? -15.176 -5.789 12.439 1.00 92.00 627 HIS A C 1
ATOM 4882 O O . HIS A 1 627 ? -15.944 -5.175 13.184 1.00 92.00 627 HIS A O 1
ATOM 4888 N N . GLY A 1 628 ? -15.421 -7.003 11.961 1.00 83.94 628 GLY A N 1
ATOM 4889 C CA . GLY A 1 628 ? -16.544 -7.869 12.276 1.00 83.94 628 GLY A CA 1
ATOM 4890 C C . GLY A 1 628 ? -16.147 -9.315 12.002 1.00 83.94 628 GLY A C 1
ATOM 4891 O O . GLY A 1 628 ? -15.207 -9.572 11.247 1.00 83.94 628 GLY A O 1
ATOM 4892 N N . ASP A 1 629 ? -16.845 -10.251 12.633 1.00 74.75 629 ASP A N 1
ATOM 4893 C CA . ASP A 1 629 ? -16.648 -11.683 12.427 1.00 74.75 629 ASP A CA 1
ATOM 4894 C C . ASP A 1 629 ? -17.954 -12.457 12.681 1.00 74.75 629 ASP A C 1
ATOM 4896 O O . ASP A 1 629 ? -18.934 -11.910 13.200 1.00 74.75 629 ASP A O 1
ATOM 4900 N N . SER A 1 630 ? -17.959 -13.742 12.323 1.00 67.56 630 SER A N 1
ATOM 4901 C CA . SER A 1 630 ? -19.139 -14.617 12.366 1.00 67.56 630 SER A CA 1
ATOM 4902 C C . SER A 1 630 ? -19.616 -14.993 13.762 1.00 67.56 630 SER A C 1
ATOM 4904 O O . SER A 1 630 ? -20.676 -15.599 13.891 1.00 67.56 630 SER A O 1
ATOM 4906 N N . HIS A 1 631 ? -18.870 -14.637 14.802 1.00 66.94 631 HIS A N 1
ATOM 4907 C CA . HIS A 1 631 ? -19.213 -14.854 16.203 1.00 66.94 631 HIS A CA 1
ATOM 4908 C C . HIS A 1 631 ? -19.703 -13.574 16.895 1.00 66.94 631 HIS A C 1
ATOM 4910 O O . HIS A 1 631 ? -20.116 -13.627 18.053 1.00 66.94 631 HIS A O 1
ATOM 4916 N N . ARG A 1 632 ? -19.687 -12.419 16.215 1.00 78.44 632 ARG A N 1
ATOM 4917 C CA . ARG A 1 632 ? -20.074 -11.120 16.784 1.00 78.44 632 ARG A CA 1
ATOM 4918 C C . ARG A 1 632 ? -21.322 -10.559 16.098 1.00 78.44 632 ARG A C 1
ATOM 4920 O O . ARG A 1 632 ? -21.520 -10.707 14.895 1.00 78.44 632 ARG A O 1
ATOM 4927 N N . HIS A 1 633 ? -22.187 -9.904 16.877 1.00 77.56 633 HIS A N 1
ATOM 4928 C CA . HIS A 1 633 ? -23.492 -9.408 16.404 1.00 77.56 633 HIS A CA 1
ATOM 4929 C C . HIS A 1 633 ? -23.478 -7.956 15.895 1.00 77.56 633 HIS A C 1
ATOM 4931 O O . HIS A 1 633 ? -24.469 -7.476 15.341 1.00 77.56 633 HIS A O 1
ATOM 4937 N N . PHE A 1 634 ? -22.376 -7.235 16.098 1.00 87.75 634 PHE A N 1
ATOM 4938 C CA . PHE A 1 634 ? -22.223 -5.829 15.732 1.00 87.75 634 PHE A CA 1
ATOM 4939 C C . PHE A 1 634 ? -20.786 -5.526 15.308 1.00 87.75 634 PHE A C 1
ATOM 4941 O O . PHE A 1 634 ? -19.887 -6.311 15.585 1.00 87.75 634 PHE A O 1
ATOM 4948 N N . LEU A 1 635 ? -20.563 -4.372 14.673 1.00 92.12 635 LEU A N 1
ATOM 4949 C CA . LEU A 1 635 ? -19.234 -3.950 14.229 1.00 92.12 635 LEU A CA 1
ATOM 4950 C C . LEU A 1 635 ? -18.501 -3.122 15.277 1.00 92.12 635 LEU A C 1
ATOM 4952 O O . LEU A 1 635 ? -19.103 -2.308 15.989 1.00 92.12 635 LEU A O 1
ATOM 4956 N N . VAL A 1 636 ? -17.179 -3.254 15.286 1.00 95.56 636 VAL A N 1
ATOM 4957 C CA . VAL A 1 636 ? -16.262 -2.384 16.030 1.00 95.56 636 VAL A CA 1
ATOM 4958 C C . VAL A 1 636 ? -15.286 -1.715 15.071 1.00 95.56 636 VAL A C 1
ATOM 4960 O O . VAL A 1 636 ? -15.064 -2.207 13.963 1.00 95.56 636 VAL A O 1
ATOM 4963 N N . ALA A 1 637 ? -14.712 -0.577 15.460 1.00 96.12 637 ALA A N 1
ATOM 4964 C CA . ALA A 1 637 ? -13.778 0.124 14.585 1.00 96.12 637 ALA A CA 1
ATOM 4965 C C . ALA A 1 637 ? -12.625 0.810 15.314 1.00 96.12 637 ALA A C 1
ATOM 4967 O O . ALA A 1 637 ? -12.806 1.465 16.335 1.00 96.12 637 ALA A O 1
ATOM 4968 N N . VAL A 1 638 ? -11.440 0.736 14.717 1.00 96.75 638 VAL A N 1
ATOM 4969 C CA . VAL A 1 638 ? -10.298 1.583 15.054 1.00 96.75 638 VAL A CA 1
ATOM 4970 C C . VAL A 1 638 ? -10.343 2.814 14.157 1.00 96.75 638 VAL A C 1
ATOM 4972 O O . VAL A 1 638 ? -10.301 2.708 12.932 1.00 96.75 638 VAL A O 1
ATOM 4975 N N . LEU A 1 639 ? -10.451 3.991 14.761 1.00 95.12 639 LEU A N 1
ATOM 4976 C CA . LEU A 1 639 ? -10.653 5.255 14.072 1.00 95.12 639 LEU A CA 1
ATOM 4977 C C . LEU A 1 639 ? -9.474 6.201 14.319 1.00 95.12 639 LEU A C 1
ATOM 4979 O O . LEU A 1 639 ? -9.085 6.462 15.455 1.00 95.12 639 LEU A O 1
ATOM 4983 N N . GLY A 1 640 ? -8.925 6.735 13.231 1.00 93.00 640 GLY A N 1
ATOM 4984 C CA . GLY A 1 640 ? -7.985 7.848 13.246 1.00 93.00 640 GLY A CA 1
ATOM 4985 C C . GLY A 1 640 ? -8.734 9.167 13.347 1.00 93.00 640 GLY A C 1
ATOM 4986 O O . GLY A 1 640 ? -9.675 9.357 12.578 1.00 93.00 640 GLY A O 1
ATOM 4987 N N . VAL A 1 641 ? -8.326 10.083 14.223 1.00 90.00 641 VAL A N 1
ATOM 4988 C CA . VAL A 1 641 ? -8.966 11.396 14.394 1.00 90.00 641 VAL A CA 1
ATOM 4989 C C . VAL A 1 641 ? -8.033 12.567 14.119 1.00 90.00 641 VAL A C 1
ATOM 4991 O O . VAL A 1 641 ? -6.827 12.476 14.328 1.00 90.00 641 VAL A O 1
ATOM 4994 N N . ASP A 1 642 ? -8.592 13.682 13.650 1.00 83.12 642 ASP A N 1
ATOM 4995 C CA . ASP A 1 642 ? -7.829 14.908 13.421 1.00 83.12 642 ASP A CA 1
ATOM 4996 C C . ASP A 1 642 ? -7.478 15.575 14.765 1.00 83.12 642 ASP A C 1
ATOM 4998 O O . ASP A 1 642 ? -8.392 15.905 15.531 1.00 83.12 642 ASP A O 1
ATOM 5002 N N . PRO A 1 643 ? -6.186 15.816 15.068 1.00 78.56 643 PRO A N 1
ATOM 5003 C CA . PRO A 1 643 ? -5.776 16.370 16.353 1.00 78.56 643 PRO A CA 1
ATOM 5004 C C . PRO A 1 643 ? -6.376 17.736 16.684 1.00 78.56 643 PRO A C 1
ATOM 5006 O O . PRO A 1 643 ? -6.560 18.034 17.856 1.00 78.56 643 PRO A O 1
ATOM 5009 N N . GLN A 1 644 ? -6.681 18.581 15.696 1.00 74.94 644 GLN A N 1
ATOM 5010 C CA . GLN A 1 644 ? -7.225 19.924 15.935 1.00 74.94 644 GLN A CA 1
ATOM 5011 C C . GLN A 1 644 ? -8.753 19.891 16.046 1.00 74.94 644 GLN A C 1
ATOM 5013 O O . GLN A 1 644 ? -9.329 20.427 16.999 1.00 74.94 644 GLN A O 1
ATOM 5018 N N . GLY A 1 645 ? -9.418 19.225 15.103 1.00 76.19 645 GLY A N 1
ATOM 5019 C CA . GLY A 1 645 ? -10.869 19.074 15.067 1.00 76.19 645 GLY A CA 1
ATOM 5020 C C . GLY A 1 645 ? -11.396 18.366 16.312 1.00 76.19 645 GLY A C 1
ATOM 5021 O O . GLY A 1 645 ? -12.392 18.796 16.903 1.00 76.19 645 GLY A O 1
ATOM 5022 N N . ILE A 1 646 ? -10.690 17.332 16.784 1.00 84.75 646 ILE A N 1
ATOM 5023 C CA . ILE A 1 646 ? -11.133 16.565 17.947 1.00 84.75 646 ILE A CA 1
ATOM 5024 C C . ILE A 1 646 ? -11.069 17.370 19.253 1.00 84.75 646 ILE A C 1
ATOM 5026 O O . ILE A 1 646 ? -11.907 17.177 20.133 1.00 84.75 646 ILE A O 1
ATOM 5030 N N . LEU A 1 647 ? -10.158 18.344 19.369 1.00 82.69 647 LEU A N 1
ATOM 5031 C CA . LEU A 1 647 ? -10.124 19.263 20.514 1.00 82.69 647 LEU A CA 1
ATOM 5032 C C . LEU A 1 647 ? -11.360 20.168 20.554 1.00 82.69 647 LEU A C 1
ATOM 5034 O O . LEU A 1 647 ? -11.888 20.447 21.632 1.00 82.69 647 LEU A O 1
ATOM 5038 N N . SER A 1 648 ? -11.847 20.603 19.389 1.00 79.44 648 SER A N 1
ATOM 5039 C CA . SER A 1 648 ? -13.093 21.371 19.287 1.00 79.44 648 SER A CA 1
ATOM 5040 C C . SER A 1 648 ? -14.300 20.520 19.678 1.00 79.44 648 SER A C 1
ATOM 5042 O O . SER A 1 648 ? -15.131 20.977 20.463 1.00 79.44 648 SER A O 1
ATOM 5044 N N . PHE A 1 649 ? -14.357 19.261 19.228 1.00 83.81 649 PHE A N 1
ATOM 5045 C CA . PHE A 1 649 ? -15.382 18.308 19.664 1.00 83.81 649 PHE A CA 1
ATOM 5046 C C . PHE A 1 649 ? -15.363 18.114 21.185 1.00 83.81 649 PHE A C 1
ATOM 5048 O O . PHE A 1 649 ? -16.405 18.225 21.838 1.00 83.81 649 PHE A O 1
ATOM 5055 N N . LEU A 1 650 ? -14.178 17.891 21.764 1.00 84.19 650 LEU A N 1
ATOM 5056 C CA . LEU A 1 650 ? -14.032 17.732 23.207 1.00 84.19 650 LEU A CA 1
ATOM 5057 C C . LEU A 1 650 ? -14.545 18.970 23.955 1.00 84.19 650 LEU A C 1
ATOM 5059 O O . LEU A 1 650 ? -15.245 18.839 24.964 1.00 84.19 650 LEU A O 1
ATOM 5063 N N . ALA A 1 651 ? -14.253 20.161 23.432 1.00 79.19 651 ALA A N 1
ATOM 5064 C CA . ALA A 1 651 ? -14.663 21.404 24.057 1.00 79.19 651 ALA A CA 1
ATOM 5065 C C . ALA A 1 651 ? -16.172 21.679 23.986 1.00 79.19 651 ALA A C 1
ATOM 5067 O O . ALA A 1 651 ? -16.763 22.171 24.944 1.00 79.19 651 ALA A O 1
ATOM 5068 N N . GLU A 1 652 ? -16.803 21.372 22.854 1.00 76.19 652 GLU A N 1
ATOM 5069 C CA . GLU A 1 652 ? -18.204 21.719 22.596 1.00 76.19 652 GLU A CA 1
ATOM 5070 C C . GLU A 1 652 ? -19.195 20.642 23.050 1.00 76.19 652 GLU A C 1
ATOM 5072 O O . GLU A 1 652 ? -20.328 20.962 23.410 1.00 76.19 652 GLU A O 1
ATOM 5077 N N . LYS A 1 653 ? -18.800 19.364 23.004 1.00 72.94 653 LYS A N 1
ATOM 5078 C CA . LYS A 1 653 ? -19.710 18.223 23.206 1.00 72.94 653 LYS A CA 1
ATOM 5079 C C . LYS A 1 653 ? -19.407 17.391 24.445 1.00 72.94 653 LYS A C 1
ATOM 5081 O O . LYS A 1 653 ? -20.332 16.781 24.968 1.00 72.94 653 LYS A O 1
ATOM 5086 N N . SER A 1 654 ? -18.165 17.409 24.933 1.00 65.06 654 SER A N 1
ATOM 5087 C CA . SER A 1 654 ? -17.750 16.608 26.098 1.00 65.06 654 SER A CA 1
ATOM 5088 C C . SER A 1 654 ? -17.414 17.431 27.350 1.00 65.06 654 SER A C 1
ATOM 5090 O O . SER A 1 654 ? -16.911 16.887 28.328 1.00 65.06 654 SER A O 1
ATOM 5092 N N . GLY A 1 655 ? -17.681 18.744 27.336 1.00 67.12 655 GLY A N 1
ATOM 5093 C CA . GLY A 1 655 ? -17.593 19.613 28.519 1.00 67.12 655 GLY A CA 1
ATOM 5094 C C . GLY A 1 655 ? -16.177 20.006 28.961 1.00 67.12 655 GLY A C 1
ATOM 5095 O O . GLY A 1 655 ? -16.013 20.569 30.043 1.00 67.12 655 GLY A O 1
ATOM 5096 N N . HIS A 1 656 ? -15.149 19.742 28.149 1.00 76.75 656 HIS A N 1
ATOM 5097 C CA . HIS A 1 656 ? -13.773 20.152 28.444 1.00 76.75 656 HIS A CA 1
ATOM 5098 C C . HIS A 1 656 ? -13.559 21.635 28.085 1.00 76.75 656 HIS A C 1
ATOM 5100 O O . HIS A 1 656 ? -14.082 22.129 27.095 1.00 76.75 656 HIS A O 1
ATOM 5106 N N . SER A 1 657 ? -12.776 22.403 28.848 1.00 71.00 657 SER A N 1
ATOM 5107 C CA . SER A 1 657 ? -12.501 23.797 28.457 1.00 71.00 657 SER A CA 1
ATOM 5108 C C . SER A 1 657 ? -11.391 23.851 27.399 1.00 71.00 657 SER A C 1
ATOM 5110 O O . SER A 1 657 ? -10.389 23.141 27.522 1.00 71.00 657 SER A O 1
ATOM 5112 N N . LYS A 1 658 ? -11.504 24.736 26.392 1.00 66.56 658 LYS A N 1
ATOM 5113 C CA . LYS A 1 658 ? -10.442 24.943 25.377 1.00 66.56 658 LYS A CA 1
ATOM 5114 C C . LYS A 1 658 ? -9.078 25.259 26.008 1.00 66.56 658 LYS A C 1
ATOM 5116 O O . LYS A 1 658 ? -8.048 24.869 25.470 1.00 66.56 658 LYS A O 1
ATOM 5121 N N . ALA A 1 659 ? -9.068 25.921 27.167 1.00 64.25 659 ALA A N 1
ATOM 5122 C CA . ALA A 1 659 ? -7.851 26.202 27.925 1.00 64.25 659 ALA A CA 1
ATOM 5123 C C . ALA A 1 659 ? -7.218 24.933 28.532 1.00 64.25 659 ALA A C 1
ATOM 5125 O O . ALA A 1 659 ? -6.000 24.798 28.498 1.00 64.25 659 ALA A O 1
ATOM 5126 N N . SER A 1 660 ? -8.024 23.983 29.029 1.00 70.75 660 SER A N 1
ATOM 5127 C CA . SER A 1 660 ? -7.535 22.719 29.615 1.00 70.75 660 SER A CA 1
ATOM 5128 C C . SER A 1 660 ? -6.926 21.754 28.593 1.00 70.75 660 SER A C 1
ATOM 5130 O O . SER A 1 660 ? -6.108 20.911 28.952 1.00 70.75 660 SER A O 1
ATOM 5132 N N . LEU A 1 661 ? -7.318 21.883 27.324 1.00 75.38 661 LEU A N 1
ATOM 5133 C CA . LEU A 1 661 ? -6.870 21.017 26.234 1.00 75.38 661 LEU A CA 1
ATOM 5134 C C . LEU A 1 661 ? -5.589 21.526 25.554 1.00 75.38 661 LEU A C 1
ATOM 5136 O O . LEU A 1 661 ? -4.825 20.732 25.021 1.00 75.38 661 LEU A O 1
ATOM 5140 N N . ARG A 1 662 ? -5.326 22.841 25.595 1.00 68.12 662 ARG A N 1
ATOM 5141 C CA . ARG A 1 662 ? -4.240 23.497 24.840 1.00 68.12 662 ARG A CA 1
ATOM 5142 C C . ARG A 1 662 ? -2.825 23.104 25.287 1.00 68.12 662 ARG A C 1
ATOM 5144 O O . ARG A 1 662 ? -1.884 23.294 24.527 1.00 68.12 662 ARG A O 1
ATOM 5151 N N . HIS A 1 663 ? -2.684 22.590 26.507 1.00 70.06 663 HIS A N 1
ATOM 5152 C CA . HIS A 1 663 ? -1.398 22.224 27.112 1.00 70.06 663 HIS A CA 1
ATOM 5153 C C . HIS A 1 663 ? -1.188 20.708 27.234 1.00 70.06 663 HIS A C 1
ATOM 5155 O O . HIS A 1 663 ? -0.189 20.285 27.806 1.00 70.06 663 HIS A O 1
ATOM 5161 N N . LYS A 1 664 ? -2.122 19.892 26.729 1.00 79.06 664 LYS A N 1
ATOM 5162 C CA . LYS A 1 664 ? -2.038 18.432 26.821 1.00 79.06 664 LYS A CA 1
ATOM 5163 C C . LYS A 1 664 ? -1.173 17.850 25.717 1.00 79.06 664 LYS A C 1
ATOM 5165 O O . LYS A 1 664 ? -1.259 18.270 24.564 1.00 79.06 664 LYS A O 1
ATOM 5170 N N . SER A 1 665 ? -0.372 16.858 26.083 1.00 83.56 665 SER A N 1
ATOM 5171 C CA . SER A 1 665 ? 0.341 16.023 25.121 1.00 83.56 665 SER A CA 1
ATOM 5172 C C . SER A 1 665 ? -0.645 15.232 24.241 1.00 83.56 665 SER A C 1
ATOM 5174 O O . SER A 1 665 ? -1.782 14.980 24.658 1.00 83.56 665 SER A O 1
ATOM 5176 N N . PRO A 1 666 ? -0.233 14.802 23.033 1.00 78.94 666 PRO A N 1
ATOM 5177 C CA . PRO A 1 666 ? -1.056 13.952 22.174 1.00 78.94 666 PRO A CA 1
ATOM 5178 C C . PRO A 1 666 ? -1.590 12.705 22.902 1.00 78.94 666 PRO A C 1
ATOM 5180 O O . PRO A 1 666 ? -2.775 12.395 22.801 1.00 78.94 666 PRO A O 1
ATOM 5183 N N . GLN A 1 667 ? -0.757 12.035 23.699 1.00 83.31 667 GLN A N 1
ATOM 5184 C CA . GLN A 1 667 ? -1.141 10.848 24.465 1.00 83.31 667 GLN A CA 1
ATOM 5185 C C . GLN A 1 667 ? -2.258 11.146 25.475 1.00 83.31 667 GLN A C 1
ATOM 5187 O O . GLN A 1 667 ? -3.257 10.433 25.497 1.00 83.31 667 GLN A O 1
ATOM 5192 N N . GLU A 1 668 ? -2.164 12.239 26.236 1.00 85.00 668 GLU A N 1
ATOM 5193 C CA . GLU A 1 668 ? -3.227 12.633 27.174 1.00 85.00 668 GLU A CA 1
ATOM 5194 C C . GLU A 1 668 ? -4.553 12.946 26.467 1.00 85.00 668 GLU A C 1
ATOM 5196 O O . GLU A 1 668 ? -5.629 12.727 27.027 1.00 85.00 668 GLU A O 1
ATOM 5201 N N . ILE A 1 669 ? -4.499 13.488 25.247 1.00 86.38 669 ILE A N 1
ATOM 5202 C CA . ILE A 1 669 ? -5.704 13.727 24.446 1.00 86.38 669 ILE A CA 1
ATOM 5203 C C . ILE A 1 669 ? -6.325 12.385 24.039 1.00 86.38 669 ILE A C 1
ATOM 5205 O O . ILE A 1 669 ? -7.535 12.216 24.185 1.00 86.38 669 ILE A O 1
ATOM 5209 N N . LEU A 1 670 ? -5.523 11.413 23.593 1.00 89.62 670 LEU A N 1
ATOM 5210 C CA . LEU A 1 670 ? -6.005 10.072 23.242 1.00 89.62 670 LEU A CA 1
ATOM 5211 C C . LEU A 1 670 ? -6.574 9.312 24.446 1.00 89.62 670 LEU A C 1
ATOM 5213 O O . LEU A 1 670 ? -7.587 8.626 24.307 1.00 89.62 670 LEU A O 1
ATOM 5217 N N . GLU A 1 671 ? -5.983 9.458 25.632 1.00 89.44 671 GLU A N 1
ATOM 5218 C CA . GLU A 1 671 ? -6.525 8.894 26.874 1.00 89.44 671 GLU A CA 1
ATOM 5219 C C . GLU A 1 671 ? -7.912 9.457 27.190 1.00 89.44 671 GLU A C 1
ATOM 5221 O O . GLU A 1 671 ? -8.822 8.706 27.536 1.00 89.44 671 GLU A O 1
ATOM 5226 N N . ILE A 1 672 ? -8.104 10.774 27.040 1.00 89.69 672 ILE A N 1
ATOM 5227 C CA . ILE A 1 672 ? -9.418 11.408 27.209 1.00 89.69 672 ILE A CA 1
ATOM 5228 C C . ILE A 1 672 ? -10.402 10.870 26.170 1.00 89.69 672 ILE A C 1
ATOM 5230 O O . ILE A 1 672 ? -11.532 10.531 26.521 1.00 89.69 672 ILE A O 1
ATOM 5234 N N . LEU A 1 673 ? -9.976 10.775 24.910 1.00 89.75 673 LEU A N 1
ATOM 5235 C CA . LEU A 1 673 ? -10.820 10.317 23.810 1.00 89.75 673 LEU A CA 1
ATOM 5236 C C . LEU A 1 673 ? -11.289 8.879 23.984 1.00 89.75 673 LEU A C 1
ATOM 5238 O O . LEU A 1 673 ? -12.446 8.592 23.693 1.00 89.75 673 LEU A O 1
ATOM 5242 N N . ASN A 1 674 ? -10.431 7.997 24.497 1.00 93.88 674 ASN A N 1
ATOM 5243 C CA . ASN A 1 674 ? -10.760 6.590 24.709 1.00 93.88 674 ASN A CA 1
ATOM 5244 C C . ASN A 1 674 ? -11.523 6.312 26.014 1.00 93.88 674 ASN A C 1
ATOM 5246 O O . ASN A 1 674 ? -11.881 5.162 26.278 1.00 93.88 674 ASN A O 1
ATOM 5250 N N . LYS A 1 675 ? -11.882 7.331 26.806 1.00 91.75 675 LYS A N 1
ATOM 5251 C CA . LYS A 1 675 ? -12.852 7.148 27.897 1.00 91.75 675 LYS A CA 1
ATOM 5252 C C . LYS A 1 675 ? -14.215 6.768 27.324 1.00 91.75 675 LYS A C 1
ATOM 5254 O O . LYS A 1 675 ? -14.684 7.393 26.372 1.00 91.75 675 LYS A O 1
ATOM 5259 N N . ARG A 1 676 ? -14.870 5.778 27.940 1.00 90.81 676 ARG A N 1
ATOM 5260 C CA . ARG A 1 676 ? -16.167 5.224 27.506 1.00 90.81 676 ARG A CA 1
ATOM 5261 C C . ARG A 1 676 ? -17.194 6.310 27.175 1.00 90.81 676 ARG A C 1
ATOM 5263 O O . ARG A 1 676 ? -17.787 6.277 26.102 1.00 90.81 676 ARG A O 1
ATOM 5270 N N . GLU A 1 677 ? -17.344 7.310 28.043 1.00 88.56 677 GLU A N 1
ATOM 5271 C CA . GLU A 1 677 ? -18.311 8.400 27.844 1.00 88.56 677 GLU A CA 1
ATOM 5272 C C . GLU A 1 677 ? -18.012 9.261 26.613 1.00 88.56 677 GLU A C 1
ATOM 5274 O O . GLU A 1 677 ? -18.915 9.601 25.849 1.00 88.56 677 GLU A O 1
ATOM 5279 N N . VAL A 1 678 ? -16.737 9.575 26.369 1.00 89.94 678 VAL A N 1
ATOM 5280 C CA . VAL A 1 678 ? -16.323 10.380 25.213 1.00 89.94 678 VAL A CA 1
ATOM 5281 C C . VAL A 1 678 ? -16.472 9.574 23.924 1.00 89.94 678 VAL A C 1
ATOM 5283 O O . VAL A 1 678 ? -17.024 10.083 22.946 1.00 89.94 678 VAL A O 1
ATOM 5286 N N . ARG A 1 679 ? -16.077 8.293 23.936 1.00 93.81 679 ARG A N 1
ATOM 5287 C CA . ARG A 1 679 ? -16.302 7.373 22.812 1.00 93.81 679 ARG A CA 1
ATOM 5288 C C . ARG A 1 679 ? -17.785 7.212 22.499 1.00 93.81 679 ARG A C 1
ATOM 5290 O O . ARG A 1 679 ? -18.158 7.294 21.334 1.00 93.81 679 ARG A O 1
ATOM 5297 N N . LYS A 1 680 ? -18.645 7.065 23.512 1.00 92.81 680 LYS A N 1
ATOM 5298 C CA . LYS A 1 680 ? -20.108 6.980 23.358 1.00 92.81 680 LYS A CA 1
ATOM 5299 C C . LYS A 1 680 ? -20.678 8.251 22.735 1.00 92.81 680 LYS A C 1
ATOM 5301 O O . LYS A 1 680 ? -21.466 8.166 21.791 1.00 92.81 680 LYS A O 1
ATOM 5306 N N . GLN A 1 681 ? -20.264 9.425 23.213 1.00 89.44 681 GLN A N 1
ATOM 5307 C CA . GLN A 1 681 ? -20.679 10.709 22.642 1.00 89.44 681 GLN A CA 1
ATOM 5308 C C . GLN A 1 681 ? -20.250 10.838 21.178 1.00 89.44 681 GLN A C 1
ATOM 5310 O O . GLN A 1 681 ? -21.080 11.158 20.324 1.00 89.44 681 GLN A O 1
ATOM 5315 N N . LEU A 1 682 ? -18.981 10.547 20.871 1.00 90.38 682 LEU A N 1
ATOM 5316 C CA . LEU A 1 682 ? -18.466 10.622 19.506 1.00 90.38 682 LEU A CA 1
ATOM 5317 C C . LEU A 1 682 ? -19.176 9.617 18.597 1.00 90.38 682 LEU A C 1
ATOM 5319 O O . LEU A 1 682 ? -19.666 9.994 17.536 1.00 90.38 682 LEU A O 1
ATOM 5323 N N . LEU A 1 683 ? -19.310 8.365 19.030 1.00 91.94 683 LEU A N 1
ATOM 5324 C CA . LEU A 1 683 ? -19.974 7.313 18.270 1.00 91.94 683 LEU A CA 1
ATOM 5325 C C . LEU A 1 683 ? -21.453 7.622 18.016 1.00 91.94 683 LEU A C 1
ATOM 5327 O O . LEU A 1 683 ? -21.961 7.354 16.930 1.00 91.94 683 LEU A O 1
ATOM 5331 N N . THR A 1 684 ? -22.145 8.237 18.976 1.00 88.44 684 THR A N 1
ATOM 5332 C CA . THR A 1 684 ? -23.532 8.689 18.795 1.00 88.44 684 THR A CA 1
ATOM 5333 C C . THR A 1 684 ? -23.620 9.752 17.699 1.00 88.44 684 THR A C 1
ATOM 5335 O O . THR A 1 684 ? -24.498 9.678 16.838 1.00 88.44 684 THR A O 1
ATOM 5338 N N . VAL A 1 685 ? -22.683 10.707 17.678 1.00 84.50 685 VAL A N 1
ATOM 5339 C CA . VAL A 1 685 ? -22.594 11.724 16.617 1.00 84.50 685 VAL A CA 1
ATOM 5340 C C . VAL A 1 685 ? -22.266 11.085 15.264 1.00 84.50 685 VAL A C 1
ATOM 5342 O O . VAL A 1 685 ? -22.917 11.405 14.267 1.00 84.50 685 VAL A O 1
ATOM 5345 N N . LEU A 1 686 ? -21.313 10.150 15.227 1.00 86.44 686 LEU A N 1
ATOM 5346 C CA . LEU A 1 686 ? -20.927 9.408 14.024 1.00 86.44 686 LEU A CA 1
ATOM 5347 C C . LEU A 1 686 ? -22.109 8.623 13.434 1.00 86.44 686 LEU A C 1
ATOM 5349 O O . LEU A 1 686 ? -22.422 8.761 12.251 1.00 86.44 686 LEU A O 1
ATOM 5353 N N . ASN A 1 687 ? -22.824 7.867 14.267 1.00 87.06 687 ASN A N 1
ATOM 5354 C CA . ASN A 1 687 ? -23.978 7.070 13.853 1.00 87.06 687 ASN A CA 1
ATOM 5355 C C . ASN A 1 687 ? -25.175 7.920 13.423 1.00 87.06 687 ASN A C 1
ATOM 5357 O O . ASN A 1 687 ? -25.848 7.582 12.448 1.00 87.06 687 ASN A O 1
ATOM 5361 N N . ALA A 1 688 ? -25.434 9.043 14.096 1.00 79.50 688 ALA A N 1
ATOM 5362 C CA . ALA A 1 688 ? -26.483 9.971 13.682 1.00 79.50 688 ALA A CA 1
ATOM 5363 C C . ALA A 1 688 ? -26.207 10.562 12.285 1.00 79.50 688 ALA A C 1
ATOM 5365 O O . ALA A 1 688 ? -27.134 10.717 11.484 1.00 79.50 688 ALA A O 1
ATOM 5366 N N . GLY A 1 689 ? -24.935 10.850 11.978 1.00 64.94 689 GLY A N 1
ATOM 5367 C CA . GLY A 1 689 ? -24.488 11.309 10.661 1.00 64.94 689 GLY A CA 1
ATOM 5368 C C . GLY A 1 689 ? -24.702 10.268 9.559 1.00 64.94 689 GLY A C 1
ATOM 5369 O O . GLY A 1 689 ? -25.250 10.599 8.507 1.00 64.94 689 GLY A O 1
ATOM 5370 N N . ALA A 1 690 ? -24.355 9.003 9.824 1.00 60.19 690 ALA A N 1
ATOM 5371 C CA . ALA A 1 690 ? -24.589 7.892 8.897 1.00 60.19 690 ALA A CA 1
ATOM 5372 C C . ALA A 1 690 ? -26.094 7.630 8.652 1.00 60.19 690 ALA A C 1
ATOM 5374 O O . ALA A 1 690 ? -26.504 7.299 7.537 1.00 60.19 690 ALA A O 1
ATOM 5375 N N . TYR A 1 691 ? -26.940 7.841 9.671 1.00 54.31 691 TYR A N 1
ATOM 5376 C CA . TYR A 1 691 ? -28.373 7.534 9.613 1.00 54.31 691 TYR A CA 1
ATOM 5377 C C . TYR A 1 691 ? -29.218 8.573 8.865 1.00 54.31 691 TYR A C 1
ATOM 5379 O O . TYR A 1 691 ? -30.144 8.201 8.143 1.00 54.31 691 TYR A O 1
ATOM 5387 N N . LYS A 1 692 ? -28.881 9.870 8.952 1.00 53.06 692 LYS A N 1
ATOM 5388 C CA . LYS A 1 692 ? -29.593 10.927 8.200 1.00 53.06 692 LYS A CA 1
ATOM 5389 C C . LYS A 1 692 ? -29.559 10.723 6.678 1.00 53.06 692 LYS A C 1
ATOM 5391 O O . LYS A 1 692 ? -30.399 11.287 5.986 1.00 53.06 692 LYS A O 1
ATOM 5396 N N . LYS A 1 693 ? -28.622 9.917 6.166 1.00 49.22 693 LYS A N 1
ATOM 5397 C CA . LYS A 1 693 ? -28.439 9.639 4.733 1.00 49.22 693 LYS A CA 1
ATOM 5398 C C . LYS A 1 693 ? -28.989 8.278 4.265 1.00 49.22 693 LYS A C 1
ATOM 5400 O O . LYS A 1 693 ? -28.857 7.985 3.084 1.00 49.22 693 LYS A O 1
ATOM 5405 N N . LYS A 1 694 ? -29.575 7.441 5.145 1.00 53.72 694 LYS A N 1
ATOM 5406 C CA . LYS A 1 694 ? -29.971 6.035 4.849 1.00 53.72 694 LYS A CA 1
ATOM 5407 C C . LYS A 1 694 ? -28.860 5.196 4.171 1.00 53.72 694 LYS A C 1
ATOM 5409 O O . LYS A 1 694 ? -29.153 4.292 3.398 1.00 53.72 694 LYS A O 1
ATOM 5414 N N . ALA A 1 695 ? -27.590 5.499 4.442 1.00 56.31 695 ALA A N 1
ATOM 5415 C CA . ALA A 1 695 ? -26.461 4.916 3.709 1.00 56.31 695 ALA A CA 1
ATOM 5416 C C . ALA A 1 695 ? -26.032 3.522 4.214 1.00 56.31 695 ALA A C 1
ATOM 5418 O O . ALA A 1 695 ? -25.420 2.769 3.461 1.00 56.31 695 ALA A O 1
ATOM 5419 N N . LEU A 1 696 ? -26.351 3.185 5.470 1.00 68.62 696 LEU A N 1
ATOM 5420 C CA . LEU A 1 696 ? -25.999 1.917 6.118 1.00 68.62 696 LEU A CA 1
ATOM 5421 C C . LEU A 1 696 ? -27.239 1.244 6.712 1.00 68.62 696 LEU A C 1
ATOM 5423 O O . LEU A 1 696 ? -28.105 1.916 7.288 1.00 68.62 696 LEU A O 1
ATOM 5427 N N . GLN A 1 697 ? -27.292 -0.083 6.606 1.00 70.50 697 GLN A N 1
ATOM 5428 C CA . GLN A 1 697 ? -28.280 -0.915 7.289 1.00 70.50 697 GLN A CA 1
ATOM 5429 C C . GLN A 1 697 ? -28.046 -0.916 8.807 1.00 70.50 697 GLN A C 1
ATOM 5431 O O . GLN A 1 697 ? -26.992 -0.518 9.303 1.00 70.50 697 GLN A O 1
ATOM 5436 N N . GLY A 1 698 ? -29.041 -1.367 9.577 1.00 72.94 698 GLY A N 1
ATOM 5437 C CA . GLY A 1 698 ? -28.954 -1.403 11.043 1.00 72.94 698 GLY A CA 1
ATOM 5438 C C . GLY A 1 698 ? -27.754 -2.201 11.567 1.00 72.94 698 GLY A C 1
ATOM 5439 O O . GLY A 1 698 ? -27.102 -1.754 12.506 1.00 72.94 698 GLY A O 1
ATOM 5440 N N . PHE A 1 699 ? -27.441 -3.327 10.921 1.00 77.06 699 PHE A N 1
ATOM 5441 C CA . PHE A 1 699 ? -26.325 -4.211 11.273 1.00 77.06 699 PHE A CA 1
ATOM 5442 C C . PHE A 1 699 ? -24.955 -3.713 10.782 1.00 77.06 699 PHE A C 1
ATOM 5444 O O . PHE A 1 699 ? -23.930 -4.164 11.278 1.00 77.06 699 PHE A O 1
ATOM 5451 N N . GLU A 1 700 ? -24.924 -2.765 9.841 1.00 82.38 700 GLU A N 1
ATOM 5452 C CA . GLU A 1 700 ? -23.690 -2.154 9.324 1.00 82.38 700 GLU A CA 1
ATOM 5453 C C . GLU A 1 700 ? -23.180 -1.013 10.223 1.00 82.38 700 GLU A C 1
ATOM 5455 O O . GLU A 1 700 ? -22.233 -0.303 9.880 1.00 82.38 700 GLU A O 1
ATOM 5460 N N . ARG A 1 701 ? -23.824 -0.788 11.374 1.00 87.88 701 ARG A N 1
ATOM 5461 C CA . ARG A 1 701 ? -23.429 0.257 12.316 1.00 87.88 701 ARG A CA 1
ATOM 5462 C C . ARG A 1 701 ? -22.233 -0.181 13.142 1.00 87.88 701 ARG A C 1
ATOM 5464 O O . ARG A 1 701 ? -22.128 -1.331 13.556 1.00 87.88 701 ARG A O 1
ATOM 5471 N N . ILE A 1 702 ? -21.379 0.785 13.459 1.00 93.12 702 ILE A N 1
ATOM 5472 C CA . ILE A 1 702 ? -20.337 0.636 14.468 1.00 93.12 702 ILE A CA 1
ATOM 5473 C C . ILE A 1 702 ? -20.963 0.849 15.847 1.00 93.12 702 ILE A C 1
ATOM 5475 O O . ILE A 1 702 ? -21.625 1.860 16.099 1.00 93.12 702 ILE A O 1
ATOM 5479 N N . HIS A 1 703 ? -20.748 -0.108 16.742 1.00 93.75 703 HIS A N 1
ATOM 5480 C CA . HIS A 1 703 ? -21.300 -0.122 18.097 1.00 93.75 703 HIS A CA 1
ATOM 5481 C C . HIS A 1 703 ? -20.252 0.176 19.170 1.00 93.75 703 HIS A C 1
ATOM 5483 O O . HIS A 1 703 ? -20.643 0.564 20.271 1.00 93.75 703 HIS A O 1
ATOM 5489 N N . ASN A 1 704 ? -18.961 0.065 18.851 1.00 95.62 704 ASN A N 1
ATOM 5490 C CA . ASN A 1 704 ? -17.864 0.499 19.712 1.00 95.62 704 ASN A CA 1
ATOM 5491 C C . ASN A 1 704 ? -16.655 0.950 18.867 1.00 95.62 704 ASN A C 1
ATOM 5493 O O . ASN A 1 704 ? -16.478 0.491 17.738 1.00 95.62 704 ASN A O 1
ATOM 5497 N N . ILE A 1 705 ? -15.866 1.891 19.389 1.00 96.88 705 ILE A N 1
ATOM 5498 C CA . ILE A 1 705 ? -14.733 2.510 18.695 1.00 96.88 705 ILE A CA 1
ATOM 5499 C C . ILE A 1 705 ? -13.484 2.567 19.573 1.00 96.88 705 ILE A C 1
ATOM 5501 O O . ILE A 1 705 ? -13.578 2.656 20.793 1.00 96.88 705 ILE A O 1
ATOM 5505 N N . TYR A 1 706 ? -12.313 2.567 18.947 1.00 97.19 706 TYR A N 1
ATOM 5506 C CA . TYR A 1 706 ? -11.028 2.886 19.565 1.00 97.19 706 TYR A CA 1
ATOM 5507 C C . TYR A 1 706 ? -10.381 4.018 18.771 1.00 97.19 706 TYR A C 1
ATOM 5509 O O . TYR A 1 706 ? -10.401 3.988 17.542 1.00 97.19 706 TYR A O 1
ATOM 5517 N N . LEU A 1 707 ? -9.857 5.035 19.451 1.00 95.81 707 LEU A N 1
ATOM 5518 C CA . LEU A 1 707 ? -9.431 6.291 18.835 1.00 95.81 707 LEU A CA 1
ATOM 5519 C C . LEU A 1 707 ? -7.914 6.473 18.933 1.00 95.81 707 LEU A C 1
ATOM 5521 O O . LEU A 1 707 ? -7.347 6.464 20.020 1.00 95.81 707 LEU A O 1
ATOM 5525 N N . GLU A 1 708 ? -7.269 6.722 17.801 1.00 93.94 708 GLU A N 1
ATOM 5526 C CA . GLU A 1 708 ? -5.876 7.177 17.697 1.00 93.94 708 GLU A CA 1
ATOM 5527 C C . GLU A 1 708 ? -5.802 8.370 16.737 1.00 93.94 708 GLU A C 1
ATOM 5529 O O . GLU A 1 708 ? -6.774 8.669 16.055 1.00 93.94 708 GLU A O 1
ATOM 5534 N N . PHE A 1 709 ? -4.674 9.079 16.647 1.00 87.50 709 PHE A N 1
ATOM 5535 C CA . PHE A 1 709 ? -4.538 10.137 15.634 1.00 87.50 709 PHE A CA 1
ATOM 5536 C C . PHE A 1 709 ? -4.281 9.556 14.238 1.00 87.50 709 PHE A C 1
ATOM 5538 O O . PHE A 1 709 ? -4.987 9.882 13.283 1.00 87.50 709 PHE A O 1
ATOM 5545 N N . GLU A 1 710 ? -3.312 8.645 14.125 1.00 84.25 710 GLU A N 1
ATOM 5546 C CA . GLU A 1 710 ? -2.981 7.946 12.879 1.00 84.25 710 GLU A CA 1
ATOM 5547 C C . GLU A 1 710 ? -2.747 6.445 13.145 1.00 84.25 710 GLU A C 1
ATOM 5549 O O . GLU A 1 710 ? -1.602 5.999 13.208 1.00 84.25 710 GLU A O 1
ATOM 5554 N N . PRO A 1 711 ? -3.816 5.647 13.342 1.00 86.88 711 PRO A N 1
ATOM 5555 C CA . PRO A 1 711 ? -3.682 4.220 13.612 1.00 86.88 711 PRO A CA 1
ATOM 5556 C C . PRO A 1 711 ? -3.079 3.410 12.454 1.00 86.88 711 PRO A C 1
ATOM 5558 O O . PRO A 1 711 ? -2.395 2.412 12.682 1.00 86.88 711 PRO A O 1
ATOM 5561 N N . LEU A 1 712 ? -3.320 3.811 11.205 1.00 85.62 712 LEU A N 1
ATOM 5562 C CA . LEU A 1 712 ? -2.969 3.031 10.019 1.00 85.62 712 LEU A CA 1
ATOM 5563 C C . LEU A 1 712 ? -1.740 3.629 9.318 1.00 85.62 712 LEU A C 1
ATOM 5565 O O . LEU A 1 712 ? -1.878 4.579 8.544 1.00 85.62 712 LEU A O 1
ATOM 5569 N N . THR A 1 713 ? -0.548 3.080 9.562 1.00 76.81 713 THR A N 1
ATOM 5570 C CA . THR A 1 713 ? 0.713 3.578 8.974 1.00 76.81 713 THR A CA 1
ATOM 5571 C C . THR A 1 713 ? 1.518 2.476 8.278 1.00 76.81 713 THR A C 1
ATOM 5573 O O . THR A 1 713 ? 1.305 1.284 8.527 1.00 76.81 713 THR A O 1
ATOM 5576 N N . VAL A 1 714 ? 2.404 2.867 7.353 1.00 60.50 714 VAL A N 1
ATOM 5577 C CA . VAL A 1 714 ? 3.221 1.926 6.563 1.00 60.50 714 VAL A CA 1
ATOM 5578 C C . VAL A 1 714 ? 4.248 1.235 7.458 1.00 60.50 714 VAL A C 1
ATOM 5580 O O . VAL A 1 714 ? 4.485 0.041 7.307 1.00 60.50 714 VAL A O 1
ATOM 5583 N N . GLU A 1 715 ? 4.781 1.959 8.442 1.00 64.19 715 GLU A N 1
ATOM 5584 C CA . GLU A 1 715 ? 5.772 1.484 9.412 1.00 64.19 715 GLU A CA 1
ATOM 5585 C C . GLU A 1 715 ? 5.203 0.378 10.305 1.00 64.19 715 GLU A C 1
ATOM 5587 O O . GLU A 1 715 ? 5.886 -0.598 10.592 1.00 64.19 715 GLU A O 1
ATOM 5592 N N . ARG A 1 716 ? 3.919 0.473 10.681 1.00 76.00 716 ARG A N 1
ATOM 5593 C CA . ARG A 1 716 ? 3.194 -0.590 11.402 1.00 76.00 716 ARG A CA 1
ATOM 5594 C C . ARG A 1 716 ? 2.885 -1.805 10.517 1.00 76.00 716 ARG A C 1
ATOM 5596 O O . ARG A 1 716 ? 2.266 -2.759 10.974 1.00 76.00 716 ARG A O 1
ATOM 5603 N N . GLY A 1 717 ? 3.204 -1.744 9.223 1.00 66.25 717 GLY A N 1
ATOM 5604 C CA . GLY A 1 717 ? 2.911 -2.787 8.244 1.00 66.25 717 GLY A CA 1
ATOM 5605 C C . GLY A 1 717 ? 1.421 -2.985 7.949 1.00 66.25 717 GLY A C 1
ATOM 5606 O O . GLY A 1 717 ? 1.086 -3.811 7.103 1.00 66.25 717 GLY A O 1
ATOM 5607 N N . VAL A 1 718 ? 0.519 -2.236 8.596 1.00 74.00 718 VAL A N 1
ATOM 5608 C CA . VAL A 1 718 ? -0.941 -2.399 8.484 1.00 74.00 718 VAL A CA 1
ATOM 5609 C C . VAL A 1 718 ? -1.522 -1.776 7.215 1.00 74.00 718 VAL A C 1
ATOM 5611 O O . VAL A 1 718 ? -2.663 -2.069 6.871 1.00 74.00 718 VAL A O 1
ATOM 5614 N N . VAL A 1 719 ? -0.763 -0.948 6.491 1.00 64.56 719 VAL A N 1
ATOM 5615 C CA . VAL A 1 719 ? -1.131 -0.436 5.160 1.00 64.56 719 VAL A CA 1
ATOM 5616 C C . VAL A 1 719 ? -0.011 -0.650 4.133 1.00 64.56 719 VAL A C 1
ATOM 5618 O O . VAL A 1 719 ? 1.144 -0.889 4.478 1.00 64.56 719 VAL A O 1
ATOM 5621 N N . THR A 1 720 ? -0.346 -0.615 2.843 1.00 55.91 720 THR A N 1
ATOM 5622 C CA . THR A 1 720 ? 0.614 -0.591 1.727 1.00 55.91 720 THR A CA 1
ATOM 5623 C C . THR A 1 720 ? 1.278 0.789 1.605 1.00 55.91 720 THR A C 1
ATOM 5625 O O . THR A 1 720 ? 0.791 1.752 2.198 1.00 55.91 720 THR A O 1
ATOM 5628 N N . PRO A 1 721 ? 2.327 0.944 0.775 1.00 46.69 721 PRO A N 1
ATOM 5629 C CA . PRO A 1 721 ? 2.962 2.247 0.526 1.00 46.69 721 PRO A CA 1
ATOM 5630 C C . PRO A 1 721 ? 2.005 3.291 -0.066 1.00 46.69 721 PRO A C 1
ATOM 5632 O O . PRO A 1 721 ? 2.159 4.489 0.138 1.00 46.69 721 PRO A O 1
ATOM 5635 N N . THR A 1 722 ? 0.969 2.828 -0.768 1.00 49.53 722 THR A N 1
ATOM 5636 C CA . THR A 1 722 ? -0.139 3.652 -1.271 1.00 49.53 722 THR A CA 1
ATOM 5637 C C . THR A 1 722 ? -1.297 3.791 -0.278 1.00 49.53 722 THR A C 1
ATOM 5639 O O . THR A 1 722 ? -2.389 4.210 -0.657 1.00 49.53 722 THR A O 1
ATOM 5642 N N . VAL A 1 723 ? -1.053 3.479 0.999 1.00 57.84 723 VAL A N 1
ATOM 5643 C CA . VAL A 1 723 ? -1.968 3.640 2.139 1.00 57.84 723 VAL A CA 1
ATOM 5644 C C . VAL A 1 723 ? -3.224 2.753 2.041 1.00 57.84 723 VAL A C 1
ATOM 5646 O O . VAL A 1 723 ? -4.278 3.087 2.574 1.00 57.84 723 VAL A O 1
ATOM 5649 N N . LYS A 1 724 ? -3.134 1.591 1.376 1.00 62.34 724 LYS A N 1
ATOM 5650 C CA . LYS A 1 724 ? -4.229 0.601 1.338 1.00 62.34 724 LYS A CA 1
ATOM 5651 C C . LYS A 1 724 ? -4.158 -0.332 2.542 1.00 62.34 724 LYS A C 1
ATOM 5653 O O . LYS A 1 724 ? -3.092 -0.863 2.826 1.00 62.34 724 LYS A O 1
ATOM 5658 N N . LEU A 1 725 ? -5.272 -0.575 3.226 1.00 72.12 725 LEU A N 1
ATOM 5659 C CA . LEU A 1 725 ? -5.333 -1.412 4.429 1.00 72.12 725 LEU A CA 1
ATOM 5660 C C . LEU A 1 725 ? -4.997 -2.888 4.145 1.00 72.12 725 LEU A C 1
ATOM 5662 O O . LEU A 1 725 ? -5.654 -3.550 3.345 1.00 72.12 725 LEU A O 1
ATOM 5666 N N . LYS A 1 726 ? -4.013 -3.435 4.862 1.00 68.81 726 LYS A N 1
ATOM 5667 C CA . LYS A 1 726 ? -3.697 -4.869 4.906 1.00 68.81 726 LYS A CA 1
ATOM 5668 C C . LYS A 1 726 ? -4.480 -5.513 6.054 1.00 68.81 726 LYS A C 1
ATOM 5670 O O . LYS A 1 726 ? -3.937 -5.745 7.131 1.00 68.81 726 LYS A O 1
ATOM 5675 N N . ARG A 1 727 ? -5.775 -5.772 5.837 1.00 80.44 727 ARG A N 1
ATOM 5676 C CA . ARG A 1 727 ? -6.739 -6.200 6.878 1.00 80.44 727 ARG A CA 1
ATOM 5677 C C . ARG A 1 727 ? -6.260 -7.338 7.790 1.00 80.44 727 ARG A C 1
ATOM 5679 O O . ARG A 1 727 ? -6.396 -7.169 8.997 1.00 80.44 727 ARG A O 1
ATOM 5686 N N . PRO A 1 728 ? -5.665 -8.446 7.297 1.00 71.31 728 PRO A N 1
ATOM 5687 C CA . PRO A 1 728 ? -5.193 -9.509 8.188 1.00 71.31 728 PRO A CA 1
ATOM 5688 C C . PRO A 1 728 ? -4.094 -9.034 9.147 1.00 71.31 728 PRO A C 1
ATOM 5690 O O . PRO A 1 728 ? -4.076 -9.416 10.314 1.00 71.31 728 PRO A O 1
ATOM 5693 N N . ILE A 1 729 ? -3.203 -8.158 8.672 1.00 74.31 729 ILE A N 1
ATOM 5694 C CA . ILE A 1 729 ? -2.128 -7.564 9.475 1.00 74.31 729 ILE A CA 1
ATOM 5695 C C . ILE A 1 729 ? -2.710 -6.536 10.450 1.00 74.31 729 ILE A C 1
ATOM 5697 O O . ILE A 1 729 ? -2.370 -6.553 11.627 1.00 74.31 729 ILE A O 1
ATOM 5701 N N . ALA A 1 730 ? -3.647 -5.698 9.997 1.00 80.12 730 ALA A N 1
ATOM 5702 C CA . ALA A 1 730 ? -4.349 -4.743 10.852 1.00 80.12 730 ALA A CA 1
ATOM 5703 C C . ALA A 1 730 ? -5.163 -5.434 11.960 1.00 80.12 730 ALA A C 1
ATOM 5705 O O . ALA A 1 730 ? -5.139 -4.980 13.099 1.00 80.12 730 ALA A O 1
ATOM 5706 N N . PHE A 1 731 ? -5.835 -6.552 11.664 1.00 83.12 731 PHE A N 1
ATOM 5707 C CA . PHE A 1 731 ? -6.511 -7.379 12.664 1.00 83.12 731 PHE A CA 1
ATOM 5708 C C . PHE A 1 731 ? -5.528 -7.900 13.706 1.00 83.12 731 PHE A C 1
ATOM 5710 O O . PHE A 1 731 ? -5.767 -7.705 14.891 1.00 83.12 731 PHE A O 1
ATOM 5717 N N . LYS A 1 732 ? -4.410 -8.500 13.275 1.00 77.50 732 LYS A N 1
ATOM 5718 C CA . LYS A 1 732 ? -3.369 -8.986 14.192 1.00 77.50 732 LYS A CA 1
ATOM 5719 C C . LYS A 1 732 ? -2.813 -7.856 15.067 1.00 77.50 732 LYS A C 1
ATOM 5721 O O . LYS A 1 732 ? -2.700 -8.036 16.273 1.00 77.50 732 LYS A O 1
ATOM 5726 N N . PHE A 1 733 ? -2.537 -6.690 14.480 1.00 87.81 733 PHE A N 1
ATOM 5727 C CA . PHE A 1 733 ? -1.987 -5.528 15.183 1.00 87.81 733 PHE A CA 1
ATOM 5728 C C . PHE A 1 733 ? -2.970 -4.925 16.202 1.00 87.81 733 PHE A C 1
ATOM 5730 O O . PHE A 1 733 ? -2.596 -4.649 17.337 1.00 87.81 733 PHE A O 1
ATOM 5737 N N . PHE A 1 734 ? -4.241 -4.752 15.823 1.00 92.12 734 PHE A N 1
ATOM 5738 C CA . PHE A 1 734 ? -5.280 -4.152 16.673 1.00 92.12 734 PHE A CA 1
ATOM 5739 C C . PHE A 1 734 ? -6.111 -5.167 17.460 1.00 92.12 734 PHE A C 1
ATOM 5741 O O . PHE A 1 734 ? -7.147 -4.806 18.024 1.00 92.12 734 PHE A O 1
ATOM 5748 N N . LYS A 1 735 ? -5.685 -6.434 17.505 1.00 88.94 735 LYS A N 1
ATOM 5749 C CA . LYS A 1 735 ? -6.460 -7.536 18.087 1.00 88.94 735 LYS A CA 1
ATOM 5750 C C . LYS A 1 735 ? -6.918 -7.216 19.509 1.00 88.94 735 LYS A C 1
ATOM 5752 O O . LYS A 1 735 ? -8.099 -7.333 19.808 1.00 88.94 735 LYS A O 1
ATOM 5757 N N . LYS A 1 736 ? -6.011 -6.694 20.342 1.00 91.69 736 LYS A N 1
ATOM 5758 C CA . LYS A 1 736 ? -6.298 -6.321 21.735 1.00 91.69 736 LYS A CA 1
ATOM 5759 C C . LYS A 1 736 ? -7.385 -5.248 21.847 1.00 91.69 736 LYS A C 1
ATOM 5761 O O . LYS A 1 736 ? -8.268 -5.351 22.689 1.00 91.69 736 LYS A O 1
ATOM 5766 N N . GLN A 1 737 ? -7.313 -4.202 21.026 1.00 94.25 737 GLN A N 1
ATOM 5767 C CA . GLN A 1 737 ? -8.289 -3.111 21.030 1.00 94.25 737 GLN A CA 1
ATOM 5768 C C . GLN A 1 737 ? -9.648 -3.591 20.517 1.00 94.25 737 GLN A C 1
ATOM 5770 O O . GLN A 1 737 ? -10.677 -3.193 21.051 1.00 94.25 737 GLN A O 1
ATOM 5775 N N . ILE A 1 738 ? -9.651 -4.453 19.499 1.00 92.31 738 ILE A N 1
ATOM 5776 C CA . ILE A 1 738 ? -10.857 -5.062 18.930 1.00 92.31 738 ILE A CA 1
ATOM 5777 C C . ILE A 1 738 ? -11.555 -5.959 19.953 1.00 92.31 738 ILE A C 1
ATOM 5779 O O . ILE A 1 738 ? -12.754 -5.804 20.171 1.00 92.31 738 ILE A O 1
ATOM 5783 N N . GLU A 1 739 ? -10.811 -6.847 20.611 1.00 88.31 739 GLU A N 1
ATOM 5784 C CA . GLU A 1 739 ? -11.333 -7.716 21.670 1.00 88.31 739 GLU A CA 1
ATOM 5785 C C . GLU A 1 739 ? -11.877 -6.881 22.834 1.00 88.31 739 GLU A C 1
ATOM 5787 O O . GLU A 1 739 ? -13.039 -7.042 23.193 1.00 88.31 739 GLU A O 1
ATOM 5792 N N . ALA A 1 740 ? -11.124 -5.882 23.310 1.00 90.44 740 ALA A N 1
ATOM 5793 C CA . ALA A 1 740 ? -11.587 -4.979 24.364 1.00 90.44 740 ALA A CA 1
ATOM 5794 C C . ALA A 1 740 ? -12.880 -4.230 23.995 1.00 90.44 740 ALA A C 1
ATOM 5796 O O . ALA A 1 740 ? -13.744 -4.034 24.844 1.00 90.44 740 ALA A O 1
ATOM 5797 N N . MET A 1 741 ? -13.041 -3.816 22.733 1.00 94.38 741 MET A N 1
ATOM 5798 C CA . MET A 1 741 ? -14.277 -3.186 22.259 1.00 94.38 741 MET A CA 1
ATOM 5799 C C . MET A 1 741 ? -15.467 -4.153 22.247 1.00 94.38 741 MET A C 1
ATOM 5801 O O . MET A 1 741 ? -16.594 -3.733 22.522 1.00 94.38 741 MET A O 1
ATOM 5805 N N . TYR A 1 742 ? -15.241 -5.425 21.914 1.00 90.06 742 TYR A N 1
ATOM 5806 C CA . TYR A 1 742 ? -16.291 -6.437 21.972 1.00 90.06 742 TYR A CA 1
ATOM 5807 C C . TYR A 1 742 ? -16.664 -6.808 23.405 1.00 90.06 742 TYR A C 1
ATOM 5809 O O . TYR A 1 742 ? -17.856 -6.908 23.691 1.00 90.06 742 TYR A O 1
ATOM 5817 N N . ASP A 1 743 ? -15.678 -6.947 24.290 1.00 87.12 743 ASP A N 1
ATOM 5818 C CA . ASP A 1 743 ? -15.882 -7.260 25.709 1.00 87.12 743 ASP A CA 1
ATOM 5819 C C . ASP A 1 743 ? -16.599 -6.113 26.433 1.00 87.12 743 ASP A C 1
ATOM 5821 O O . ASP A 1 743 ? -17.502 -6.326 27.238 1.00 87.12 743 ASP A O 1
ATOM 5825 N N . GLU A 1 744 ? -16.263 -4.867 26.089 1.00 87.94 744 GLU A N 1
ATOM 5826 C CA . GLU A 1 744 ? -16.940 -3.670 26.595 1.00 87.94 744 GLU A CA 1
ATOM 5827 C C . GLU A 1 744 ? -18.409 -3.559 26.123 1.00 87.94 744 GLU A C 1
ATOM 5829 O O . GLU A 1 744 ? -19.225 -2.851 26.737 1.00 87.94 744 GLU A O 1
ATOM 5834 N N . GLY A 1 745 ? -18.750 -4.256 25.036 1.00 85.25 745 GLY A N 1
ATOM 5835 C CA . GLY A 1 745 ? -20.071 -4.260 24.428 1.00 85.25 745 GLY A CA 1
ATOM 5836 C C . GLY A 1 745 ? -20.388 -2.990 23.634 1.00 85.25 745 GLY A C 1
ATOM 5837 O O . GLY A 1 745 ? -19.544 -2.133 23.368 1.00 85.25 745 GLY A O 1
ATOM 5838 N N . SER A 1 746 ? -21.651 -2.856 23.226 1.00 88.75 746 SER A N 1
ATOM 5839 C CA . SER A 1 746 ? -22.100 -1.677 22.484 1.00 88.75 746 SER A CA 1
ATOM 5840 C C . SER A 1 746 ? -22.171 -0.442 23.383 1.00 88.75 746 SER A C 1
ATOM 5842 O O . SER A 1 746 ? -22.860 -0.437 24.399 1.00 88.75 746 SER A O 1
ATOM 5844 N N . LEU A 1 747 ? -21.554 0.655 22.945 1.00 89.12 747 LEU A N 1
ATOM 5845 C CA . LEU A 1 747 ? -21.641 1.953 23.615 1.00 89.12 747 LEU A CA 1
ATOM 5846 C C . LEU A 1 747 ? -23.002 2.647 23.421 1.00 89.12 747 LEU A C 1
ATOM 5848 O O . LEU A 1 747 ? -23.310 3.602 24.129 1.00 89.12 747 LEU A O 1
ATOM 5852 N N . LEU A 1 748 ? -23.813 2.214 22.452 1.00 80.81 748 LEU A N 1
ATOM 5853 C CA . LEU A 1 748 ? -25.059 2.892 22.056 1.00 80.81 748 LEU A CA 1
ATOM 5854 C C . LEU A 1 748 ? -26.275 2.449 22.865 1.00 80.81 748 LEU A C 1
ATOM 5856 O O . LEU A 1 748 ? -27.266 3.178 22.932 1.00 80.81 748 LEU A O 1
ATOM 5860 N N . TYR A 1 749 ? -26.210 1.260 23.455 1.00 72.44 749 TYR A N 1
ATOM 5861 C CA . TYR A 1 749 ? -27.270 0.735 24.296 1.00 72.44 749 TYR A CA 1
ATOM 5862 C C . TYR A 1 749 ? -26.899 0.940 25.755 1.00 72.44 749 TYR A C 1
ATOM 5864 O O . TYR A 1 749 ? -25.787 0.651 26.191 1.00 72.44 749 TYR A O 1
ATOM 5872 N N . ASP A 1 750 ? -27.840 1.484 26.513 1.00 47.75 750 ASP A N 1
ATOM 5873 C CA . ASP A 1 750 ? -27.653 1.693 27.935 1.00 47.75 750 ASP A CA 1
ATOM 5874 C C . ASP A 1 750 ? -27.864 0.355 28.650 1.00 47.75 750 ASP A C 1
ATOM 5876 O O . ASP A 1 750 ? -28.965 -0.203 28.619 1.00 47.75 750 ASP A O 1
ATOM 5880 N N . GLN A 1 751 ? -26.816 -0.153 29.308 1.00 42.19 751 GLN A N 1
ATOM 5881 C CA . GLN A 1 751 ? -26.895 -1.344 30.167 1.00 42.19 751 GLN A CA 1
ATOM 5882 C C . GLN A 1 751 ? -27.985 -1.192 31.245 1.00 42.19 751 GLN A C 1
ATOM 5884 O O . GLN A 1 751 ? -28.521 -2.188 31.715 1.00 42.19 751 GLN A O 1
ATOM 5889 N N . SER A 1 752 ? -28.400 0.043 31.557 1.00 37.69 752 SER A N 1
ATOM 5890 C CA . SER A 1 752 ? -29.503 0.366 32.467 1.00 37.69 752 SER A CA 1
ATOM 5891 C C . SER A 1 752 ? -30.866 -0.204 32.023 1.00 37.69 752 SER A C 1
ATOM 5893 O O . SER A 1 752 ? -31.637 -0.674 32.860 1.00 37.69 752 SER A O 1
ATOM 5895 N N . LYS A 1 753 ? -31.164 -0.262 30.715 1.00 33.25 753 LYS A N 1
ATOM 5896 C CA . LYS A 1 753 ? -32.421 -0.855 30.208 1.00 33.25 753 LYS A CA 1
ATOM 5897 C C . LYS A 1 753 ? -32.408 -2.379 30.196 1.00 33.25 753 LYS A C 1
ATOM 5899 O O . LYS A 1 753 ? -33.465 -2.989 30.312 1.00 33.25 753 LYS A O 1
ATOM 5904 N N . ILE A 1 754 ? -31.226 -2.979 30.092 1.00 36.28 754 ILE A N 1
ATOM 5905 C CA . ILE A 1 754 ? -31.045 -4.423 30.271 1.00 36.28 754 ILE A CA 1
ATOM 5906 C C . ILE A 1 754 ? -31.134 -4.750 31.773 1.00 36.28 754 ILE A C 1
ATOM 5908 O O . ILE A 1 754 ? -31.818 -5.692 32.154 1.00 36.28 754 ILE A O 1
ATOM 5912 N N . SER A 1 755 ? -30.594 -3.872 32.631 1.00 31.66 755 SER A N 1
ATOM 5913 C CA . SER A 1 755 ? -30.594 -4.026 34.092 1.00 31.66 755 SER A CA 1
ATOM 5914 C C . SER A 1 755 ? -31.980 -3.981 34.757 1.00 31.66 755 SER A C 1
ATOM 5916 O O . SER A 1 755 ? -32.176 -4.592 35.805 1.00 31.66 755 SER A O 1
ATOM 5918 N N . GLN A 1 756 ? -32.964 -3.303 34.147 1.00 28.72 756 GLN A N 1
ATOM 5919 C CA . GLN A 1 756 ? -34.354 -3.288 34.633 1.00 28.72 756 GLN A CA 1
ATOM 5920 C C . GLN A 1 756 ? -35.104 -4.601 34.370 1.00 28.72 756 GLN A C 1
ATOM 5922 O O . GLN A 1 756 ? -36.084 -4.878 35.054 1.00 28.72 756 GLN A O 1
ATOM 5927 N N . LEU A 1 757 ? -34.644 -5.420 33.420 1.00 28.30 757 LEU A N 1
ATOM 5928 C CA . LEU A 1 757 ? -35.186 -6.763 33.191 1.00 28.30 757 LEU A CA 1
ATOM 5929 C C . LEU A 1 757 ? -34.505 -7.821 34.077 1.00 28.30 757 LEU A C 1
ATOM 5931 O O . LEU A 1 757 ? -35.119 -8.836 34.379 1.00 28.30 757 LEU A O 1
ATOM 5935 N N . THR A 1 758 ? -33.283 -7.566 34.556 1.00 28.34 758 THR A N 1
ATOM 5936 C CA . THR A 1 758 ? -32.494 -8.474 35.415 1.00 28.34 758 THR A CA 1
ATOM 5937 C C . THR A 1 758 ? -32.585 -8.168 36.916 1.00 28.34 758 THR A C 1
ATOM 5939 O O . THR A 1 758 ? -31.855 -8.749 37.714 1.00 28.34 758 THR A O 1
ATOM 5942 N N . GLN A 1 759 ? -33.477 -7.270 37.346 1.00 24.62 759 GLN A N 1
ATOM 5943 C CA . GLN A 1 759 ? -33.538 -6.796 38.736 1.00 24.62 759 GLN A CA 1
ATOM 5944 C C . GLN A 1 759 ? -34.057 -7.823 39.769 1.00 24.62 759 GLN A C 1
ATOM 5946 O O . GLN A 1 759 ? -34.200 -7.475 40.939 1.00 24.62 759 GLN A O 1
ATOM 5951 N N . SER A 1 760 ? -34.327 -9.076 39.390 1.00 23.70 760 SER A N 1
ATOM 5952 C CA . SER A 1 760 ? -34.878 -10.085 40.304 1.00 23.70 760 SER A CA 1
ATOM 5953 C C . SER A 1 760 ? -33.879 -11.075 40.905 1.00 23.70 760 SER A C 1
ATOM 5955 O O . SER A 1 760 ? -34.318 -11.890 41.711 1.00 23.70 760 SER A O 1
ATOM 5957 N N . ILE A 1 761 ? -32.573 -11.041 40.605 1.00 25.05 761 ILE A N 1
ATOM 5958 C CA . ILE A 1 761 ? -31.619 -11.970 41.246 1.00 25.05 761 ILE A CA 1
ATOM 5959 C C . ILE A 1 761 ? -30.285 -11.268 41.536 1.00 25.05 761 ILE A C 1
ATOM 5961 O O . ILE A 1 761 ? -29.511 -10.945 40.642 1.00 25.05 761 ILE A O 1
ATOM 5965 N N . SER A 1 762 ? -30.028 -11.007 42.819 1.00 22.05 762 SER A N 1
ATOM 5966 C CA . SER A 1 762 ? -28.768 -10.458 43.329 1.00 22.05 762 SER A CA 1
ATOM 5967 C C . SER A 1 762 ? -27.786 -11.583 43.649 1.00 22.05 762 SER A C 1
ATOM 5969 O O . SER A 1 762 ? -28.138 -12.508 44.375 1.00 22.05 762 SER A O 1
ATOM 5971 N N . THR A 1 763 ? -26.531 -11.460 43.212 1.00 21.45 763 THR A N 1
ATOM 5972 C CA . THR A 1 763 ? -25.369 -11.953 43.972 1.00 21.45 763 THR A CA 1
ATOM 5973 C C . THR A 1 763 ? -24.115 -11.136 43.640 1.00 21.45 763 THR A C 1
ATOM 5975 O O . THR A 1 763 ? -23.957 -10.620 42.540 1.00 21.45 763 THR A O 1
ATOM 5978 N N . LYS A 1 764 ? -23.269 -10.935 44.658 1.00 25.48 764 LYS A N 1
ATOM 5979 C CA . LYS A 1 764 ? -22.070 -10.079 44.657 1.00 25.48 764 LYS A CA 1
ATOM 5980 C C . LYS A 1 764 ? -20.928 -10.716 43.850 1.00 25.48 764 LYS A C 1
ATOM 5982 O O . LYS A 1 764 ? -20.608 -11.870 44.113 1.00 25.48 764 LYS A O 1
ATOM 5987 N N . SER A 1 765 ? -20.235 -9.947 43.003 1.00 22.53 765 SER A N 1
ATOM 5988 C CA . SER A 1 765 ? -18.920 -10.330 42.458 1.00 22.53 765 SER A CA 1
ATOM 5989 C C . SER A 1 765 ? -17.892 -9.203 42.611 1.00 22.53 765 SER A C 1
ATOM 5991 O O . SER A 1 765 ? -18.132 -8.073 42.186 1.00 22.53 765 SER A O 1
ATOM 5993 N N . GLU A 1 766 ? -16.742 -9.521 43.205 1.00 22.75 766 GLU A N 1
ATOM 5994 C CA . GLU A 1 766 ? -15.536 -8.684 43.224 1.00 22.75 766 GLU A CA 1
ATOM 5995 C C . GLU A 1 766 ? -14.792 -8.787 41.881 1.00 22.75 766 GLU A C 1
ATOM 5997 O O . GLU A 1 766 ? -14.638 -9.876 41.332 1.00 22.75 766 GLU A O 1
ATOM 6002 N N . SER A 1 767 ? -14.320 -7.655 41.349 1.00 22.83 767 SER A N 1
ATOM 6003 C CA . SER A 1 767 ? -13.593 -7.569 40.076 1.00 22.83 767 SER A CA 1
ATOM 6004 C C . SER A 1 767 ? -12.087 -7.809 40.253 1.00 22.83 767 SER A C 1
ATOM 6006 O O . SER A 1 767 ? -11.436 -7.072 40.997 1.00 22.83 767 SER A O 1
ATOM 6008 N N . LYS A 1 768 ? -11.516 -8.770 39.514 1.00 24.91 768 LYS A N 1
ATOM 6009 C CA . LYS A 1 768 ? -10.065 -8.909 39.283 1.00 24.91 768 LYS A CA 1
ATOM 6010 C C . LYS A 1 768 ? -9.755 -8.756 37.789 1.00 24.91 768 LYS A C 1
ATOM 6012 O O . LYS A 1 768 ? -10.388 -9.404 36.961 1.00 24.91 768 LYS A O 1
ATOM 6017 N N . ASP A 1 769 ? -8.776 -7.905 37.481 1.00 25.03 769 ASP A N 1
ATOM 6018 C CA . ASP A 1 769 ? -8.266 -7.614 36.135 1.00 25.03 769 ASP A CA 1
ATOM 6019 C C . ASP A 1 769 ? -7.707 -8.867 35.433 1.00 25.03 769 ASP A C 1
ATOM 6021 O O . ASP A 1 769 ? -6.892 -9.598 36.000 1.00 25.03 769 ASP A O 1
ATOM 6025 N N . LEU A 1 770 ? -8.097 -9.092 34.172 1.00 27.56 770 LEU A N 1
ATOM 6026 C CA . LEU A 1 770 ? -7.652 -10.221 33.345 1.00 27.56 770 LEU A CA 1
ATOM 6027 C C . LEU A 1 770 ? -6.613 -9.775 32.302 1.00 27.56 770 LEU A C 1
ATOM 6029 O O . LEU A 1 770 ? -6.889 -8.976 31.407 1.00 27.56 770 LEU A O 1
ATOM 6033 N N . LYS A 1 771 ? -5.395 -10.319 32.423 1.00 26.28 771 LYS A N 1
ATOM 6034 C CA . LYS A 1 771 ? -4.291 -10.200 31.457 1.00 26.28 771 LYS A CA 1
ATOM 6035 C C . LYS A 1 771 ? -4.396 -11.305 30.392 1.00 26.28 771 LYS A C 1
ATOM 6037 O O . LYS A 1 771 ? -4.510 -12.467 30.752 1.00 26.28 771 LYS A O 1
ATOM 6042 N N . GLY A 1 772 ? -4.249 -10.925 29.117 1.00 27.22 772 GLY A N 1
ATOM 6043 C CA . GLY A 1 772 ? -3.689 -11.735 28.019 1.00 27.22 772 GLY A CA 1
ATOM 6044 C C . GLY A 1 772 ? -4.459 -12.988 27.574 1.00 27.22 772 GLY A C 1
ATOM 6045 O O . GLY A 1 772 ? -4.461 -14.009 28.250 1.00 27.22 772 GLY A O 1
ATOM 6046 N N . LEU A 1 773 ? -5.032 -12.960 26.368 1.00 26.41 773 LEU A N 1
ATOM 6047 C CA . LEU A 1 773 ? -5.616 -14.137 25.718 1.00 26.41 773 LEU A CA 1
ATOM 6048 C C . LEU A 1 773 ? -4.534 -15.048 25.104 1.00 26.41 773 LEU A C 1
ATOM 6050 O O . LEU A 1 773 ? -4.246 -14.982 23.912 1.00 26.41 773 LEU A O 1
ATOM 6054 N N . THR A 1 774 ? -3.999 -15.956 25.918 1.00 26.42 774 THR A N 1
ATOM 6055 C CA . THR A 1 774 ? -3.526 -17.288 25.498 1.00 26.42 774 THR A CA 1
ATOM 6056 C C . THR A 1 774 ? -4.075 -18.305 26.489 1.00 26.42 774 THR A C 1
ATOM 6058 O O . THR A 1 774 ? -3.769 -18.193 27.661 1.00 26.42 774 THR A O 1
ATOM 6061 N N . LEU A 1 775 ? -4.918 -19.262 26.065 1.00 37.19 775 LEU A N 1
ATOM 6062 C CA . LEU A 1 775 ? -5.440 -20.417 26.845 1.00 37.19 775 LEU A CA 1
ATOM 6063 C C . LEU A 1 775 ? -6.094 -20.158 28.238 1.00 37.19 775 LEU A C 1
ATOM 6065 O O . LEU A 1 775 ? -6.713 -21.066 28.792 1.00 37.19 775 LEU A O 1
ATOM 6069 N N . ILE A 1 776 ? -6.028 -18.944 28.792 1.00 38.66 776 ILE A N 1
ATOM 6070 C CA . ILE A 1 776 ? -6.367 -18.589 30.180 1.00 38.66 776 ILE A CA 1
ATOM 6071 C C . ILE A 1 776 ? -7.880 -18.412 30.377 1.00 38.66 776 ILE A C 1
ATOM 6073 O O . ILE A 1 776 ? -8.386 -18.677 31.466 1.00 38.66 776 ILE A O 1
ATOM 6077 N N . ALA A 1 777 ? -8.632 -18.055 29.327 1.00 43.25 777 ALA A N 1
ATOM 6078 C CA . ALA A 1 777 ? -10.081 -17.830 29.415 1.00 43.25 777 ALA A CA 1
ATOM 6079 C C . ALA A 1 777 ? -10.862 -19.075 29.883 1.00 43.25 777 ALA A C 1
ATOM 6081 O O . ALA A 1 777 ? -11.890 -18.956 30.541 1.00 43.25 777 ALA A O 1
ATOM 6082 N N . ALA A 1 778 ? -10.349 -20.281 29.621 1.00 48.53 778 ALA A N 1
ATOM 6083 C CA . ALA A 1 778 ? -10.983 -21.510 30.082 1.00 48.53 778 ALA A CA 1
ATOM 6084 C C . ALA A 1 778 ? -10.798 -21.762 31.594 1.00 48.53 778 ALA A C 1
ATOM 6086 O O . ALA A 1 778 ? -11.449 -22.645 32.135 1.00 48.53 778 ALA A O 1
ATOM 6087 N N . HIS A 1 779 ? -9.937 -21.038 32.302 1.00 62.78 779 HIS A N 1
ATOM 6088 C CA . HIS A 1 779 ? -9.565 -21.390 33.677 1.00 62.78 779 HIS A CA 1
ATOM 6089 C C . HIS A 1 779 ? -9.479 -20.180 34.618 1.00 62.78 779 HIS A C 1
ATOM 6091 O O . HIS A 1 779 ? -8.932 -20.293 35.710 1.00 62.78 779 HIS A O 1
ATOM 6097 N N . SER A 1 780 ? -10.045 -19.035 34.226 1.00 58.03 780 SER A N 1
ATOM 6098 C CA . SER A 1 780 ? -10.042 -17.789 35.007 1.00 58.03 780 SER A CA 1
ATOM 6099 C C . SER A 1 780 ? -10.767 -17.890 36.356 1.00 58.03 780 SER A C 1
ATOM 6101 O O . SER A 1 780 ? -10.412 -17.173 37.288 1.00 58.03 780 SER A O 1
ATOM 6103 N N . HIS A 1 781 ? -11.739 -18.797 36.493 1.00 67.75 781 HIS A N 1
ATOM 6104 C CA . HIS A 1 781 ? -12.432 -19.084 37.756 1.00 67.75 781 HIS A CA 1
ATOM 6105 C C . HIS A 1 781 ? -11.569 -19.832 38.782 1.00 67.75 781 HIS A C 1
ATOM 6107 O O . HIS A 1 781 ? -11.929 -19.925 39.959 1.00 67.75 781 HIS A O 1
ATOM 6113 N N . ILE A 1 782 ? -10.432 -20.385 38.354 1.00 80.44 782 ILE A N 1
ATOM 6114 C CA . ILE A 1 782 ? -9.543 -21.144 39.226 1.00 80.44 782 ILE A CA 1
ATOM 6115 C C . ILE A 1 782 ? -8.700 -20.164 40.029 1.00 80.44 782 ILE A C 1
ATOM 6117 O O . ILE A 1 782 ? -7.843 -19.463 39.501 1.00 80.44 782 ILE A O 1
ATOM 6121 N N . SER A 1 783 ? -8.929 -20.152 41.337 1.00 81.25 783 SER A N 1
ATOM 6122 C CA . SER A 1 783 ? -8.245 -19.280 42.299 1.00 81.25 783 SER A CA 1
ATOM 6123 C C . SER A 1 783 ? -7.213 -20.023 43.151 1.00 81.25 783 SER A C 1
ATOM 6125 O O . SER A 1 783 ? -6.541 -19.412 43.977 1.00 81.25 783 SER A O 1
ATOM 6127 N N . GLY A 1 784 ? -7.071 -21.336 42.956 1.00 87.81 784 GLY A N 1
ATOM 6128 C CA . GLY A 1 784 ? -6.102 -22.174 43.655 1.00 87.81 784 GLY A CA 1
ATOM 6129 C C . GLY A 1 784 ? -6.384 -23.665 43.476 1.00 87.81 784 GLY A C 1
ATOM 6130 O O . GLY A 1 784 ? -7.305 -24.060 42.765 1.00 87.81 784 GLY A O 1
ATOM 6131 N N . LEU A 1 785 ? -5.590 -24.516 44.128 1.00 89.44 785 LEU A N 1
ATOM 6132 C CA . LEU A 1 785 ? -5.748 -25.979 44.067 1.00 89.44 785 LEU A CA 1
ATOM 6133 C C . LEU A 1 785 ? -6.894 -26.524 44.946 1.00 89.44 785 LEU A C 1
ATOM 6135 O O . LEU A 1 785 ? -7.185 -27.722 44.899 1.00 89.44 785 LEU A O 1
ATOM 6139 N N . GLY A 1 786 ? -7.545 -25.691 45.761 1.00 87.94 786 GLY A N 1
ATOM 6140 C CA . GLY A 1 786 ? -8.642 -26.070 46.659 1.00 87.94 786 GLY A CA 1
ATOM 6141 C C . GLY A 1 786 ? -8.227 -27.076 47.738 1.00 87.94 786 GLY A C 1
ATOM 6142 O O . GLY A 1 786 ? -8.971 -28.017 48.022 1.00 87.94 786 GLY A O 1
ATOM 6143 N N . LEU A 1 787 ? -7.015 -26.913 48.268 1.00 89.44 787 LEU A N 1
ATOM 6144 C CA . LEU A 1 787 ? -6.428 -27.745 49.318 1.00 89.44 787 LEU A CA 1
ATOM 6145 C C . LEU A 1 787 ? -6.657 -27.115 50.697 1.00 89.44 787 LEU A C 1
ATOM 6147 O O . LEU A 1 787 ? -6.724 -25.892 50.812 1.00 89.44 787 LEU A O 1
ATOM 6151 N N . ASP A 1 788 ? -6.755 -27.939 51.735 1.00 86.81 788 ASP A N 1
ATOM 6152 C CA . ASP A 1 788 ? -6.651 -27.488 53.125 1.00 86.81 788 ASP A CA 1
ATOM 6153 C C . ASP A 1 788 ? -5.187 -27.391 53.604 1.00 86.81 788 ASP A C 1
ATOM 6155 O O . ASP A 1 788 ? -4.243 -27.708 52.871 1.00 86.81 788 ASP A O 1
ATOM 6159 N N . ASP A 1 789 ? -4.991 -26.971 54.858 1.00 81.81 789 ASP A N 1
ATOM 6160 C CA . ASP A 1 789 ? -3.664 -26.812 55.473 1.00 81.81 789 ASP A CA 1
ATOM 6161 C C . ASP A 1 789 ? -2.865 -28.130 55.554 1.00 81.81 789 ASP A C 1
ATOM 6163 O O . ASP A 1 789 ? -1.640 -28.111 55.690 1.00 81.81 789 ASP A O 1
ATOM 6167 N N . GLN A 1 790 ? -3.535 -29.284 55.431 1.00 83.56 790 GLN A N 1
ATOM 6168 C CA . GLN A 1 790 ? -2.934 -30.622 55.404 1.00 83.56 790 GLN A CA 1
ATOM 6169 C C . GLN A 1 790 ? -2.741 -31.161 53.974 1.00 83.56 790 GLN A C 1
ATOM 6171 O O . GLN A 1 790 ? -2.469 -32.354 53.790 1.00 83.56 790 GLN A O 1
ATOM 6176 N N . LEU A 1 791 ? -2.871 -30.305 52.953 1.00 84.44 791 LEU A N 1
ATOM 6177 C CA . LEU A 1 791 ? -2.815 -30.651 51.527 1.00 84.44 791 LEU A CA 1
ATOM 6178 C C . LEU A 1 791 ? -3.893 -31.656 51.088 1.00 84.44 791 LEU A C 1
ATOM 6180 O O . LEU A 1 791 ? -3.709 -32.356 50.086 1.00 84.44 791 LEU A O 1
ATOM 6184 N N . GLN A 1 792 ? -5.008 -31.767 51.816 1.00 88.31 792 GLN A N 1
ATOM 6185 C CA . GLN A 1 792 ? -6.141 -32.571 51.371 1.00 88.31 792 GLN A CA 1
ATOM 6186 C C . GLN A 1 792 ? -7.058 -31.732 50.467 1.00 88.31 792 GLN A C 1
ATOM 6188 O O . GLN A 1 792 ? -7.468 -30.632 50.841 1.00 88.31 792 GLN A O 1
ATOM 6193 N N . PRO A 1 793 ? -7.377 -32.215 49.254 1.00 89.19 793 PRO A N 1
ATOM 6194 C CA . PRO A 1 793 ? -8.284 -31.529 48.341 1.00 89.19 793 PRO A CA 1
ATOM 6195 C C . PRO A 1 793 ? -9.733 -31.668 48.807 1.00 89.19 793 PRO A C 1
ATOM 6197 O O . PRO A 1 793 ? -10.185 -32.761 49.143 1.00 89.19 793 PRO A O 1
ATOM 6200 N N . LYS A 1 794 ? -10.486 -30.569 48.754 1.00 88.12 794 LYS A N 1
ATOM 6201 C CA . LYS A 1 794 ? -11.951 -30.603 48.881 1.00 88.12 794 LYS A CA 1
ATOM 6202 C C . LYS A 1 794 ? -12.595 -30.966 47.541 1.00 88.12 794 LYS A C 1
ATOM 6204 O O . LYS A 1 794 ? -12.078 -30.558 46.499 1.00 88.12 794 LYS A O 1
ATOM 6209 N N . GLU A 1 795 ? -13.741 -31.650 47.578 1.00 82.81 795 GLU A N 1
ATOM 6210 C CA . GLU A 1 795 ? -14.506 -32.086 46.390 1.00 82.81 795 GLU A CA 1
ATOM 6211 C C . GLU A 1 795 ? -14.741 -30.957 45.375 1.00 82.81 795 GLU A C 1
ATOM 6213 O O . GLU A 1 795 ? -14.440 -31.105 44.191 1.00 82.81 795 GLU A O 1
ATOM 6218 N N . SER A 1 796 ? -15.168 -29.787 45.858 1.00 85.19 796 SER A N 1
ATOM 6219 C CA . SER A 1 796 ? -15.270 -28.554 45.074 1.00 85.19 796 SER A CA 1
ATOM 6220 C C . SER A 1 796 ? -14.772 -27.369 45.902 1.00 85.19 796 SER A C 1
ATOM 6222 O O . SER A 1 796 ? -15.298 -27.100 46.984 1.00 85.19 796 SER A O 1
ATOM 6224 N N . ALA A 1 797 ? -13.709 -26.699 45.449 1.00 84.31 797 ALA A N 1
ATOM 6225 C CA . ALA A 1 797 ? -13.148 -25.518 46.111 1.00 84.31 797 ALA A CA 1
ATOM 6226 C C . ALA A 1 797 ? -12.234 -24.717 45.173 1.00 84.31 797 ALA A C 1
ATOM 6228 O O . ALA A 1 797 ? -11.505 -25.296 44.372 1.00 84.31 797 ALA A O 1
ATOM 6229 N N . GLN A 1 798 ? -12.224 -23.385 45.324 1.00 81.88 798 GLN A N 1
ATOM 6230 C CA . GLN A 1 798 ? -11.365 -22.459 44.560 1.00 81.88 798 GLN A CA 1
ATOM 6231 C C . GLN A 1 798 ? -11.482 -22.605 43.028 1.00 81.88 798 GLN A C 1
ATOM 6233 O O . GLN A 1 798 ? -10.505 -22.427 42.303 1.00 81.88 798 GLN A O 1
ATOM 6238 N N . GLY A 1 799 ? -12.677 -22.948 42.537 1.00 78.06 799 GLY A N 1
ATOM 6239 C CA . GLY A 1 799 ? -12.940 -23.176 41.112 1.00 78.06 799 GLY A CA 1
ATOM 6240 C C . GLY A 1 799 ? -12.515 -24.557 40.596 1.00 78.06 799 GLY A C 1
ATOM 6241 O O . GLY A 1 799 ? -12.745 -24.865 39.434 1.00 78.06 799 GLY A O 1
ATOM 6242 N N . MET A 1 800 ? -11.930 -25.415 41.439 1.00 85.19 800 MET A N 1
ATOM 6243 C CA . MET A 1 800 ? -11.566 -26.790 41.085 1.00 85.19 800 MET A CA 1
ATOM 6244 C C . MET A 1 800 ? -12.651 -27.775 41.528 1.00 85.19 800 MET A C 1
ATOM 6246 O O . MET A 1 800 ? -13.057 -27.753 42.690 1.00 85.19 800 MET A O 1
ATOM 6250 N N . VAL A 1 801 ? -13.044 -28.686 40.634 1.00 86.88 801 VAL A N 1
ATOM 6251 C CA . VAL A 1 801 ? -13.968 -29.803 40.906 1.00 86.88 801 VAL A CA 1
ATOM 6252 C C . VAL A 1 801 ? -13.249 -31.125 40.655 1.00 86.88 801 VAL A C 1
ATOM 6254 O O . VAL A 1 801 ? -12.585 -31.283 39.626 1.00 86.88 801 VAL A O 1
ATOM 6257 N N . GLY A 1 802 ? -13.367 -32.073 41.585 1.00 88.50 802 GLY A N 1
ATOM 6258 C CA . GLY A 1 802 ? -12.834 -33.422 41.403 1.00 88.50 802 GLY A CA 1
ATOM 6259 C C . GLY A 1 802 ? -11.306 -33.479 41.325 1.00 88.50 802 GLY A C 1
ATOM 6260 O O . GLY A 1 802 ? -10.609 -32.662 41.936 1.00 88.50 802 GLY A O 1
ATOM 6261 N N . GLN A 1 803 ? -10.771 -34.459 40.581 1.00 91.12 803 GLN A N 1
ATOM 6262 C CA . GLN A 1 803 ? -9.323 -34.694 40.374 1.00 91.12 803 GLN A CA 1
ATOM 6263 C C . GLN A 1 803 ? -8.502 -34.717 41.678 1.00 91.12 803 GLN A C 1
ATOM 6265 O O . GLN A 1 803 ? -7.365 -34.240 41.728 1.00 91.12 803 GLN A O 1
ATOM 6270 N N . LEU A 1 804 ? -9.064 -35.282 42.751 1.00 91.25 804 LEU A N 1
ATOM 6271 C CA . LEU A 1 804 ? -8.502 -35.203 44.105 1.00 91.25 804 LEU A CA 1
ATOM 6272 C C . LEU A 1 804 ? -7.042 -35.680 44.165 1.00 91.25 804 LEU A C 1
ATOM 6274 O O . LEU A 1 804 ? -6.166 -34.983 44.674 1.00 91.25 804 LEU A O 1
ATOM 6278 N N . LYS A 1 805 ? -6.737 -36.839 43.571 1.00 90.38 805 LYS A N 1
ATOM 6279 C CA . LYS A 1 805 ? -5.367 -37.383 43.553 1.00 90.38 805 LYS A CA 1
ATOM 6280 C C . LYS A 1 805 ? -4.381 -36.451 42.840 1.00 90.38 805 LYS A C 1
ATOM 6282 O O . LYS A 1 805 ? -3.284 -36.231 43.349 1.00 90.38 805 LYS A O 1
ATOM 6287 N N . ALA A 1 806 ? -4.782 -35.873 41.708 1.00 91.75 806 ALA A N 1
ATOM 6288 C CA . ALA A 1 806 ? -3.938 -34.979 40.921 1.00 91.75 806 ALA A CA 1
ATOM 6289 C C . ALA A 1 806 ? -3.708 -33.634 41.630 1.00 91.75 806 ALA A C 1
ATOM 6291 O O . ALA A 1 806 ? -2.581 -33.145 41.679 1.00 91.75 806 ALA A O 1
ATOM 6292 N N . ARG A 1 807 ? -4.748 -33.074 42.262 1.00 93.12 807 ARG A N 1
ATOM 6293 C CA . ARG A 1 807 ? -4.660 -31.842 43.067 1.00 93.12 807 ARG A CA 1
ATOM 6294 C C . ARG A 1 807 ? -3.794 -32.028 44.306 1.00 93.12 807 ARG A C 1
ATOM 6296 O O . ARG A 1 807 ? -2.970 -31.169 44.605 1.00 93.12 807 ARG A O 1
ATOM 6303 N N . LYS A 1 808 ? -3.919 -33.170 44.988 1.00 92.25 808 LYS A N 1
ATOM 6304 C CA . LYS A 1 808 ? -3.048 -33.535 46.113 1.00 92.25 808 LYS A CA 1
ATOM 6305 C C . LYS A 1 808 ? -1.587 -33.643 45.673 1.00 92.25 808 LYS A C 1
ATOM 6307 O O . LYS A 1 808 ? -0.714 -33.097 46.339 1.00 92.25 808 LYS A O 1
ATOM 6312 N N . ALA A 1 809 ? -1.320 -34.287 44.534 1.00 91.81 809 ALA A N 1
ATOM 6313 C CA . ALA A 1 809 ? 0.027 -34.367 43.969 1.00 91.81 809 ALA A CA 1
ATOM 6314 C C . ALA A 1 809 ? 0.591 -32.975 43.624 1.00 91.81 809 ALA A C 1
ATOM 6316 O O . ALA A 1 809 ? 1.714 -32.662 44.014 1.00 91.81 809 ALA A O 1
ATOM 6317 N N . ALA A 1 810 ? -0.205 -32.106 42.991 1.00 91.06 810 ALA A N 1
ATOM 6318 C CA . ALA A 1 810 ? 0.172 -30.715 42.734 1.00 91.06 810 ALA A CA 1
ATOM 6319 C C . ALA A 1 810 ? 0.438 -29.928 44.034 1.00 91.06 810 ALA A C 1
ATOM 6321 O O . ALA A 1 810 ? 1.372 -29.135 44.093 1.00 91.06 810 ALA A O 1
ATOM 6322 N N . GLY A 1 811 ? -0.309 -30.197 45.109 1.00 89.56 811 GLY A N 1
ATOM 6323 C CA . GLY A 1 811 ? -0.065 -29.632 46.440 1.00 89.56 811 GLY A CA 1
ATOM 6324 C C . GLY A 1 811 ? 1.260 -30.060 47.072 1.00 89.56 811 GLY A C 1
ATOM 6325 O O . GLY A 1 811 ? 1.921 -29.268 47.742 1.00 89.56 811 GLY A O 1
ATOM 6326 N N . VAL A 1 812 ? 1.692 -31.299 46.837 1.00 89.12 812 VAL A N 1
ATOM 6327 C CA . VAL A 1 812 ? 3.022 -31.759 47.265 1.00 89.12 812 VAL A CA 1
ATOM 6328 C C . VAL A 1 812 ? 4.113 -31.044 46.467 1.00 89.12 812 VAL A C 1
ATOM 6330 O O . VAL A 1 812 ? 5.081 -30.567 47.056 1.00 89.12 812 VAL A O 1
ATOM 6333 N N . ILE A 1 813 ? 3.928 -30.896 45.151 1.00 88.25 813 ILE A N 1
ATOM 6334 C CA . ILE A 1 813 ? 4.836 -30.130 44.283 1.00 88.25 813 ILE A CA 1
ATOM 6335 C C . ILE A 1 813 ? 4.940 -28.679 44.758 1.00 88.25 813 ILE A C 1
ATOM 6337 O O . ILE A 1 813 ? 6.047 -28.172 44.905 1.00 88.25 813 ILE A O 1
ATOM 6341 N N . LEU A 1 814 ? 3.818 -28.042 45.102 1.00 85.94 814 LEU A N 1
ATOM 6342 C CA . LEU A 1 814 ? 3.786 -26.701 45.686 1.00 85.94 814 LEU A CA 1
ATOM 6343 C C . LEU A 1 814 ? 4.687 -26.596 46.927 1.00 85.94 814 LEU A C 1
ATOM 6345 O O . LEU A 1 814 ? 5.480 -25.663 47.038 1.00 85.94 814 LEU A O 1
ATOM 6349 N N . LYS A 1 815 ? 4.613 -27.563 47.851 1.00 86.25 815 LYS A N 1
ATOM 6350 C CA . LYS A 1 815 ? 5.486 -27.581 49.036 1.00 86.25 815 LYS A CA 1
ATOM 6351 C C . LYS A 1 815 ? 6.949 -27.835 48.694 1.00 86.25 815 LYS A C 1
ATOM 6353 O O . LYS A 1 815 ? 7.820 -27.261 49.341 1.00 86.25 815 LYS A O 1
ATOM 6358 N N . MET A 1 816 ? 7.233 -28.651 47.682 1.00 83.88 816 MET A N 1
ATOM 6359 C CA . MET A 1 816 ? 8.601 -28.852 47.200 1.00 83.88 816 MET A CA 1
ATOM 6360 C C . MET A 1 816 ? 9.189 -27.569 46.609 1.00 83.88 816 MET A C 1
ATOM 6362 O O . MET A 1 816 ? 10.342 -27.258 46.895 1.00 83.88 816 MET A O 1
ATOM 6366 N N . VAL A 1 817 ? 8.394 -26.815 45.844 1.00 80.88 817 VAL A N 1
ATOM 6367 C CA . VAL A 1 817 ? 8.764 -25.500 45.298 1.00 80.88 817 VAL A CA 1
ATOM 6368 C C . VAL A 1 817 ? 9.042 -24.515 46.432 1.00 80.88 817 VAL A C 1
ATOM 6370 O O . VAL A 1 817 ? 10.116 -23.929 46.474 1.00 80.88 817 VAL A O 1
ATOM 6373 N N . GLN A 1 818 ? 8.118 -24.386 47.393 1.00 79.88 818 GLN A N 1
ATOM 6374 C CA . GLN A 1 818 ? 8.271 -23.492 48.551 1.00 79.88 818 GLN A CA 1
ATOM 6375 C C . GLN A 1 818 ? 9.502 -23.836 49.408 1.00 79.88 818 GLN A C 1
ATOM 6377 O O . GLN A 1 818 ? 10.069 -22.961 50.052 1.00 79.88 818 GLN A O 1
ATOM 6382 N N . ALA A 1 819 ? 9.928 -25.102 49.409 1.00 79.94 819 ALA A N 1
ATOM 6383 C CA . ALA A 1 819 ? 11.132 -25.565 50.092 1.00 79.94 819 ALA A CA 1
ATOM 6384 C C . ALA A 1 819 ? 12.411 -25.505 49.227 1.00 79.94 819 ALA A C 1
ATOM 6386 O O . ALA A 1 819 ? 13.459 -25.959 49.689 1.00 79.94 819 ALA A O 1
ATOM 6387 N N . GLY A 1 820 ? 12.337 -25.023 47.978 1.00 71.38 820 GLY A N 1
ATOM 6388 C CA . GLY A 1 820 ? 13.472 -24.940 47.048 1.00 71.38 820 GLY A CA 1
ATOM 6389 C C . GLY A 1 820 ? 13.988 -26.292 46.531 1.00 71.38 820 GLY A C 1
ATOM 6390 O O . GLY A 1 820 ? 15.131 -26.393 46.101 1.00 71.38 820 GLY A O 1
ATOM 6391 N N . ARG A 1 821 ? 13.183 -27.364 46.587 1.00 73.69 821 ARG A N 1
ATOM 6392 C CA . ARG A 1 821 ? 13.602 -28.758 46.304 1.00 73.69 821 ARG A CA 1
ATOM 6393 C C . ARG A 1 821 ? 13.184 -29.290 44.926 1.00 73.69 821 ARG A C 1
ATOM 6395 O O . ARG A 1 821 ? 13.102 -30.506 44.748 1.00 73.69 821 ARG A O 1
ATOM 6402 N N . ILE A 1 822 ? 12.866 -28.411 43.975 1.00 72.19 822 ILE A N 1
ATOM 6403 C CA . ILE A 1 822 ? 12.364 -28.793 42.641 1.00 72.19 822 ILE A CA 1
ATOM 6404 C C . ILE A 1 822 ? 13.343 -28.518 41.487 1.00 72.19 822 ILE A C 1
ATOM 6406 O O . ILE A 1 822 ? 13.046 -28.877 40.351 1.00 72.19 822 ILE A O 1
ATOM 6410 N N . ALA A 1 823 ? 14.507 -27.921 41.766 1.00 68.44 823 ALA A N 1
ATOM 6411 C CA . ALA A 1 823 ? 15.512 -27.596 40.752 1.00 68.44 823 ALA A CA 1
ATOM 6412 C C . ALA A 1 823 ? 15.915 -28.832 39.920 1.00 68.44 823 ALA A C 1
ATOM 6414 O O . ALA A 1 823 ? 16.068 -29.933 40.462 1.00 68.44 823 ALA A O 1
ATOM 6415 N N . GLY A 1 824 ? 16.059 -28.656 38.603 1.00 71.88 824 GLY A N 1
ATOM 6416 C CA . GLY A 1 824 ? 16.431 -29.728 37.674 1.00 71.88 824 GLY A CA 1
ATOM 6417 C C . GLY A 1 824 ? 15.323 -30.729 37.322 1.00 71.88 824 GLY A C 1
ATOM 6418 O O . GLY A 1 824 ? 15.615 -31.732 36.671 1.00 71.88 824 GLY A O 1
ATOM 6419 N N . ARG A 1 825 ? 14.068 -30.514 37.750 1.00 82.31 825 ARG A N 1
ATOM 6420 C CA . ARG A 1 825 ? 12.940 -31.421 37.466 1.00 82.31 825 ARG A CA 1
ATOM 6421 C C . ARG A 1 825 ? 11.803 -30.705 36.750 1.00 82.31 825 ARG A C 1
ATOM 6423 O O . ARG A 1 825 ? 11.414 -29.608 37.139 1.00 82.31 825 ARG A O 1
ATOM 6430 N N . ALA A 1 826 ? 11.215 -31.373 35.761 1.00 90.12 826 ALA A N 1
ATOM 6431 C CA . ALA A 1 826 ? 9.976 -30.930 35.128 1.00 90.12 826 ALA A CA 1
ATOM 6432 C C . ALA A 1 826 ? 8.765 -31.661 35.726 1.00 90.12 826 ALA A C 1
ATOM 6434 O O . ALA A 1 826 ? 8.893 -32.733 36.322 1.00 90.12 826 ALA A O 1
ATOM 6435 N N . VAL A 1 827 ? 7.569 -31.106 35.558 1.00 93.31 827 VAL A N 1
ATOM 6436 C CA . VAL A 1 827 ? 6.316 -31.755 35.963 1.00 93.31 827 VAL A CA 1
ATOM 6437 C C . VAL A 1 827 ? 5.531 -32.123 34.716 1.00 93.31 827 VAL A C 1
ATOM 6439 O O . VAL A 1 827 ? 5.208 -31.252 33.919 1.00 93.31 827 VAL A O 1
ATOM 6442 N N . LEU A 1 828 ? 5.183 -33.394 34.546 1.00 94.06 828 LEU A N 1
ATOM 6443 C CA . LEU A 1 828 ? 4.364 -33.860 33.430 1.00 94.06 828 LEU A CA 1
ATOM 6444 C C . LEU A 1 828 ? 2.952 -34.178 33.924 1.00 94.06 828 LEU A C 1
ATOM 6446 O O . LEU A 1 828 ? 2.767 -35.074 34.740 1.00 94.06 828 LEU A O 1
ATOM 6450 N N . VAL A 1 829 ? 1.938 -33.491 33.408 1.00 94.69 829 VAL A N 1
ATOM 6451 C CA . VAL A 1 829 ? 0.532 -33.819 33.654 1.00 94.69 829 VAL A CA 1
ATOM 6452 C C . VAL A 1 829 ? 0.015 -34.674 32.496 1.00 94.69 829 VAL A C 1
ATOM 6454 O O . VAL A 1 829 ? -0.206 -34.187 31.385 1.00 94.69 829 VAL A O 1
ATOM 6457 N N . ALA A 1 830 ? -0.176 -35.965 32.753 1.00 92.94 830 ALA A N 1
ATOM 6458 C CA . ALA A 1 830 ? -0.594 -36.949 31.763 1.00 92.94 830 ALA A CA 1
ATOM 6459 C C . ALA A 1 830 ? -2.035 -37.417 32.009 1.00 92.94 830 ALA A C 1
ATOM 6461 O O . ALA A 1 830 ? -2.463 -37.653 33.139 1.00 92.94 830 ALA A O 1
ATOM 6462 N N . GLY A 1 831 ? -2.808 -37.572 30.940 1.00 89.19 831 GLY A N 1
ATOM 6463 C CA . GLY A 1 831 ? -4.121 -38.210 31.005 1.00 89.19 831 GLY A CA 1
ATOM 6464 C C . GLY A 1 831 ? -5.041 -37.808 29.856 1.00 89.19 831 GLY A C 1
ATOM 6465 O O . GLY A 1 831 ? -4.665 -36.948 29.050 1.00 89.19 831 GLY A O 1
ATOM 6466 N N . PRO A 1 832 ? -6.236 -38.417 29.770 1.00 83.88 832 PRO A N 1
ATOM 6467 C CA . PRO A 1 832 ? -7.160 -38.239 28.651 1.00 83.88 832 PRO A CA 1
ATOM 6468 C C . PRO A 1 832 ? -7.483 -36.768 28.333 1.00 83.88 832 PRO A C 1
ATOM 6470 O O . PRO A 1 832 ? -7.287 -35.879 29.168 1.00 83.88 832 PRO A O 1
ATOM 6473 N N . PRO A 1 833 ? -7.961 -36.447 27.120 1.00 82.69 833 PRO A N 1
ATOM 6474 C CA . PRO A 1 833 ? -8.469 -35.111 26.822 1.00 82.69 833 PRO A CA 1
ATOM 6475 C C . PRO A 1 833 ? -9.533 -34.673 27.842 1.00 82.69 833 PRO A C 1
ATOM 6477 O O . PRO A 1 833 ? -10.302 -35.488 28.339 1.00 82.69 833 PRO A O 1
ATOM 6480 N N . SER A 1 834 ? -9.593 -33.372 28.134 1.00 80.69 834 SER A N 1
ATOM 6481 C CA . SER A 1 834 ? -10.650 -32.777 28.972 1.00 80.69 834 SER A CA 1
ATOM 6482 C C . SER A 1 834 ? -10.671 -33.192 30.457 1.00 80.69 834 SER A C 1
ATOM 6484 O O . SER A 1 834 ? -11.699 -33.052 31.104 1.00 80.69 834 SER A O 1
ATOM 6486 N N . THR A 1 835 ? -9.542 -33.629 31.027 1.00 87.38 835 THR A N 1
ATOM 6487 C CA . THR A 1 835 ? -9.399 -34.012 32.454 1.00 87.38 835 THR A CA 1
ATOM 6488 C C . THR A 1 835 ? -8.814 -32.918 33.368 1.00 87.38 835 THR A C 1
ATOM 6490 O O . THR A 1 835 ? -8.336 -33.205 34.463 1.00 87.38 835 THR A O 1
ATOM 6493 N N . GLY A 1 836 ? -8.792 -31.656 32.919 1.00 85.25 836 GLY A N 1
ATOM 6494 C CA . GLY A 1 836 ? -8.357 -30.523 33.752 1.00 85.25 836 GLY A CA 1
ATOM 6495 C C . GLY A 1 836 ? -6.837 -30.339 33.901 1.00 85.25 836 GLY A C 1
ATOM 6496 O O . GLY A 1 836 ? -6.379 -29.814 34.910 1.00 85.25 836 GLY A O 1
ATOM 6497 N N . LYS A 1 837 ? -6.025 -30.735 32.911 1.00 89.38 837 LYS A N 1
ATOM 6498 C CA . LYS A 1 837 ? -4.554 -30.577 32.969 1.00 89.38 837 LYS A CA 1
ATOM 6499 C C . LYS A 1 837 ? -4.110 -29.113 33.110 1.00 89.38 837 LYS A C 1
ATOM 6501 O O . LYS A 1 837 ? -3.364 -28.784 34.029 1.00 89.38 837 LYS A O 1
ATOM 6506 N N . THR A 1 838 ? -4.628 -28.232 32.256 1.00 86.88 838 THR A N 1
ATOM 6507 C CA . THR A 1 838 ? -4.366 -26.783 32.305 1.00 86.88 838 THR A CA 1
ATOM 6508 C C . THR A 1 838 ? -4.931 -26.149 33.581 1.00 86.88 838 THR A C 1
ATOM 6510 O O . THR A 1 838 ? -4.288 -25.288 34.178 1.00 86.88 838 THR A O 1
ATOM 6513 N N . ALA A 1 839 ? -6.081 -26.639 34.063 1.00 86.31 839 ALA A N 1
ATOM 6514 C CA . ALA A 1 839 ? -6.686 -26.223 35.329 1.00 86.31 839 ALA A CA 1
ATOM 6515 C C . ALA A 1 839 ? -5.755 -26.455 36.531 1.00 86.31 839 ALA A C 1
ATOM 6517 O O . ALA A 1 839 ? -5.592 -25.578 37.376 1.00 86.31 839 ALA A O 1
ATOM 6518 N N . ILE A 1 840 ? -5.095 -27.616 36.585 1.00 89.12 840 ILE A N 1
ATOM 6519 C CA . ILE A 1 840 ? -4.142 -27.953 37.652 1.00 89.12 840 ILE A CA 1
ATOM 6520 C C . ILE A 1 840 ? -2.920 -27.023 37.617 1.00 89.12 840 ILE A C 1
ATOM 6522 O O . ILE A 1 840 ? -2.487 -26.560 38.672 1.00 89.12 840 ILE A O 1
ATOM 6526 N N . ALA A 1 841 ? -2.384 -26.716 36.430 1.00 88.00 841 ALA A N 1
ATOM 6527 C CA . ALA A 1 841 ? -1.243 -25.808 36.285 1.00 88.00 841 ALA A CA 1
ATOM 6528 C C . ALA A 1 841 ? -1.587 -24.367 36.706 1.00 88.00 841 ALA A C 1
ATOM 6530 O O . ALA A 1 841 ? -0.841 -23.746 37.465 1.00 88.00 841 ALA A O 1
ATOM 6531 N N . MET A 1 842 ? -2.757 -23.869 36.290 1.00 85.56 842 MET A N 1
ATOM 6532 C CA . MET A 1 842 ? -3.275 -22.565 36.714 1.00 85.56 842 MET A CA 1
ATOM 6533 C C . MET A 1 842 ? -3.484 -22.514 38.234 1.00 85.56 842 MET A C 1
ATOM 6535 O O . MET A 1 842 ? -3.023 -21.586 38.899 1.00 85.56 842 MET A O 1
ATOM 6539 N N . GLY A 1 843 ? -4.123 -23.541 38.802 1.00 87.12 843 GLY A N 1
ATOM 6540 C CA . GLY A 1 843 ? -4.356 -23.647 40.241 1.00 87.12 843 GLY A CA 1
ATOM 6541 C C . GLY A 1 843 ? -3.059 -23.650 41.048 1.00 87.12 843 GLY A C 1
ATOM 6542 O O . GLY A 1 843 ? -2.989 -22.988 42.084 1.00 87.12 843 GLY A O 1
ATOM 6543 N N . LEU A 1 844 ? -2.012 -24.331 40.568 1.00 87.50 844 LEU A N 1
ATOM 6544 C CA . LEU A 1 844 ? -0.687 -24.306 41.193 1.00 87.50 844 LEU A CA 1
ATOM 6545 C C . LEU A 1 844 ? -0.107 -22.885 41.213 1.00 87.50 844 LEU A C 1
ATOM 6547 O O . LEU A 1 844 ? 0.306 -22.422 42.274 1.00 87.50 844 LEU A O 1
ATOM 6551 N N . SER A 1 845 ? -0.133 -22.182 40.076 1.00 86.88 845 SER A N 1
ATOM 6552 C CA . SER A 1 845 ? 0.381 -20.811 39.965 1.00 86.88 845 SER A CA 1
ATOM 6553 C C . SER A 1 845 ? -0.351 -19.837 40.889 1.00 86.88 845 SER A C 1
ATOM 6555 O O . SER A 1 845 ? 0.289 -19.087 41.619 1.00 86.88 845 SER A O 1
ATOM 6557 N N . GLN A 1 846 ? -1.687 -19.886 40.921 1.00 84.88 846 GLN A N 1
ATOM 6558 C CA . GLN A 1 846 ? -2.485 -19.029 41.808 1.00 84.88 846 GLN A CA 1
ATOM 6559 C C . GLN A 1 846 ? -2.216 -19.318 43.290 1.00 84.88 846 GLN A C 1
ATOM 6561 O O . GLN A 1 846 ? -2.243 -18.406 44.113 1.00 84.88 846 GLN A O 1
ATOM 6566 N N . THR A 1 847 ? -1.901 -20.573 43.630 1.00 85.69 847 THR A N 1
ATOM 6567 C CA . THR A 1 847 ? -1.554 -20.956 45.007 1.00 85.69 847 THR A CA 1
ATOM 6568 C C . THR A 1 847 ? -0.118 -20.549 45.386 1.00 85.69 847 THR A C 1
ATOM 6570 O O . THR A 1 847 ? 0.153 -20.334 46.566 1.00 85.69 847 THR A O 1
ATOM 6573 N N . LEU A 1 848 ? 0.804 -20.413 44.421 1.00 82.75 848 LEU A N 1
ATOM 6574 C CA . LEU A 1 848 ? 2.146 -19.850 44.654 1.00 82.75 848 LEU A CA 1
ATOM 6575 C C . LEU A 1 848 ? 2.088 -18.346 44.956 1.00 82.75 848 LEU A C 1
ATOM 6577 O O . LEU A 1 848 ? 2.855 -17.859 45.785 1.00 82.75 848 LEU A O 1
ATOM 6581 N N . GLY A 1 849 ? 1.159 -17.628 44.324 1.00 79.50 849 GLY A N 1
ATOM 6582 C CA . GLY A 1 849 ? 0.864 -16.228 44.609 1.00 79.50 849 GLY A CA 1
ATOM 6583 C C . GLY A 1 849 ? 0.331 -15.495 43.381 1.00 79.50 849 GLY A C 1
ATOM 6584 O O . GLY A 1 849 ? 0.700 -15.799 42.252 1.00 79.50 849 GLY A O 1
ATOM 6585 N N . SER A 1 850 ? -0.505 -14.477 43.590 1.00 68.56 850 SER A N 1
ATOM 6586 C CA . SER A 1 850 ? -1.116 -13.710 42.491 1.00 68.56 850 SER A CA 1
ATOM 6587 C C . SER A 1 850 ? -0.123 -12.881 41.665 1.00 68.56 850 SER A C 1
ATOM 6589 O O . SER A 1 850 ? -0.471 -12.419 40.583 1.00 68.56 850 SER A O 1
ATOM 6591 N N . GLU A 1 851 ? 1.091 -12.668 42.176 1.00 71.00 851 GLU A N 1
ATOM 6592 C CA . GLU A 1 851 ? 2.175 -11.941 41.498 1.00 71.00 851 GLU A CA 1
ATOM 6593 C C . GLU A 1 851 ? 3.174 -12.866 40.786 1.00 71.00 851 GLU A C 1
ATOM 6595 O O . GLU A 1 851 ? 4.119 -12.387 40.162 1.00 71.00 851 GLU A O 1
ATOM 6600 N N . VAL A 1 852 ? 2.990 -14.185 40.891 1.00 80.75 852 VAL A N 1
ATOM 6601 C CA . VAL A 1 852 ? 3.882 -15.172 40.280 1.00 80.75 852 VAL A CA 1
ATOM 6602 C C . VAL A 1 852 ? 3.620 -15.218 38.768 1.00 80.75 852 VAL A C 1
ATOM 6604 O O . VAL A 1 852 ? 2.469 -15.413 38.365 1.00 80.75 852 VAL A O 1
ATOM 6607 N N . PRO A 1 853 ? 4.643 -15.043 37.909 1.00 83.50 853 PRO A N 1
ATOM 6608 C CA . PRO A 1 853 ? 4.461 -15.100 36.462 1.00 83.50 853 PRO A CA 1
ATOM 6609 C C . PRO A 1 853 ? 3.968 -16.479 36.006 1.00 83.50 853 PRO A C 1
ATOM 6611 O O . PRO A 1 853 ? 4.537 -17.502 36.384 1.00 83.50 853 PRO A O 1
ATOM 6614 N N . PHE A 1 854 ? 2.940 -16.502 35.157 1.00 87.19 854 PHE A N 1
ATOM 6615 C CA . PHE A 1 854 ? 2.430 -17.710 34.507 1.00 87.19 854 PHE A CA 1
ATOM 6616 C C . PHE A 1 854 ? 2.482 -17.523 32.993 1.00 87.19 854 PHE A C 1
ATOM 6618 O O . PHE A 1 854 ? 1.789 -16.660 32.452 1.00 87.19 854 PHE A O 1
ATOM 6625 N N . THR A 1 855 ? 3.281 -18.339 32.312 1.00 89.75 855 THR A N 1
ATOM 6626 C CA . THR A 1 855 ? 3.374 -18.342 30.848 1.00 89.75 855 THR A CA 1
ATOM 6627 C C . THR A 1 855 ? 2.832 -19.664 30.331 1.00 89.75 855 THR A C 1
ATOM 6629 O O . THR A 1 855 ? 3.330 -20.714 30.722 1.00 89.75 855 THR A O 1
ATOM 6632 N N . ALA A 1 856 ? 1.840 -19.631 29.441 1.00 87.88 856 ALA A N 1
ATOM 6633 C CA . ALA A 1 856 ? 1.316 -20.821 28.775 1.00 87.88 856 ALA A CA 1
ATOM 6634 C C . ALA A 1 856 ? 1.593 -20.758 27.272 1.00 87.88 856 ALA A C 1
ATOM 6636 O O . ALA A 1 856 ? 1.285 -19.746 26.642 1.00 87.88 856 ALA A O 1
ATOM 6637 N N . ILE A 1 857 ? 2.140 -21.840 26.719 1.00 89.38 857 ILE A N 1
ATOM 6638 C CA . ILE A 1 857 ? 2.406 -22.010 25.285 1.00 89.38 857 ILE A CA 1
ATOM 6639 C C . ILE A 1 857 ? 1.923 -23.385 24.820 1.00 89.38 857 ILE A C 1
ATOM 6641 O O . ILE A 1 857 ? 1.959 -24.352 25.585 1.00 89.38 857 ILE A O 1
ATOM 6645 N N . SER A 1 858 ? 1.487 -23.494 23.565 1.00 88.69 858 SER A N 1
ATOM 6646 C CA . SER A 1 858 ? 1.247 -24.803 22.941 1.00 88.69 858 SER A CA 1
ATOM 6647 C C . SER A 1 858 ? 2.509 -25.307 22.241 1.00 88.69 858 SER A C 1
ATOM 6649 O O . SER A 1 858 ? 3.221 -24.534 21.602 1.00 88.69 858 SER A O 1
ATOM 6651 N N . GLY A 1 859 ? 2.778 -26.613 22.282 1.00 83.94 859 GLY A N 1
ATOM 6652 C CA . GLY A 1 859 ? 3.906 -27.219 21.571 1.00 83.94 859 GLY A CA 1
ATOM 6653 C C . GLY A 1 859 ? 3.881 -26.970 20.056 1.00 83.94 859 GLY A C 1
ATOM 6654 O O . GLY A 1 859 ? 4.931 -26.941 19.422 1.00 83.94 859 GLY A O 1
ATOM 6655 N N . SER A 1 860 ? 2.703 -26.741 19.464 1.00 82.75 860 SER A N 1
ATOM 6656 C CA . SER A 1 860 ? 2.561 -26.368 18.049 1.00 82.75 860 SER A CA 1
ATOM 6657 C C . SER A 1 860 ? 2.854 -24.887 17.764 1.00 82.75 860 SER A C 1
ATOM 6659 O O . SER A 1 860 ? 3.258 -24.555 16.650 1.00 82.75 860 SER A O 1
ATOM 6661 N N . GLU A 1 861 ? 2.725 -24.009 18.762 1.00 78.19 861 GLU A N 1
ATOM 6662 C CA . GLU A 1 861 ? 2.931 -22.559 18.638 1.00 78.19 861 GLU A CA 1
ATOM 6663 C C . GLU A 1 861 ? 4.392 -22.216 18.319 1.00 78.19 861 GLU A C 1
ATOM 6665 O O . GLU A 1 861 ? 4.655 -21.338 17.499 1.00 78.19 861 GLU A O 1
ATOM 6670 N N . ILE A 1 862 ? 5.338 -22.985 18.868 1.00 82.12 862 ILE A N 1
ATOM 6671 C CA . ILE A 1 862 ? 6.789 -22.816 18.663 1.00 82.12 862 ILE A CA 1
ATOM 6672 C C . ILE A 1 862 ? 7.197 -22.939 17.184 1.00 82.12 862 ILE A C 1
ATOM 6674 O O . ILE A 1 862 ? 8.195 -22.352 16.776 1.00 82.12 862 ILE A O 1
ATOM 6678 N N . PHE A 1 863 ? 6.421 -23.651 16.360 1.00 72.50 863 PHE A N 1
ATOM 6679 C CA . PHE A 1 863 ? 6.692 -23.816 14.924 1.00 72.50 863 PHE A CA 1
ATOM 6680 C C . PHE A 1 863 ? 6.029 -22.748 14.040 1.00 72.50 863 PHE A C 1
ATOM 6682 O O . PHE A 1 863 ? 6.241 -22.747 12.831 1.00 72.50 863 PHE A O 1
ATOM 6689 N N . SER A 1 864 ? 5.199 -21.873 14.615 1.00 58.16 864 SER A N 1
ATOM 6690 C CA . SER A 1 864 ? 4.363 -20.910 13.879 1.00 58.16 864 SER A CA 1
ATOM 6691 C C . SER A 1 864 ? 4.876 -19.465 13.918 1.00 58.16 864 SER A C 1
ATOM 6693 O O . SER A 1 864 ? 4.222 -18.568 13.388 1.00 58.16 864 SER A O 1
ATOM 6695 N N . LEU A 1 865 ? 6.024 -19.239 14.560 1.00 55.16 865 LEU A N 1
ATOM 6696 C CA . LEU A 1 865 ? 6.602 -17.919 14.798 1.00 55.16 865 LEU A CA 1
ATOM 6697 C C . LEU A 1 865 ? 7.775 -17.648 13.844 1.00 55.16 865 LEU A C 1
ATOM 6699 O O . LEU A 1 865 ? 8.552 -18.550 13.547 1.00 55.16 865 LEU A O 1
ATOM 6703 N N . ASP A 1 866 ? 7.950 -16.388 13.440 1.00 54.41 866 ASP A N 1
ATOM 6704 C CA . ASP A 1 866 ? 9.047 -15.924 12.568 1.00 54.41 866 ASP A CA 1
ATOM 6705 C C . ASP A 1 866 ? 10.425 -15.850 13.287 1.00 54.41 866 ASP A C 1
ATOM 6707 O O . ASP A 1 866 ? 11.357 -15.221 12.789 1.00 54.41 866 ASP A O 1
ATOM 6711 N N . ILE A 1 867 ? 10.563 -16.470 14.468 1.00 73.62 867 ILE A N 1
ATOM 6712 C CA . ILE A 1 867 ? 11.786 -16.525 15.296 1.00 73.62 867 ILE A CA 1
ATOM 6713 C C . ILE A 1 867 ? 12.261 -17.973 15.463 1.00 73.62 867 ILE A C 1
ATOM 6715 O O . ILE A 1 867 ? 11.470 -18.910 15.345 1.00 73.62 867 ILE A O 1
ATOM 6719 N N . SER A 1 868 ? 13.545 -18.185 15.767 1.00 82.00 868 SER A N 1
ATOM 6720 C CA . SER A 1 868 ? 14.067 -19.541 15.978 1.00 82.00 868 SER A CA 1
ATOM 6721 C C . SER A 1 868 ? 13.364 -20.258 17.149 1.00 82.00 868 SER A C 1
ATOM 6723 O O . SER A 1 868 ? 12.981 -19.640 18.145 1.00 82.00 868 SER A O 1
ATOM 6725 N N . LYS A 1 869 ? 13.200 -21.589 17.061 1.00 85.06 869 LYS A N 1
ATOM 6726 C CA . LYS A 1 869 ? 12.518 -22.403 18.097 1.00 85.06 869 LYS A CA 1
ATOM 6727 C C . LYS A 1 869 ? 13.145 -22.212 19.480 1.00 85.06 869 LYS A C 1
ATOM 6729 O O . LYS A 1 869 ? 12.449 -22.103 20.489 1.00 85.06 869 LYS A O 1
ATOM 6734 N N . THR A 1 870 ? 14.475 -22.155 19.503 1.00 83.88 870 THR A N 1
ATOM 6735 C CA . THR A 1 870 ? 15.291 -21.925 20.696 1.00 83.88 870 THR A CA 1
ATOM 6736 C C . THR A 1 870 ? 15.044 -20.539 21.279 1.00 83.88 870 THR A C 1
ATOM 6738 O O . THR A 1 870 ? 14.917 -20.409 22.495 1.00 83.88 870 THR A O 1
ATOM 6741 N N . GLU A 1 871 ? 14.915 -19.507 20.443 1.00 85.19 871 GLU A N 1
ATOM 6742 C CA . GLU A 1 871 ? 14.592 -18.155 20.898 1.00 85.19 871 GLU A CA 1
ATOM 6743 C C . GLU A 1 871 ? 13.162 -18.070 21.446 1.00 85.19 871 GLU A C 1
ATOM 6745 O O . GLU A 1 871 ? 12.955 -17.510 22.522 1.00 85.19 871 GLU A O 1
ATOM 6750 N N . SER A 1 872 ? 12.187 -18.697 20.781 1.00 84.69 872 SER A N 1
ATOM 6751 C CA . SER A 1 872 ? 10.801 -18.774 21.265 1.00 84.69 872 SER A CA 1
ATOM 6752 C C . SER A 1 872 ? 10.718 -19.416 22.657 1.00 84.69 872 SER A C 1
ATOM 6754 O O . SER A 1 872 ? 10.130 -18.844 23.581 1.00 84.69 872 SER A O 1
ATOM 6756 N N . LEU A 1 873 ? 11.391 -20.557 22.847 1.00 88.62 873 LEU A N 1
ATOM 6757 C CA . LEU A 1 873 ? 11.493 -21.213 24.151 1.00 88.62 873 LEU A CA 1
ATOM 6758 C C . LEU A 1 873 ? 12.248 -20.347 25.168 1.00 88.62 873 LEU A C 1
ATOM 6760 O O . LEU A 1 873 ? 11.804 -20.227 26.306 1.00 88.62 873 LEU A O 1
ATOM 6764 N N . THR A 1 874 ? 13.338 -19.686 24.775 1.00 88.75 874 THR A N 1
ATOM 6765 C CA . THR A 1 874 ? 14.105 -18.805 25.672 1.00 88.75 874 THR A CA 1
ATOM 6766 C C . THR A 1 874 ? 13.256 -17.637 26.174 1.00 88.75 874 THR A C 1
ATOM 6768 O O . THR A 1 874 ? 13.263 -17.332 27.368 1.00 88.75 874 THR A O 1
ATOM 6771 N N . GLN A 1 875 ? 12.461 -17.014 25.301 1.00 88.06 875 GLN A N 1
ATOM 6772 C CA . GLN A 1 875 ? 11.528 -15.965 25.705 1.00 88.06 875 GLN A CA 1
ATOM 6773 C C . GLN A 1 875 ? 10.448 -16.500 26.646 1.00 88.06 875 GLN A C 1
ATOM 6775 O O . GLN A 1 875 ? 10.129 -15.840 27.633 1.00 88.06 875 GLN A O 1
ATOM 6780 N N . ALA A 1 876 ? 9.910 -17.696 26.393 1.00 89.44 876 ALA A N 1
ATOM 6781 C CA . ALA A 1 876 ? 8.925 -18.316 27.278 1.00 89.44 876 ALA A CA 1
ATOM 6782 C C . ALA A 1 876 ? 9.503 -18.617 28.676 1.00 89.44 876 ALA A C 1
ATOM 6784 O O . ALA A 1 876 ? 8.847 -18.352 29.687 1.00 89.44 876 ALA A O 1
ATOM 6785 N N . PHE A 1 877 ? 10.754 -19.085 28.751 1.00 90.69 877 PHE A N 1
ATOM 6786 C CA . PHE A 1 877 ? 11.480 -19.258 30.012 1.00 90.69 877 PHE A CA 1
ATOM 6787 C C . PHE A 1 877 ? 11.647 -17.920 30.744 1.00 90.69 877 PHE A C 1
ATOM 6789 O O . PHE A 1 877 ? 11.246 -17.803 31.899 1.00 90.69 877 PHE A O 1
ATOM 6796 N N . ARG A 1 878 ? 12.149 -16.877 30.069 1.00 89.12 878 ARG A N 1
ATOM 6797 C CA . ARG A 1 878 ? 12.423 -15.573 30.705 1.00 89.12 878 ARG A CA 1
ATOM 6798 C C . ARG A 1 878 ? 11.162 -14.781 31.067 1.00 89.12 878 ARG A C 1
ATOM 6800 O O . ARG A 1 878 ? 11.180 -14.043 32.048 1.00 89.12 878 ARG A O 1
ATOM 6807 N N . LYS A 1 879 ? 10.048 -14.961 30.349 1.00 89.75 879 LYS A N 1
ATOM 6808 C CA . LYS A 1 879 ? 8.722 -14.430 30.736 1.00 89.75 879 LYS A CA 1
ATOM 6809 C C . LYS A 1 879 ? 8.189 -15.080 32.016 1.00 89.75 879 LYS A C 1
ATOM 6811 O O . LYS A 1 879 ? 7.424 -14.459 32.747 1.00 89.75 879 LYS A O 1
ATOM 6816 N N . SER A 1 880 ? 8.625 -16.305 32.303 1.00 89.62 880 SER A N 1
ATOM 6817 C CA . SER A 1 880 ? 8.214 -17.074 33.481 1.00 89.62 880 SER A CA 1
ATOM 6818 C C . SER A 1 880 ? 9.086 -16.816 34.714 1.00 89.62 880 SER A C 1
ATOM 6820 O O . SER A 1 880 ? 8.873 -17.453 35.737 1.00 89.62 880 SER A O 1
ATOM 6822 N N . ILE A 1 881 ? 10.061 -15.905 34.651 1.00 88.62 881 ILE A N 1
ATOM 6823 C CA . ILE A 1 881 ? 10.930 -15.547 35.781 1.00 88.62 881 ILE A CA 1
ATOM 6824 C C . ILE A 1 881 ? 10.605 -14.114 36.195 1.00 88.62 881 ILE A C 1
ATOM 6826 O O . ILE A 1 881 ? 10.723 -13.200 35.381 1.00 88.62 881 ILE A O 1
ATOM 6830 N N . GLY A 1 882 ? 10.184 -13.912 37.443 1.00 87.25 882 GLY A N 1
ATOM 6831 C CA . GLY A 1 882 ? 9.858 -12.597 37.998 1.00 87.25 882 GLY A CA 1
ATOM 6832 C C . GLY A 1 882 ? 10.987 -12.041 38.861 1.00 87.25 882 GLY A C 1
ATOM 6833 O O . GLY A 1 882 ? 11.648 -12.790 39.570 1.00 87.25 882 GLY A O 1
ATOM 6834 N N . ILE A 1 883 ? 11.181 -10.727 38.836 1.00 85.50 883 ILE A N 1
ATOM 6835 C CA . ILE A 1 883 ? 12.119 -9.964 39.660 1.00 85.50 883 ILE A CA 1
ATOM 6836 C C . ILE A 1 883 ? 11.313 -8.936 40.451 1.00 85.50 883 ILE A C 1
ATOM 6838 O O . ILE A 1 883 ? 10.697 -8.040 39.875 1.00 85.50 883 ILE A O 1
ATOM 6842 N N . ARG A 1 884 ? 11.304 -9.075 41.775 1.00 83.25 884 ARG A N 1
ATOM 6843 C CA . ARG A 1 884 ? 10.625 -8.182 42.714 1.00 83.25 884 ARG A CA 1
ATOM 6844 C C . ARG A 1 884 ? 11.605 -7.126 43.214 1.00 83.25 884 ARG A C 1
ATOM 6846 O O . ARG A 1 884 ? 12.493 -7.457 43.983 1.00 83.25 884 ARG A O 1
ATOM 6853 N N . ILE A 1 885 ? 11.436 -5.876 42.804 1.00 81.50 885 ILE A N 1
ATOM 6854 C CA . ILE A 1 885 ? 12.300 -4.730 43.116 1.00 81.50 885 ILE A CA 1
ATOM 6855 C C . ILE A 1 885 ? 11.658 -3.891 44.227 1.00 81.50 885 ILE A C 1
ATOM 6857 O O . ILE A 1 885 ? 10.458 -3.623 44.174 1.00 81.50 885 ILE A O 1
ATOM 6861 N N . LYS A 1 886 ? 12.450 -3.473 45.219 1.00 76.00 886 LYS A N 1
ATOM 6862 C CA . LYS A 1 886 ? 12.027 -2.599 46.326 1.00 76.00 886 LYS A CA 1
ATOM 6863 C C . LYS A 1 886 ? 12.555 -1.176 46.121 1.00 76.00 886 LYS A C 1
ATOM 6865 O O . LYS A 1 886 ? 13.751 -0.996 45.907 1.00 76.00 886 LYS A O 1
ATOM 6870 N N . GLU A 1 887 ? 11.682 -0.175 46.205 1.00 70.06 887 GLU A N 1
ATOM 6871 C CA . GLU A 1 887 ? 12.017 1.245 46.033 1.00 70.06 887 GLU A CA 1
ATOM 6872 C C . GLU A 1 887 ? 11.509 2.085 47.217 1.00 70.06 887 GLU A C 1
ATOM 6874 O O . GLU A 1 887 ? 10.350 1.978 47.615 1.00 70.06 887 GLU A O 1
ATOM 6879 N N . GLU A 1 888 ? 12.361 2.944 47.784 1.00 68.38 888 GLU A N 1
ATOM 6880 C CA . GLU A 1 888 ? 11.993 3.875 48.861 1.00 68.38 888 GLU A CA 1
ATOM 6881 C C . GLU A 1 888 ? 11.732 5.286 48.308 1.00 68.38 888 GLU A C 1
ATOM 6883 O O . GLU A 1 888 ? 12.570 5.855 47.611 1.00 68.38 888 GLU A O 1
ATOM 6888 N N . THR A 1 889 ? 10.591 5.890 48.659 1.00 70.31 889 THR A N 1
ATOM 6889 C CA . THR A 1 889 ? 10.184 7.239 48.214 1.00 70.31 889 THR A CA 1
ATOM 6890 C C . THR A 1 889 ? 9.870 8.165 49.397 1.00 70.31 889 THR A C 1
ATOM 6892 O O . THR A 1 889 ? 9.266 7.749 50.389 1.00 70.31 889 THR A O 1
ATOM 6895 N N . GLU A 1 890 ? 10.284 9.438 49.315 1.00 79.50 890 GLU A N 1
ATOM 6896 C CA . GLU A 1 890 ? 9.959 10.482 50.307 1.00 79.50 890 GLU A CA 1
ATOM 6897 C C . GLU A 1 890 ? 8.684 11.243 49.907 1.00 79.50 890 GLU A C 1
ATOM 6899 O O . GLU A 1 890 ? 8.601 11.823 48.819 1.00 79.50 890 GLU A O 1
ATOM 6904 N N . ILE A 1 891 ? 7.707 11.291 50.813 1.00 86.94 891 ILE A N 1
ATOM 6905 C CA . ILE A 1 891 ? 6.409 11.950 50.624 1.00 86.94 891 ILE A CA 1
ATOM 6906 C C . ILE A 1 891 ? 6.183 13.051 51.669 1.00 86.94 891 ILE A C 1
ATOM 6908 O O . ILE A 1 891 ? 6.575 12.910 52.824 1.00 86.94 891 ILE A O 1
ATOM 6912 N N . ILE A 1 892 ? 5.533 14.144 51.268 1.00 88.19 892 ILE A N 1
ATOM 6913 C CA . ILE A 1 892 ? 5.065 15.228 52.141 1.00 88.19 892 ILE A CA 1
ATOM 6914 C C . ILE A 1 892 ? 3.547 15.115 52.277 1.00 88.19 892 ILE A C 1
ATOM 6916 O O . ILE A 1 892 ? 2.856 15.113 51.262 1.00 88.19 892 ILE A O 1
ATOM 6920 N N . GLU A 1 893 ? 3.003 15.033 53.487 1.00 90.38 893 GLU A N 1
ATOM 6921 C CA . GLU A 1 893 ? 1.567 14.834 53.714 1.00 90.38 893 GLU A CA 1
ATOM 6922 C C . GLU A 1 893 ? 1.018 15.781 54.788 1.00 90.38 893 GLU A C 1
ATOM 6924 O O . GLU A 1 893 ? 1.558 15.841 55.888 1.00 90.38 893 GLU A O 1
ATOM 6929 N N . GLY A 1 894 ? -0.074 16.498 54.497 1.00 90.94 894 GLY A N 1
ATOM 6930 C CA . GLY A 1 894 ? -0.728 17.374 55.477 1.00 90.94 894 GLY A CA 1
ATOM 6931 C C . GLY A 1 894 ? -1.963 18.120 54.952 1.00 90.94 894 GLY A C 1
ATOM 6932 O O . GLY A 1 894 ? -2.312 18.037 53.772 1.00 90.94 894 GLY A O 1
ATOM 6933 N N . GLU A 1 895 ? -2.647 18.838 55.845 1.00 91.81 895 GLU A N 1
ATOM 6934 C CA . GLU A 1 895 ? -3.795 19.704 55.546 1.00 91.81 895 GLU A CA 1
ATOM 6935 C C . GLU A 1 895 ? -3.328 21.046 54.973 1.00 91.81 895 GLU A C 1
ATOM 6937 O O . GLU A 1 895 ? -2.529 21.761 55.577 1.00 91.81 895 GLU A O 1
ATOM 6942 N N . VAL A 1 896 ? -3.865 21.427 53.819 1.00 92.19 896 VAL A N 1
ATOM 6943 C CA . VAL A 1 896 ? -3.579 22.708 53.175 1.00 92.19 896 VAL A CA 1
ATOM 6944 C C . VAL A 1 896 ? -4.296 23.831 53.915 1.00 92.19 896 VAL A C 1
ATOM 6946 O O . VAL A 1 896 ? -5.523 23.879 53.950 1.00 92.19 896 VAL A O 1
ATOM 6949 N N . VAL A 1 897 ? -3.537 24.768 54.473 1.00 89.50 897 VAL A N 1
ATOM 6950 C CA . VAL A 1 897 ? -4.063 25.936 55.192 1.00 89.50 897 VAL A CA 1
ATOM 6951 C C . VAL A 1 897 ? -4.346 27.076 54.225 1.00 89.50 897 VAL A C 1
ATOM 6953 O O . VAL A 1 897 ? -5.430 27.659 54.245 1.00 89.50 897 VAL A O 1
ATOM 6956 N N . GLU A 1 898 ? -3.384 27.369 53.352 1.00 88.56 898 GLU A N 1
ATOM 6957 C CA . GLU A 1 898 ? -3.442 28.502 52.435 1.00 88.56 898 GLU A CA 1
ATOM 6958 C C . GLU A 1 898 ? -2.629 28.227 51.164 1.00 88.56 898 GLU A C 1
ATOM 6960 O O . GLU A 1 898 ? -1.591 27.563 51.199 1.00 88.56 898 GLU A O 1
ATOM 6965 N N . ILE A 1 899 ? -3.106 28.759 50.034 1.00 89.12 899 ILE A N 1
ATOM 6966 C CA . ILE A 1 899 ? -2.402 28.744 48.748 1.00 89.12 899 ILE A CA 1
ATOM 6967 C C . ILE A 1 899 ? -2.337 30.184 48.230 1.00 89.12 899 ILE A C 1
ATOM 6969 O O . ILE A 1 899 ? -3.365 30.762 47.878 1.00 89.12 899 ILE A O 1
ATOM 6973 N N . GLN A 1 900 ? -1.135 30.749 48.143 1.00 86.19 900 GLN A N 1
ATOM 6974 C CA . GLN A 1 900 ? -0.882 32.064 47.548 1.00 86.19 900 GLN A CA 1
ATOM 6975 C C . GLN A 1 900 ? -0.187 31.878 46.200 1.00 86.19 900 GLN A C 1
ATOM 6977 O O . GLN A 1 900 ? 0.764 31.109 46.097 1.00 86.19 900 GLN A O 1
ATOM 6982 N N . ILE A 1 901 ? -0.657 32.546 45.145 1.00 84.56 901 ILE A N 1
ATOM 6983 C CA . ILE A 1 901 ? -0.048 32.473 43.808 1.00 84.56 901 ILE A CA 1
ATOM 6984 C C . ILE A 1 901 ? 0.131 33.892 43.281 1.00 84.56 901 ILE A C 1
ATOM 6986 O O . ILE A 1 901 ? -0.845 34.542 42.897 1.00 84.56 901 ILE A O 1
ATOM 6990 N N . ASP A 1 902 ? 1.381 34.331 43.188 1.00 77.94 902 ASP A N 1
ATOM 6991 C CA . ASP A 1 902 ? 1.744 35.628 42.637 1.00 77.94 902 ASP A CA 1
ATOM 6992 C C . ASP A 1 902 ? 1.868 35.535 41.113 1.00 77.94 902 ASP A C 1
ATOM 6994 O O . ASP A 1 902 ? 2.564 34.681 40.548 1.00 77.94 902 ASP A O 1
ATOM 6998 N N . ARG A 1 903 ? 1.161 36.426 40.412 1.00 65.25 903 ARG A N 1
ATOM 6999 C CA . ARG A 1 903 ? 1.228 36.540 38.951 1.00 65.25 903 ARG A CA 1
ATOM 7000 C C . ARG A 1 903 ? 2.091 37.737 38.574 1.00 65.25 903 ARG A C 1
ATOM 7002 O O . ARG A 1 903 ? 1.707 38.876 38.818 1.00 65.25 903 ARG A O 1
ATOM 7009 N N . SER A 1 904 ? 3.227 37.479 37.927 1.00 58.28 904 SER A N 1
ATOM 7010 C CA . SER A 1 904 ? 4.051 38.534 37.330 1.00 58.28 904 SER A CA 1
ATOM 7011 C C . SER A 1 904 ? 3.301 39.266 36.206 1.00 58.28 904 SER A C 1
ATOM 7013 O O . SER A 1 904 ? 2.644 38.643 35.366 1.00 58.28 904 SER A O 1
ATOM 7015 N N . ILE A 1 905 ? 3.451 40.593 36.169 1.00 54.44 905 ILE A N 1
ATOM 7016 C CA . ILE A 1 905 ? 2.793 41.532 35.242 1.00 54.44 905 ILE A CA 1
ATOM 7017 C C . ILE A 1 905 ? 3.200 41.268 33.774 1.00 54.44 905 ILE A C 1
ATOM 7019 O O . ILE A 1 905 ? 2.471 41.625 32.852 1.00 54.44 905 ILE A O 1
ATOM 7023 N N . THR A 1 906 ? 4.318 40.571 33.537 1.00 56.91 906 THR A N 1
ATOM 7024 C CA . THR A 1 906 ? 4.822 40.200 32.199 1.00 56.91 906 THR A CA 1
ATOM 7025 C C . THR A 1 906 ? 4.482 38.764 31.768 1.00 56.91 906 THR A C 1
ATOM 7027 O O . THR A 1 906 ? 4.927 38.315 30.716 1.00 56.91 906 THR A O 1
ATOM 7030 N N . GLY A 1 907 ? 3.662 38.034 32.535 1.00 54.25 907 GLY A N 1
ATOM 7031 C CA . GLY A 1 907 ? 3.002 36.799 32.086 1.00 54.25 907 GLY A CA 1
ATOM 7032 C C . GLY A 1 907 ? 3.866 35.533 31.961 1.00 54.25 907 GLY A C 1
ATOM 7033 O O . GLY A 1 907 ? 3.334 34.502 31.558 1.00 54.25 907 GLY A O 1
ATOM 7034 N N . GLY A 1 908 ? 5.159 35.573 32.311 1.00 56.75 908 GLY A N 1
ATOM 7035 C CA . GLY A 1 908 ? 6.087 34.449 32.085 1.00 56.75 908 GLY A CA 1
ATOM 7036 C C . GLY A 1 908 ? 6.302 33.472 33.253 1.00 56.75 908 GLY A C 1
ATOM 7037 O O . GLY A 1 908 ? 6.487 32.283 33.018 1.00 56.75 908 GLY A O 1
ATOM 7038 N N . HIS A 1 909 ? 6.257 33.926 34.512 1.00 60.19 909 HIS A N 1
ATOM 7039 C CA . HIS A 1 909 ? 6.569 33.085 35.681 1.00 60.19 909 HIS A CA 1
ATOM 7040 C C . HIS A 1 909 ? 5.531 33.255 36.798 1.00 60.19 909 HIS A C 1
ATOM 7042 O O . HIS A 1 909 ? 5.202 34.384 37.170 1.00 60.19 909 HIS A O 1
ATOM 7048 N N . LYS A 1 910 ? 5.012 32.129 37.316 1.00 72.56 910 LYS A N 1
ATOM 7049 C CA . LYS A 1 910 ? 4.153 32.068 38.504 1.00 72.56 910 LYS A CA 1
ATOM 7050 C C . LYS A 1 910 ? 4.984 31.490 39.647 1.00 72.56 910 LYS A C 1
ATOM 7052 O O . LYS A 1 910 ? 5.511 30.387 39.535 1.00 72.56 910 LYS A O 1
ATOM 7057 N N . GLN A 1 911 ? 5.108 32.230 40.734 1.00 76.75 911 GLN A N 1
ATOM 7058 C CA . GLN A 1 911 ? 5.615 31.692 41.993 1.00 76.75 911 GLN A CA 1
ATOM 7059 C C . GLN A 1 911 ? 4.455 31.666 42.976 1.00 76.75 911 GLN A C 1
ATOM 7061 O O . GLN A 1 911 ? 3.577 32.527 42.934 1.00 76.75 911 GLN A O 1
ATOM 7066 N N . GLY A 1 912 ? 4.405 30.632 43.803 1.00 83.62 912 GLY A N 1
ATOM 7067 C CA . GLY A 1 912 ? 3.352 30.480 44.792 1.00 83.62 912 GLY A CA 1
ATOM 7068 C C . GLY A 1 912 ? 3.909 29.972 46.104 1.00 83.62 912 GLY A C 1
ATOM 7069 O O . GLY A 1 912 ? 5.006 29.424 46.149 1.00 83.62 912 GLY A O 1
ATOM 7070 N N . LYS A 1 913 ? 3.149 30.154 47.173 1.00 89.56 913 LYS A N 1
ATOM 7071 C CA . LYS A 1 913 ? 3.439 29.611 48.495 1.00 89.56 913 LYS A CA 1
ATOM 7072 C C . LYS A 1 913 ? 2.289 28.705 48.905 1.00 89.56 913 LYS A C 1
ATOM 7074 O O . LYS A 1 913 ? 1.124 29.066 48.736 1.00 89.56 913 LYS A O 1
ATOM 7079 N N . LEU A 1 914 ? 2.629 27.522 49.400 1.00 91.25 914 LEU A N 1
ATOM 7080 C CA . LEU A 1 914 ? 1.694 26.548 49.944 1.00 91.25 914 LEU A CA 1
ATOM 7081 C C . LEU A 1 914 ? 1.978 26.372 51.422 1.00 91.25 914 LEU A C 1
ATOM 7083 O O . LEU A 1 914 ? 3.058 25.916 51.788 1.00 91.25 914 LEU A O 1
ATOM 7087 N N . THR A 1 915 ? 0.996 26.678 52.251 1.00 91.00 915 THR A N 1
ATOM 7088 C CA . THR A 1 915 ? 1.082 26.424 53.683 1.00 91.00 915 THR A CA 1
ATOM 7089 C C . THR A 1 915 ? 0.369 25.115 53.984 1.00 91.00 915 THR A C 1
ATOM 7091 O O . THR A 1 915 ? -0.827 24.987 53.711 1.00 91.00 915 THR A O 1
ATOM 7094 N N . ILE A 1 916 ? 1.104 24.133 54.510 1.00 91.62 916 ILE A N 1
ATOM 7095 C CA . ILE A 1 916 ? 0.577 22.822 54.906 1.00 91.62 916 ILE A CA 1
ATOM 7096 C C . ILE A 1 916 ? 0.816 22.633 56.402 1.00 91.62 916 ILE A C 1
ATOM 7098 O O . ILE A 1 916 ? 1.895 22.954 56.900 1.00 91.62 916 ILE A O 1
ATOM 7102 N N . LYS A 1 917 ? -0.170 22.077 57.107 1.00 89.25 917 LYS A N 1
ATOM 7103 C CA . LYS A 1 917 ? -0.055 21.695 58.514 1.00 89.25 917 LYS A CA 1
ATOM 7104 C C . LYS A 1 917 ? -0.376 20.222 58.754 1.00 89.25 917 LYS A C 1
ATOM 7106 O O . LYS A 1 917 ? -1.205 19.632 58.065 1.00 89.25 917 LYS A O 1
ATOM 7111 N N . THR A 1 918 ? 0.246 19.658 59.772 1.00 89.44 918 THR A N 1
ATOM 7112 C CA . THR A 1 918 ? -0.212 18.475 60.504 1.00 89.44 918 THR A CA 1
ATOM 7113 C C . THR A 1 918 ? -0.855 18.941 61.814 1.00 89.44 918 THR A C 1
ATOM 7115 O O . THR A 1 918 ? -0.999 20.143 62.052 1.00 89.44 918 THR A O 1
ATOM 7118 N N . THR A 1 919 ? -1.272 18.025 62.685 1.00 84.94 919 THR A N 1
ATOM 7119 C CA . THR A 1 919 ? -1.684 18.392 64.055 1.00 84.94 919 THR A CA 1
ATOM 7120 C C . THR A 1 919 ? -0.555 19.016 64.873 1.00 84.94 919 THR A C 1
ATOM 7122 O O . THR A 1 919 ? -0.835 19.773 65.801 1.00 84.94 919 THR A O 1
ATOM 7125 N N . ASP A 1 920 ? 0.699 18.731 64.512 1.00 81.19 920 ASP A N 1
ATOM 7126 C CA . ASP A 1 920 ? 1.865 19.020 65.350 1.00 81.19 920 ASP A CA 1
ATOM 7127 C C . ASP A 1 920 ? 2.714 20.179 64.815 1.00 81.19 920 ASP A C 1
ATOM 7129 O O . ASP A 1 920 ? 3.447 20.813 65.576 1.00 81.19 920 ASP A O 1
ATOM 7133 N N . MET A 1 921 ? 2.634 20.477 63.514 1.00 84.06 921 MET A N 1
ATOM 7134 C CA . MET A 1 921 ? 3.430 21.537 62.892 1.00 84.06 921 MET A CA 1
ATOM 7135 C C . MET A 1 921 ? 2.803 22.113 61.625 1.00 84.06 921 MET A C 1
ATOM 7137 O O . MET A 1 921 ? 2.041 21.457 60.926 1.00 84.06 921 MET A O 1
ATOM 7141 N N . GLU A 1 922 ? 3.179 23.348 61.300 1.00 89.38 922 GLU A N 1
ATOM 7142 C CA . GLU A 1 922 ? 2.775 24.063 60.090 1.00 89.38 922 GLU A CA 1
ATOM 7143 C C . GLU A 1 922 ? 4.023 24.579 59.370 1.00 89.38 922 GLU A C 1
ATOM 7145 O O . GLU A 1 922 ? 4.968 25.057 60.000 1.00 89.38 922 GLU A O 1
ATOM 7150 N N . THR A 1 923 ? 4.083 24.433 58.048 1.00 88.81 923 THR A N 1
ATOM 7151 C CA . THR A 1 923 ? 5.245 24.837 57.246 1.00 88.81 923 THR A CA 1
ATOM 7152 C C . THR A 1 923 ? 4.811 25.404 55.901 1.00 88.81 923 THR A C 1
ATOM 7154 O O . THR A 1 923 ? 3.842 24.951 55.288 1.00 88.81 923 THR A O 1
ATOM 7157 N N . ILE A 1 924 ? 5.557 26.407 55.437 1.00 89.38 924 ILE A N 1
ATOM 7158 C CA . ILE A 1 924 ? 5.341 27.077 54.156 1.00 89.38 924 ILE A CA 1
ATOM 7159 C C . ILE A 1 924 ? 6.347 26.535 53.143 1.00 89.38 924 ILE A C 1
ATOM 7161 O O . ILE A 1 924 ? 7.557 26.623 53.351 1.00 89.38 924 ILE A O 1
ATOM 7165 N N . TYR A 1 925 ? 5.843 26.018 52.028 1.00 86.44 925 TYR A N 1
ATOM 7166 C CA . TYR A 1 925 ? 6.636 25.563 50.894 1.00 86.44 925 TYR A CA 1
ATOM 7167 C C . TYR A 1 925 ? 6.517 26.540 49.730 1.00 86.44 925 TYR A C 1
ATOM 7169 O O . TYR A 1 925 ? 5.417 26.938 49.338 1.00 86.44 925 TYR A O 1
ATOM 7177 N N . GLU A 1 926 ? 7.653 26.898 49.138 1.00 86.00 926 GLU A N 1
ATOM 7178 C CA . GLU A 1 926 ? 7.668 27.623 47.872 1.00 86.00 926 GLU A CA 1
ATOM 7179 C C . GLU A 1 926 ? 7.359 26.666 46.720 1.00 86.00 926 GLU A C 1
ATOM 7181 O O . GLU A 1 926 ? 7.958 25.601 46.569 1.00 86.00 926 GLU A O 1
ATOM 7186 N N . LEU A 1 927 ? 6.392 27.051 45.897 1.00 84.50 927 LEU A N 1
ATOM 7187 C CA . LEU A 1 927 ? 5.918 26.273 44.769 1.00 84.50 927 LEU A CA 1
ATOM 7188 C C . LEU A 1 927 ? 6.521 26.793 43.466 1.00 84.50 927 LEU A C 1
ATOM 7190 O O . LEU A 1 927 ? 6.364 27.962 43.103 1.00 84.50 927 LEU A O 1
ATOM 7194 N N . GLY A 1 928 ? 7.115 25.882 42.700 1.00 81.25 928 GLY A N 1
ATOM 7195 C CA . GLY A 1 928 ? 7.426 26.111 41.291 1.00 81.25 928 GLY A CA 1
ATOM 7196 C C . GLY A 1 928 ? 6.203 25.937 40.379 1.00 81.25 928 GLY A C 1
ATOM 7197 O O . GLY A 1 928 ? 5.194 25.344 40.764 1.00 81.25 928 GLY A O 1
ATOM 7198 N N . ASN A 1 929 ? 6.323 26.379 39.122 1.00 81.75 929 ASN A N 1
ATOM 7199 C CA . ASN A 1 929 ? 5.253 26.324 38.110 1.00 81.75 929 ASN A CA 1
ATOM 7200 C C . ASN A 1 929 ? 4.561 24.943 38.008 1.00 81.75 929 ASN A C 1
ATOM 7202 O O . ASN A 1 929 ? 3.333 24.882 38.000 1.00 81.75 929 ASN A O 1
ATOM 7206 N N . LYS A 1 930 ? 5.326 23.838 37.995 1.00 78.06 930 LYS A N 1
ATOM 7207 C CA . LYS A 1 930 ? 4.782 22.465 37.896 1.00 78.06 930 LYS A CA 1
ATOM 7208 C C . LYS A 1 930 ? 3.904 22.076 39.093 1.00 78.06 930 LYS A C 1
ATOM 7210 O O . LYS A 1 930 ? 2.876 21.430 38.916 1.00 78.06 930 LYS A O 1
ATOM 7215 N N . MET A 1 931 ? 4.277 22.500 40.300 1.00 81.25 931 MET A N 1
ATOM 7216 C CA . MET A 1 931 ? 3.518 22.218 41.524 1.00 81.25 931 MET A CA 1
ATOM 7217 C C . MET A 1 931 ? 2.228 23.041 41.586 1.00 81.25 931 MET A C 1
ATOM 7219 O O . MET A 1 931 ? 1.183 22.529 41.979 1.00 81.25 931 MET A O 1
ATOM 7223 N N . ILE A 1 932 ? 2.276 24.297 41.128 1.00 84.00 932 ILE A N 1
ATOM 7224 C CA . ILE A 1 932 ? 1.096 25.168 41.008 1.00 84.00 932 ILE A CA 1
ATOM 7225 C C . ILE A 1 932 ? 0.088 24.573 40.013 1.00 84.00 932 ILE A C 1
ATOM 7227 O O . ILE A 1 932 ? -1.118 24.554 40.276 1.00 84.00 932 ILE A O 1
ATOM 7231 N N . GLU A 1 933 ? 0.568 24.051 38.882 1.00 80.88 933 GLU A N 1
ATOM 7232 C CA . GLU A 1 933 ? -0.262 23.323 37.916 1.00 80.88 933 GLU A CA 1
ATOM 7233 C C . GLU A 1 933 ? -0.836 22.032 38.515 1.00 80.88 933 GLU A C 1
ATOM 7235 O O . GLU A 1 933 ? -2.020 21.758 38.317 1.00 80.88 933 GLU A O 1
ATOM 7240 N N . GLY A 1 934 ? -0.049 21.297 39.309 1.00 81.62 934 GLY A N 1
ATOM 7241 C CA . GLY A 1 934 ? -0.489 20.113 40.054 1.00 81.62 934 GLY A CA 1
ATOM 7242 C C . GLY A 1 934 ? -1.632 20.402 41.034 1.00 81.62 934 GLY A C 1
ATOM 7243 O O . GLY A 1 934 ? -2.677 19.758 40.958 1.00 81.62 934 GLY A O 1
ATOM 7244 N N . LEU A 1 935 ? -1.492 21.426 41.885 1.00 83.88 935 LEU A N 1
ATOM 7245 C CA . LEU A 1 935 ? -2.549 21.859 42.815 1.00 83.88 935 LEU A CA 1
ATOM 7246 C C . LEU A 1 935 ? -3.817 22.298 42.071 1.00 83.88 935 LEU A C 1
ATOM 7248 O O . LEU A 1 935 ? -4.932 21.996 42.498 1.00 83.88 935 LEU A O 1
ATOM 7252 N N . THR A 1 936 ? -3.649 22.979 40.9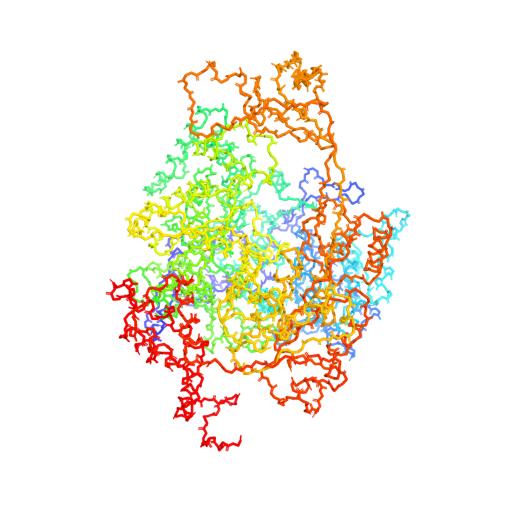32 1.00 81.75 936 THR A N 1
ATOM 7253 C CA . THR A 1 936 ? -4.767 23.435 40.091 1.00 81.75 936 THR A CA 1
ATOM 7254 C C . THR A 1 936 ? -5.487 22.258 39.426 1.00 81.75 936 THR A C 1
ATOM 7256 O O . THR A 1 936 ? -6.717 22.247 39.359 1.00 81.75 936 THR A O 1
ATOM 7259 N N . LYS A 1 937 ? -4.739 21.253 38.948 1.00 81.62 937 LYS A N 1
ATOM 7260 C CA . LYS A 1 937 ? -5.270 20.040 38.308 1.00 81.62 937 LYS A CA 1
ATOM 7261 C C . LYS A 1 937 ? -6.097 19.204 39.285 1.00 81.62 937 LYS A C 1
ATOM 7263 O O . LYS A 1 937 ? -7.206 18.806 38.939 1.00 81.62 937 LYS A O 1
ATOM 7268 N N . GLU A 1 938 ? -5.590 19.013 40.499 1.00 80.88 938 GLU A N 1
ATOM 7269 C CA . GLU A 1 938 ? -6.260 18.259 41.569 1.00 80.88 938 GLU A CA 1
ATOM 7270 C C . GLU A 1 938 ? -7.338 19.077 42.307 1.00 80.88 938 GLU A C 1
ATOM 7272 O O . GLU A 1 938 ? -8.006 18.568 43.208 1.00 80.88 938 GLU A O 1
ATOM 7277 N N . LYS A 1 939 ? -7.545 20.346 41.912 1.00 85.31 939 LYS A N 1
ATOM 7278 C CA . LYS A 1 939 ? -8.503 21.286 42.523 1.00 85.31 939 LYS A CA 1
ATOM 7279 C C . LYS A 1 939 ? -8.354 21.347 44.047 1.00 85.31 939 LYS A C 1
ATOM 7281 O O . LYS A 1 939 ? -9.340 21.257 44.783 1.00 85.31 939 LYS A O 1
ATOM 7286 N N . VAL A 1 940 ? -7.110 21.470 44.500 1.00 86.12 940 VAL A N 1
ATOM 7287 C CA . VAL A 1 940 ? -6.777 21.566 45.921 1.00 86.12 940 VAL A CA 1
ATOM 7288 C C . VAL A 1 940 ? -7.184 22.942 46.440 1.00 86.12 940 VAL A C 1
ATOM 7290 O O . VAL A 1 940 ? -6.847 23.968 45.848 1.00 86.12 940 VAL A O 1
ATOM 7293 N N . LEU A 1 941 ? -7.921 22.956 47.543 1.00 86.56 941 LEU A N 1
ATOM 7294 C CA . LEU A 1 941 ? -8.392 24.144 48.242 1.00 86.56 941 LEU A CA 1
ATOM 7295 C C . LEU A 1 941 ? -7.904 24.126 49.694 1.00 86.56 941 LEU A C 1
ATOM 7297 O O . LEU A 1 941 ? -7.536 23.083 50.234 1.00 86.56 941 LEU A O 1
ATOM 7301 N N . ALA A 1 942 ? -7.952 25.289 50.346 1.00 85.88 942 ALA A N 1
ATOM 7302 C CA . ALA A 1 942 ? -7.744 25.374 51.787 1.00 85.88 942 ALA A CA 1
ATOM 7303 C C . ALA A 1 942 ? -8.741 24.459 52.528 1.00 85.88 942 ALA A C 1
ATOM 7305 O O . ALA A 1 942 ? -9.956 24.525 52.305 1.00 85.88 942 ALA A O 1
ATOM 7306 N N . GLY A 1 943 ? -8.217 23.608 53.406 1.00 82.00 943 GLY A N 1
ATOM 7307 C CA . GLY A 1 943 ? -8.939 22.565 54.126 1.00 82.00 943 GLY A CA 1
ATOM 7308 C C . GLY A 1 943 ? -8.902 21.179 53.471 1.00 82.00 943 GLY A C 1
ATOM 7309 O O . GLY A 1 943 ? -9.557 20.278 53.986 1.00 82.00 943 GLY A O 1
ATOM 7310 N N . ASP A 1 944 ? -8.182 20.974 52.365 1.00 88.44 944 ASP A N 1
ATOM 7311 C CA . ASP A 1 944 ? -7.939 19.638 51.799 1.00 88.44 944 ASP A CA 1
ATOM 7312 C C . ASP A 1 944 ? -6.679 18.991 52.390 1.00 88.44 944 ASP A C 1
ATOM 7314 O O . ASP A 1 944 ? -5.688 19.670 52.638 1.00 88.44 944 ASP A O 1
ATOM 7318 N N . VAL A 1 945 ? -6.692 17.669 52.566 1.00 90.75 945 VAL A N 1
ATOM 7319 C CA . VAL A 1 945 ? -5.508 16.879 52.936 1.00 90.75 945 VAL A CA 1
ATOM 7320 C C . VAL A 1 945 ? -4.858 16.341 51.663 1.00 90.75 945 VAL A C 1
ATOM 7322 O O . VAL A 1 945 ? -5.526 15.707 50.837 1.00 90.75 945 VAL A O 1
ATOM 7325 N N . VAL A 1 946 ? -3.562 16.598 51.487 1.00 91.50 946 VAL A N 1
ATOM 7326 C CA . VAL A 1 946 ? -2.807 16.239 50.277 1.00 91.50 946 VAL A CA 1
ATOM 7327 C C . VAL A 1 946 ? -1.547 15.451 50.611 1.00 91.50 946 VAL A C 1
ATOM 7329 O O . VAL A 1 946 ? -0.952 15.641 51.667 1.00 91.50 946 VAL A O 1
ATOM 7332 N N . SER A 1 947 ? -1.130 14.598 49.675 1.00 89.44 947 SER A N 1
ATOM 7333 C CA . SER A 1 947 ? 0.173 13.933 49.673 1.00 89.44 947 SER A CA 1
ATOM 7334 C C . SER A 1 947 ? 0.963 14.357 48.436 1.00 89.44 947 SER A C 1
ATOM 7336 O O . SER A 1 947 ? 0.420 14.397 47.329 1.00 89.44 947 SER A O 1
ATOM 7338 N N . ILE A 1 948 ? 2.230 14.703 48.626 1.00 88.31 948 ILE A N 1
ATOM 7339 C CA . ILE A 1 948 ? 3.141 15.210 47.605 1.00 88.31 948 ILE A CA 1
ATOM 7340 C C . ILE A 1 948 ? 4.376 14.320 47.577 1.00 88.31 948 ILE A C 1
ATOM 7342 O O . ILE A 1 948 ? 5.116 14.250 48.551 1.00 88.31 948 ILE A O 1
ATOM 7346 N N . ASP A 1 949 ? 4.635 13.682 46.446 1.00 83.19 949 ASP A N 1
ATOM 7347 C CA . ASP A 1 949 ? 5.885 12.961 46.223 1.00 83.19 949 ASP A CA 1
ATOM 7348 C C . ASP A 1 949 ? 7.015 13.958 45.914 1.00 83.19 949 ASP A C 1
ATOM 7350 O O . ASP A 1 949 ? 6.906 14.773 44.991 1.00 83.19 949 ASP A O 1
ATOM 7354 N N . LYS A 1 950 ? 8.094 13.920 46.703 1.00 77.62 950 LYS A N 1
ATOM 7355 C CA . LYS A 1 950 ? 9.175 14.917 46.652 1.00 77.62 950 LYS A CA 1
ATOM 7356 C C . LYS A 1 950 ? 10.083 14.755 45.429 1.00 77.62 950 LYS A C 1
ATOM 7358 O O . LYS A 1 950 ? 10.622 15.751 44.951 1.00 77.62 950 LYS A O 1
ATOM 7363 N N . ALA A 1 951 ? 10.246 13.534 44.916 1.00 68.50 951 ALA A N 1
ATOM 7364 C CA . ALA A 1 951 ? 11.116 13.247 43.775 1.00 68.50 951 ALA A CA 1
ATOM 7365 C C . ALA A 1 951 ? 10.428 13.574 42.442 1.00 68.50 951 ALA A C 1
ATOM 7367 O O . ALA A 1 951 ? 11.027 14.170 41.546 1.00 68.50 951 ALA A O 1
ATOM 7368 N N . SER A 1 952 ? 9.150 13.219 42.320 1.00 72.44 952 SER A N 1
ATOM 7369 C CA . SER A 1 952 ? 8.367 13.399 41.094 1.00 72.44 952 SER A CA 1
ATOM 7370 C C . SER A 1 952 ? 7.564 14.705 41.055 1.00 72.44 952 SER A C 1
ATOM 7372 O O . SER A 1 952 ? 7.158 15.143 39.976 1.00 72.44 952 SER A O 1
ATOM 7374 N N . GLY A 1 953 ? 7.313 15.337 42.207 1.00 72.44 953 GLY A N 1
ATOM 7375 C CA . GLY A 1 953 ? 6.440 16.509 42.329 1.00 72.44 953 GLY A CA 1
ATOM 7376 C C . GLY A 1 953 ? 4.955 16.192 42.107 1.00 72.44 953 GLY A C 1
ATOM 7377 O O . GLY A 1 953 ? 4.157 17.094 41.842 1.00 72.44 953 GLY A O 1
ATOM 7378 N N . LYS A 1 954 ? 4.562 14.912 42.157 1.00 79.19 954 LYS A N 1
ATOM 7379 C CA . LYS A 1 954 ? 3.169 14.490 41.978 1.00 79.19 954 LYS A CA 1
ATOM 7380 C C . LYS A 1 954 ? 2.363 14.791 43.241 1.00 79.19 954 LYS A C 1
ATOM 7382 O O . LYS A 1 954 ? 2.685 14.301 44.318 1.00 79.19 954 LYS A O 1
ATOM 7387 N N . ILE A 1 955 ? 1.281 15.551 43.086 1.00 85.12 955 ILE A N 1
ATOM 7388 C CA . ILE A 1 955 ? 0.348 15.902 44.164 1.00 85.12 955 ILE A CA 1
ATOM 7389 C C . ILE A 1 955 ? -0.897 15.023 44.041 1.00 85.12 955 ILE A C 1
ATOM 7391 O O . ILE A 1 955 ? -1.441 14.887 42.948 1.00 85.12 955 ILE A O 1
ATOM 7395 N N . SER A 1 956 ? -1.346 14.438 45.149 1.00 86.44 956 SER A N 1
ATOM 7396 C CA . SER A 1 956 ? -2.572 13.640 45.238 1.00 86.44 956 SER A CA 1
ATOM 7397 C C . SER A 1 956 ? -3.461 14.180 46.357 1.00 86.44 956 SER A C 1
ATOM 7399 O O . SER A 1 956 ? -3.022 14.285 47.503 1.00 86.44 956 SER A O 1
ATOM 7401 N N . LYS A 1 957 ? -4.718 14.513 46.046 1.00 88.06 957 LYS A N 1
ATOM 7402 C CA . LYS A 1 957 ? -5.708 14.935 47.046 1.00 88.06 957 LYS A CA 1
ATOM 7403 C C . LYS A 1 957 ? -6.313 13.708 47.728 1.00 88.06 957 LYS A C 1
ATOM 7405 O O . LYS A 1 957 ? -6.984 12.907 47.084 1.00 88.06 957 LYS A O 1
ATOM 7410 N N . LEU A 1 958 ? -6.087 13.563 49.032 1.00 85.56 958 LEU A N 1
ATOM 7411 C CA . LEU A 1 958 ? -6.554 12.410 49.809 1.00 85.56 958 LEU A CA 1
ATOM 7412 C C . LEU A 1 958 ? -8.016 12.565 50.249 1.00 85.56 958 LEU A C 1
ATOM 7414 O O . LEU A 1 958 ? -8.749 11.577 50.335 1.00 85.56 958 LEU A O 1
ATOM 7418 N N . GLY A 1 959 ? -8.447 13.805 50.491 1.00 83.44 959 GLY A N 1
ATOM 7419 C CA . GLY A 1 959 ? -9.823 14.155 50.839 1.00 83.44 959 GLY A CA 1
ATOM 7420 C C . GLY A 1 959 ? -9.912 15.504 51.549 1.00 83.44 959 GLY A C 1
ATOM 7421 O O . GLY A 1 959 ? -8.940 16.255 51.583 1.00 83.44 959 GLY A O 1
ATOM 7422 N N . ARG A 1 960 ? -11.085 15.831 52.097 1.00 82.81 960 ARG A N 1
ATOM 7423 C CA . ARG A 1 960 ? -11.327 17.101 52.802 1.00 82.81 960 ARG A CA 1
ATOM 7424 C C . ARG A 1 960 ? -11.175 16.927 54.314 1.00 82.81 960 ARG A C 1
ATOM 7426 O O . ARG A 1 960 ? -11.653 15.934 54.857 1.00 82.81 960 ARG A O 1
ATOM 7433 N N . SER A 1 961 ? -10.540 17.877 54.994 1.00 81.88 961 SER A N 1
ATOM 7434 C CA . SER A 1 961 ? -10.308 17.799 56.438 1.00 81.88 961 SER A CA 1
ATOM 7435 C C . SER A 1 961 ? -11.612 17.891 57.236 1.00 81.88 961 SER A C 1
ATOM 7437 O O . SER A 1 961 ? -12.480 18.724 56.952 1.00 81.88 961 SER A O 1
ATOM 7439 N N . PHE A 1 962 ? -11.745 17.053 58.268 1.00 75.19 962 PHE A N 1
ATOM 7440 C CA . PHE A 1 962 ? -12.911 17.043 59.163 1.00 75.19 962 PHE A CA 1
ATOM 7441 C C . PHE A 1 962 ? -13.116 18.361 59.930 1.00 75.19 962 PHE A C 1
ATOM 7443 O O . PHE A 1 962 ? -14.244 18.680 60.306 1.00 75.19 962 PHE A O 1
ATOM 7450 N N . THR A 1 963 ? -12.067 19.162 60.132 1.00 66.81 963 THR A N 1
ATOM 7451 C CA . THR A 1 963 ? -12.122 20.441 60.869 1.00 66.81 963 THR A CA 1
ATOM 7452 C C . THR A 1 963 ? -12.970 21.515 60.178 1.00 66.81 963 THR A C 1
ATOM 7454 O O . THR A 1 963 ? -13.433 22.437 60.845 1.00 66.81 963 THR A O 1
ATOM 7457 N N . ARG A 1 964 ? -13.243 21.384 58.870 1.00 62.69 964 ARG A N 1
ATOM 7458 C CA . ARG A 1 964 ? -14.068 22.321 58.079 1.00 62.69 964 ARG A CA 1
ATOM 7459 C C . ARG A 1 964 ? -15.417 21.757 57.621 1.00 62.69 964 ARG A C 1
ATOM 7461 O O . ARG A 1 964 ? -16.049 22.306 56.721 1.00 62.69 964 ARG A O 1
ATOM 7468 N N . ALA A 1 965 ? -15.896 20.679 58.242 1.00 57.84 965 ALA A N 1
ATOM 7469 C CA . ALA A 1 965 ? -17.159 20.036 57.862 1.00 57.84 965 ALA A CA 1
ATOM 7470 C C . ALA A 1 965 ? -18.414 20.928 58.032 1.00 57.84 965 ALA A C 1
ATOM 7472 O O . ALA A 1 965 ? -19.455 20.604 57.471 1.00 57.84 965 ALA A O 1
ATOM 7473 N N . ARG A 1 966 ? -18.333 22.042 58.782 1.00 55.31 966 ARG A N 1
ATOM 7474 C CA . ARG A 1 966 ? -19.472 22.934 59.092 1.00 55.31 966 ARG A CA 1
ATOM 7475 C C . ARG A 1 966 ? -19.681 24.107 58.121 1.00 55.31 966 ARG A C 1
ATOM 7477 O O . ARG A 1 966 ? -20.697 24.780 58.235 1.00 55.31 966 ARG A O 1
ATOM 7484 N N . ASP A 1 967 ? -18.769 24.357 57.180 1.00 56.47 967 ASP A 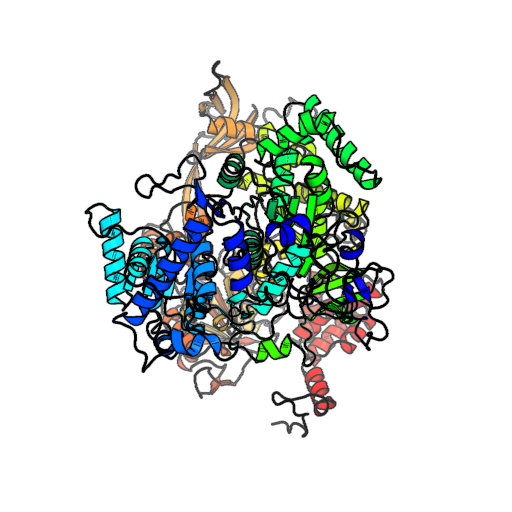N 1
ATOM 7485 C CA . ASP A 1 967 ? -18.757 25.623 56.422 1.00 56.47 967 ASP A CA 1
ATOM 7486 C C . ASP A 1 967 ? -19.667 25.659 55.173 1.00 56.47 967 ASP A C 1
ATOM 7488 O O . ASP A 1 967 ? -19.782 26.712 54.551 1.00 56.47 967 ASP A O 1
ATOM 7492 N N . TYR A 1 968 ? -20.318 24.559 54.765 1.00 50.53 968 TYR A N 1
ATOM 7493 C CA . TYR A 1 968 ? -21.122 24.524 53.529 1.00 50.53 968 TYR A CA 1
ATOM 7494 C C . TYR A 1 968 ? -22.298 23.532 53.607 1.00 50.53 968 TYR A C 1
ATOM 7496 O O . TYR A 1 968 ? -22.093 22.323 53.564 1.00 50.53 968 TYR A O 1
ATOM 7504 N N . ASP A 1 969 ? -23.531 24.050 53.618 1.00 44.31 969 ASP A N 1
ATOM 7505 C CA . ASP A 1 969 ? -24.804 23.296 53.698 1.00 44.31 969 ASP A CA 1
ATOM 7506 C C . ASP A 1 969 ? -25.252 22.622 52.374 1.00 44.31 969 ASP A C 1
ATOM 7508 O O . ASP A 1 969 ? -26.395 22.191 52.228 1.00 44.31 969 ASP A O 1
ATOM 7512 N N . ALA A 1 970 ? -24.369 22.502 51.376 1.00 51.81 970 ALA A N 1
ATOM 7513 C CA . ALA A 1 970 ? -24.679 21.832 50.109 1.00 51.81 970 ALA A CA 1
ATOM 7514 C C . ALA A 1 970 ? -23.458 21.079 49.560 1.00 51.81 970 ALA A C 1
ATOM 7516 O O . ALA A 1 970 ? -22.622 21.659 48.869 1.00 51.81 970 ALA A O 1
ATOM 7517 N N . MET A 1 971 ? -23.351 19.778 49.847 1.00 49.28 971 MET A N 1
ATOM 7518 C CA . MET A 1 971 ? -22.304 18.907 49.294 1.00 49.28 971 MET A CA 1
ATOM 7519 C C . MET A 1 971 ? -22.911 17.597 48.768 1.00 49.28 971 MET A C 1
ATOM 7521 O O . MET A 1 971 ? -23.821 17.034 49.373 1.00 49.28 971 MET A O 1
ATOM 7525 N N . GLY A 1 972 ? -22.417 17.133 47.614 1.00 53.72 972 GLY A N 1
ATOM 7526 C CA . GLY A 1 972 ? -22.877 15.910 46.945 1.00 53.72 972 GLY A CA 1
ATOM 7527 C C . GLY A 1 972 ? -22.352 14.609 47.585 1.00 53.72 972 GLY A C 1
ATOM 7528 O O . GLY A 1 972 ? -21.392 14.654 48.358 1.00 53.72 972 GLY A O 1
ATOM 7529 N N . PRO A 1 973 ? -22.939 13.448 47.233 1.00 50.75 973 PRO A N 1
ATOM 7530 C CA . PRO A 1 973 ? -22.729 12.156 47.906 1.00 50.75 973 PRO A CA 1
ATOM 7531 C C . PRO A 1 973 ? -21.308 11.550 47.845 1.00 50.75 973 PRO A C 1
ATOM 7533 O O . PRO A 1 973 ? -21.078 10.528 48.482 1.00 50.75 973 PRO A O 1
ATOM 7536 N N . GLU A 1 974 ? -20.342 12.158 47.145 1.00 54.25 974 GLU A N 1
ATOM 7537 C CA . GLU A 1 974 ? -18.986 11.599 46.944 1.00 54.25 974 GLU A CA 1
ATOM 7538 C C . GLU A 1 974 ? -17.848 12.315 47.706 1.00 54.25 974 GLU A C 1
ATOM 7540 O O . GLU A 1 974 ? -16.667 12.085 47.442 1.00 54.25 974 GLU A O 1
ATOM 7545 N N . THR A 1 975 ? -18.143 13.203 48.661 1.00 64.50 975 THR A N 1
ATOM 7546 C CA . THR A 1 975 ? -17.074 13.928 49.381 1.00 64.50 975 THR A CA 1
ATOM 7547 C C . THR A 1 975 ? -16.417 13.043 50.448 1.00 64.50 975 THR A C 1
ATOM 7549 O O . THR A 1 975 ? -16.988 12.812 51.512 1.00 64.50 975 THR A O 1
ATOM 7552 N N . LYS A 1 976 ? -15.190 12.574 50.187 1.00 70.62 976 LYS A N 1
ATOM 7553 C CA . LYS A 1 976 ? -14.384 11.786 51.134 1.00 70.62 976 LYS A CA 1
ATOM 7554 C C . LYS A 1 976 ? -13.709 12.696 52.170 1.00 70.62 976 LYS A C 1
ATOM 7556 O O . LYS A 1 976 ? -12.871 13.527 51.810 1.00 70.62 976 LYS A O 1
ATOM 7561 N N . PHE A 1 977 ? -14.062 12.533 53.444 1.00 77.38 977 PHE A N 1
ATOM 7562 C CA . PHE A 1 977 ? -13.446 13.255 54.561 1.00 77.38 977 PHE A CA 1
ATOM 7563 C C . PHE A 1 977 ? -12.277 12.464 55.158 1.00 77.38 977 PHE A C 1
ATOM 7565 O O . PHE A 1 977 ? -12.349 11.241 55.280 1.00 77.38 977 PHE A O 1
ATOM 7572 N N . VAL A 1 978 ? -11.196 13.159 55.512 1.00 83.25 978 VAL A N 1
ATOM 7573 C CA . VAL A 1 978 ? -9.949 12.581 56.039 1.00 83.25 978 VAL A CA 1
ATOM 7574 C C . VAL A 1 978 ? -9.505 13.407 57.250 1.00 83.25 978 VAL A C 1
ATOM 7576 O O . VAL A 1 978 ? -9.717 14.618 57.280 1.00 83.25 978 VAL A O 1
ATOM 7579 N N . GLN A 1 979 ? -8.960 12.772 58.290 1.00 81.88 979 GLN A N 1
ATOM 7580 C CA . GLN A 1 979 ? -8.415 13.496 59.447 1.00 81.88 979 GLN A CA 1
ATOM 7581 C C . GLN A 1 979 ? -7.128 14.236 59.067 1.00 81.88 979 GLN A C 1
ATOM 7583 O O . GLN A 1 979 ? -6.399 13.797 58.178 1.00 81.88 979 GLN A O 1
ATOM 7588 N N . CYS A 1 980 ? -6.859 15.359 59.739 1.00 83.88 980 CYS A N 1
ATOM 7589 C CA . CYS A 1 980 ? -5.575 16.039 59.602 1.00 83.88 980 CYS A CA 1
ATOM 7590 C C . CYS A 1 980 ? -4.462 15.073 60.053 1.00 83.88 980 CYS A C 1
ATOM 7592 O O . CYS A 1 980 ? -4.578 14.534 61.156 1.00 83.88 980 CYS A O 1
ATOM 7594 N N . PRO A 1 981 ? -3.433 14.815 59.228 1.00 84.38 981 PRO A N 1
ATOM 7595 C CA . PRO A 1 981 ? -2.344 13.914 59.589 1.00 84.38 981 PRO A CA 1
ATOM 7596 C C . PRO A 1 981 ? -1.604 14.382 60.849 1.00 84.38 981 PRO A C 1
ATOM 7598 O O . PRO A 1 981 ? -1.422 15.583 61.045 1.00 84.38 981 PRO A O 1
ATOM 7601 N N . GLU A 1 982 ? -1.150 13.434 61.670 1.00 79.00 982 GLU A N 1
ATOM 7602 C CA . GLU A 1 982 ? -0.315 13.681 62.856 1.00 79.00 982 GLU A CA 1
ATOM 7603 C C . GLU A 1 982 ? 1.176 13.458 62.537 1.00 79.00 982 GLU A C 1
ATOM 7605 O O . GLU A 1 982 ? 1.515 12.718 61.601 1.00 79.00 982 GLU A O 1
ATOM 7610 N N . GLY A 1 983 ? 2.070 14.079 63.310 1.00 82.56 983 GLY A N 1
ATOM 7611 C CA . GLY A 1 983 ? 3.523 13.961 63.181 1.00 82.56 983 GLY A CA 1
ATOM 7612 C C . GLY A 1 983 ? 4.179 14.949 62.212 1.00 82.56 983 GLY A C 1
ATOM 7613 O O . GLY A 1 983 ? 3.634 16.002 61.868 1.00 82.56 983 GLY A O 1
ATOM 7614 N N . GLU A 1 984 ? 5.394 14.608 61.776 1.00 82.75 984 GLU A N 1
ATOM 7615 C CA . GLU A 1 984 ? 6.156 15.395 60.803 1.00 82.75 984 GLU A CA 1
ATOM 7616 C C . GLU A 1 984 ? 5.513 15.359 59.409 1.00 82.75 984 GLU A C 1
ATOM 7618 O O . GLU A 1 984 ? 4.955 14.349 58.974 1.00 82.75 984 GLU A O 1
ATOM 7623 N N . LEU A 1 985 ? 5.649 16.465 58.672 1.00 82.69 985 LEU A N 1
ATOM 7624 C CA . LEU A 1 985 ? 5.125 16.591 57.311 1.00 82.69 985 LEU A CA 1
ATOM 7625 C C . LEU A 1 985 ? 5.804 15.633 56.315 1.00 82.69 985 LEU A C 1
ATOM 7627 O O . LEU A 1 985 ? 5.185 15.303 55.312 1.00 82.69 985 LEU A O 1
ATOM 7631 N N . GLN A 1 986 ? 7.048 15.191 56.553 1.00 86.19 986 GLN A N 1
ATOM 7632 C CA . GLN A 1 986 ? 7.821 14.322 55.648 1.00 86.19 986 GLN A CA 1
ATOM 7633 C C . GLN A 1 986 ? 7.855 12.865 56.142 1.00 86.19 986 GLN A C 1
ATOM 7635 O O . GLN A 1 986 ? 8.257 12.605 57.270 1.00 86.19 986 GLN A O 1
ATOM 7640 N N . LYS A 1 987 ? 7.482 11.904 55.284 1.00 81.88 987 LYS A N 1
ATOM 7641 C CA . LYS A 1 987 ? 7.465 10.456 55.576 1.00 81.88 987 LYS A CA 1
ATOM 7642 C C . LYS A 1 987 ? 8.170 9.658 54.473 1.00 81.88 987 LYS A C 1
ATOM 7644 O O . LYS A 1 987 ? 8.169 10.062 53.313 1.00 81.88 987 LYS A O 1
ATOM 7649 N N . ARG A 1 988 ? 8.750 8.504 54.819 1.00 78.19 988 ARG A N 1
ATOM 7650 C CA . ARG A 1 988 ? 9.350 7.547 53.867 1.00 78.19 988 ARG A CA 1
ATOM 7651 C C . ARG A 1 988 ? 8.404 6.374 53.622 1.00 78.19 988 ARG A C 1
ATOM 7653 O O . ARG A 1 988 ? 7.852 5.835 54.579 1.00 78.19 988 ARG A O 1
ATOM 7660 N N . LYS A 1 989 ? 8.211 5.989 52.358 1.00 71.62 989 LYS A N 1
ATOM 7661 C CA . LYS A 1 989 ? 7.328 4.893 51.937 1.00 71.62 989 LYS A CA 1
ATOM 7662 C C . LYS A 1 989 ? 8.053 3.941 50.983 1.00 71.62 989 LYS A C 1
ATOM 7664 O O . LYS A 1 989 ? 8.578 4.377 49.963 1.00 71.62 989 LYS A O 1
ATOM 7669 N N . GLU A 1 990 ? 8.032 2.651 51.300 1.00 67.25 990 GLU A N 1
ATOM 7670 C CA . GLU A 1 990 ? 8.567 1.576 50.455 1.00 67.25 990 GLU A CA 1
ATOM 7671 C C . GLU A 1 990 ? 7.486 1.082 49.473 1.00 67.25 990 GLU A C 1
ATOM 7673 O O . GLU A 1 990 ? 6.333 0.862 49.859 1.00 67.25 990 GLU A O 1
ATOM 7678 N N . VAL A 1 991 ? 7.840 0.939 48.195 1.00 64.44 991 VAL A N 1
ATOM 7679 C CA . VAL A 1 991 ? 6.991 0.420 47.115 1.00 64.44 991 VAL A CA 1
ATOM 7680 C C . VAL A 1 991 ? 7.703 -0.764 46.465 1.00 64.44 991 VAL A C 1
ATOM 7682 O O . VAL A 1 991 ? 8.895 -0.702 46.182 1.00 64.44 991 VAL A O 1
ATOM 7685 N N . VAL A 1 992 ? 6.974 -1.857 46.240 1.00 71.69 992 VAL A N 1
ATOM 7686 C CA . VAL A 1 992 ? 7.520 -3.099 45.681 1.00 71.69 992 VAL A CA 1
ATOM 7687 C C . VAL A 1 992 ? 6.897 -3.368 44.312 1.00 71.69 992 VAL A C 1
ATOM 7689 O O . VAL A 1 992 ? 5.675 -3.334 44.171 1.00 71.69 992 VAL A O 1
ATOM 7692 N N . HIS A 1 993 ? 7.727 -3.649 43.307 1.00 73.75 993 HIS A N 1
ATOM 7693 C CA . HIS A 1 993 ? 7.313 -3.904 41.926 1.00 73.75 993 HIS A CA 1
ATOM 7694 C C . HIS A 1 993 ? 7.851 -5.243 41.426 1.00 73.75 993 HIS A C 1
ATOM 7696 O O . HIS A 1 993 ? 9.046 -5.491 41.521 1.00 73.75 993 HIS A O 1
ATOM 7702 N N . THR A 1 994 ? 7.002 -6.084 40.834 1.00 72.94 994 THR A N 1
ATOM 7703 C CA . THR A 1 994 ? 7.425 -7.349 40.212 1.00 72.94 994 THR A CA 1
ATOM 7704 C C . THR A 1 994 ? 7.405 -7.211 38.688 1.00 72.94 994 THR A C 1
ATOM 7706 O O . THR A 1 994 ? 6.354 -6.924 38.115 1.00 72.94 994 THR A O 1
ATOM 7709 N N . VAL A 1 995 ? 8.550 -7.415 38.034 1.00 81.81 995 VAL A N 1
ATOM 7710 C CA . VAL A 1 995 ? 8.730 -7.372 36.567 1.00 81.81 995 VAL A CA 1
ATOM 7711 C C . VAL A 1 995 ? 9.319 -8.688 36.068 1.00 81.81 995 VAL A C 1
ATOM 7713 O O . VAL A 1 995 ? 10.082 -9.324 36.785 1.00 81.81 995 VAL A O 1
ATOM 7716 N N . SER A 1 996 ? 8.985 -9.136 34.860 1.00 87.06 996 SER A N 1
ATOM 7717 C CA . SER A 1 996 ? 9.597 -10.349 34.302 1.00 87.06 996 SER A CA 1
ATOM 7718 C C . SER A 1 996 ? 11.015 -10.087 33.793 1.00 87.06 996 SER A C 1
ATOM 7720 O O . SER A 1 996 ? 11.342 -8.994 33.328 1.00 87.06 996 SER A O 1
ATOM 7722 N N . LEU A 1 997 ? 11.865 -11.110 33.825 1.00 84.81 997 LEU A N 1
ATOM 7723 C CA . LEU A 1 997 ? 13.241 -11.015 33.344 1.00 84.81 997 LEU A CA 1
ATOM 7724 C C . LEU A 1 997 ? 13.298 -10.666 31.843 1.00 84.81 997 LEU A C 1
ATOM 7726 O O . LEU A 1 997 ? 14.149 -9.892 31.413 1.00 84.81 997 LEU A O 1
ATOM 7730 N N . HIS A 1 998 ? 12.333 -11.157 31.061 1.00 86.62 998 HIS A N 1
ATOM 7731 C CA . HIS A 1 998 ? 12.186 -10.787 29.652 1.00 86.62 998 HIS A CA 1
ATOM 7732 C C . HIS A 1 998 ? 11.831 -9.305 29.442 1.00 86.62 998 HIS A C 1
ATOM 7734 O O . HIS A 1 998 ? 12.349 -8.679 28.521 1.00 86.62 998 HIS A O 1
ATOM 7740 N N . GLU A 1 999 ? 10.982 -8.709 30.284 1.00 80.94 999 GLU A N 1
ATOM 7741 C CA . GLU A 1 999 ? 10.690 -7.269 30.194 1.00 80.94 999 GLU A CA 1
ATOM 7742 C C . GLU A 1 999 ? 11.955 -6.433 30.437 1.00 80.94 999 GLU A C 1
ATOM 7744 O O . GLU A 1 999 ? 12.179 -5.443 29.740 1.00 80.94 999 GLU A O 1
ATOM 7749 N N . ILE A 1 1000 ? 12.826 -6.867 31.355 1.00 80.56 1000 ILE A N 1
ATOM 7750 C CA . ILE A 1 1000 ? 14.126 -6.226 31.593 1.00 80.56 1000 ILE A CA 1
ATOM 7751 C C . ILE A 1 1000 ? 15.036 -6.359 30.359 1.00 80.56 1000 ILE A C 1
ATOM 7753 O O . ILE A 1 1000 ? 15.680 -5.373 29.984 1.00 80.56 1000 ILE A O 1
ATOM 7757 N N . ASP A 1 1001 ? 15.048 -7.520 29.690 1.00 79.94 1001 ASP A N 1
ATOM 7758 C CA . ASP A 1 1001 ? 15.772 -7.724 28.420 1.00 79.94 1001 ASP A CA 1
ATOM 7759 C C . ASP A 1 1001 ? 15.344 -6.747 27.340 1.00 79.94 1001 ASP A C 1
ATOM 7761 O O . ASP A 1 1001 ? 16.178 -6.102 26.704 1.00 79.94 1001 ASP A O 1
ATOM 7765 N N . VAL A 1 1002 ? 14.035 -6.619 27.150 1.00 71.81 1002 VAL A N 1
ATOM 7766 C CA . VAL A 1 1002 ? 13.450 -5.765 26.119 1.00 71.81 1002 VAL A CA 1
ATOM 7767 C C . VAL A 1 1002 ? 13.735 -4.289 26.389 1.00 71.81 1002 VAL A C 1
ATOM 7769 O O . VAL A 1 1002 ? 13.915 -3.520 25.446 1.00 71.81 1002 VAL A O 1
ATOM 7772 N N . ILE A 1 1003 ? 13.776 -3.874 27.658 1.00 70.56 1003 ILE A N 1
ATOM 7773 C CA . ILE A 1 1003 ? 14.102 -2.495 28.042 1.00 70.56 1003 ILE A CA 1
ATOM 7774 C C . ILE A 1 1003 ? 15.580 -2.193 27.768 1.00 70.56 1003 ILE A C 1
ATOM 7776 O O . ILE A 1 1003 ? 15.900 -1.136 27.226 1.00 70.56 1003 ILE A O 1
ATOM 7780 N N . ASN A 1 1004 ? 16.484 -3.109 28.121 1.00 66.25 1004 ASN A N 1
ATOM 7781 C CA . ASN A 1 1004 ? 17.929 -2.871 28.055 1.00 66.25 1004 ASN A CA 1
ATOM 7782 C C . ASN A 1 1004 ? 18.543 -3.143 26.674 1.00 66.25 1004 ASN A C 1
ATOM 7784 O O . ASN A 1 1004 ? 19.595 -2.584 26.372 1.00 66.25 1004 ASN A O 1
ATOM 7788 N N . SER A 1 1005 ? 17.886 -3.911 25.800 1.00 63.25 1005 SER A N 1
ATOM 7789 C CA . SER A 1 1005 ? 18.308 -4.040 24.397 1.00 63.25 1005 SER A CA 1
ATOM 7790 C C . SER A 1 1005 ? 18.160 -2.729 23.602 1.00 63.25 1005 SER A C 1
ATOM 7792 O O . SER A 1 1005 ? 18.712 -2.588 22.511 1.00 63.25 1005 SER A O 1
ATOM 7794 N N . ARG A 1 1006 ? 17.455 -1.728 24.151 1.00 57.78 1006 ARG A N 1
ATOM 7795 C CA . ARG A 1 1006 ? 17.135 -0.445 23.511 1.00 57.78 1006 ARG A CA 1
ATOM 7796 C C . ARG A 1 1006 ? 18.103 0.674 23.927 1.00 57.78 1006 ARG A C 1
ATOM 7798 O O . ARG A 1 1006 ? 17.710 1.618 24.606 1.00 57.78 1006 ARG A O 1
ATOM 7805 N N . GLN A 1 1007 ? 19.357 0.653 23.469 1.00 43.44 1007 GLN A N 1
ATOM 7806 C CA . GLN A 1 1007 ? 20.297 1.778 23.678 1.00 43.44 1007 GLN A CA 1
ATOM 7807 C C . GLN A 1 1007 ? 20.012 3.045 22.821 1.00 43.44 1007 GLN A C 1
ATOM 7809 O O . GLN A 1 1007 ? 20.825 3.966 22.794 1.00 43.44 1007 GLN A O 1
ATOM 7814 N N . GLN A 1 1008 ? 18.850 3.170 22.162 1.00 34.84 1008 GLN A N 1
ATOM 7815 C CA . GLN A 1 1008 ? 18.464 4.353 21.366 1.00 34.84 1008 GLN A CA 1
ATOM 7816 C C . GLN A 1 1008 ? 17.338 5.198 21.999 1.00 34.84 1008 GLN A C 1
ATOM 7818 O O . GLN A 1 1008 ? 16.286 5.386 21.397 1.00 34.84 1008 GLN A O 1
ATOM 7823 N N . GLY A 1 1009 ? 17.557 5.759 23.194 1.00 33.53 1009 GLY A N 1
ATOM 7824 C CA . GLY A 1 1009 ? 16.765 6.877 23.744 1.00 33.53 1009 GLY A CA 1
ATOM 7825 C C . GLY A 1 1009 ? 15.222 6.762 23.714 1.00 33.53 1009 GLY A C 1
ATOM 7826 O O . GLY A 1 1009 ? 14.625 5.708 23.522 1.00 33.53 1009 GLY A O 1
ATOM 7827 N N . PHE A 1 1010 ? 14.547 7.899 23.917 1.00 30.48 1010 PHE A N 1
ATOM 7828 C CA . PHE A 1 1010 ? 13.078 8.018 24.006 1.00 30.48 1010 PHE A CA 1
ATOM 7829 C C . PHE A 1 1010 ? 12.327 7.587 22.723 1.00 30.48 1010 PHE A C 1
ATOM 7831 O O . PHE A 1 1010 ? 11.140 7.268 22.778 1.00 30.48 1010 PHE A O 1
ATOM 7838 N N . LEU A 1 1011 ? 13.011 7.527 21.571 1.00 32.09 1011 LEU A N 1
ATOM 7839 C CA . LEU A 1 1011 ? 12.446 7.051 20.302 1.00 32.09 1011 LEU A CA 1
ATOM 7840 C C . LEU A 1 1011 ? 12.247 5.524 20.243 1.00 32.09 1011 LEU A C 1
ATOM 7842 O O . LEU A 1 1011 ? 11.443 5.055 19.440 1.00 32.09 1011 LEU A O 1
ATOM 7846 N N . ALA A 1 1012 ? 12.891 4.742 21.112 1.00 39.34 1012 ALA A N 1
ATOM 7847 C CA . ALA A 1 1012 ? 12.732 3.287 21.140 1.00 39.34 1012 ALA A CA 1
ATOM 7848 C C . ALA A 1 1012 ? 11.383 2.813 21.727 1.00 39.34 1012 ALA A C 1
ATOM 7850 O O . ALA A 1 1012 ? 11.092 1.618 21.745 1.00 39.34 1012 ALA A O 1
ATOM 7851 N N . LEU A 1 1013 ? 10.527 3.726 22.200 1.00 32.62 1013 LEU A N 1
ATOM 7852 C CA . LEU A 1 1013 ? 9.143 3.420 22.590 1.00 32.62 1013 LEU A CA 1
ATOM 7853 C C . LEU A 1 1013 ? 8.221 3.174 21.377 1.00 32.62 1013 LEU A C 1
ATOM 7855 O O . LEU A 1 1013 ? 7.117 2.666 21.552 1.00 32.62 1013 LEU A O 1
ATOM 7859 N N . PHE A 1 1014 ? 8.677 3.489 20.157 1.00 34.53 1014 PHE A N 1
ATOM 7860 C CA . PHE A 1 1014 ? 7.878 3.463 18.924 1.00 34.53 1014 PHE A CA 1
ATOM 7861 C C . PHE A 1 1014 ? 8.200 2.297 17.968 1.00 34.53 1014 PHE A C 1
ATOM 7863 O O . PHE A 1 1014 ? 7.642 2.244 16.876 1.00 34.53 1014 PHE A O 1
ATOM 7870 N N . SER A 1 1015 ? 9.064 1.353 18.362 1.00 38.00 1015 SER A N 1
ATOM 7871 C CA . SER A 1 1015 ? 9.604 0.301 17.481 1.00 38.00 1015 SER A CA 1
ATOM 7872 C C . SER A 1 1015 ? 9.215 -1.132 17.881 1.00 38.00 1015 SER A C 1
ATOM 7874 O O . SER A 1 1015 ? 10.033 -2.036 17.757 1.00 38.00 1015 SER A O 1
ATOM 7876 N N . GLY A 1 1016 ? 8.009 -1.359 18.412 1.00 33.47 1016 GLY A N 1
ATOM 7877 C CA . GLY A 1 1016 ? 7.567 -2.685 18.873 1.00 33.47 1016 GLY A CA 1
ATOM 7878 C C . GLY A 1 1016 ? 7.571 -3.750 17.768 1.00 33.47 1016 GLY A C 1
ATOM 7879 O O . GLY A 1 1016 ? 6.598 -3.866 17.037 1.00 33.47 1016 GLY A O 1
ATOM 7880 N N . ASP A 1 1017 ? 8.670 -4.478 17.604 1.00 40.66 1017 ASP A N 1
ATOM 7881 C CA . ASP A 1 1017 ? 8.944 -5.688 18.379 1.00 40.66 1017 ASP A CA 1
ATOM 7882 C C . ASP A 1 1017 ? 10.461 -5.932 18.411 1.00 40.66 1017 ASP A C 1
ATOM 7884 O O . ASP A 1 1017 ? 11.184 -5.581 17.476 1.00 40.66 1017 ASP A O 1
ATOM 7888 N N . THR A 1 1018 ? 10.973 -6.483 19.508 1.00 48.66 1018 THR A N 1
ATOM 7889 C CA . THR A 1 1018 ? 12.382 -6.888 19.566 1.00 48.66 1018 THR A CA 1
ATOM 7890 C C . THR A 1 1018 ? 12.538 -8.155 18.741 1.00 48.66 1018 THR A C 1
ATOM 7892 O O . THR A 1 1018 ? 11.924 -9.169 19.068 1.00 48.66 1018 THR A O 1
ATOM 7895 N N . GLY A 1 1019 ? 13.369 -8.109 17.698 1.00 53.62 1019 GLY A N 1
ATOM 7896 C CA . GLY A 1 1019 ? 13.921 -9.321 17.092 1.00 53.62 1019 GLY A CA 1
ATOM 7897 C C . GLY A 1 1019 ? 14.700 -10.157 18.118 1.00 53.62 1019 GLY A C 1
ATOM 7898 O O . GLY A 1 1019 ? 14.623 -9.918 19.325 1.00 53.62 1019 GLY A O 1
ATOM 7899 N N . GLU A 1 1020 ? 15.475 -11.135 17.653 1.00 67.31 1020 GLU A N 1
ATOM 7900 C CA . GLU A 1 1020 ? 16.288 -11.957 18.557 1.00 67.31 1020 GLU A CA 1
ATOM 7901 C C . GLU A 1 1020 ? 17.159 -11.068 19.464 1.00 67.31 1020 GLU A C 1
ATOM 7903 O O . GLU A 1 1020 ? 17.954 -10.246 18.997 1.00 67.31 1020 GLU A O 1
ATOM 7908 N N . ILE A 1 1021 ? 16.970 -11.192 20.782 1.00 74.88 1021 ILE A N 1
ATOM 7909 C CA . ILE A 1 1021 ? 17.760 -10.433 21.753 1.00 74.88 1021 ILE A CA 1
ATOM 7910 C C . ILE A 1 1021 ? 19.122 -11.113 21.853 1.00 74.88 1021 ILE A C 1
ATOM 7912 O O . ILE A 1 1021 ? 19.208 -12.287 22.217 1.00 74.88 1021 ILE A O 1
ATOM 7916 N N . GLN A 1 1022 ? 20.183 -10.366 21.549 1.00 76.31 1022 GLN A N 1
ATOM 7917 C CA . GLN A 1 1022 ? 21.552 -10.874 21.592 1.00 76.31 1022 GLN A CA 1
ATOM 7918 C C . GLN A 1 1022 ? 21.893 -11.446 22.976 1.00 76.31 1022 GLN A C 1
ATOM 7920 O O . GLN A 1 1022 ? 21.544 -10.864 24.007 1.00 76.31 1022 GLN A O 1
ATOM 7925 N N . ALA A 1 1023 ? 22.608 -12.573 22.996 1.00 76.88 1023 ALA A N 1
ATOM 7926 C CA . ALA A 1 1023 ? 23.010 -13.254 24.228 1.00 76.88 1023 ALA A CA 1
ATOM 7927 C C . ALA A 1 1023 ? 23.803 -12.334 25.175 1.00 76.88 1023 ALA A C 1
ATOM 7929 O O . ALA A 1 1023 ? 23.563 -12.338 26.376 1.00 76.88 1023 ALA A O 1
ATOM 7930 N N . GLU A 1 1024 ? 24.638 -11.451 24.623 1.00 75.44 1024 GLU A 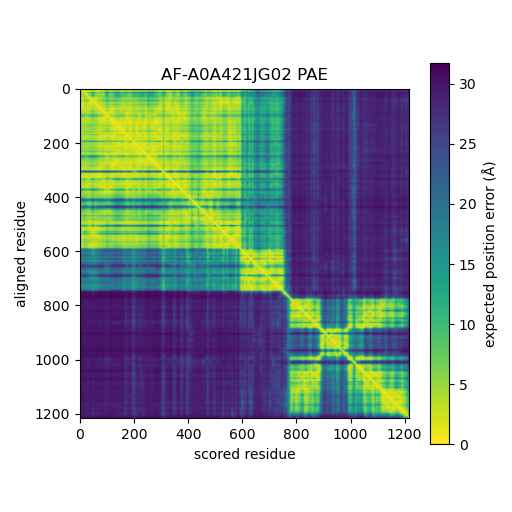N 1
ATOM 7931 C CA . GLU A 1 1024 ? 25.442 -10.477 25.372 1.00 75.44 1024 GLU A CA 1
ATOM 7932 C C . GLU A 1 1024 ? 24.589 -9.548 26.252 1.00 75.44 1024 GLU A C 1
ATOM 7934 O O . GLU A 1 1024 ? 24.953 -9.253 27.391 1.00 75.44 1024 GLU A O 1
ATOM 7939 N N . VAL A 1 1025 ? 23.424 -9.113 25.755 1.00 78.56 1025 VAL A N 1
ATOM 7940 C CA . VAL A 1 1025 ? 22.490 -8.269 26.517 1.00 78.56 1025 VAL A CA 1
ATOM 7941 C C . VAL A 1 1025 ? 21.881 -9.064 27.671 1.00 78.56 1025 VAL A C 1
ATOM 7943 O O . VAL A 1 1025 ? 21.761 -8.551 28.783 1.00 78.56 1025 VAL A O 1
ATOM 7946 N N . ARG A 1 1026 ? 21.528 -10.332 27.430 1.00 83.50 1026 ARG A N 1
ATOM 7947 C CA . ARG A 1 1026 ? 20.958 -11.216 28.457 1.00 83.50 1026 ARG A CA 1
ATOM 7948 C C . ARG A 1 1026 ? 21.964 -11.513 29.560 1.00 83.50 1026 ARG A C 1
ATOM 7950 O O . ARG A 1 1026 ? 21.589 -11.468 30.728 1.00 83.50 1026 ARG A O 1
ATOM 7957 N N . ASP A 1 1027 ? 23.222 -11.746 29.203 1.00 82.19 1027 ASP A N 1
ATOM 7958 C CA . ASP A 1 1027 ? 24.290 -12.006 30.166 1.00 82.19 1027 ASP A CA 1
ATOM 7959 C C . ASP A 1 1027 ? 24.535 -10.788 31.063 1.00 82.19 1027 ASP A C 1
ATOM 7961 O O . ASP A 1 1027 ? 24.558 -10.921 32.286 1.00 82.19 1027 ASP A O 1
ATOM 7965 N N . GLN A 1 1028 ? 24.587 -9.582 30.487 1.00 81.19 1028 GLN A N 1
ATOM 7966 C CA . GLN A 1 1028 ? 24.706 -8.339 31.261 1.00 81.19 1028 GLN A CA 1
ATOM 7967 C C . GLN A 1 1028 ? 23.547 -8.141 32.245 1.00 81.19 1028 GLN A C 1
ATOM 7969 O O . GLN A 1 1028 ? 23.741 -7.658 33.363 1.00 81.19 1028 GLN A O 1
ATOM 7974 N N . ILE A 1 1029 ? 22.328 -8.495 31.839 1.00 85.25 1029 ILE A N 1
ATOM 7975 C CA . ILE A 1 1029 ? 21.143 -8.377 32.694 1.00 85.25 1029 ILE A CA 1
ATOM 7976 C C . ILE A 1 1029 ? 21.169 -9.419 33.801 1.00 85.25 1029 ILE A C 1
ATOM 7978 O O . ILE A 1 1029 ? 20.876 -9.079 34.943 1.00 85.25 1029 ILE A O 1
ATOM 7982 N N . ASN A 1 1030 ? 21.556 -10.656 33.492 1.00 84.62 1030 ASN A N 1
ATOM 7983 C CA . ASN A 1 1030 ? 21.707 -11.703 34.495 1.00 84.62 1030 ASN A CA 1
ATOM 7984 C C . ASN A 1 1030 ? 22.715 -11.273 35.576 1.00 84.62 1030 ASN A C 1
ATOM 7986 O O . ASN A 1 1030 ? 22.424 -11.423 36.762 1.00 84.62 1030 ASN A O 1
ATOM 7990 N N . THR A 1 1031 ? 23.839 -10.653 35.191 1.00 84.75 1031 THR A N 1
ATOM 7991 C CA . THR A 1 1031 ? 24.809 -10.085 36.145 1.00 84.75 1031 THR A CA 1
ATOM 7992 C C . THR A 1 1031 ? 24.186 -8.988 37.011 1.00 84.75 1031 THR A C 1
ATOM 7994 O O . THR A 1 1031 ? 24.262 -9.069 38.232 1.00 84.75 1031 THR A O 1
ATOM 7997 N N . LYS A 1 1032 ? 23.490 -8.009 36.417 1.00 83.88 1032 LYS A N 1
ATOM 7998 C CA . LYS A 1 1032 ? 22.835 -6.926 37.180 1.00 83.88 1032 LYS A CA 1
ATOM 7999 C C . LYS A 1 1032 ? 21.764 -7.429 38.144 1.00 83.88 1032 LYS A C 1
ATOM 8001 O O . LYS A 1 1032 ? 21.624 -6.914 39.248 1.00 83.88 1032 LYS A O 1
ATOM 8006 N N . VAL A 1 1033 ? 20.982 -8.420 37.728 1.00 84.88 1033 VAL A N 1
ATOM 8007 C CA . VAL A 1 1033 ? 19.948 -9.021 38.576 1.00 84.88 1033 VAL A CA 1
ATOM 8008 C C . VAL A 1 1033 ? 20.582 -9.774 39.746 1.00 84.88 1033 VAL A C 1
ATOM 8010 O O . VAL A 1 1033 ? 20.069 -9.691 40.863 1.00 84.88 1033 VAL A O 1
ATOM 8013 N N . ALA A 1 1034 ? 21.708 -10.459 39.523 1.00 83.06 1034 ALA A N 1
ATOM 8014 C CA . ALA A 1 1034 ? 22.478 -11.080 40.595 1.00 83.06 1034 ALA A CA 1
ATOM 8015 C C . ALA A 1 1034 ? 23.022 -10.032 41.585 1.00 83.06 1034 ALA A C 1
ATOM 8017 O O . ALA A 1 1034 ? 22.844 -10.196 42.789 1.00 83.06 1034 ALA A O 1
ATOM 8018 N N . GLU A 1 1035 ? 23.566 -8.914 41.095 1.00 83.62 1035 GLU A N 1
ATOM 8019 C CA . GLU A 1 1035 ? 24.014 -7.793 41.937 1.00 83.62 1035 GLU A CA 1
ATOM 8020 C C . GLU A 1 1035 ? 22.862 -7.209 42.774 1.00 83.62 1035 GLU A C 1
ATOM 8022 O O . GLU A 1 1035 ? 22.987 -7.051 43.986 1.00 83.62 1035 GLU A O 1
ATOM 8027 N N . TRP A 1 1036 ? 21.691 -6.950 42.175 1.00 82.94 1036 TRP A N 1
ATOM 8028 C CA . TRP A 1 1036 ? 20.526 -6.438 42.914 1.00 82.94 1036 TRP A CA 1
ATOM 8029 C C . TRP A 1 1036 ? 20.013 -7.408 43.981 1.00 82.94 1036 TRP A C 1
ATOM 8031 O O . TRP A 1 1036 ? 19.491 -6.966 45.010 1.00 82.94 1036 TRP A O 1
ATOM 8041 N N . LYS A 1 1037 ? 20.159 -8.715 43.743 1.00 82.06 1037 LYS A N 1
ATOM 8042 C CA . LYS A 1 1037 ? 19.851 -9.762 44.720 1.00 82.06 1037 LYS A CA 1
ATOM 8043 C C . LYS A 1 1037 ? 20.842 -9.736 45.885 1.00 82.06 1037 LYS A C 1
ATOM 8045 O O . LYS A 1 1037 ? 20.410 -9.803 47.033 1.00 82.06 1037 LYS A O 1
ATOM 8050 N N . GLU A 1 1038 ? 22.140 -9.595 45.615 1.00 83.88 1038 GLU A N 1
ATOM 8051 C CA . GLU A 1 1038 ? 23.180 -9.486 46.651 1.00 83.88 1038 GLU A CA 1
ATOM 8052 C C . GLU A 1 1038 ? 23.045 -8.206 47.490 1.00 83.88 1038 GLU A C 1
ATOM 8054 O O . GLU A 1 1038 ? 23.211 -8.240 48.708 1.00 83.88 1038 GLU A O 1
ATOM 8059 N N . GLU A 1 1039 ? 22.665 -7.091 46.863 1.00 81.00 1039 GLU A N 1
ATOM 8060 C CA . GLU A 1 1039 ? 22.420 -5.807 47.532 1.00 81.00 1039 GLU A CA 1
ATOM 8061 C C . GLU A 1 1039 ? 21.090 -5.754 48.312 1.00 81.00 1039 GLU A C 1
ATOM 8063 O O . GLU A 1 1039 ? 20.802 -4.757 48.976 1.00 81.00 1039 GLU A O 1
ATOM 8068 N N . GLY A 1 1040 ? 20.246 -6.790 48.221 1.00 79.81 1040 GLY A N 1
ATOM 8069 C CA . GLY A 1 1040 ? 18.928 -6.836 48.867 1.00 79.81 1040 GLY A CA 1
ATOM 8070 C C . GLY A 1 1040 ? 17.870 -5.914 48.241 1.00 79.81 1040 GLY A C 1
ATOM 8071 O O . GLY A 1 1040 ? 16.803 -5.723 48.827 1.00 79.81 1040 GLY A O 1
ATOM 8072 N N . LYS A 1 1041 ? 18.143 -5.356 47.054 1.00 79.12 1041 LYS A N 1
ATOM 8073 C CA . LYS A 1 1041 ? 17.235 -4.469 46.302 1.00 79.12 1041 LYS A CA 1
ATOM 8074 C C . LYS A 1 1041 ? 16.215 -5.230 45.460 1.00 79.12 1041 LYS A C 1
ATOM 8076 O O . LYS A 1 1041 ? 15.167 -4.671 45.133 1.00 79.12 1041 LYS A O 1
ATOM 8081 N N . ALA A 1 1042 ? 16.510 -6.484 45.111 1.00 82.75 1042 ALA A N 1
ATOM 8082 C CA . ALA A 1 1042 ? 15.603 -7.335 44.356 1.00 82.75 1042 ALA A CA 1
ATOM 8083 C C . ALA A 1 1042 ? 15.543 -8.782 44.873 1.00 82.75 1042 ALA A C 1
ATOM 8085 O O . ALA A 1 1042 ? 16.518 -9.324 45.384 1.00 82.75 1042 ALA A O 1
ATOM 8086 N N . GLU A 1 1043 ? 14.392 -9.429 44.704 1.00 83.50 1043 GLU A N 1
ATOM 8087 C CA . GLU A 1 1043 ? 14.160 -10.846 44.995 1.00 83.50 1043 GLU A CA 1
ATOM 8088 C C . GLU A 1 1043 ? 13.697 -11.563 43.718 1.00 83.50 1043 GLU A C 1
ATOM 8090 O O . GLU A 1 1043 ? 12.843 -11.058 42.989 1.00 83.50 1043 GLU A O 1
ATOM 8095 N N . ILE A 1 1044 ? 14.248 -12.746 43.433 1.00 82.75 1044 ILE A N 1
ATOM 8096 C CA . ILE A 1 1044 ? 13.854 -13.549 42.267 1.00 82.75 1044 ILE A CA 1
ATOM 8097 C C . ILE A 1 1044 ? 12.667 -14.434 42.644 1.00 82.75 1044 ILE A C 1
ATOM 8099 O O . ILE A 1 1044 ? 12.719 -15.186 43.615 1.00 82.75 1044 ILE A O 1
ATOM 8103 N N . VAL A 1 1045 ? 11.614 -14.368 41.837 1.00 82.94 1045 VAL A N 1
ATOM 8104 C CA . VAL A 1 1045 ? 10.378 -15.133 41.983 1.00 82.94 1045 VAL A CA 1
ATOM 8105 C C . VAL A 1 1045 ? 10.287 -16.135 40.825 1.00 82.94 1045 VAL A C 1
ATOM 8107 O O . VAL A 1 1045 ? 9.989 -15.733 39.695 1.00 82.94 1045 VAL A O 1
ATOM 8110 N N . PRO A 1 1046 ? 10.538 -17.436 41.060 1.00 78.44 1046 PRO A N 1
ATOM 8111 C CA . PRO A 1 1046 ? 10.371 -18.453 40.029 1.00 78.44 1046 PRO A CA 1
ATOM 8112 C C . PRO A 1 1046 ? 8.882 -18.608 39.700 1.00 78.44 1046 PRO A C 1
ATOM 8114 O O . PRO A 1 1046 ? 8.072 -18.955 40.562 1.00 78.44 1046 PRO A O 1
ATOM 8117 N N . GLY A 1 1047 ? 8.515 -18.315 38.454 1.00 87.25 1047 GLY A N 1
ATOM 8118 C CA . GLY A 1 1047 ? 7.163 -18.502 37.942 1.00 87.25 1047 GLY A CA 1
ATOM 8119 C C . GLY A 1 1047 ? 6.932 -19.891 37.361 1.00 87.25 1047 GLY A C 1
ATOM 8120 O O . GLY A 1 1047 ? 7.711 -20.823 37.575 1.00 87.25 1047 GLY A O 1
ATOM 8121 N N . VAL A 1 1048 ? 5.833 -20.038 36.625 1.00 88.50 1048 VAL A N 1
ATOM 8122 C CA . VAL A 1 1048 ? 5.406 -21.303 36.019 1.00 88.50 1048 VAL A CA 1
ATOM 8123 C C . VAL A 1 1048 ? 5.379 -21.157 34.500 1.00 88.50 1048 VAL A C 1
ATOM 8125 O O . VAL A 1 1048 ? 4.687 -20.291 33.965 1.00 88.50 1048 VAL A O 1
ATOM 8128 N N . LEU A 1 1049 ? 6.099 -22.042 33.810 1.00 92.69 1049 LEU A N 1
ATOM 8129 C CA . LEU A 1 1049 ? 6.018 -22.224 32.363 1.00 92.69 1049 LEU A CA 1
ATOM 8130 C C . LEU A 1 1049 ? 5.179 -23.470 32.071 1.00 92.69 1049 LEU A C 1
ATOM 8132 O O . LEU A 1 1049 ? 5.598 -24.582 32.382 1.00 92.69 1049 LEU A O 1
ATOM 8136 N N . PHE A 1 1050 ? 4.008 -23.296 31.467 1.00 93.62 1050 PHE A N 1
ATOM 8137 C CA . PHE A 1 1050 ? 3.125 -24.380 31.054 1.00 93.62 1050 PHE A CA 1
ATOM 8138 C C . PHE A 1 1050 ? 3.224 -24.632 29.545 1.00 93.62 1050 PHE A C 1
ATOM 8140 O O . PHE A 1 1050 ? 2.927 -23.748 28.744 1.00 93.62 1050 PHE A O 1
ATOM 8147 N N . ILE A 1 1051 ? 3.609 -25.848 29.159 1.00 93.38 1051 ILE A N 1
ATOM 8148 C CA . ILE A 1 1051 ? 3.693 -26.298 27.767 1.00 93.38 1051 ILE A CA 1
ATOM 8149 C C . ILE A 1 1051 ? 2.591 -27.331 27.521 1.00 93.38 1051 ILE A C 1
ATOM 8151 O O . ILE A 1 1051 ? 2.690 -28.476 27.974 1.00 93.38 1051 ILE A O 1
ATOM 8155 N N . ASP A 1 1052 ? 1.539 -26.935 26.807 1.00 91.69 1052 ASP A N 1
ATOM 8156 C CA . ASP A 1 1052 ? 0.482 -27.858 26.386 1.00 91.69 1052 ASP A CA 1
ATOM 8157 C C . ASP A 1 1052 ? 0.892 -28.628 25.126 1.00 91.69 1052 ASP A C 1
ATOM 8159 O O . ASP A 1 1052 ? 1.740 -28.183 24.356 1.00 91.69 1052 ASP A O 1
ATOM 8163 N N . GLU A 1 1053 ? 0.300 -29.802 24.916 1.00 89.81 1053 GLU A N 1
ATOM 8164 C CA . GLU A 1 1053 ? 0.605 -30.682 23.779 1.00 89.81 1053 GLU A CA 1
ATOM 8165 C C . GLU A 1 1053 ? 2.113 -30.931 23.588 1.00 89.81 1053 GLU A C 1
ATOM 8167 O O . GLU A 1 1053 ? 2.626 -30.922 22.470 1.00 89.81 1053 GLU A O 1
ATOM 8172 N N . VAL A 1 1054 ? 2.841 -31.190 24.679 1.00 92.38 1054 VAL A N 1
ATOM 8173 C CA . VAL A 1 1054 ? 4.316 -31.283 24.667 1.00 92.38 1054 VAL A CA 1
ATOM 8174 C C . VAL A 1 1054 ? 4.863 -32.305 23.654 1.00 92.38 1054 VAL A C 1
ATOM 8176 O O . VAL A 1 1054 ? 5.949 -32.139 23.113 1.00 92.38 1054 VAL A O 1
ATOM 8179 N N . HIS A 1 1055 ? 4.080 -33.334 23.322 1.00 91.50 1055 HIS A N 1
ATOM 8180 C CA . HIS A 1 1055 ? 4.405 -34.339 22.305 1.00 91.50 1055 HIS A CA 1
ATOM 8181 C C . HIS A 1 1055 ? 4.523 -33.776 20.872 1.00 91.50 1055 HIS A C 1
ATOM 8183 O O . HIS A 1 1055 ? 4.949 -34.493 19.967 1.00 91.50 1055 HIS A O 1
ATOM 8189 N N . MET A 1 1056 ? 4.119 -32.522 20.649 1.00 90.94 1056 MET A N 1
ATOM 8190 C CA . MET A 1 1056 ? 4.264 -31.802 19.382 1.00 90.94 1056 MET A CA 1
ATOM 8191 C C . MET A 1 1056 ? 5.645 -31.156 19.214 1.00 90.94 1056 MET A C 1
ATOM 8193 O O . MET A 1 1056 ? 5.969 -30.757 18.092 1.00 90.94 1056 MET A O 1
ATOM 8197 N N . LEU A 1 1057 ? 6.449 -31.082 20.282 1.00 92.44 1057 LEU A N 1
ATOM 8198 C CA . LEU A 1 1057 ? 7.838 -30.630 20.236 1.00 92.44 1057 LEU A CA 1
ATOM 8199 C C . LEU A 1 1057 ? 8.740 -31.654 19.543 1.00 92.44 1057 LEU A C 1
ATOM 8201 O O . LEU A 1 1057 ? 8.465 -32.857 19.538 1.00 92.44 1057 LEU A O 1
ATOM 8205 N N . ASP A 1 1058 ? 9.829 -31.166 18.955 1.00 91.81 1058 ASP A N 1
ATOM 8206 C CA . ASP A 1 1058 ? 10.868 -32.005 18.368 1.00 91.81 1058 ASP A CA 1
ATOM 8207 C C . ASP A 1 1058 ? 12.062 -32.205 19.315 1.00 91.81 1058 ASP A C 1
ATOM 8209 O O . ASP A 1 1058 ? 12.141 -31.638 20.408 1.00 91.81 1058 ASP A O 1
ATOM 8213 N N . ILE A 1 1059 ? 12.995 -33.062 18.896 1.00 90.31 1059 ILE A N 1
ATOM 8214 C CA . ILE A 1 1059 ? 14.184 -33.411 19.682 1.00 90.31 1059 ILE A CA 1
ATOM 8215 C C . ILE A 1 1059 ? 15.077 -32.203 20.020 1.00 90.31 1059 ILE A C 1
ATOM 8217 O O . ILE A 1 1059 ? 15.713 -32.196 21.073 1.00 90.31 1059 ILE A O 1
ATOM 8221 N N . GLU A 1 1060 ? 15.094 -31.167 19.177 1.00 89.12 1060 GLU A N 1
ATOM 8222 C CA . GLU A 1 1060 ? 15.864 -29.938 19.401 1.00 89.12 1060 GLU A CA 1
ATOM 8223 C C . GLU A 1 1060 ? 15.276 -29.144 20.577 1.00 89.12 1060 GLU A C 1
ATOM 8225 O O . GLU A 1 1060 ? 15.995 -28.780 21.511 1.00 89.12 1060 GLU A O 1
ATOM 8230 N N . CYS A 1 1061 ? 13.950 -28.970 20.595 1.00 93.12 1061 CYS A N 1
ATOM 8231 C CA . CYS A 1 1061 ? 13.235 -28.342 21.705 1.00 93.12 1061 CYS A CA 1
ATOM 8232 C C . CYS A 1 1061 ? 13.435 -29.099 23.025 1.00 93.12 1061 CYS A C 1
ATOM 8234 O O . CYS A 1 1061 ? 13.693 -28.481 24.060 1.00 93.12 1061 CYS A O 1
ATOM 8236 N N . PHE A 1 1062 ? 13.351 -30.434 23.005 1.00 92.81 1062 PHE A N 1
ATOM 8237 C CA . PHE A 1 1062 ? 13.562 -31.240 24.210 1.00 92.81 1062 PHE A CA 1
ATOM 8238 C C . PHE A 1 1062 ? 14.993 -31.137 24.742 1.00 92.81 1062 PHE A C 1
ATOM 8240 O O . PHE A 1 1062 ? 15.181 -31.006 25.952 1.00 92.81 1062 PHE A O 1
ATOM 8247 N N . SER A 1 1063 ? 15.992 -31.127 23.855 1.00 88.81 1063 SER A N 1
ATOM 8248 C CA . SER A 1 1063 ? 17.388 -30.921 24.248 1.00 88.81 1063 SER A CA 1
ATOM 8249 C C . SER A 1 1063 ? 17.601 -29.545 24.883 1.00 88.81 1063 SER A C 1
ATOM 8251 O O . SER A 1 1063 ? 18.338 -29.436 25.864 1.00 88.81 1063 SER A O 1
ATOM 8253 N N . PHE A 1 1064 ? 16.955 -28.498 24.357 1.00 91.44 1064 PHE A N 1
ATOM 8254 C CA . PHE A 1 1064 ? 17.010 -27.163 24.948 1.00 91.44 1064 PHE A CA 1
ATOM 8255 C C . PHE A 1 1064 ? 16.378 -27.132 26.343 1.00 91.44 1064 PHE A C 1
ATOM 8257 O O . PHE A 1 1064 ? 17.011 -26.644 27.277 1.00 91.44 1064 PHE A O 1
ATOM 8264 N N . ILE A 1 1065 ? 15.167 -27.684 26.500 1.00 91.06 1065 ILE A N 1
ATOM 8265 C CA . ILE A 1 1065 ? 14.460 -27.735 27.790 1.00 91.06 1065 ILE A CA 1
ATOM 8266 C C . ILE A 1 1065 ? 15.300 -28.483 28.827 1.00 91.06 1065 ILE A C 1
ATOM 8268 O O . ILE A 1 1065 ? 15.442 -28.005 29.949 1.00 91.06 1065 ILE A O 1
ATOM 8272 N N . ASN A 1 1066 ? 15.901 -29.618 28.454 1.00 88.50 1066 ASN A N 1
ATOM 8273 C CA . ASN A 1 1066 ? 16.699 -30.417 29.379 1.00 88.50 1066 ASN A CA 1
ATOM 8274 C C . ASN A 1 1066 ? 17.930 -29.650 29.898 1.00 88.50 1066 ASN A C 1
ATOM 8276 O O . ASN A 1 1066 ? 18.243 -29.732 31.082 1.00 88.50 1066 ASN A O 1
ATOM 8280 N N . ARG A 1 1067 ? 18.576 -28.846 29.038 1.00 87.31 1067 ARG A N 1
ATOM 8281 C CA . ARG A 1 1067 ? 19.673 -27.946 29.432 1.00 87.31 1067 ARG A CA 1
ATOM 8282 C C . ARG A 1 1067 ? 19.179 -26.764 30.271 1.00 87.31 1067 ARG A C 1
ATOM 8284 O O . ARG A 1 1067 ? 19.805 -26.417 31.262 1.00 87.31 1067 ARG A O 1
ATOM 8291 N N . ALA A 1 1068 ? 18.071 -26.138 29.880 1.00 87.06 1068 ALA A N 1
ATOM 8292 C CA . ALA A 1 1068 ? 17.536 -24.955 30.554 1.00 87.06 1068 ALA A CA 1
ATOM 8293 C C . ALA A 1 1068 ? 17.002 -25.257 31.966 1.00 87.06 1068 ALA A C 1
ATOM 8295 O O . ALA A 1 1068 ? 17.015 -24.381 32.821 1.00 87.06 1068 ALA A O 1
ATOM 8296 N N . LEU A 1 1069 ? 16.567 -26.494 32.231 1.00 86.62 1069 LEU A N 1
ATOM 8297 C CA . LEU A 1 1069 ? 16.158 -26.953 33.564 1.00 86.62 1069 LEU A CA 1
ATOM 8298 C C . LEU A 1 1069 ? 17.311 -27.036 34.575 1.00 86.62 1069 LEU A C 1
ATOM 8300 O O . LEU A 1 1069 ? 17.047 -27.104 35.775 1.00 86.62 1069 LEU A O 1
ATOM 8304 N N . GLU A 1 1070 ? 18.563 -27.061 34.109 1.00 82.50 1070 GLU A N 1
ATOM 8305 C CA . GLU A 1 1070 ? 19.754 -27.084 34.969 1.00 82.50 1070 GLU A CA 1
ATOM 8306 C C . GLU A 1 1070 ? 20.151 -25.683 35.466 1.00 82.50 1070 GLU A C 1
ATOM 8308 O O . GLU A 1 1070 ? 20.983 -25.575 36.365 1.00 82.50 1070 GLU A O 1
ATOM 8313 N N . ASP A 1 1071 ? 19.549 -24.622 34.918 1.00 80.19 1071 ASP A N 1
ATOM 8314 C CA . ASP A 1 1071 ? 19.775 -23.242 35.349 1.00 80.19 1071 ASP A CA 1
ATOM 8315 C C . ASP A 1 1071 ? 19.189 -22.999 36.755 1.00 80.19 1071 ASP A C 1
ATOM 8317 O O . ASP A 1 1071 ? 18.071 -23.423 37.065 1.00 80.19 1071 ASP A O 1
ATOM 8321 N N . GLU A 1 1072 ? 19.928 -22.286 37.611 1.00 68.88 1072 GLU A N 1
ATOM 8322 C CA . GLU A 1 1072 ? 19.494 -21.918 38.967 1.00 68.88 1072 GLU A CA 1
ATOM 8323 C C . GLU A 1 1072 ? 18.208 -21.070 38.948 1.00 68.88 1072 GLU A C 1
ATOM 8325 O O . GLU A 1 1072 ? 17.397 -21.140 39.874 1.00 68.88 1072 GLU A O 1
ATOM 8330 N N . PHE A 1 1073 ? 17.990 -20.303 37.875 1.00 72.50 1073 PHE A N 1
ATOM 8331 C CA . PHE A 1 1073 ? 16.831 -19.429 37.694 1.00 72.50 1073 PHE A CA 1
ATOM 8332 C C . PHE A 1 1073 ? 15.685 -20.084 36.915 1.00 72.50 1073 PHE A C 1
ATOM 8334 O O . PHE A 1 1073 ? 14.725 -19.397 36.556 1.00 72.50 1073 PHE A O 1
ATOM 8341 N N . ALA A 1 1074 ? 15.763 -21.388 36.625 1.00 82.62 1074 ALA A N 1
ATOM 8342 C CA . ALA A 1 1074 ? 14.754 -22.069 35.828 1.00 82.62 1074 ALA A CA 1
ATOM 8343 C C . ALA A 1 1074 ? 13.350 -21.949 36.466 1.00 82.62 1074 ALA A C 1
ATOM 8345 O O . ALA A 1 1074 ? 13.177 -22.221 37.660 1.00 82.62 1074 ALA A O 1
ATOM 8346 N N . PRO A 1 1075 ? 12.319 -21.565 35.688 1.00 88.31 1075 PRO A N 1
ATOM 8347 C CA . PRO A 1 1075 ? 10.948 -21.563 36.171 1.00 88.31 1075 PRO A CA 1
ATOM 8348 C C . PRO A 1 1075 ? 10.459 -22.999 36.384 1.00 88.31 1075 PRO A C 1
ATOM 8350 O O . PRO A 1 1075 ? 11.054 -23.976 35.923 1.00 88.31 1075 PRO A O 1
ATOM 8353 N N . ILE A 1 1076 ? 9.306 -23.138 37.029 1.00 88.81 1076 ILE A N 1
ATOM 8354 C CA . ILE A 1 1076 ? 8.641 -24.431 37.167 1.00 88.81 1076 ILE A CA 1
ATOM 8355 C C . ILE A 1 1076 ? 8.075 -24.814 35.801 1.00 88.81 1076 ILE A C 1
ATOM 8357 O O . ILE A 1 1076 ? 7.057 -24.272 35.368 1.00 88.81 1076 ILE A O 1
ATOM 8361 N N . VAL A 1 1077 ? 8.734 -25.749 35.119 1.00 91.81 1077 VAL A N 1
ATOM 8362 C CA . VAL A 1 1077 ? 8.285 -26.238 33.812 1.00 91.81 1077 VAL A CA 1
ATOM 8363 C C . VAL A 1 1077 ? 7.245 -27.336 34.012 1.00 91.81 1077 VAL A C 1
ATOM 8365 O O . VAL A 1 1077 ? 7.558 -28.452 34.433 1.00 91.81 1077 VAL A O 1
ATOM 8368 N N . MET A 1 1078 ? 5.992 -27.015 33.700 1.00 92.75 1078 MET A N 1
ATOM 8369 C CA . MET A 1 1078 ? 4.881 -27.956 33.646 1.00 92.75 1078 MET A CA 1
ATOM 8370 C C . MET A 1 1078 ? 4.556 -28.289 32.191 1.00 92.75 1078 MET A C 1
ATOM 8372 O O . MET A 1 1078 ? 4.338 -27.408 31.372 1.00 92.75 1078 MET A O 1
ATOM 8376 N N . MET A 1 1079 ? 4.475 -29.569 31.864 1.00 94.56 1079 MET A N 1
ATOM 8377 C CA . MET A 1 1079 ? 4.178 -30.069 30.526 1.00 94.56 1079 MET A CA 1
ATOM 8378 C C . MET A 1 1079 ? 2.884 -30.871 30.568 1.00 94.56 1079 MET A C 1
ATOM 8380 O O . MET A 1 1079 ? 2.638 -31.588 31.538 1.00 94.56 1079 MET A O 1
ATOM 8384 N N . ALA A 1 1080 ? 2.061 -30.798 29.527 1.00 93.50 1080 ALA A N 1
ATOM 8385 C CA . ALA A 1 1080 ? 0.833 -31.579 29.432 1.00 93.50 1080 ALA A CA 1
ATOM 8386 C C . ALA A 1 1080 ? 0.798 -32.441 28.170 1.00 93.50 1080 ALA A C 1
ATOM 8388 O O . ALA A 1 1080 ? 1.214 -32.042 27.082 1.00 93.50 1080 ALA A O 1
ATOM 8389 N N . THR A 1 1081 ? 0.270 -33.656 28.319 1.00 92.12 1081 THR A N 1
ATOM 8390 C CA . THR A 1 1081 ? 0.054 -34.572 27.198 1.00 92.12 1081 THR A CA 1
ATOM 8391 C C . THR A 1 1081 ? -1.206 -35.402 27.397 1.00 92.12 1081 THR A C 1
ATOM 8393 O O . THR A 1 1081 ? -1.583 -35.770 28.513 1.00 92.12 1081 THR A O 1
ATOM 8396 N N . ASN A 1 1082 ? -1.864 -35.711 26.287 1.00 89.00 1082 ASN A N 1
ATOM 8397 C CA . ASN A 1 1082 ? -2.962 -36.668 26.192 1.00 89.00 1082 ASN A CA 1
ATOM 8398 C C . ASN A 1 1082 ? -2.565 -37.945 25.434 1.00 89.00 1082 ASN A C 1
ATOM 8400 O O . ASN A 1 1082 ? -3.413 -38.806 25.218 1.00 89.00 1082 ASN A O 1
ATOM 8404 N N . ARG A 1 1083 ? -1.295 -38.080 25.024 1.00 86.88 1083 ARG A N 1
ATOM 8405 C CA . ARG A 1 1083 ? -0.793 -39.241 24.280 1.00 86.88 1083 ARG A CA 1
ATOM 8406 C C . ARG A 1 1083 ? -0.130 -40.246 25.225 1.00 86.88 1083 ARG A C 1
ATOM 8408 O O . ARG A 1 1083 ? 0.684 -39.873 26.070 1.00 86.88 1083 ARG A O 1
ATOM 8415 N N . GLY A 1 1084 ? -0.469 -41.526 25.060 1.00 82.69 1084 GLY A N 1
ATOM 8416 C CA . GLY A 1 1084 ? 0.171 -42.638 25.772 1.00 82.69 1084 GLY A CA 1
ATOM 8417 C C . GLY A 1 1084 ? 1.522 -43.010 25.159 1.00 82.69 1084 GLY A C 1
ATOM 8418 O O . GLY A 1 1084 ? 2.546 -42.907 25.824 1.00 82.69 1084 GLY A O 1
ATOM 8419 N N . LEU A 1 1085 ? 1.535 -43.366 23.872 1.00 87.31 1085 LEU A N 1
ATOM 8420 C CA . LEU A 1 1085 ? 2.744 -43.631 23.089 1.00 87.31 1085 LEU A CA 1
ATOM 8421 C C . LEU A 1 1085 ? 2.730 -42.732 21.848 1.00 87.31 1085 LEU A C 1
ATOM 8423 O O . LEU A 1 1085 ? 1.759 -42.745 21.094 1.00 87.31 1085 LEU A O 1
ATOM 8427 N N . SER A 1 1086 ? 3.784 -41.944 21.638 1.00 88.75 1086 SER A N 1
ATOM 8428 C CA . SER A 1 1086 ? 3.884 -41.039 20.486 1.00 88.75 1086 SER A CA 1
ATOM 8429 C C . SER A 1 1086 ? 5.299 -41.025 19.921 1.00 88.75 1086 SER A C 1
ATOM 8431 O O . SER A 1 1086 ? 6.273 -41.286 20.628 1.00 88.75 1086 SER A O 1
ATOM 8433 N N . LYS A 1 1087 ? 5.415 -40.729 18.627 1.00 88.69 1087 LYS A N 1
ATOM 8434 C CA . LYS A 1 1087 ? 6.701 -40.524 17.957 1.00 88.69 1087 LYS A CA 1
ATOM 8435 C C . LYS A 1 1087 ? 7.302 -39.195 18.419 1.00 88.69 1087 LYS A C 1
ATOM 8437 O O . LYS A 1 1087 ? 6.603 -38.184 18.388 1.00 88.69 1087 LYS A O 1
ATOM 8442 N N . ILE A 1 1088 ? 8.576 -39.192 18.810 1.00 90.81 1088 ILE A N 1
ATOM 8443 C CA . ILE A 1 1088 ? 9.313 -37.951 19.082 1.00 90.81 1088 ILE A CA 1
ATOM 8444 C C . ILE A 1 1088 ? 9.605 -37.298 17.728 1.00 90.81 1088 ILE A C 1
ATOM 8446 O O . ILE A 1 1088 ? 10.300 -37.886 16.890 1.00 90.81 1088 ILE A O 1
ATOM 8450 N N . ARG A 1 1089 ? 9.057 -36.104 17.484 1.00 84.75 1089 ARG A N 1
ATOM 8451 C CA . ARG A 1 1089 ? 9.233 -35.396 16.208 1.00 84.75 1089 ARG A CA 1
ATOM 8452 C C . ARG A 1 1089 ? 10.714 -35.106 15.945 1.00 84.75 1089 ARG A C 1
ATOM 8454 O O . ARG A 1 1089 ? 11.489 -34.853 16.861 1.00 84.75 1089 ARG A O 1
ATOM 8461 N N . GLY A 1 1090 ? 11.117 -35.211 14.680 1.00 84.25 1090 GLY A N 1
ATOM 8462 C CA . GLY A 1 1090 ? 12.528 -35.158 14.278 1.00 84.25 1090 GLY A CA 1
ATOM 8463 C C . GLY A 1 1090 ? 13.301 -36.473 14.459 1.00 84.25 1090 GLY A C 1
ATOM 8464 O O . GLY A 1 1090 ? 14.452 -36.555 14.051 1.00 84.25 1090 GLY A O 1
ATOM 8465 N N . THR A 1 1091 ? 12.683 -37.526 15.008 1.00 87.75 1091 THR A N 1
ATOM 8466 C CA . THR A 1 1091 ? 13.297 -38.861 15.143 1.00 87.75 1091 THR A CA 1
ATOM 8467 C C . THR A 1 1091 ? 12.354 -39.950 14.633 1.00 87.75 1091 THR A C 1
ATOM 8469 O O . THR A 1 1091 ? 11.181 -39.685 14.394 1.00 87.75 1091 THR A O 1
ATOM 8472 N N . ASN A 1 1092 ? 12.831 -41.193 14.503 1.00 85.19 1092 ASN A N 1
ATOM 8473 C CA . ASN A 1 1092 ? 11.984 -42.366 14.236 1.00 85.19 1092 ASN A CA 1
ATOM 8474 C C . ASN A 1 1092 ? 11.558 -43.133 15.498 1.00 85.19 1092 ASN A C 1
ATOM 8476 O O . ASN A 1 1092 ? 10.909 -44.172 15.396 1.00 85.19 1092 ASN A O 1
ATOM 8480 N N . TYR A 1 1093 ? 11.890 -42.620 16.681 1.00 86.31 1093 TYR A N 1
ATOM 8481 C CA . TYR A 1 1093 ? 11.659 -43.304 17.944 1.00 86.31 1093 TYR A CA 1
ATOM 8482 C C . TYR A 1 1093 ? 10.263 -42.990 18.501 1.00 86.31 1093 TYR A C 1
ATOM 8484 O O . TYR A 1 1093 ? 9.841 -41.831 18.544 1.00 86.31 1093 TYR A O 1
ATOM 8492 N N . LYS A 1 1094 ? 9.532 -44.026 18.929 1.00 88.50 1094 LYS A N 1
ATOM 8493 C CA . LYS A 1 1094 ? 8.296 -43.884 19.710 1.00 88.50 1094 LYS A CA 1
ATOM 8494 C C . LYS A 1 1094 ? 8.646 -43.997 21.185 1.00 88.50 1094 LYS A C 1
ATOM 8496 O O . LYS A 1 1094 ? 9.277 -44.970 21.584 1.00 88.50 1094 LYS A O 1
ATOM 8501 N N . ALA A 1 1095 ? 8.200 -43.035 21.977 1.00 90.12 1095 ALA A N 1
ATOM 8502 C CA . ALA A 1 1095 ? 8.439 -43.007 23.410 1.00 90.12 1095 ALA A CA 1
ATOM 8503 C C . ALA A 1 1095 ? 7.130 -42.798 24.182 1.00 90.12 1095 ALA A C 1
ATOM 8505 O O . ALA A 1 1095 ? 6.164 -42.244 23.626 1.00 90.12 1095 ALA A O 1
ATOM 8506 N N . PRO A 1 1096 ? 7.067 -43.228 25.456 1.00 90.62 1096 PRO A N 1
ATOM 8507 C CA . PRO A 1 1096 ? 5.963 -42.879 26.335 1.00 90.62 1096 PRO A CA 1
ATOM 8508 C C . PRO A 1 1096 ? 5.766 -41.366 26.345 1.00 90.62 1096 PRO A C 1
ATOM 8510 O O . PRO A 1 1096 ? 6.728 -40.600 26.394 1.00 90.62 1096 PRO A O 1
ATOM 8513 N N . HIS A 1 1097 ? 4.515 -40.931 26.234 1.00 91.81 1097 HIS A N 1
ATOM 8514 C CA . HIS A 1 1097 ? 4.125 -39.522 26.243 1.00 91.81 1097 HIS A CA 1
ATOM 8515 C C . HIS A 1 1097 ? 4.685 -38.650 25.106 1.00 91.81 1097 HIS A C 1
ATOM 8517 O O . HIS A 1 1097 ? 4.320 -37.479 25.026 1.00 91.81 1097 H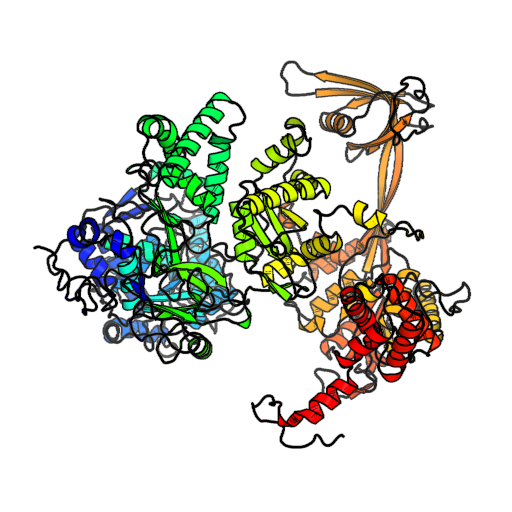IS A O 1
ATOM 8523 N N . GLY A 1 1098 ? 5.492 -39.213 24.197 1.00 88.38 1098 GLY A N 1
ATOM 8524 C CA . GLY A 1 1098 ? 6.210 -38.471 23.161 1.00 88.38 1098 GLY A CA 1
ATOM 8525 C C . GLY A 1 1098 ? 7.437 -37.715 23.673 1.00 88.38 1098 GLY A C 1
ATOM 8526 O O . GLY A 1 1098 ? 7.881 -36.799 22.988 1.00 88.38 1098 GLY A O 1
ATOM 8527 N N . LEU A 1 1099 ? 7.964 -38.067 24.854 1.00 91.94 1099 LEU A N 1
ATOM 8528 C CA . LEU A 1 1099 ? 9.146 -37.433 25.444 1.00 91.94 1099 LEU A CA 1
ATOM 8529 C C . LEU A 1 1099 ? 10.386 -38.330 25.302 1.00 91.94 1099 LEU A C 1
ATOM 8531 O O . LEU A 1 1099 ? 10.271 -39.549 25.438 1.00 91.94 1099 LEU A O 1
ATOM 8535 N N . PRO A 1 1100 ? 11.578 -37.751 25.094 1.00 92.38 1100 PRO A N 1
ATOM 8536 C CA . PRO A 1 1100 ? 12.846 -38.454 25.277 1.00 92.38 1100 PRO A CA 1
ATOM 8537 C C . PRO A 1 1100 ? 12.980 -39.068 26.682 1.00 92.38 1100 PRO A C 1
ATOM 8539 O O . PRO A 1 1100 ? 12.516 -38.486 27.664 1.00 92.38 1100 PRO A O 1
ATOM 8542 N N . MET A 1 1101 ? 13.610 -40.247 26.783 1.00 88.88 1101 MET A N 1
ATOM 8543 C CA . MET A 1 1101 ? 13.733 -40.990 28.050 1.00 88.88 1101 MET A CA 1
ATOM 8544 C C . MET A 1 1101 ? 14.489 -40.208 29.131 1.00 88.88 1101 MET A C 1
ATOM 8546 O O . MET A 1 1101 ? 14.106 -40.248 30.291 1.00 88.88 1101 MET A O 1
ATOM 8550 N N . ASP A 1 1102 ? 15.509 -39.444 28.750 1.00 86.88 1102 ASP A N 1
ATOM 8551 C CA . ASP A 1 1102 ? 16.298 -38.587 29.638 1.00 86.88 1102 ASP A CA 1
ATOM 8552 C C . ASP A 1 1102 ? 15.465 -37.470 30.286 1.00 86.88 1102 ASP A C 1
ATOM 8554 O O . ASP A 1 1102 ? 15.609 -37.200 31.479 1.00 86.88 1102 ASP A O 1
ATOM 8558 N N . LEU A 1 1103 ? 14.563 -36.840 29.527 1.00 89.50 1103 LEU A N 1
ATOM 8559 C CA . LEU A 1 1103 ? 13.646 -35.838 30.072 1.00 89.50 1103 LEU A CA 1
ATOM 8560 C C . LEU A 1 1103 ? 12.514 -36.488 30.878 1.00 89.50 1103 LEU A C 1
ATOM 8562 O O . LEU A 1 1103 ? 12.066 -35.930 31.883 1.00 89.50 1103 LEU A O 1
ATOM 8566 N N . LEU A 1 1104 ? 12.054 -37.670 30.460 1.00 89.25 1104 LEU A N 1
ATOM 8567 C CA . LEU A 1 1104 ? 11.025 -38.427 31.168 1.00 89.25 1104 LEU A CA 1
ATOM 8568 C C . LEU A 1 1104 ? 11.516 -38.892 32.549 1.00 89.25 1104 LEU A C 1
ATOM 8570 O O . LEU A 1 1104 ? 10.788 -38.730 33.525 1.00 89.25 1104 LEU A O 1
ATOM 8574 N N . ASP A 1 1105 ? 12.762 -39.361 32.655 1.00 86.81 1105 ASP A N 1
ATOM 8575 C CA . ASP A 1 1105 ? 13.403 -39.745 33.922 1.00 86.81 1105 ASP A CA 1
ATOM 8576 C C . ASP A 1 1105 ? 13.578 -38.549 34.878 1.00 86.81 1105 ASP A C 1
ATOM 8578 O O . ASP A 1 1105 ? 13.576 -38.705 36.102 1.00 86.81 1105 ASP A O 1
ATOM 8582 N N . ARG A 1 1106 ? 13.685 -37.332 34.328 1.00 85.62 1106 ARG A N 1
ATOM 8583 C CA . ARG A 1 1106 ? 13.734 -36.062 35.075 1.00 85.62 1106 ARG A CA 1
ATOM 8584 C C . ARG A 1 1106 ? 12.345 -35.465 35.356 1.00 85.62 1106 ARG A C 1
ATOM 8586 O O . ARG A 1 1106 ? 12.250 -34.413 35.996 1.00 85.62 1106 ARG A O 1
ATOM 8593 N N . SER A 1 1107 ? 11.268 -36.114 34.906 1.00 89.75 1107 SER A N 1
ATOM 8594 C CA . SER A 1 1107 ? 9.896 -35.617 35.038 1.00 89.75 1107 SER A CA 1
ATOM 8595 C C . SER A 1 1107 ? 9.144 -36.263 36.204 1.00 89.75 1107 SER A C 1
ATOM 8597 O O . SER A 1 1107 ? 9.113 -37.480 36.366 1.00 89.75 1107 SER A O 1
ATOM 8599 N N . ILE A 1 1108 ? 8.446 -35.447 36.994 1.00 91.56 1108 ILE A N 1
ATOM 8600 C CA . ILE A 1 1108 ? 7.470 -35.916 37.984 1.00 91.56 1108 ILE A CA 1
ATOM 8601 C C . ILE A 1 1108 ? 6.105 -35.991 37.305 1.00 91.56 1108 ILE A C 1
ATOM 8603 O O . ILE A 1 1108 ? 5.564 -34.969 36.885 1.00 91.56 1108 ILE A O 1
ATOM 8607 N N . ILE A 1 1109 ? 5.534 -37.192 37.208 1.00 92.56 1109 ILE A N 1
ATOM 8608 C CA . ILE A 1 1109 ? 4.295 -37.412 36.456 1.00 92.56 1109 ILE A CA 1
ATOM 8609 C C . ILE A 1 1109 ? 3.071 -37.336 37.380 1.00 92.56 1109 ILE A C 1
ATOM 8611 O O . ILE A 1 1109 ? 2.897 -38.161 38.278 1.00 92.56 1109 ILE A O 1
ATOM 8615 N N . ILE A 1 1110 ? 2.183 -36.375 37.124 1.00 94.25 1110 ILE A N 1
ATOM 8616 C CA . ILE A 1 1110 ? 0.829 -36.317 37.681 1.00 94.25 1110 ILE A CA 1
ATOM 8617 C C . ILE A 1 1110 ? -0.126 -36.954 36.673 1.00 94.25 1110 ILE A C 1
ATOM 8619 O O . ILE A 1 1110 ? -0.244 -36.484 35.544 1.00 94.25 1110 ILE A O 1
ATOM 8623 N N . HIS A 1 1111 ? -0.855 -37.990 37.085 1.00 91.50 1111 HIS A N 1
ATOM 8624 C CA . HIS A 1 1111 ? -1.909 -38.573 36.259 1.00 91.50 1111 HIS A CA 1
ATOM 8625 C C . HIS A 1 1111 ? -3.269 -37.937 36.570 1.00 91.50 1111 HIS A C 1
ATOM 8627 O O . HIS A 1 1111 ? -3.591 -37.662 37.727 1.00 91.50 1111 HIS A O 1
ATOM 8633 N N . THR A 1 1112 ? -4.076 -37.738 35.534 1.00 91.94 1112 THR A N 1
ATOM 8634 C CA . THR A 1 1112 ? -5.475 -37.292 35.632 1.00 91.94 1112 THR A CA 1
ATOM 8635 C C . THR A 1 1112 ? -6.411 -38.407 35.169 1.00 91.94 1112 THR A C 1
ATOM 8637 O O . THR A 1 1112 ? -6.042 -39.209 34.309 1.00 91.94 1112 THR A O 1
ATOM 8640 N N . ALA A 1 1113 ? -7.610 -38.476 35.746 1.00 89.00 1113 ALA A N 1
ATOM 8641 C CA . ALA A 1 1113 ? -8.609 -39.503 35.433 1.00 89.00 1113 ALA A CA 1
ATOM 8642 C C . ALA A 1 1113 ? -9.834 -38.892 34.727 1.00 89.00 1113 ALA A C 1
ATOM 8644 O O . ALA A 1 1113 ? -10.046 -37.686 34.839 1.00 89.00 1113 ALA A O 1
ATOM 8645 N N . PRO A 1 1114 ? -10.654 -39.672 34.004 1.00 86.38 1114 PRO A N 1
ATOM 8646 C CA . PRO A 1 1114 ? -11.969 -39.211 33.559 1.00 86.38 1114 PRO A CA 1
ATOM 8647 C C . PRO A 1 1114 ? -12.840 -38.769 34.743 1.00 86.38 1114 PRO A C 1
ATOM 8649 O O . PRO A 1 1114 ? -12.751 -39.351 35.824 1.00 86.38 1114 PRO A O 1
ATOM 8652 N N . TYR A 1 1115 ? -13.672 -37.750 34.534 1.00 88.62 1115 TYR A N 1
ATOM 8653 C CA . TYR A 1 1115 ? -14.625 -37.275 35.539 1.00 88.62 1115 TYR A CA 1
ATOM 8654 C C . TYR A 1 1115 ? -15.835 -38.215 35.652 1.00 88.62 1115 TYR A C 1
ATOM 8656 O O . TYR A 1 1115 ? -16.294 -38.784 34.661 1.00 88.62 1115 TYR A O 1
ATOM 8664 N N . SER A 1 1116 ? -16.362 -38.354 36.864 1.00 89.44 1116 SER A N 1
ATOM 8665 C CA . SER A 1 1116 ? -17.630 -39.019 37.171 1.00 89.44 1116 SER A CA 1
ATOM 8666 C C . SER A 1 1116 ? -18.844 -38.190 36.725 1.00 89.44 1116 SER A C 1
ATOM 8668 O O . SER A 1 1116 ? -18.722 -37.009 36.400 1.00 89.44 1116 SER A O 1
ATOM 8670 N N . ALA A 1 1117 ? -20.036 -38.800 36.722 1.00 86.81 1117 ALA A N 1
ATOM 8671 C CA . ALA A 1 1117 ? -21.289 -38.133 36.346 1.00 86.81 1117 ALA A CA 1
ATOM 8672 C C . ALA A 1 1117 ? -21.551 -36.869 37.181 1.00 86.81 1117 ALA A C 1
ATOM 8674 O O . ALA A 1 1117 ? -21.857 -35.811 36.634 1.00 86.81 1117 ALA A O 1
ATOM 8675 N N . ASP A 1 1118 ? -21.384 -36.988 38.499 1.00 86.12 1118 ASP A N 1
ATOM 8676 C CA . ASP A 1 1118 ? -21.651 -35.916 39.458 1.00 86.12 1118 ASP A CA 1
ATOM 8677 C C . ASP A 1 1118 ? -20.637 -34.771 39.312 1.00 86.12 1118 ASP A C 1
ATOM 8679 O O . ASP A 1 1118 ? -20.996 -33.591 39.372 1.00 86.12 1118 ASP A O 1
ATOM 8683 N N . GLU A 1 1119 ? -19.370 -35.100 39.035 1.00 88.50 1119 GLU A N 1
ATOM 8684 C CA . GLU A 1 1119 ? -18.335 -34.107 38.730 1.00 88.50 1119 GLU A CA 1
ATOM 8685 C C . GLU A 1 1119 ? -18.622 -33.392 37.402 1.00 88.50 1119 GLU A C 1
ATOM 8687 O O . GLU A 1 1119 ? -18.551 -32.167 37.352 1.00 88.50 1119 GLU A O 1
ATOM 8692 N N . ILE A 1 1120 ? -18.996 -34.121 36.340 1.00 88.50 1120 ILE A N 1
ATOM 8693 C CA . ILE A 1 1120 ? -19.374 -33.536 35.039 1.00 88.50 1120 ILE A CA 1
ATOM 8694 C C . ILE A 1 1120 ? -20.565 -32.591 35.208 1.00 88.50 1120 ILE A C 1
ATOM 8696 O O . ILE A 1 1120 ? -20.525 -31.473 34.700 1.00 88.50 1120 ILE A O 1
ATOM 8700 N N . ASN A 1 1121 ? -21.596 -33.013 35.942 1.00 91.38 1121 ASN A N 1
ATOM 8701 C CA . ASN A 1 1121 ? -22.774 -32.197 36.217 1.00 91.38 1121 ASN A CA 1
ATOM 8702 C C . ASN A 1 1121 ? -22.394 -30.885 36.914 1.00 91.38 1121 ASN A C 1
ATOM 8704 O O . ASN A 1 1121 ? -22.775 -29.806 36.461 1.00 91.38 1121 ASN A O 1
ATOM 8708 N N . THR A 1 1122 ? -21.572 -30.980 37.962 1.00 87.50 1122 THR A N 1
ATOM 8709 C CA . THR A 1 1122 ? -21.093 -29.821 38.724 1.00 87.50 1122 THR A CA 1
ATOM 8710 C C . THR A 1 1122 ? -20.259 -28.887 37.847 1.00 87.50 1122 THR A C 1
ATOM 8712 O O . THR A 1 1122 ? -20.457 -27.674 37.880 1.00 87.50 1122 THR A O 1
ATOM 8715 N N . ILE A 1 1123 ? -19.363 -29.430 37.015 1.00 86.44 1123 ILE A N 1
ATOM 8716 C CA . ILE A 1 1123 ? -18.536 -28.630 36.102 1.00 86.44 1123 ILE A CA 1
ATOM 8717 C C . ILE A 1 1123 ? -19.408 -27.910 35.069 1.00 86.44 1123 ILE A C 1
ATOM 8719 O O . ILE A 1 1123 ? -19.235 -26.712 34.861 1.00 86.44 1123 ILE A O 1
ATOM 8723 N N . LEU A 1 1124 ? -20.358 -28.609 34.441 1.00 88.12 1124 LEU A N 1
ATOM 8724 C CA . LEU A 1 1124 ? -21.267 -28.010 33.461 1.00 88.12 1124 LEU A CA 1
ATOM 8725 C C . LEU A 1 1124 ? -22.188 -26.964 34.102 1.00 88.12 1124 LEU A C 1
ATOM 8727 O O . LEU A 1 1124 ? -22.479 -25.957 33.467 1.00 88.12 1124 LEU A O 1
ATOM 8731 N N . SER A 1 1125 ? -22.597 -27.149 35.359 1.00 85.94 1125 SER A N 1
ATOM 8732 C CA . SER A 1 1125 ? -23.370 -26.153 36.112 1.00 85.94 1125 SER A CA 1
ATOM 8733 C C . SER A 1 1125 ? -22.559 -24.887 36.404 1.00 85.94 1125 SER A C 1
ATOM 8735 O O . SER A 1 1125 ? -23.057 -23.782 36.176 1.00 85.94 1125 SER A O 1
ATOM 8737 N N . ILE A 1 1126 ? -21.305 -25.030 36.848 1.00 82.56 1126 ILE A N 1
ATOM 8738 C CA . ILE A 1 1126 ? -20.401 -23.889 37.057 1.00 82.56 1126 ILE A CA 1
ATOM 8739 C C . ILE A 1 1126 ? -20.173 -23.166 35.727 1.00 82.56 1126 ILE A C 1
ATOM 8741 O O . ILE A 1 1126 ? -20.275 -21.946 35.668 1.00 82.56 1126 ILE A O 1
ATOM 8745 N N . ARG A 1 1127 ? -19.961 -23.914 34.638 1.00 79.75 1127 ARG A N 1
ATOM 8746 C CA . ARG A 1 1127 ? -19.792 -23.340 33.300 1.00 79.75 1127 ARG A CA 1
ATOM 8747 C C . ARG A 1 1127 ? -21.011 -22.618 32.773 1.00 79.75 1127 ARG A C 1
ATOM 8749 O O . ARG A 1 1127 ? -20.868 -21.516 32.270 1.00 79.75 1127 ARG A O 1
ATOM 8756 N N . ALA A 1 1128 ? -22.193 -23.195 32.927 1.00 80.88 1128 ALA A N 1
ATOM 8757 C CA . ALA A 1 1128 ? -23.430 -22.523 32.567 1.00 80.88 1128 ALA A CA 1
ATOM 8758 C C . ALA A 1 1128 ? -23.600 -21.214 33.352 1.00 80.88 1128 ALA A C 1
ATOM 8760 O O . ALA A 1 1128 ? -24.002 -20.208 32.783 1.00 80.88 1128 ALA A O 1
ATOM 8761 N N . THR A 1 1129 ? -23.209 -21.202 34.629 1.00 77.75 1129 THR A N 1
ATOM 8762 C CA . THR A 1 1129 ? -23.231 -19.989 35.460 1.00 77.75 1129 THR A CA 1
ATOM 8763 C C . THR A 1 1129 ? -22.232 -18.939 34.963 1.00 77.75 1129 THR A C 1
ATOM 8765 O O . THR A 1 1129 ? -22.578 -17.767 34.874 1.00 77.75 1129 THR A O 1
ATOM 8768 N N . GLU A 1 1130 ? -21.010 -19.347 34.607 1.00 70.94 1130 GLU A N 1
ATOM 8769 C CA . GLU A 1 1130 ? -19.982 -18.455 34.043 1.00 70.94 1130 GLU A CA 1
ATOM 8770 C C . GLU A 1 1130 ? -20.353 -17.902 32.665 1.00 70.94 1130 GLU A C 1
ATOM 8772 O O . GLU A 1 1130 ? -20.020 -16.763 32.354 1.00 70.94 1130 GLU A O 1
ATOM 8777 N N . GLU A 1 1131 ? -21.035 -18.700 31.844 1.00 73.94 1131 GLU A N 1
ATOM 8778 C CA . GLU A 1 1131 ? -21.526 -18.307 30.519 1.00 73.94 1131 GLU A CA 1
ATOM 8779 C C . GLU A 1 1131 ? -22.883 -17.581 30.576 1.00 73.94 1131 GLU A C 1
ATOM 8781 O O . GLU A 1 1131 ? -23.465 -17.293 29.530 1.00 73.94 1131 GLU A O 1
ATOM 8786 N N . GLU A 1 1132 ? -23.397 -17.293 31.778 1.00 80.56 1132 GLU A N 1
ATOM 8787 C CA . GLU A 1 1132 ? -24.706 -16.664 32.008 1.00 80.56 1132 GLU A CA 1
ATOM 8788 C C . GLU A 1 1132 ? -25.871 -17.409 31.310 1.00 80.56 1132 GLU A C 1
ATOM 8790 O O . GLU A 1 1132 ? -26.868 -16.815 30.894 1.00 80.56 1132 GLU A O 1
ATOM 8795 N N . ALA A 1 1133 ? -25.757 -18.735 31.179 1.00 80.94 1133 ALA A N 1
ATOM 8796 C CA . ALA A 1 1133 ? -26.750 -19.617 30.577 1.00 80.94 1133 ALA A CA 1
ATOM 8797 C C . ALA A 1 1133 ? -27.613 -20.293 31.655 1.00 80.94 1133 ALA A C 1
ATOM 8799 O O . ALA A 1 1133 ? -27.147 -21.127 32.434 1.00 80.94 1133 ALA A O 1
ATOM 8800 N N . GLU A 1 1134 ? -28.906 -19.971 31.684 1.00 89.94 1134 GLU A N 1
ATOM 8801 C CA . GLU A 1 1134 ? -29.852 -20.575 32.623 1.00 89.94 1134 GLU A CA 1
ATOM 8802 C C . GLU A 1 1134 ? -30.325 -21.937 32.085 1.00 89.94 1134 GLU A C 1
ATOM 8804 O O . GLU A 1 1134 ? -31.048 -22.005 31.092 1.00 89.94 1134 GLU A O 1
ATOM 8809 N N . LEU A 1 1135 ? -29.913 -23.047 32.707 1.00 90.88 1135 LEU A N 1
ATOM 8810 C CA . LEU A 1 1135 ? -30.265 -24.402 32.261 1.00 90.88 1135 LEU A CA 1
ATOM 8811 C C . LEU A 1 1135 ? -31.431 -24.979 33.073 1.00 90.88 1135 LEU A C 1
ATOM 8813 O O . LEU A 1 1135 ? -31.376 -25.026 34.302 1.00 90.88 1135 LEU A O 1
ATOM 8817 N N . ALA A 1 1136 ? -32.445 -25.522 32.393 1.00 93.75 1136 ALA A N 1
ATOM 8818 C CA . ALA A 1 1136 ? -33.440 -26.368 33.047 1.00 93.75 1136 ALA A CA 1
ATOM 8819 C C . ALA A 1 1136 ? -32.773 -27.650 33.605 1.00 93.75 1136 ALA A C 1
ATOM 8821 O O . ALA A 1 1136 ? -31.845 -28.169 32.972 1.00 93.75 1136 ALA A O 1
ATOM 8822 N N . PRO A 1 1137 ? -33.249 -28.221 34.732 1.00 91.06 1137 PRO A N 1
ATOM 8823 C CA . PRO A 1 1137 ? -32.648 -29.419 35.337 1.00 91.06 1137 PRO A CA 1
ATOM 8824 C C . PRO A 1 1137 ? -32.497 -30.587 34.350 1.00 91.06 1137 PRO A C 1
ATOM 8826 O O . PRO A 1 1137 ? -31.460 -31.244 34.281 1.00 91.06 1137 PRO A O 1
ATOM 8829 N N . ASP A 1 1138 ? -33.513 -30.786 33.517 1.00 91.19 1138 ASP A N 1
ATOM 8830 C CA . ASP A 1 1138 ? -33.600 -31.829 32.500 1.00 91.19 1138 ASP A CA 1
ATOM 8831 C C . ASP A 1 1138 ? -32.570 -31.616 31.373 1.00 91.19 1138 ASP A C 1
ATOM 8833 O O . ASP A 1 1138 ? -32.023 -32.572 30.817 1.00 91.19 1138 ASP A O 1
ATOM 8837 N N . ALA A 1 1139 ? -32.292 -30.352 31.035 1.00 92.31 1139 ALA A N 1
ATOM 8838 C CA . ALA A 1 1139 ? -31.301 -29.965 30.035 1.00 92.31 1139 ALA A CA 1
ATOM 8839 C C . ALA A 1 1139 ? -29.878 -30.203 30.556 1.00 92.31 1139 ALA A C 1
ATOM 8841 O O . ALA A 1 1139 ? -29.052 -30.781 29.848 1.00 92.31 1139 ALA A O 1
ATOM 8842 N N . LEU A 1 1140 ? -29.615 -29.839 31.816 1.00 93.75 1140 LEU A N 1
ATOM 8843 C CA . LEU A 1 1140 ? -28.345 -30.118 32.487 1.00 93.75 1140 LEU A CA 1
ATOM 8844 C C . LEU A 1 1140 ? -28.099 -31.630 32.617 1.00 93.75 1140 LEU A C 1
ATOM 8846 O O . LEU A 1 1140 ? -26.984 -32.095 32.372 1.00 93.75 1140 LEU A O 1
ATOM 8850 N N . ALA A 1 1141 ? -29.132 -32.416 32.936 1.00 90.75 1141 ALA A N 1
ATOM 8851 C CA . ALA A 1 1141 ? -29.040 -33.875 32.981 1.00 90.75 1141 ALA A CA 1
ATOM 8852 C C . ALA A 1 1141 ? -28.681 -34.474 31.609 1.00 90.75 1141 ALA A C 1
ATOM 8854 O O . ALA A 1 1141 ? -27.824 -35.356 31.523 1.00 90.75 1141 ALA A O 1
ATOM 8855 N N . LEU A 1 1142 ? -29.275 -33.966 30.522 1.00 93.44 1142 LEU A N 1
ATOM 8856 C CA . LEU A 1 1142 ? -28.939 -34.403 29.166 1.00 93.44 1142 LEU A CA 1
ATOM 8857 C C . LEU A 1 1142 ? -27.506 -34.020 28.771 1.00 93.44 1142 LEU A C 1
ATOM 8859 O O . LEU A 1 1142 ? -26.784 -34.858 28.239 1.00 93.44 1142 LEU A O 1
ATOM 8863 N N . LEU A 1 1143 ? -27.069 -32.792 29.062 1.00 93.94 1143 LEU A N 1
ATOM 8864 C CA . LEU A 1 1143 ? -25.687 -32.361 28.822 1.00 93.94 1143 LEU A CA 1
ATOM 8865 C C . LEU A 1 1143 ? -24.683 -33.196 29.627 1.00 93.94 1143 LEU A C 1
ATOM 8867 O O . LEU A 1 1143 ? -23.640 -33.574 29.099 1.00 93.94 1143 LEU A O 1
ATOM 8871 N N . THR A 1 1144 ? -25.024 -33.547 30.871 1.00 92.81 1144 THR A N 1
ATOM 8872 C CA . THR A 1 1144 ? -24.218 -34.448 31.712 1.00 92.81 1144 THR A CA 1
ATOM 8873 C C . THR A 1 1144 ? -24.064 -35.808 31.042 1.00 92.81 1144 THR A C 1
ATOM 8875 O O . THR A 1 1144 ? -22.944 -36.292 30.888 1.00 92.81 1144 THR A O 1
ATOM 8878 N N . LYS A 1 1145 ? -25.171 -36.392 30.567 1.00 92.12 1145 LYS A N 1
ATOM 8879 C CA . LYS A 1 1145 ? -25.155 -37.669 29.850 1.00 92.12 1145 LYS A CA 1
ATOM 8880 C C . LYS A 1 1145 ? -24.319 -37.597 28.566 1.00 92.12 1145 LYS A C 1
ATOM 8882 O O . LYS A 1 1145 ? -23.477 -38.463 28.349 1.00 92.12 1145 LYS A O 1
ATOM 8887 N N . ILE A 1 1146 ? -24.480 -36.541 27.762 1.00 91.31 1146 ILE A N 1
ATOM 8888 C CA . ILE A 1 1146 ? -23.656 -36.311 26.561 1.00 91.31 1146 ILE A CA 1
ATOM 8889 C C . ILE A 1 1146 ? -22.171 -36.228 26.942 1.00 91.31 1146 ILE A C 1
ATOM 8891 O O . ILE A 1 1146 ? -21.332 -36.820 26.267 1.00 91.31 1146 ILE A O 1
ATOM 8895 N N . GLY A 1 1147 ? -21.834 -35.541 28.036 1.00 88.19 1147 GLY A N 1
ATOM 8896 C CA . GLY A 1 1147 ? -20.461 -35.421 28.529 1.00 88.19 1147 GLY A CA 1
ATOM 8897 C C . GLY A 1 1147 ? -19.837 -36.749 28.964 1.00 88.19 1147 GLY A C 1
ATOM 8898 O O . GLY A 1 1147 ? -18.628 -36.912 28.806 1.00 88.19 1147 GLY A O 1
ATOM 8899 N N . GLN A 1 1148 ? -20.644 -37.689 29.470 1.00 89.31 1148 GLN A N 1
ATOM 8900 C CA . GLN A 1 1148 ? -20.210 -39.047 29.817 1.00 89.31 1148 GLN A CA 1
ATOM 8901 C C . GLN A 1 1148 ? -20.013 -39.940 28.590 1.00 89.31 1148 GLN A C 1
ATOM 8903 O O . GLN A 1 1148 ? -19.062 -40.714 28.553 1.00 89.31 1148 GLN A O 1
ATOM 8908 N N . GLU A 1 1149 ? -20.926 -39.859 27.619 1.00 87.12 1149 GLU A N 1
ATOM 8909 C CA . GLU A 1 1149 ? -20.910 -40.708 26.421 1.00 87.12 1149 GLU A CA 1
ATOM 8910 C C . GLU A 1 1149 ? -19.908 -40.219 25.365 1.00 87.12 1149 GLU A C 1
ATOM 8912 O O . GLU A 1 1149 ? -19.479 -41.010 24.534 1.00 87.12 1149 GLU A O 1
ATOM 8917 N N . THR A 1 1150 ? -19.522 -38.937 25.398 1.00 87.50 1150 THR A N 1
ATOM 8918 C CA . THR A 1 1150 ? -18.606 -38.323 24.419 1.00 87.50 1150 THR A CA 1
ATOM 8919 C C . THR A 1 1150 ? -17.406 -37.659 25.110 1.00 87.50 1150 THR A C 1
ATOM 8921 O O . THR A 1 1150 ? -16.425 -38.311 25.461 1.00 87.50 1150 THR A O 1
ATOM 8924 N N . SER A 1 1151 ? -17.445 -36.342 25.330 1.00 86.00 1151 SER A N 1
ATOM 8925 C CA . SER A 1 1151 ? -16.445 -35.618 26.107 1.00 86.00 1151 SER A CA 1
ATOM 8926 C C . SER A 1 1151 ? -17.039 -34.403 26.811 1.00 86.00 1151 SER A C 1
ATOM 8928 O O . SER A 1 1151 ? -17.925 -33.722 26.290 1.00 86.00 1151 SER A O 1
ATOM 8930 N N . LEU A 1 1152 ? -16.463 -34.056 27.965 1.00 84.31 1152 LEU A N 1
ATOM 8931 C CA . LEU A 1 1152 ? -16.818 -32.849 28.715 1.00 84.31 1152 LEU A CA 1
ATOM 8932 C C . LEU A 1 1152 ? -16.663 -31.568 27.875 1.00 84.31 1152 LEU A C 1
ATOM 8934 O O . LEU A 1 1152 ? -17.479 -30.660 27.985 1.00 84.31 1152 LEU A O 1
ATOM 8938 N N . ARG A 1 1153 ? -15.646 -31.502 27.004 1.00 84.69 1153 ARG A N 1
ATOM 8939 C CA . ARG A 1 1153 ? -15.424 -30.359 26.102 1.00 84.69 1153 ARG A CA 1
ATOM 8940 C C . ARG A 1 1153 ? -16.572 -30.197 25.108 1.00 84.69 1153 ARG A C 1
ATOM 8942 O O . ARG A 1 1153 ? -17.040 -29.083 24.905 1.00 84.69 1153 ARG A O 1
ATOM 8949 N N . TYR A 1 1154 ? -17.033 -31.295 24.512 1.00 87.25 1154 TYR A N 1
ATOM 8950 C CA . TYR A 1 1154 ? -18.156 -31.258 23.582 1.00 87.25 1154 TYR A CA 1
ATOM 8951 C C . TYR A 1 1154 ? -19.459 -30.861 24.291 1.00 87.25 1154 TYR A C 1
ATOM 8953 O O . TYR A 1 1154 ? -20.135 -29.938 23.844 1.00 87.25 1154 TYR A O 1
ATOM 8961 N N . ALA A 1 1155 ? -19.755 -31.466 25.447 1.00 88.50 1155 ALA A N 1
ATOM 8962 C CA . ALA A 1 1155 ? -20.922 -31.100 26.251 1.00 88.50 1155 ALA A CA 1
ATOM 8963 C C . ALA A 1 1155 ? -20.892 -29.630 26.713 1.00 88.50 1155 ALA A C 1
ATOM 8965 O O . ALA A 1 1155 ? -21.913 -28.954 26.644 1.00 88.50 1155 ALA A O 1
ATOM 8966 N N . SER A 1 1156 ? -19.727 -29.112 27.117 1.00 86.81 1156 SER A N 1
ATOM 8967 C CA . SER A 1 1156 ? -19.558 -27.699 27.484 1.00 86.81 1156 SER A CA 1
ATOM 8968 C C . SER A 1 1156 ? -19.819 -26.776 26.293 1.00 86.81 1156 SER A C 1
ATOM 8970 O O . SER A 1 1156 ? -20.566 -25.817 26.426 1.00 86.81 1156 SER A O 1
ATOM 8972 N N . ASN A 1 1157 ? -19.283 -27.089 25.109 1.00 87.12 1157 ASN A N 1
ATOM 8973 C CA . ASN A 1 1157 ? -19.517 -26.288 23.902 1.00 87.12 1157 ASN A CA 1
ATOM 8974 C C . ASN A 1 1157 ? -20.997 -26.274 23.478 1.00 87.12 1157 ASN A C 1
ATOM 8976 O O . ASN A 1 1157 ? -21.464 -25.303 22.882 1.00 87.12 1157 ASN A O 1
ATOM 8980 N N . LEU A 1 1158 ? -21.751 -27.337 23.786 1.00 91.00 1158 LEU A N 1
ATOM 8981 C CA . LEU A 1 1158 ? -23.187 -27.381 23.519 1.00 91.00 1158 LEU A CA 1
ATOM 8982 C C . LEU A 1 1158 ? -23.998 -26.430 24.408 1.00 91.00 1158 LEU A C 1
ATOM 8984 O O . LEU A 1 1158 ? -25.121 -26.119 24.016 1.00 91.00 1158 LEU A O 1
ATOM 8988 N N . ILE A 1 1159 ? -23.478 -25.941 25.542 1.00 88.56 1159 ILE A N 1
ATOM 8989 C CA . ILE A 1 1159 ? -24.185 -24.979 26.409 1.00 88.56 1159 ILE A CA 1
ATOM 8990 C C . ILE A 1 1159 ? -24.485 -23.697 25.625 1.00 88.56 1159 ILE A C 1
ATOM 8992 O O . ILE A 1 1159 ? -25.655 -23.382 25.399 1.00 88.56 1159 ILE A O 1
ATOM 8996 N N . ALA A 1 1160 ? -23.452 -23.023 25.110 1.00 85.44 1160 ALA A N 1
ATOM 8997 C CA . ALA A 1 1160 ? -23.597 -21.790 24.336 1.00 85.44 1160 ALA A CA 1
ATOM 8998 C C . ALA A 1 1160 ? -24.492 -21.965 23.095 1.00 85.44 1160 ALA A C 1
ATOM 9000 O O . ALA A 1 1160 ? -25.333 -21.119 22.787 1.00 85.44 1160 ALA A O 1
ATOM 9001 N N . VAL A 1 1161 ? -24.362 -23.091 22.389 1.00 88.69 1161 VAL A N 1
ATOM 9002 C CA . VAL A 1 1161 ? -25.187 -23.390 21.208 1.00 88.69 1161 VAL A CA 1
ATOM 9003 C C . VAL A 1 1161 ? -26.652 -23.617 21.592 1.00 88.69 1161 VAL A C 1
ATOM 9005 O O . VAL A 1 1161 ? -27.553 -23.089 20.938 1.00 88.69 1161 VAL A O 1
ATOM 9008 N N . SER A 1 1162 ? -26.906 -24.371 22.662 1.00 91.50 1162 SER A N 1
ATOM 9009 C CA . SER A 1 1162 ? -28.262 -24.621 23.164 1.00 91.50 1162 SER A CA 1
ATOM 9010 C C . SER A 1 1162 ? -28.907 -23.331 23.674 1.00 91.50 1162 SER A C 1
ATOM 9012 O O . SER A 1 1162 ? -30.091 -23.110 23.422 1.00 91.50 1162 SER A O 1
ATOM 9014 N N . GLN A 1 1163 ? -28.122 -22.431 24.278 1.00 87.50 1163 GLN A N 1
ATOM 9015 C CA . GLN A 1 1163 ? -28.556 -21.085 24.659 1.00 87.50 1163 GLN A CA 1
ATOM 9016 C C . GLN A 1 1163 ? -29.012 -20.275 23.442 1.00 87.50 1163 GLN A C 1
ATOM 9018 O O . GLN A 1 1163 ? -30.091 -19.691 23.469 1.00 87.50 1163 GLN A O 1
ATOM 9023 N N . GLN A 1 1164 ? -28.269 -20.287 22.331 1.00 87.06 1164 GLN A N 1
ATOM 9024 C CA . GLN A 1 1164 ? -28.701 -19.592 21.108 1.00 87.06 1164 GLN A CA 1
ATOM 9025 C C . GLN A 1 1164 ? -30.004 -20.169 20.528 1.00 87.06 1164 GLN A C 1
ATOM 9027 O O . GLN A 1 1164 ? -30.854 -19.426 20.025 1.00 87.06 1164 GLN A O 1
ATOM 9032 N N . ILE A 1 1165 ? -30.202 -21.488 20.623 1.00 89.62 1165 ILE A N 1
ATOM 9033 C CA . ILE A 1 1165 ? -31.453 -22.139 20.205 1.00 89.62 1165 ILE A CA 1
ATOM 9034 C C . ILE A 1 1165 ? -32.620 -21.713 21.112 1.00 89.62 1165 ILE A C 1
ATOM 9036 O O . ILE A 1 1165 ? -33.688 -21.369 20.594 1.00 89.62 1165 ILE A O 1
ATOM 9040 N N . ALA A 1 1166 ? -32.408 -21.657 22.429 1.00 88.75 1166 ALA A N 1
ATOM 9041 C CA . ALA A 1 1166 ? -33.393 -21.177 23.397 1.00 88.75 1166 ALA A CA 1
ATOM 9042 C C . ALA A 1 1166 ? -33.755 -19.696 23.163 1.00 88.75 1166 ALA A C 1
ATOM 9044 O O . ALA A 1 1166 ? -34.936 -19.347 23.066 1.00 88.75 1166 ALA A O 1
ATOM 9045 N N . VAL A 1 1167 ? -32.754 -18.839 22.929 1.00 85.44 1167 VAL A N 1
ATOM 9046 C CA . VAL A 1 1167 ? -32.935 -17.414 22.600 1.00 85.44 1167 VAL A CA 1
ATOM 9047 C C . VAL A 1 1167 ? -33.749 -17.243 21.314 1.00 85.44 1167 VAL A C 1
ATOM 9049 O O . VAL A 1 1167 ? -34.656 -16.410 21.259 1.00 85.44 1167 VAL A O 1
ATOM 9052 N N . LYS A 1 1168 ? -33.518 -18.075 20.290 1.00 87.00 1168 LYS A N 1
ATOM 9053 C CA . LYS A 1 1168 ? -34.320 -18.071 19.052 1.00 87.00 1168 LYS A CA 1
ATOM 9054 C C . LYS A 1 1168 ? -35.787 -18.448 19.295 1.00 87.00 1168 LYS A C 1
ATOM 9056 O O . LYS A 1 1168 ? -36.671 -17.926 18.616 1.00 87.00 1168 LYS A O 1
ATOM 9061 N N . ARG A 1 1169 ? -36.059 -19.312 20.278 1.00 88.25 1169 ARG A N 1
ATOM 9062 C CA . ARG A 1 1169 ? -37.413 -19.641 20.763 1.00 88.25 1169 ARG A CA 1
ATOM 9063 C C . ARG A 1 1169 ? -38.014 -18.537 21.650 1.00 88.25 1169 ARG A C 1
ATOM 9065 O O . ARG A 1 1169 ? -39.188 -18.623 21.996 1.00 88.25 1169 ARG A O 1
ATOM 9072 N N . ARG A 1 1170 ? -37.259 -17.470 21.943 1.00 87.62 1170 ARG A N 1
ATOM 9073 C CA . ARG A 1 1170 ? -37.594 -16.400 22.900 1.00 87.62 1170 ARG A CA 1
ATOM 9074 C C . ARG A 1 1170 ? -37.705 -16.903 24.346 1.00 87.62 1170 ARG A C 1
ATOM 9076 O O . ARG A 1 1170 ? -38.493 -16.361 25.115 1.00 87.62 1170 ARG A O 1
ATOM 9083 N N . SER A 1 1171 ? -36.926 -17.927 24.700 1.00 84.88 1171 SER A N 1
ATOM 9084 C CA . SER A 1 1171 ? -36.755 -18.408 26.075 1.00 84.88 1171 SER A CA 1
ATOM 9085 C C . SER A 1 1171 ? -35.419 -17.919 26.637 1.00 84.88 1171 SER A C 1
ATOM 9087 O O . SER A 1 1171 ? -34.417 -17.929 25.922 1.00 84.88 1171 SER A O 1
ATOM 9089 N N . SER A 1 1172 ? -35.401 -17.493 27.902 1.00 81.56 1172 SER A N 1
ATOM 9090 C CA . SER A 1 1172 ? -34.167 -17.193 28.647 1.00 81.56 1172 SER A CA 1
ATOM 9091 C C . SER A 1 1172 ? -33.506 -18.449 29.216 1.00 81.56 1172 SER A C 1
ATOM 9093 O O . SER A 1 1172 ? -32.301 -18.443 29.451 1.00 81.56 1172 SER A O 1
ATOM 9095 N N . THR A 1 1173 ? -34.290 -19.516 29.389 1.00 91.81 1173 THR A N 1
ATOM 9096 C CA . THR A 1 1173 ? -33.859 -20.794 29.955 1.00 91.81 1173 THR A CA 1
ATOM 9097 C C . THR A 1 1173 ? -33.701 -21.839 28.848 1.00 91.81 1173 THR A C 1
ATOM 9099 O O . THR A 1 1173 ? -34.604 -22.017 28.020 1.00 91.81 1173 THR A O 1
ATOM 9102 N N . VAL A 1 1174 ? -32.573 -22.550 28.843 1.00 92.88 1174 VAL A N 1
ATOM 9103 C CA . VAL A 1 1174 ? -32.311 -23.692 27.960 1.00 92.88 1174 VAL A CA 1
ATOM 9104 C C . VAL A 1 1174 ? -33.110 -24.889 28.433 1.00 92.88 1174 VAL A C 1
ATOM 9106 O O . VAL A 1 1174 ? -32.880 -25.428 29.517 1.00 92.88 1174 VAL A O 1
ATOM 9109 N N . GLU A 1 1175 ? -34.024 -25.344 27.587 1.00 94.12 1175 GLU A N 1
ATOM 9110 C CA . GLU A 1 1175 ? -34.809 -26.542 27.842 1.00 94.12 1175 GLU A CA 1
ATOM 9111 C C . GLU A 1 1175 ? -34.200 -27.763 27.145 1.00 94.12 1175 GLU A C 1
ATOM 9113 O O . GLU A 1 1175 ? -33.371 -27.674 26.235 1.00 94.12 1175 GLU A O 1
ATOM 9118 N N . LEU A 1 1176 ? -34.650 -28.952 27.546 1.00 92.38 1176 LEU A N 1
ATOM 9119 C CA . LEU A 1 1176 ? -34.172 -30.227 27.008 1.00 92.38 1176 LEU A CA 1
ATOM 9120 C C . LEU A 1 1176 ? -34.313 -30.324 25.476 1.00 92.38 1176 LEU A C 1
ATOM 9122 O O . LEU A 1 1176 ? -33.487 -30.955 24.813 1.00 92.38 1176 LEU A O 1
ATOM 9126 N N . THR A 1 1177 ? -35.331 -29.691 24.887 1.00 92.62 1177 THR A N 1
ATOM 9127 C CA . THR A 1 1177 ? -35.514 -29.639 23.427 1.00 92.62 1177 THR A CA 1
ATOM 9128 C C . THR A 1 1177 ? -34.422 -28.847 22.720 1.00 92.62 1177 THR A C 1
ATOM 9130 O O . THR A 1 1177 ? -34.059 -29.188 21.594 1.00 92.62 1177 THR A O 1
ATOM 9133 N N . ASP A 1 1178 ? -33.885 -27.819 23.376 1.00 94.69 1178 ASP A N 1
ATOM 9134 C CA . ASP A 1 1178 ? -32.858 -26.946 22.816 1.00 94.69 1178 ASP A CA 1
ATOM 9135 C C . ASP A 1 1178 ? -31.522 -27.703 22.749 1.00 94.69 1178 ASP A C 1
ATOM 9137 O O . ASP A 1 1178 ? -30.891 -27.744 21.691 1.00 94.69 1178 ASP A O 1
ATOM 9141 N N . VAL A 1 1179 ? -31.179 -28.443 23.813 1.00 93.81 1179 VAL A N 1
ATOM 9142 C CA . VAL A 1 1179 ? -30.006 -29.337 23.855 1.00 93.81 1179 VAL A CA 1
ATOM 9143 C C . VAL A 1 1179 ? -30.115 -30.468 22.833 1.00 93.81 1179 VAL A C 1
ATOM 9145 O O . VAL A 1 1179 ? -29.157 -30.740 22.112 1.00 93.81 1179 VAL A O 1
ATOM 9148 N N . LYS A 1 1180 ? -31.288 -31.106 22.698 1.00 92.31 1180 LYS A N 1
ATOM 9149 C CA . LYS A 1 1180 ? -31.505 -32.133 21.660 1.00 92.31 1180 LYS A CA 1
ATOM 9150 C C . LYS A 1 1180 ? -31.288 -31.576 20.260 1.00 92.31 1180 LYS A C 1
ATOM 9152 O O . LYS A 1 1180 ? -30.699 -32.240 19.411 1.00 92.31 1180 LYS A O 1
ATOM 9157 N N . ARG A 1 1181 ? -31.764 -30.357 20.007 1.00 91.38 1181 ARG A N 1
ATOM 9158 C CA . ARG A 1 1181 ? -31.608 -29.711 18.706 1.00 91.38 1181 ARG A CA 1
ATOM 9159 C C . ARG A 1 1181 ? -30.158 -29.327 18.436 1.00 91.38 1181 ARG A C 1
ATOM 9161 O O . ARG A 1 1181 ? -29.704 -29.536 17.317 1.00 91.38 1181 ARG A O 1
ATOM 9168 N N . ALA A 1 1182 ? -29.434 -28.837 19.441 1.00 92.44 1182 ALA A N 1
ATOM 9169 C CA . ALA A 1 1182 ? -27.999 -28.600 19.335 1.00 92.44 1182 ALA A CA 1
ATOM 9170 C C . ALA A 1 1182 ? -27.257 -29.910 19.020 1.00 92.44 1182 ALA A C 1
ATOM 9172 O O . ALA A 1 1182 ? -26.506 -29.981 18.054 1.00 92.44 1182 ALA A O 1
ATOM 9173 N N . TYR A 1 1183 ? -27.555 -30.985 19.750 1.00 91.88 1183 TYR A N 1
ATOM 9174 C CA . TYR A 1 1183 ? -26.940 -32.292 19.527 1.00 91.88 1183 TYR A CA 1
ATOM 9175 C C . TYR A 1 1183 ? -27.211 -32.862 18.122 1.00 91.88 1183 TYR A C 1
ATOM 9177 O O . TYR A 1 1183 ? -26.340 -33.513 17.558 1.00 91.88 1183 TYR A O 1
ATOM 9185 N N . MET A 1 1184 ? -28.382 -32.608 17.523 1.00 89.19 1184 MET A N 1
ATOM 9186 C CA . MET A 1 1184 ? -28.680 -33.033 16.143 1.00 89.19 1184 MET A CA 1
ATOM 9187 C C . MET A 1 1184 ? -27.942 -32.219 15.072 1.00 89.19 1184 MET A C 1
ATOM 9189 O O . MET A 1 1184 ? -27.698 -32.734 13.987 1.00 89.19 1184 MET A O 1
ATOM 9193 N N . LEU A 1 1185 ? -27.635 -30.948 15.344 1.00 90.00 1185 LEU A N 1
ATOM 9194 C CA . LEU A 1 1185 ? -27.002 -30.050 14.372 1.00 90.00 1185 LEU A CA 1
ATOM 9195 C C . LEU A 1 1185 ? -25.473 -30.133 14.387 1.00 90.00 1185 LEU A C 1
ATOM 9197 O O . LEU A 1 1185 ? -24.842 -29.838 13.376 1.00 90.00 1185 LEU A O 1
ATOM 9201 N N . PHE A 1 1186 ? -24.883 -30.502 15.523 1.00 91.44 1186 PHE A N 1
ATOM 9202 C CA . PHE A 1 1186 ? -23.438 -30.504 15.722 1.00 91.44 1186 PHE A CA 1
ATOM 9203 C C . PHE A 1 1186 ? -22.961 -31.907 16.083 1.00 91.44 1186 PHE A C 1
ATOM 9205 O O . PHE A 1 1186 ? -23.536 -32.553 16.957 1.00 91.44 1186 PHE A O 1
ATOM 9212 N N . LEU A 1 1187 ? -21.890 -32.371 15.445 1.00 87.69 1187 LEU A N 1
ATOM 9213 C CA . LEU A 1 1187 ? -21.318 -33.698 15.678 1.00 87.69 1187 LEU A CA 1
ATOM 9214 C C . LEU A 1 1187 ? -20.191 -33.624 16.718 1.00 87.69 1187 LEU A C 1
ATOM 9216 O O . LEU A 1 1187 ? -19.447 -32.645 16.765 1.00 87.69 1187 LEU A O 1
ATOM 9220 N N . ASP A 1 1188 ? -20.077 -34.649 17.561 1.00 90.31 1188 ASP A N 1
ATOM 9221 C CA . ASP A 1 1188 ? -18.851 -34.908 18.326 1.00 90.31 1188 ASP A CA 1
ATOM 9222 C C . ASP A 1 1188 ? -17.850 -35.698 17.470 1.00 90.31 1188 ASP A C 1
ATOM 9224 O O . ASP A 1 1188 ? -18.145 -36.051 16.329 1.00 90.31 1188 ASP A O 1
ATOM 9228 N N . SER A 1 1189 ? -16.660 -35.956 18.019 1.00 81.25 1189 SER A N 1
ATOM 9229 C CA . SER A 1 1189 ? -15.573 -36.634 17.305 1.00 81.25 1189 SER A CA 1
ATOM 9230 C C . SER A 1 1189 ? -16.007 -37.972 16.708 1.00 81.25 1189 SER A C 1
ATOM 9232 O O . SER A 1 1189 ? -15.740 -38.219 15.536 1.00 81.25 1189 SER A O 1
ATOM 9234 N N . ASP A 1 1190 ? -16.703 -38.811 17.474 1.00 85.25 1190 ASP A N 1
ATOM 9235 C CA . ASP A 1 1190 ? -17.007 -40.179 17.054 1.00 85.25 1190 ASP A CA 1
ATOM 9236 C C . ASP A 1 1190 ? -18.108 -40.178 15.992 1.00 85.25 1190 ASP A C 1
ATOM 9238 O O . ASP A 1 1190 ? -17.974 -40.819 14.949 1.00 85.25 1190 ASP A O 1
ATOM 9242 N N . ARG A 1 1191 ? -19.157 -39.365 16.186 1.00 91.06 1191 ARG A N 1
ATOM 9243 C CA . ARG A 1 1191 ? -20.194 -39.184 15.155 1.00 91.06 1191 ARG A CA 1
ATOM 9244 C C . ARG A 1 1191 ? -19.665 -38.496 13.899 1.00 91.06 1191 ARG A C 1
ATOM 9246 O O . ARG A 1 1191 ? -20.171 -38.758 12.814 1.00 91.06 1191 ARG A O 1
ATOM 9253 N N . SER A 1 1192 ? -18.668 -37.621 14.021 1.00 86.88 1192 SER A N 1
ATOM 9254 C CA . SER A 1 1192 ? -18.028 -36.992 12.863 1.00 86.88 1192 SER A CA 1
ATOM 9255 C C . SER A 1 1192 ? -17.215 -38.000 12.059 1.00 86.88 1192 SER A C 1
ATOM 9257 O O . SER A 1 1192 ? -17.276 -37.957 10.835 1.00 86.88 1192 SER A O 1
ATOM 9259 N N . VAL A 1 1193 ? -16.476 -38.900 12.717 1.00 84.56 1193 VAL A N 1
ATOM 9260 C CA . VAL A 1 1193 ? -15.750 -39.984 12.036 1.00 84.56 1193 VAL A CA 1
ATOM 9261 C C . VAL A 1 1193 ? -16.738 -40.903 11.326 1.00 84.56 1193 VAL A C 1
ATOM 9263 O O . VAL A 1 1193 ? -16.599 -41.109 10.126 1.00 84.56 1193 VAL A O 1
ATOM 9266 N N . GLN A 1 1194 ? -17.797 -41.343 12.010 1.00 85.75 1194 GLN A N 1
ATOM 9267 C CA . GLN A 1 1194 ? -18.844 -42.174 11.403 1.00 85.75 1194 GLN A CA 1
ATOM 9268 C C . GLN A 1 1194 ? -19.511 -41.498 10.200 1.00 85.75 1194 GLN A C 1
ATOM 9270 O O . GLN A 1 1194 ? -19.726 -42.143 9.180 1.00 85.75 1194 GLN A O 1
ATOM 9275 N N . TYR A 1 1195 ? -19.803 -40.197 10.289 1.00 85.00 1195 TYR A N 1
ATOM 9276 C CA . TYR A 1 1195 ? -20.366 -39.440 9.171 1.00 85.00 1195 TYR A CA 1
ATOM 9277 C C . TYR A 1 1195 ? -19.399 -39.410 7.979 1.00 85.00 1195 TYR A C 1
ATOM 9279 O O . TYR A 1 1195 ? -19.789 -39.671 6.846 1.00 85.00 1195 TYR A O 1
ATOM 9287 N N . VAL A 1 1196 ? -18.113 -39.139 8.212 1.00 82.75 1196 VAL A N 1
ATOM 9288 C CA . VAL A 1 1196 ? -17.106 -39.142 7.138 1.00 82.75 1196 VAL A CA 1
ATOM 9289 C C . VAL A 1 1196 ? -16.932 -40.542 6.541 1.00 82.75 1196 VAL A C 1
ATOM 9291 O O . VAL A 1 1196 ? -16.806 -40.660 5.327 1.00 82.75 1196 VAL A O 1
ATOM 9294 N N . GLU A 1 1197 ? -16.977 -41.602 7.350 1.00 81.19 1197 GLU A N 1
ATOM 9295 C CA . GLU A 1 1197 ? -16.923 -42.992 6.880 1.00 81.19 1197 GLU A CA 1
ATOM 9296 C C . GLU A 1 1197 ? -18.145 -43.357 6.023 1.00 81.19 1197 GLU A C 1
ATOM 9298 O O . GLU A 1 1197 ? -17.991 -43.928 4.940 1.00 81.19 1197 GLU A O 1
ATOM 9303 N N . GLU A 1 1198 ? -19.352 -42.984 6.462 1.00 84.31 1198 GLU A N 1
ATOM 9304 C CA . GLU A 1 1198 ? -20.613 -43.232 5.750 1.00 84.31 1198 GLU A CA 1
ATOM 9305 C C . GLU A 1 1198 ? -20.646 -42.526 4.387 1.00 84.31 1198 GLU A C 1
ATOM 9307 O O . GLU A 1 1198 ? -21.071 -43.105 3.384 1.00 84.31 1198 GLU A O 1
ATOM 9312 N N . PHE A 1 1199 ? -20.131 -41.297 4.329 1.00 81.69 1199 PHE A N 1
ATOM 9313 C CA . PHE A 1 1199 ? -20.088 -40.477 3.118 1.00 81.69 1199 PHE A CA 1
ATOM 9314 C C . PHE A 1 1199 ? -18.723 -40.501 2.415 1.00 81.69 1199 PHE A C 1
ATOM 9316 O O . PHE A 1 1199 ? -18.498 -39.708 1.504 1.00 81.69 1199 PHE A O 1
ATOM 9323 N N . SER A 1 1200 ? -17.829 -41.423 2.783 1.00 75.31 1200 SER A N 1
ATOM 9324 C CA . SER A 1 1200 ? -16.442 -41.491 2.288 1.00 75.31 1200 SER A CA 1
ATOM 9325 C C . SER A 1 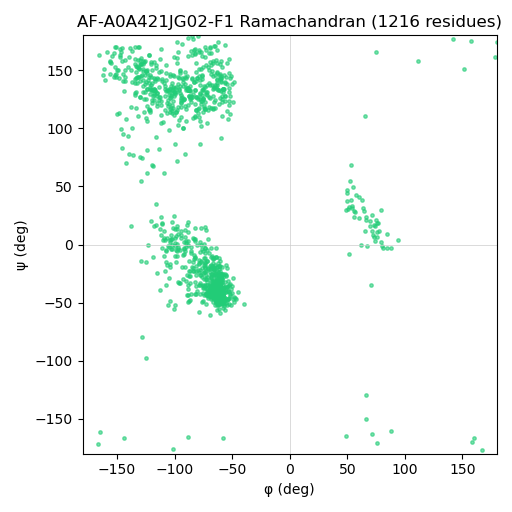1200 ? -16.358 -41.460 0.760 1.00 75.31 1200 SER A C 1
ATOM 9327 O O . SER A 1 1200 ? -15.612 -40.663 0.201 1.00 75.31 1200 SER A O 1
ATOM 9329 N N . SER A 1 1201 ? -17.221 -42.217 0.077 1.00 73.06 1201 SER A N 1
ATOM 9330 C CA . SER A 1 1201 ? -17.328 -42.242 -1.395 1.00 73.06 1201 SER A CA 1
ATOM 9331 C C . SER A 1 1201 ? -17.694 -40.906 -2.065 1.00 73.06 1201 SER A C 1
ATOM 9333 O O . SER A 1 1201 ? -17.555 -40.775 -3.280 1.00 73.06 1201 SER A O 1
ATOM 9335 N N . GLN A 1 1202 ? -18.169 -39.918 -1.303 1.00 79.81 1202 GLN A N 1
ATOM 9336 C CA . GLN A 1 1202 ? -18.497 -38.569 -1.779 1.00 79.81 1202 GLN A CA 1
ATOM 9337 C C . GLN A 1 1202 ? -17.392 -37.550 -1.469 1.00 79.81 1202 GLN A C 1
ATOM 9339 O O . GLN A 1 1202 ? -17.443 -36.424 -1.965 1.00 79.81 1202 GLN A O 1
ATOM 9344 N N . TYR A 1 1203 ? -16.397 -37.931 -0.667 1.00 74.81 1203 TYR A N 1
ATOM 9345 C CA . TYR A 1 1203 ? -15.245 -37.102 -0.341 1.00 74.81 1203 TYR A CA 1
ATOM 9346 C C . TYR A 1 1203 ? -14.053 -37.460 -1.233 1.00 74.81 1203 TYR A C 1
ATOM 9348 O O . TYR A 1 1203 ? -13.855 -38.618 -1.600 1.00 74.81 1203 TYR A O 1
ATOM 9356 N N . LEU A 1 1204 ? -13.271 -36.445 -1.602 1.00 74.88 1204 LEU A N 1
ATOM 9357 C CA . LEU A 1 1204 ? -12.036 -36.594 -2.371 1.00 74.88 1204 LEU A CA 1
ATOM 9358 C C . LEU A 1 1204 ? -10.840 -36.631 -1.418 1.00 74.88 1204 LEU A C 1
ATOM 9360 O O . LEU A 1 1204 ? -10.827 -35.906 -0.421 1.00 74.88 1204 LEU A O 1
ATOM 9364 N N . ASP A 1 1205 ? -9.846 -37.450 -1.740 1.00 72.56 1205 ASP A N 1
ATOM 9365 C CA . ASP A 1 1205 ? -8.550 -37.451 -1.071 1.00 72.56 1205 ASP A CA 1
ATOM 9366 C C . ASP A 1 1205 ? -7.636 -36.316 -1.580 1.00 72.56 1205 ASP A C 1
ATOM 9368 O O . ASP A 1 1205 ? -7.986 -35.554 -2.489 1.00 72.56 1205 ASP A O 1
ATOM 9372 N N . ASP A 1 1206 ? -6.430 -36.222 -1.014 1.00 63.69 1206 ASP A N 1
ATOM 9373 C CA . ASP A 1 1206 ? -5.423 -35.211 -1.374 1.00 63.69 1206 ASP A CA 1
ATOM 9374 C C . ASP A 1 1206 ? -4.953 -35.295 -2.844 1.00 63.69 1206 ASP A C 1
ATOM 9376 O O . ASP A 1 1206 ? -4.301 -34.374 -3.340 1.00 63.69 1206 ASP A O 1
ATOM 9380 N N . ASN A 1 1207 ? -5.297 -36.368 -3.566 1.00 63.62 1207 ASN A N 1
ATOM 9381 C CA . ASN A 1 1207 ? -4.994 -36.560 -4.984 1.00 63.62 1207 ASN A CA 1
ATOM 9382 C C . ASN A 1 1207 ? -6.210 -36.303 -5.893 1.00 63.62 1207 ASN A C 1
ATOM 9384 O O . ASN A 1 1207 ? -6.121 -36.494 -7.108 1.00 63.62 1207 ASN A O 1
ATOM 9388 N N . GLY A 1 1208 ? -7.341 -35.861 -5.332 1.00 55.94 1208 GLY A N 1
ATOM 9389 C CA . GLY A 1 1208 ? -8.575 -35.607 -6.073 1.00 55.94 1208 GLY A CA 1
ATOM 9390 C C . GLY A 1 1208 ? -9.322 -36.880 -6.478 1.00 55.94 1208 GLY A C 1
ATOM 9391 O O . GLY A 1 1208 ? -10.123 -36.837 -7.414 1.00 55.94 1208 GLY A O 1
ATOM 9392 N N . VAL A 1 1209 ? -9.069 -38.007 -5.805 1.00 65.19 1209 VAL A N 1
ATOM 9393 C CA . VAL A 1 1209 ? -9.730 -39.294 -6.049 1.00 65.19 1209 VAL A CA 1
ATOM 9394 C C . VAL A 1 1209 ? -10.763 -39.543 -4.951 1.00 65.19 1209 VAL A C 1
ATOM 9396 O O . VAL A 1 1209 ? -10.485 -39.352 -3.772 1.00 65.19 1209 VAL A O 1
ATOM 9399 N N . ALA A 1 1210 ? -11.976 -39.964 -5.322 1.00 63.47 1210 ALA A N 1
ATOM 9400 C CA . ALA A 1 1210 ? -12.995 -40.333 -4.340 1.00 63.47 1210 ALA A CA 1
ATOM 9401 C C . ALA A 1 1210 ? -12.553 -41.572 -3.540 1.00 63.47 1210 ALA A C 1
ATOM 9403 O O . ALA A 1 1210 ? -12.043 -42.528 -4.136 1.00 63.47 1210 ALA A O 1
ATOM 9404 N N . PHE A 1 1211 ? -12.763 -41.581 -2.216 1.00 59.94 1211 PHE A N 1
ATOM 9405 C CA . PHE A 1 1211 ? -12.412 -42.739 -1.381 1.00 59.94 1211 PHE A CA 1
ATOM 9406 C C . PHE A 1 1211 ? -13.176 -43.977 -1.872 1.00 59.94 1211 PHE A C 1
ATOM 9408 O O . PHE A 1 1211 ? -14.400 -44.051 -1.771 1.00 59.94 1211 PHE A O 1
ATOM 9415 N N . THR A 1 1212 ? -12.460 -44.941 -2.454 1.00 53.38 1212 THR A N 1
ATOM 9416 C CA . THR A 1 1212 ? -13.067 -46.096 -3.141 1.00 53.38 1212 THR A CA 1
ATOM 9417 C C . THR A 1 1212 ? -13.047 -47.389 -2.335 1.00 53.38 1212 THR A C 1
ATOM 9419 O O . THR A 1 1212 ? -13.683 -48.354 -2.751 1.00 53.38 1212 THR A O 1
ATOM 9422 N N . GLU A 1 1213 ? -12.438 -47.419 -1.150 1.00 52.75 1213 GLU A N 1
ATOM 9423 C CA . GLU A 1 1213 ? -12.485 -48.586 -0.266 1.00 52.75 1213 GLU A CA 1
ATOM 9424 C C . GLU A 1 1213 ? -12.774 -48.178 1.179 1.00 52.75 1213 GLU A C 1
ATOM 9426 O O . GLU A 1 1213 ? -12.276 -47.165 1.673 1.00 52.75 1213 GLU A O 1
ATOM 9431 N N . LYS A 1 1214 ? -13.622 -48.977 1.844 1.00 47.28 1214 LYS A N 1
ATOM 9432 C CA . LYS A 1 1214 ? -13.875 -48.877 3.284 1.00 47.28 1214 LYS A CA 1
ATOM 9433 C C . LYS A 1 1214 ? -12.532 -48.888 4.006 1.00 47.28 1214 LYS A C 1
ATOM 9435 O O . LYS A 1 1214 ? -11.753 -49.811 3.792 1.00 47.28 1214 LYS A O 1
ATOM 9440 N N . MET A 1 1215 ? -12.299 -47.904 4.872 1.00 44.00 1215 MET A N 1
ATOM 9441 C CA . MET A 1 1215 ? -11.199 -47.950 5.831 1.00 44.00 1215 MET A CA 1
ATOM 9442 C C . MET A 1 1215 ? -11.304 -49.260 6.624 1.00 44.00 1215 MET A C 1
ATOM 9444 O O . MET A 1 1215 ? -12.218 -49.427 7.431 1.00 44.00 1215 MET A O 1
ATOM 9448 N N . GLU A 1 1216 ? -10.404 -50.210 6.369 1.00 39.25 1216 GLU A N 1
ATOM 9449 C CA . GLU A 1 1216 ? -10.148 -51.282 7.324 1.00 39.25 1216 GLU A CA 1
ATOM 9450 C C . GLU A 1 1216 ? -9.509 -50.632 8.555 1.00 39.25 1216 GLU A C 1
ATOM 9452 O O . GLU A 1 1216 ? -8.469 -49.979 8.474 1.00 39.25 1216 GLU A O 1
ATOM 9457 N N . THR A 1 1217 ? -10.209 -50.734 9.681 1.00 35.09 1217 THR A N 1
ATOM 9458 C CA . THR A 1 1217 ? -9.759 -50.259 10.987 1.00 35.09 1217 THR A CA 1
ATOM 9459 C C . THR A 1 1217 ? -8.622 -51.143 11.496 1.00 35.09 1217 THR A C 1
ATOM 9461 O O . THR A 1 1217 ? -8.866 -52.325 11.748 1.00 35.09 1217 THR A O 1
ATOM 9464 N N . ASP A 1 1218 ? -7.441 -50.555 11.698 1.00 29.94 1218 ASP A N 1
ATOM 9465 C CA . ASP A 1 1218 ? -6.296 -51.126 12.430 1.00 29.94 1218 ASP A CA 1
ATOM 9466 C C . ASP A 1 1218 ? -5.949 -50.264 13.657 1.00 29.94 1218 ASP A C 1
ATOM 9468 O O . ASP A 1 1218 ? -5.857 -49.017 13.508 1.00 29.94 1218 ASP A O 1
#

Secondary structure (DSSP, 8-state):
----BPPTTSSBSBS--TT--HIIIIIII-S--HHHHT-EEEPTT--BTTBPPPEEETTSSSS---BSSTT--SHHHHHHHHHHHHTTSEEEEEPPEETTTTEE-SS-EEEEHHHHHHHHHHHHHHHHHHHHT-TT--TTT-HHHHHHHHHHHHGGG--SSSPPPEEEEE-SS-HHHHHHHHHHHHTT-EEEE--TTSHHHHHHHHHHHHT-SEEEE-GGGHHHHHHHHHH-TTTTTT--EEEESS----S--SHHHHHHHHHHHHHHHTT-EEEEHHHHHHHHHHS-----PPPTTSEEEEEEE--TTSSPPEEEEEEHHHHHHHHHHHHHHSPPPTT--BB--S-TTSHHHHHHHHHHHHHT--EE-PPTT--HHHHHHHHHHH--SEEEE-HHHHHHHHHHHHHHTTT-TT-HHHHHHHHHHHHHHHHHHHTT-TTTT--HHHIIIIIHHHHHHHT-TT--EEEE-SS---HHHHHHHHHHH--EEEEEEEEGGGTEEEEE-SSSSSTT---EEPTT-EEEEE-BGGGTB-TT-TTS-EEEEEEESTTS---BTT-HHHHHHHB-TTS-EEEEEEEEE-TTSBEEEEEETTS-EE-TTS-EE-HHHHHHHHHHH-TTEEEEEEE--TT-SSEEEEEEE-HHHHHHHHHHHS---HHHHTT--HHHHHHHHTSHHHHHHHHHHHHHHHHTTT-S-GGGSEEEEEEESS---TTTTSB-TT--B-HHHHHHHTHHHHHHHHHT--SSS-HHHHHTTSTT-------------SSGGGTTT--S--B-TTSPBPSEETTEES-HHHHHHHHHHHHHHHTT--TT-EEEEE-STTSSHHHHHHHHHHHH-TTS-EEEEETTGGGSSSS-HHHHHHHHHHHTEEEEEEEEEEEEEEEEEEEEEEE-TTSS-EEEEEEEE-SS-EEEEEEPHHHHHHHHHTT--TTEEEEEETTT--EEEEEEEGGGTTS-S---TT--EEPPPPS-SEEEEEEEEEEEHHHHHHHHT--STGGGGG-----SPPHHHHHHHHHHHHHHHHTTSEEEEE-EEEEETGGGSBHHHHHHHHHHTTSTT--EEEEEE--SEEEPBTSS-EEETT--HHHHHTEEEEE--PPPHHHHHHHHHHHHHHTT-EE-HHHHHHHHHHHHHS-HHHHHHHHHHHHHHHHHTT-SEE-HHHHHHHHHHS--HHHHHHHHHHTGGGSB-TTS-B--S-----

Nearest PDB structures (foldseek):
  8oo7-assembly1_D  TM=8.112E-01  e=4.745E-59  Thermochaetoides thermophila
  8oor-assembly1_E  TM=8.198E-01  e=5.182E-58  Thermochaetoides thermophila
  9b1e-assembly1_H  TM=7.471E-01  e=3.718E-60  Saccharomyces cerevisiae W303
  7zi4-assembly1_D  TM=7.719E-01  e=2.256E-58  Homo sapiens
  9fbw-assembly1_U  TM=8.181E-01  e=8.344E-52  Saccharomyces cerevisiae S288C

Sequence (1218 aa):
MTLKFAAPDSPYVFESTEGVDANDIFCKATPLDPHTLKEAVPLPNSAEPGYSAIYRNKTFPEALKWAFSPQLTTIYELYTNSFKCFSNNPALASREYNYETGESAPEYKSITYSELNKTRSALGAGLMYLLKSNPYKDSARYASHAKIDNHERDYRGYDSNNMSFVATLFSGNRAEWGIADVMTSMLSITNTALYDTLGPTTSQFILASTESPVVITSSDHIESLVKLKAENPQSLGQFIAIVSMDPLDLRGSSPRALKDQGLVAYAKEHNITVHDWNQVRQLGEIFPIDDLPPTTETVYTISFTSGTTGANPKGVILTHKIATSGITFVLSQFPQAPNGRPFLFLPLAHIYERQNFGVVLTAGFCAGFPRLHGTPLTLVEDLKLYKPTHMSNVPRVYSKFEAALRAATVEHPTSALKRSLFQKVIDTKIEKRRQHEVNGDSHLLYDHTVIRKLRASLGYDNMLYTVTGSAPISPSTIEFLQAALGVSLFQGYGLTESYAGITASVSNDSLGSCGAIGITGEIRVRELPEMGYHLDDPNGSSGELMLRGPQIFKSYFKNPEETAKSVSADGWFSTGDVARISKEGRIFIIDRVKNFFKLAQGEYVTPEKVENTYLSGNHLLTQAYVHGDSHRHFLVAVLGVDPQGILSFLAEKSGHSKASLRHKSPQEILEILNKREVRKQLLTVLNAGAYKKKALQGFERIHNIYLEFEPLTVERGVVTPTVKLKRPIAFKFFKKQIEAMYDEGSLLYDQSKISQLTQSISTKSESKDLKGLTLIAAHSHISGLGLDDQLQPKESAQGMVGQLKARKAAGVILKMVQAGRIAGRAVLVAGPPSTGKTAIAMGLSQTLGSEVPFTAISGSEIFSLDISKTESLTQAFRKSIGIRIKEETEIIEGEVVEIQIDRSITGGHKQGKLTIKTTDMETIYELGNKMIEGLTKEKVLAGDVVSIDKASGKISKLGRSFTRARDYDAMGPETKFVQCPEGELQKRKEVVHTVSLHEIDVINSRQQGFLALFSGDTGEIQAEVRDQINTKVAEWKEEGKAEIVPGVLFIDEVHMLDIECFSFINRALEDEFAPIVMMATNRGLSKIRGTNYKAPHGLPMDLLDRSIIIHTAPYSADEINTILSIRATEEEAELAPDALALLTKIGQETSLRYASNLIAVSQQIAVKRRSSTVELTDVKRAYMLFLDSDRSVQYVEEFSSQYLDDNGVAFTEKMETD